Protein AF-0000000078706260 (afdb_homodimer)

Secondary structure (DSSP, 8-state):
-----------B---------------------------------------------------------------------------------------------------------S---TTTTPPPP-TT--EEEEEEE--SHHHHHHHHHHHHH-TT--EEEE-SSSSPSB-SGGGGTGGGG--GGGGGTEEE-TTS-EEESBSS-GGGEEEE-GGGGGGTTS--SSEEEE-S--EEEEETTTTEEEETTS-EEEEEEEEE---EEE---GGGTTS-HHHHTTEEE--SHHHHHHHHHHHTT-SEEEEE--SHHHHHHHHHHHTSTT-EEEEE-SSSSTTTTTS-HHHHHHHHHHHHHTTEEEE-S--EEEEEEETTEEEEEETTS-EEEESEEEE-S-EEE--HHHHHTT--B-TTT-SEEE-TTSEEETTEEE-GGGEEE--TTT-SB----HHHHHHHHHHHHHHHTT---------EEEEEETTTEEEEEEE---TTS-EEEEEPPPSSS---TT------SEEEEEE-TTSBEEEEEEES--S-HHHHHHHHHTT-BGGGHHHHHHTT-TT--/-----------B---------------------------------------------------------------------------------------------------------S---TTTTPPPP-TT--EEEEEEE--SHHHHHHHHHHHHH-TT--EEEE-SSSSPSB-SGGGGTGGGG--GGGGGTEEE-TTS-EEESBSS-GGGEEEE-GGGGGGTTS--SSEEEE-S--EEEEETTTTEEEETTS-EEEEEEEEE---EEE---GGGTTS-HHHHTTEEE--SHHHHHHHHHHHHH-SEEEEE--SHHHHHHHHHHHTSTT-EEEEE-SSSSTTTTTS-HHHHHHHHHHHHHTTEEEE-S--EEEEEEETTEEEEEETTS-EEEESEEEE-S-EEE--HHHHHTT--B-TTT-SEEE-TTSEEETTEEE-GGGEEE--TTT-SB----HHHHHHHHHHHHHHHTT---------EEEEEETTTEEEEEEE---TTS-EEEEEPPPSSS---TT------SEEEEEE-TTSBEEEEEEES--S-HHHHHHHHHTT-BGGGHHHHHHTT-TT--

Foldseek 3Di:
DPPPVPPPFDWPFPPPPPPPPDPPPPVPDPPDDDDPPPDDDDPDDDPDDDPDDDDDDDDDDDDDDDDDDDDDDDDDDDDDDDDDDDDDDDDDDPDPPPPPPPPPPFDDPPPPPDPQDADPPPPPQAFDDDPPAAEFAEEEEAQEQLQVLLVVLLCVRVVQHQYEYEHLAPDHYFAFVCLLAFLLVAPPCNVVQWGQDPSRDIDHRHPDDPVQEDEDEPVCNVCSNPRDSGHYYDYSWHFQEAAPVRQWTAIPVRHIHHYSFYEYEHAWDADDDPQCVPDDPLQVVQEEEDTDPVRSVVCVVVLVVWAEEEQEDQEFSSLSNQLSSLQDPRHQYEYEYQAQAHNRFFDAPLVRVVLRVVSVVSHYHYHYNWDFDHWDDDPQWIWTATPVGDIDTTNHYYYPHDIGAPCSRCVRYVFDFDPPAGATEAEQLQAGDVSYGYFEQRYFYAAPQQGTDGDHASQRSNQRSSSNSSVSSPSSDGRHDFGKHWHDRPDQWTKMKTFDGGNPFRKIKGAADDDDDDPDPPPDPDRRWIKMFGADPVQWGGMIMTINQGDCVVVRSVSNNVRHGPVCVVVSRVVSVRHPD/DPPPVPPPFDWPFPPPPPPPPDPPPPPPPPPDDDDPPPDDDDDDDDDDYDDYDDYDDDDDDDDDDDDDDDDDDDYDDDDDDDDDDDDDDDDDDPPPPPPPPPPPPFDDPDDPPDPQDADPPPPPQAFDDDPPAAEFAEEEEAQEQLQVLLVVLLCVRVVQHQYEYEHLAPDHYFAFVCLLAFLLVDDPCNVVQWGQDPSRDIDHRHPDDPVQEDEDEPVCNVCSNPRDSGHYYDYSWHFQEAAVVRQWTAIPVRHIHHYSFYEYEHAWDADDDPQCVPDDPLQVVQEEEDTDPVRSVSCVVVLVVWAEEEQEDQEFSSLSNQLSSLVDPRHQYEYEYQAQAHNRFFDAPLVRVVLRVVSVVSHYHYHYNWDFDHWDDDPQWIWTATPVGDIDTTNHYYYPHDIGAPCSRCVRYVFDFDPPAGATEAEQLQAGDDSYGYFAQRYFYAAPQQGTDGDHASQRSNQRSSSNSSVSSPSSDGRHDFGKHWHDRPDQWTKMKTFDGGNPFGKIKTAADDDDDDPDPPPDPDRRWIKMFGADPVQWGGMIMTINQGDCVVVRSVSNNVRHGPVCVVVSRVVSVRHPD

InterPro domains:
  IPR016156 FAD/NAD-linked reductase, dimerisation domain superfamily [G3DSA:3.30.390.30] (482-581)
  IPR016156 FAD/NAD-linked reductase, dimerisation domain superfamily [SSF55424] (481-576)
  IPR023753 FAD/NAD(P)-binding domain [PF07992] (137-465)
  IPR029324 Mitochondrial apoptosis-inducing factor, C-terminal domain [PF14721] (468-517)
  IPR029324 Mitochondrial apoptosis-inducing factor, C-terminal domain [PF14721] (520-562)
  IPR036188 FAD/NAD(P)-binding domain superfamily [G3DSA:3.50.50.60] (139-474)
  IPR036188 FAD/NAD(P)-binding domain superfamily [G3DSA:3.50.50.60] (176-400)
  IPR036188 FAD/NAD(P)-binding domain superfamily [SSF51905] (138-488)
  IPR050446 FAD-dependent Oxidoreductases and Apoptosis Regulators [PTHR43557] (134-569)

Organism: Batrachochytrium dendrobatidis (strain JAM81 / FGSC 10211) (NCBI:txid684364)

Radius of gyration: 39.2 Å; Cα contacts (8 Å, |Δi|>4): 2147; chains: 2; bounding box: 68×161×130 Å

pLDDT: mean 77.28, std 30.77, range [13.41, 98.94]

Solvent-accessible surface area (backbone atoms only — not comparable to full-atom values): 67408 Å² total; per-residue (Å²): 136,84,79,74,79,76,78,78,78,69,70,55,74,69,77,78,80,79,77,78,74,81,76,76,78,76,76,74,78,80,74,76,86,78,81,80,74,74,81,83,80,82,75,78,72,84,67,83,71,85,76,81,83,80,86,80,85,75,83,81,87,78,90,81,90,82,86,79,83,90,83,92,81,90,83,87,89,90,83,91,87,94,82,92,88,89,92,84,84,92,82,85,83,77,83,80,74,84,76,79,78,79,75,79,66,76,73,63,82,75,77,77,78,69,85,65,81,81,80,74,78,78,70,82,66,63,61,81,86,51,91,92,38,43,54,39,50,33,37,29,36,20,44,34,51,14,28,52,29,15,52,52,31,32,37,74,77,36,73,80,58,47,41,37,34,34,10,65,47,82,63,69,36,39,59,54,70,42,66,51,47,42,34,69,72,34,64,98,41,47,84,70,46,31,28,52,45,98,86,62,45,80,39,65,39,44,76,58,61,72,83,61,40,45,75,40,58,82,90,48,53,84,54,60,60,51,90,58,92,46,43,32,31,34,46,64,35,49,72,54,32,43,38,65,91,74,28,32,39,28,34,72,86,66,52,54,38,31,33,49,28,37,35,44,19,54,25,58,42,71,39,84,62,77,54,56,69,78,49,51,72,74,60,42,73,33,49,43,61,68,77,50,71,67,35,41,56,49,47,58,59,49,54,75,72,36,57,24,39,33,29,35,21,34,41,70,66,18,43,25,40,45,47,51,53,26,69,42,81,84,39,46,32,35,33,38,22,61,42,83,22,39,35,41,68,45,34,52,67,71,56,9,47,50,48,37,52,52,44,41,72,61,50,29,46,72,39,53,61,33,46,80,70,41,54,42,79,50,90,86,26,37,33,40,29,32,72,87,70,50,70,48,72,23,52,29,37,40,40,34,69,48,71,40,50,52,42,66,41,31,68,64,35,60,46,55,63,36,88,84,78,40,21,38,40,25,29,34,47,24,38,41,46,85,54,32,30,40,19,19,44,17,21,21,32,36,29,70,88,82,44,73,47,64,53,83,35,68,50,33,13,36,51,37,7,26,45,32,18,36,30,68,74,64,67,67,52,66,54,76,79,65,42,39,53,70,53,60,57,65,96,81,38,39,37,35,34,32,53,54,69,43,33,88,42,55,51,46,44,45,64,40,76,74,79,87,72,66,79,54,94,79,63,71,86,72,87,64,27,27,39,34,38,26,32,46,97,85,38,24,33,44,14,36,36,26,30,62,49,79,81,51,61,68,58,43,42,51,43,37,74,66,49,38,43,63,90,43,43,71,69,52,53,63,72,64,50,51,74,67,128,135,84,81,74,78,76,78,80,78,68,71,54,73,68,77,78,79,79,78,78,74,82,77,76,77,73,78,73,75,80,75,75,85,79,80,82,76,74,85,78,84,84,81,89,81,89,88,93,94,91,93,93,95,93,94,89,93,82,90,83,83,88,83,87,80,77,88,83,90,82,89,80,86,85,88,85,90,81,83,88,83,84,86,92,83,90,82,90,83,89,81,84,82,78,77,78,75,84,74,79,76,77,76,78,68,77,73,61,82,75,78,77,78,69,86,65,81,80,79,74,76,77,70,81,67,64,60,82,86,51,90,94,40,43,55,39,50,34,37,29,36,20,45,34,50,16,30,51,28,15,52,51,31,32,36,73,77,35,74,80,59,48,42,37,32,34,10,65,46,81,62,68,37,40,59,55,69,42,66,51,46,41,34,70,70,34,64,98,42,48,85,68,46,32,28,52,46,99,85,63,46,80,39,64,39,44,78,58,61,71,84,60,39,44,75,40,56,82,90,48,51,84,54,61,60,49,92,56,91,45,43,32,31,34,44,63,35,50,72,55,32,43,38,65,89,75,29,32,39,29,34,70,87,65,53,53,39,32,33,49,27,39,37,46,19,54,24,59,43,69,37,85,62,76,54,57,68,80,49,51,74,76,60,42,72,34,49,42,62,69,77,51,70,68,36,41,57,49,48,58,60,50,55,75,74,34,58,25,38,33,29,34,20,34,41,70,66,17,43,25,39,46,46,50,52,28,69,43,81,85,38,46,33,36,34,38,22,62,42,84,24,38,35,43,66,45,35,51,67,73,56,9,46,51,48,36,51,53,44,41,74,61,52,30,46,71,39,54,60,34,46,79,71,40,56,42,81,51,88,86,25,38,34,40,29,31,74,87,71,51,70,49,72,21,51,30,37,40,41,34,69,48,71,40,50,52,42,66,42,31,67,62,34,60,46,56,63,35,88,85,78,40,21,37,40,24,31,34,46,25,39,41,45,84,56,32,29,41,18,20,42,17,20,21,32,36,29,68,88,80,43,73,46,65,54,85,35,69,49,33,14,36,52,37,7,26,46,31,17,35,29,70,72,66,68,68,53,68,53,75,79,65,43,39,52,70,53,60,58,65,95,79,38,39,37,36,34,33,54,54,69,44,33,87,42,55,49,47,44,45,63,41,76,76,78,86,74,66,78,55,95,78,63,70,87,71,87,63,27,27,40,36,38,24,32,44,99,85,39,25,34,43,14,35,35,26,29,62,49,79,81,50,62,66,60,42,42,50,44,36,75,65,49,38,43,62,88,44,42,70,68,52,52,62,73,64,49,50,74,65,127

Nearest PDB structures (foldseek):
  8d3h-assembly1_A  TM=9.584E-01  e=9.035E-64  Homo sapiens
  4bur-assembly1_A  TM=9.376E-01  e=4.760E-63  Homo sapiens
  8d3n-assembly1_A  TM=9.587E-01  e=2.948E-61  Homo sapiens
  4bur-assembly4_D  TM=9.580E-01  e=2.319E-60  Homo sapiens
  5miu-assembly2_B  TM=9.288E-01  e=2.754E-60  Mus musculus

Structure (mmCIF, N/CA/C/O backbone):
data_AF-0000000078706260-model_v1
#
loop_
_entity.id
_entity.type
_entity.pdbx_description
1 polymer 'FAD/NAD(P)-binding domain-containing protein'
#
loop_
_atom_site.group_PDB
_atom_site.id
_atom_site.type_symbol
_atom_site.label_atom_id
_atom_site.label_alt_id
_atom_site.label_comp_id
_atom_site.label_asym_id
_atom_site.label_entity_id
_atom_site.label_seq_id
_atom_site.pdbx_PDB_ins_code
_atom_site.Cartn_x
_atom_site.Cartn_y
_atom_site.Cartn_z
_atom_site.occupancy
_atom_site.B_iso_or_equiv
_atom_site.auth_seq_id
_atom_site.auth_comp_id
_atom_site.auth_asym_id
_atom_site.auth_atom_id
_atom_site.pdbx_PDB_model_num
ATOM 1 N N . MET A 1 1 ? -3.602 -3.316 63 1 19.88 1 MET A N 1
ATOM 2 C CA . MET A 1 1 ? -4.922 -3.273 62.375 1 19.88 1 MET A CA 1
ATOM 3 C C . MET A 1 1 ? -4.875 -2.52 61.062 1 19.88 1 MET A C 1
ATOM 5 O O . MET A 1 1 ? -4.711 -1.298 61.031 1 19.88 1 MET A O 1
ATOM 9 N N . ALA A 1 2 ? -4.309 -3.225 59.969 1 20.62 2 ALA A N 1
ATOM 10 C CA . ALA A 1 2 ? -3.729 -2.803 58.688 1 20.62 2 ALA A CA 1
ATOM 11 C C . ALA A 1 2 ? -4.793 -2.209 57.781 1 20.62 2 ALA A C 1
ATOM 13 O O . ALA A 1 2 ? -5.785 -2.869 57.469 1 20.62 2 ALA A O 1
ATOM 14 N N . TRP A 1 3 ? -5.148 -0.902 57.906 1 19.27 3 TRP A N 1
ATOM 15 C CA . TRP A 1 3 ? -6.129 -0.056 57.219 1 19.27 3 TRP A CA 1
ATOM 16 C C . TRP A 1 3 ? -5.914 -0.064 55.719 1 19.27 3 TRP A C 1
ATOM 18 O O . TRP A 1 3 ? -4.949 0.526 55.219 1 19.27 3 TRP A O 1
ATOM 28 N N . ALA A 1 4 ? -6.098 -1.286 55.031 1 19.52 4 ALA A N 1
ATOM 29 C CA . ALA A 1 4 ? -5.996 -1.443 53.594 1 19.52 4 ALA A CA 1
ATOM 30 C C . ALA A 1 4 ? -6.953 -0.5 52.875 1 19.52 4 ALA A C 1
ATOM 32 O O . ALA A 1 4 ? -8.172 -0.607 53 1 19.52 4 ALA A O 1
ATOM 33 N N . ALA A 1 5 ? -6.578 0.766 52.719 1 22.25 5 ALA A N 1
ATOM 34 C CA . ALA A 1 5 ? -7.258 1.834 52 1 22.25 5 ALA A CA 1
ATOM 35 C C . ALA A 1 5 ? -7.652 1.378 50.594 1 22.25 5 ALA A C 1
ATOM 37 O O . ALA A 1 5 ? -6.785 1.084 49.75 1 22.25 5 ALA A O 1
ATOM 38 N N . SER A 1 6 ? -8.68 0.569 50.438 1 21.3 6 SER A N 1
ATOM 39 C CA . SER A 1 6 ? -9.312 0.055 49.25 1 21.3 6 SER A CA 1
ATOM 40 C C . SER A 1 6 ? -9.688 1.187 48.281 1 21.3 6 SER A C 1
ATOM 42 O O . SER A 1 6 ? -10.625 1.943 48.562 1 21.3 6 SER A O 1
ATOM 44 N N . GLN A 1 7 ? -8.781 1.988 47.812 1 20.8 7 GLN A N 1
ATOM 45 C CA . GLN A 1 7 ? -9.062 3.039 46.844 1 20.8 7 GLN A CA 1
ATOM 46 C C . GLN A 1 7 ? -9.797 2.477 45.625 1 20.8 7 GLN A C 1
ATOM 48 O O . GLN A 1 7 ? -9.273 1.597 44.938 1 20.8 7 GLN A O 1
ATOM 53 N N . ARG A 1 8 ? -11.148 2.383 45.594 1 22.52 8 ARG A N 1
ATOM 54 C CA . ARG A 1 8 ? -12.078 1.913 44.594 1 22.52 8 ARG A CA 1
ATOM 55 C C . ARG A 1 8 ? -11.938 2.723 43.281 1 22.52 8 ARG A C 1
ATOM 57 O O . ARG A 1 8 ? -12.062 3.949 43.312 1 22.52 8 ARG A O 1
ATOM 64 N N . LEU A 1 9 ? -11.062 2.369 42.375 1 25 9 LEU A N 1
ATOM 65 C CA . LEU A 1 9 ? -10.852 2.912 41.031 1 25 9 LEU A CA 1
ATOM 66 C C . LEU A 1 9 ? -12.141 2.854 40.188 1 25 9 LEU A C 1
ATOM 68 O O . LEU A 1 9 ? -12.797 1.814 40.156 1 25 9 LEU A O 1
ATOM 72 N N . GLY A 1 10 ? -12.961 3.902 40.125 1 24.12 10 GLY A N 1
ATOM 73 C CA . GLY A 1 10 ? -14.18 3.945 39.344 1 24.12 10 GLY A CA 1
ATOM 74 C C . GLY A 1 10 ? -13.93 3.768 37.844 1 24.12 10 GLY A C 1
ATOM 75 O O . GLY A 1 10 ? -13.094 4.461 37.25 1 24.12 10 GLY A O 1
ATOM 76 N N . TYR A 1 11 ? -14.117 2.562 37.375 1 30.34 11 TYR A N 1
ATOM 77 C CA . TYR A 1 11 ? -14 2.193 35.969 1 30.34 11 TYR A CA 1
ATOM 78 C C . TYR A 1 11 ? -15.211 2.666 35.156 1 30.34 11 TYR A C 1
ATOM 80 O O . TYR A 1 11 ? -16.344 2.537 35.625 1 30.34 11 TYR A O 1
ATOM 88 N N . VAL A 1 12 ? -15.219 3.68 34.438 1 29.69 12 VAL A N 1
ATOM 89 C CA . VAL A 1 12 ? -16.328 3.93 33.531 1 29.69 12 VAL A CA 1
ATOM 90 C C . VAL A 1 12 ? -16.109 3.176 32.219 1 29.69 12 VAL A C 1
ATOM 92 O O . VAL A 1 12 ? -15.117 3.414 31.531 1 29.69 12 VAL A O 1
ATOM 95 N N . LEU A 1 13 ? -16.688 2.01 32.188 1 30.12 13 LEU A N 1
ATOM 96 C CA . LEU A 1 13 ? -16.688 1.277 30.938 1 30.12 13 LEU A CA 1
ATOM 97 C C . LEU A 1 13 ? -17.766 1.816 29.984 1 30.12 13 LEU A C 1
ATOM 99 O O . LEU A 1 13 ? -18.938 1.886 30.359 1 30.12 13 LEU A O 1
ATOM 103 N N . THR A 1 14 ? -17.578 2.756 29.219 1 29.86 14 THR A N 1
ATOM 104 C CA . THR A 1 14 ? -18.625 3.236 28.312 1 29.86 14 THR A CA 1
ATOM 105 C C . THR A 1 14 ? -18.781 2.291 27.125 1 29.86 14 THR A C 1
ATOM 107 O O . THR A 1 14 ? -17.812 1.98 26.438 1 29.86 14 THR A O 1
ATOM 110 N N . ASN A 1 15 ? -19.688 1.334 27.266 1 27.14 15 ASN A N 1
ATOM 111 C CA . ASN A 1 15 ? -20.062 0.467 26.141 1 27.14 15 ASN A CA 1
ATOM 112 C C . ASN A 1 15 ? -20.891 1.212 25.109 1 27.14 15 ASN A C 1
ATOM 114 O O . ASN A 1 15 ? -22.047 1.552 25.359 1 27.14 15 ASN A O 1
ATOM 118 N N . HIS A 1 16 ? -20.625 2.232 24.5 1 25.72 16 HIS A N 1
ATOM 119 C CA . HIS A 1 16 ? -21.531 2.865 23.547 1 25.72 16 HIS A CA 1
ATOM 120 C C . HIS A 1 16 ? -21.844 1.937 22.375 1 25.72 16 HIS A C 1
ATOM 122 O O . HIS A 1 16 ? -20.938 1.535 21.641 1 25.72 16 HIS A O 1
ATOM 128 N N . ALA A 1 17 ? -22.797 0.998 22.5 1 24.12 17 ALA A N 1
ATOM 129 C CA . ALA A 1 17 ? -23.312 0.222 21.375 1 24.12 17 ALA A CA 1
ATOM 130 C C . ALA A 1 17 ? -23.797 1.138 20.25 1 24.12 17 ALA A C 1
ATOM 132 O O . ALA A 1 17 ? -24.656 1.997 20.484 1 24.12 17 ALA A O 1
ATOM 133 N N . LEU A 1 18 ? -23.031 1.438 19.219 1 22.31 18 LEU A N 1
ATOM 134 C CA . LEU A 1 18 ? -23.203 2.215 18 1 22.31 18 LEU A CA 1
ATOM 135 C C . LEU A 1 18 ? -24.5 1.828 17.297 1 22.31 18 LEU A C 1
ATOM 137 O O . LEU A 1 18 ? -24.703 0.656 16.969 1 22.31 18 LEU A O 1
ATOM 141 N N . ARG A 1 19 ? -25.656 2.438 17.672 1 22.42 19 ARG A N 1
ATOM 142 C CA . ARG A 1 19 ? -26.859 2.369 16.859 1 22.42 19 ARG A CA 1
ATOM 143 C C . ARG A 1 19 ? -26.562 2.748 15.406 1 22.42 19 ARG A C 1
ATOM 145 O O . ARG A 1 19 ? -26 3.814 15.141 1 22.42 19 ARG A O 1
ATOM 152 N N . ASN A 1 20 ? -26.391 1.85 14.453 1 20.88 20 ASN A N 1
ATOM 153 C CA . ASN A 1 20 ? -26.141 1.98 13.016 1 20.88 20 ASN A CA 1
ATOM 154 C C . ASN A 1 20 ? -27.219 2.811 12.336 1 20.88 20 ASN A C 1
ATOM 156 O O . ASN A 1 20 ? -28.391 2.422 12.328 1 20.88 20 ASN A O 1
ATOM 160 N N . PRO A 1 21 ? -27.312 4.121 12.547 1 22.92 21 PRO A N 1
ATOM 161 C CA . PRO A 1 21 ? -28.359 4.871 11.867 1 22.92 21 PRO A CA 1
ATOM 162 C C . PRO A 1 21 ? -28.5 4.484 10.398 1 22.92 21 PRO A C 1
ATOM 164 O O . PRO A 1 21 ? -27.547 4.008 9.781 1 22.92 21 PRO A O 1
ATOM 167 N N . LEU A 1 22 ? -29.719 4.199 9.93 1 20.86 22 LEU A N 1
ATOM 168 C CA . LEU A 1 22 ? -30.281 3.791 8.648 1 20.86 22 LEU A CA 1
ATOM 169 C C . LEU A 1 22 ? -29.922 4.789 7.555 1 20.86 22 LEU A C 1
ATOM 171 O O . LEU A 1 22 ? -30.203 5.984 7.68 1 20.86 22 LEU A O 1
ATOM 175 N N . ARG A 1 23 ? -28.734 4.668 6.945 1 18.5 23 ARG A N 1
ATOM 176 C CA . ARG A 1 23 ? -28.25 5.508 5.855 1 18.5 23 ARG A CA 1
ATOM 177 C C . ARG A 1 23 ? -29.297 5.648 4.758 1 18.5 23 ARG A C 1
ATOM 179 O O . ARG A 1 23 ? -29.828 4.652 4.262 1 18.5 23 ARG A O 1
ATOM 186 N N . ARG A 1 24 ? -30.078 6.707 4.855 1 18.94 24 ARG A N 1
ATOM 187 C CA . ARG A 1 24 ? -31.031 7.121 3.822 1 18.94 24 ARG A CA 1
ATOM 188 C C . ARG A 1 24 ? -30.359 7.172 2.455 1 18.94 24 ARG A C 1
ATOM 190 O O . ARG A 1 24 ? -29.344 7.844 2.281 1 18.94 24 ARG A O 1
ATOM 197 N N . THR A 1 25 ? -30.375 6.125 1.688 1 19.58 25 THR A N 1
ATOM 198 C CA . THR A 1 25 ? -29.859 5.949 0.335 1 19.58 25 THR A CA 1
ATOM 199 C C . THR A 1 25 ? -30.422 7.016 -0.602 1 19.58 25 THR A C 1
ATOM 201 O O . THR A 1 25 ? -31.641 7.094 -0.807 1 19.58 25 THR A O 1
ATOM 204 N N . VAL A 1 26 ? -30.156 8.359 -0.312 1 19.67 26 VAL A N 1
ATOM 205 C CA . VAL A 1 26 ? -30.75 9.328 -1.22 1 19.67 26 VAL A CA 1
ATOM 206 C C . VAL A 1 26 ? -30.328 9.023 -2.654 1 19.67 26 VAL A C 1
ATOM 208 O O . VAL A 1 26 ? -29.125 8.945 -2.951 1 19.67 26 VAL A O 1
ATOM 211 N N . PHE A 1 27 ? -31.094 8.344 -3.438 1 20.06 27 PHE A N 1
ATOM 212 C CA . PHE A 1 27 ? -30.984 7.93 -4.832 1 20.06 27 PHE A CA 1
ATOM 213 C C . PHE A 1 27 ? -30.875 9.148 -5.746 1 20.06 27 PHE A C 1
ATOM 215 O O . PHE A 1 27 ? -31.828 9.914 -5.887 1 20.06 27 PHE A O 1
ATOM 222 N N . VAL A 1 28 ? -29.922 10.023 -5.512 1 18.48 28 VAL A N 1
ATOM 223 C CA . VAL A 1 28 ? -30.031 11.188 -6.379 1 18.48 28 VAL A CA 1
ATOM 224 C C . VAL A 1 28 ? -30 10.75 -7.84 1 18.48 28 VAL A C 1
ATOM 226 O O . VAL A 1 28 ? -29.234 9.867 -8.219 1 18.48 28 VAL A O 1
ATOM 229 N N . ARG A 1 29 ? -31.078 11.125 -8.562 1 19.03 29 ARG A N 1
ATOM 230 C CA . ARG A 1 29 ? -31.484 10.922 -9.945 1 19.03 29 ARG A CA 1
ATOM 231 C C . ARG A 1 29 ? -30.406 11.383 -10.914 1 19.03 29 ARG A C 1
ATOM 233 O O . ARG A 1 29 ? -29.781 12.422 -10.703 1 19.03 29 ARG A O 1
ATOM 240 N N . SER A 1 30 ? -29.734 10.461 -11.648 1 18.61 30 SER A N 1
ATOM 241 C CA . SER A 1 30 ? -28.75 10.484 -12.719 1 18.61 30 SER A CA 1
ATOM 242 C C . SER A 1 30 ? -29.125 11.484 -13.805 1 18.61 30 SER A C 1
ATOM 244 O O . SER A 1 30 ? -30.203 11.375 -14.406 1 18.61 30 SER A O 1
ATOM 246 N N . THR A 1 31 ? -28.953 12.844 -13.445 1 19.17 31 THR A N 1
ATOM 247 C CA . THR A 1 31 ? -29.297 13.797 -14.492 1 19.17 31 THR A CA 1
ATOM 248 C C . THR A 1 31 ? -28.688 13.375 -15.828 1 19.17 31 THR A C 1
ATOM 250 O O . THR A 1 31 ? -27.562 12.875 -15.875 1 19.17 31 THR A O 1
ATOM 253 N N . PRO A 1 32 ? -29.484 13.453 -16.875 1 19.78 32 PRO A N 1
ATOM 254 C CA . PRO A 1 32 ? -29.344 12.977 -18.25 1 19.78 32 PRO A CA 1
ATOM 255 C C . PRO A 1 32 ? -28.156 13.617 -18.969 1 19.78 32 PRO A C 1
ATOM 257 O O . PRO A 1 32 ? -27.719 14.711 -18.594 1 19.78 32 PRO A O 1
ATOM 260 N N . LEU A 1 33 ? -27.312 12.844 -19.578 1 18.84 33 LEU A N 1
ATOM 261 C CA . LEU A 1 33 ? -26.125 12.984 -20.422 1 18.84 33 LEU A CA 1
ATOM 262 C C . LEU A 1 33 ? -26.344 14.008 -21.531 1 18.84 33 LEU A C 1
ATOM 264 O O . LEU A 1 33 ? -27.219 13.82 -22.375 1 18.84 33 LEU A O 1
ATOM 268 N N . PHE A 1 34 ? -26.438 15.398 -21.125 1 18.08 34 PHE A N 1
ATOM 269 C CA . PHE A 1 34 ? -26.625 16.375 -22.188 1 18.08 34 PHE A CA 1
ATOM 270 C C . PHE A 1 34 ? -25.672 16.109 -23.344 1 18.08 34 PHE A C 1
ATOM 272 O O . PHE A 1 34 ? -24.609 15.508 -23.156 1 18.08 34 PHE A O 1
ATOM 279 N N . ASN A 1 35 ? -26.047 16.703 -24.531 1 18.27 35 ASN A N 1
ATOM 280 C CA . ASN A 1 35 ? -25.875 16.703 -25.984 1 18.27 35 ASN A CA 1
ATOM 281 C C . ASN A 1 35 ? -24.516 17.281 -26.391 1 18.27 35 ASN A C 1
ATOM 283 O O . ASN A 1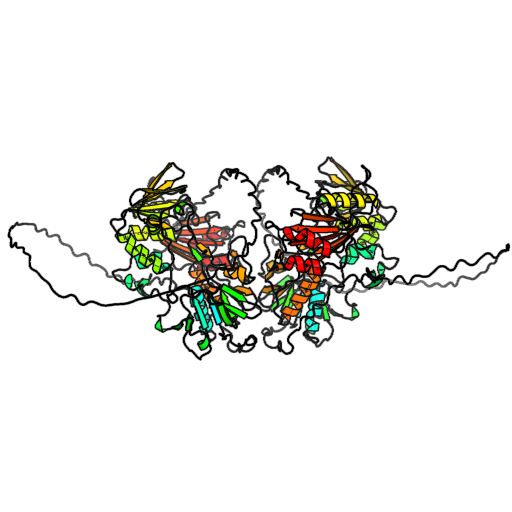 35 ? -24.141 18.359 -25.938 1 18.27 35 ASN A O 1
ATOM 287 N N . MET A 1 36 ? -23.578 16.453 -26.703 1 17.34 36 MET A N 1
ATOM 288 C CA . MET A 1 36 ? -22.219 16.656 -27.188 1 17.34 36 MET A CA 1
ATOM 289 C C . MET A 1 36 ? -22.188 17.609 -28.375 1 17.34 36 MET A C 1
ATOM 291 O O . MET A 1 36 ? -22.422 17.188 -29.516 1 17.34 36 MET A O 1
ATOM 295 N N . ARG A 1 37 ? -22.938 18.859 -28.25 1 17.27 37 ARG A N 1
ATOM 296 C CA . ARG A 1 37 ? -22.859 19.5 -29.562 1 17.27 37 ARG A CA 1
ATOM 297 C C . ARG A 1 37 ? -21.406 19.719 -29.953 1 17.27 37 ARG A C 1
ATOM 299 O O . ARG A 1 37 ? -20.578 20.141 -29.141 1 17.27 37 ARG A O 1
ATOM 306 N N . LEU A 1 38 ? -20.953 19.25 -31.109 1 17.73 38 LEU A N 1
ATOM 307 C CA . LEU A 1 38 ? -19.75 19.156 -31.938 1 17.73 38 LEU A CA 1
ATOM 308 C C . LEU A 1 38 ? -19.266 20.547 -32.312 1 17.73 38 LEU A C 1
ATOM 310 O O . LEU A 1 38 ? -18.25 20.672 -33.031 1 17.73 38 LEU A O 1
ATOM 314 N N . HIS A 1 39 ? -19.641 21.703 -31.484 1 16.8 39 HIS A N 1
ATOM 315 C CA . HIS A 1 39 ? -19.438 22.828 -32.375 1 16.8 39 HIS A CA 1
ATOM 316 C C . HIS A 1 39 ? -18 22.875 -32.906 1 16.8 39 HIS A C 1
ATOM 318 O O . HIS A 1 39 ? -17.078 22.469 -32.219 1 16.8 39 HIS A O 1
ATOM 324 N N . ASN A 1 40 ? -17.906 23.297 -34.219 1 16.69 40 ASN A N 1
ATOM 325 C CA . ASN A 1 40 ? -16.969 23.312 -35.344 1 16.69 40 ASN A CA 1
ATOM 326 C C . ASN A 1 40 ? -15.75 24.188 -35.031 1 16.69 40 ASN A C 1
ATOM 328 O O . ASN A 1 40 ? -15.688 24.812 -33.969 1 16.69 40 ASN A O 1
ATOM 332 N N . GLY A 1 41 ? -15.734 25.281 -35.781 1 16 41 GLY A N 1
ATOM 333 C CA . GLY A 1 41 ? -14.688 25.609 -36.719 1 16 41 GLY A CA 1
ATOM 334 C C . GLY A 1 41 ? -13.547 26.406 -36.125 1 16 41 GLY A C 1
ATOM 335 O O . GLY A 1 41 ? -12.391 25.984 -36.156 1 16 41 GLY A O 1
ATOM 336 N N . MET A 1 42 ? -13.672 27.797 -36.156 1 16.34 42 MET A N 1
ATOM 337 C CA . MET A 1 42 ? -12.789 28.531 -37.031 1 16.34 42 MET A CA 1
ATOM 338 C C . MET A 1 42 ? -11.625 29.141 -36.281 1 16.34 42 MET A C 1
ATOM 340 O O . MET A 1 42 ? -11.828 29.766 -35.219 1 16.34 42 MET A O 1
ATOM 344 N N . PHE A 1 43 ? -10.422 28.625 -36.469 1 17.62 43 PHE A N 1
ATOM 345 C CA . PHE A 1 43 ? -9.086 28.922 -35.938 1 17.62 43 PHE A CA 1
ATOM 346 C C . PHE A 1 43 ? -8.695 30.359 -36.25 1 17.62 43 PHE A C 1
ATOM 348 O O . PHE A 1 43 ? -7.508 30.656 -36.406 1 17.62 43 PHE A O 1
ATOM 355 N N . HIS A 1 44 ? -9.711 31.422 -36.156 1 16.17 44 HIS A N 1
ATOM 356 C CA . HIS A 1 44 ? -9.039 32.438 -36.938 1 16.17 44 HIS A CA 1
ATOM 357 C C . HIS A 1 44 ? -7.703 32.844 -36.312 1 16.17 44 HIS A C 1
ATOM 359 O O . HIS A 1 44 ? -7.5 32.625 -35.125 1 16.17 44 HIS A O 1
ATOM 365 N N . PRO A 1 45 ? -6.852 33.562 -37.125 1 16.17 45 PRO A N 1
ATOM 366 C CA . PRO A 1 45 ? -5.414 33.75 -37.312 1 16.17 45 PRO A CA 1
ATOM 367 C C . PRO A 1 45 ? -4.832 34.812 -36.375 1 16.17 45 PRO A C 1
ATOM 369 O O . PRO A 1 45 ? -3.639 34.781 -36.062 1 16.17 45 PRO A O 1
ATOM 372 N N . ALA A 1 46 ? -5.762 35.594 -35.688 1 15.6 46 ALA A N 1
ATOM 373 C CA . ALA A 1 46 ? -5.238 36.938 -35.906 1 15.6 46 ALA A CA 1
ATOM 374 C C . ALA A 1 46 ? -3.955 37.156 -35.125 1 15.6 46 ALA A C 1
ATOM 376 O O . ALA A 1 46 ? -3.947 37.031 -33.906 1 15.6 46 ALA A O 1
ATOM 377 N N . ALA A 1 47 ? -2.809 37 -35.75 1 15.55 47 ALA A N 1
ATOM 378 C CA . ALA A 1 47 ? -1.445 37.062 -35.219 1 15.55 47 ALA A CA 1
ATOM 379 C C . ALA A 1 47 ? -1.127 38.438 -34.656 1 15.55 47 ALA A C 1
ATOM 381 O O . ALA A 1 47 ? -0.311 38.594 -33.75 1 15.55 47 ALA A O 1
ATOM 382 N N . SER A 1 48 ? -1.86 39.562 -35.094 1 14.41 48 SER A N 1
ATOM 383 C CA . SER A 1 48 ? -0.843 40.562 -35.438 1 14.41 48 SER A CA 1
ATOM 384 C C . SER A 1 48 ? -0.152 41.094 -34.188 1 14.41 48 SER A C 1
ATOM 386 O O . SER A 1 48 ? -0.758 41.156 -33.125 1 14.41 48 SER A O 1
ATOM 388 N N . ARG A 1 49 ? 1.192 41.219 -34.281 1 15.5 49 ARG A N 1
ATOM 389 C CA . ARG A 1 49 ? 2.42 41.438 -33.5 1 15.5 49 ARG A CA 1
ATOM 390 C C . ARG A 1 49 ? 2.482 42.844 -32.969 1 15.5 49 ARG A C 1
ATOM 392 O O . ARG A 1 49 ? 3.344 43.188 -32.156 1 15.5 49 ARG A O 1
ATOM 399 N N . SER A 1 50 ? 1.507 43.844 -33.375 1 14.63 50 SER A N 1
ATOM 400 C CA . SER A 1 50 ? 2.301 45.031 -33.625 1 14.63 50 SER A CA 1
ATOM 401 C C . SER A 1 50 ? 2.932 45.562 -32.344 1 14.63 50 SER A C 1
ATOM 403 O O . SER A 1 50 ? 2.336 45.469 -31.266 1 14.63 50 SER A O 1
ATOM 405 N N . VAL A 1 51 ? 4.285 45.875 -32.375 1 16 51 VAL A N 1
ATOM 406 C CA . VAL A 1 51 ? 5.461 46.219 -31.594 1 16 51 VAL A CA 1
ATOM 407 C C . VAL A 1 51 ? 5.297 47.625 -31 1 16 51 VAL A C 1
ATOM 409 O O . VAL A 1 51 ? 5.918 47.938 -29.984 1 16 51 VAL A O 1
ATOM 412 N N . HIS A 1 52 ? 4.32 48.469 -31.5 1 14.52 52 HIS A N 1
ATOM 413 C CA . HIS A 1 52 ? 4.973 49.75 -31.688 1 14.52 52 HIS A CA 1
ATOM 414 C C . HIS A 1 52 ? 5.516 50.312 -30.375 1 14.52 52 HIS A C 1
ATOM 416 O O . HIS A 1 52 ? 5.043 49.938 -29.297 1 14.52 52 HIS A O 1
ATOM 422 N N . ALA A 1 53 ? 6.516 51.219 -30.578 1 14.93 53 ALA A N 1
ATOM 423 C CA . ALA A 1 53 ? 7.715 51.906 -30.078 1 14.93 53 ALA A CA 1
ATOM 424 C C . ALA A 1 53 ? 7.391 52.812 -28.891 1 14.93 53 ALA A C 1
ATOM 426 O O . ALA A 1 53 ? 6.23 52.906 -28.5 1 14.93 53 ALA A O 1
ATOM 427 N N . PRO A 1 54 ? 7.812 54.031 -29.047 1 14.98 54 PRO A N 1
ATOM 428 C CA . PRO A 1 54 ? 8.82 54.75 -28.266 1 14.98 54 PRO A CA 1
ATOM 429 C C . PRO A 1 54 ? 8.195 55.719 -27.266 1 14.98 54 PRO A C 1
ATOM 431 O O . PRO A 1 54 ? 8.688 55.875 -26.141 1 14.98 54 PRO A O 1
ATOM 434 N N . ALA A 1 55 ? 7.148 56.562 -27.734 1 14.44 55 ALA A N 1
ATOM 435 C CA . ALA A 1 55 ? 7.523 58 -27.703 1 14.44 55 ALA A CA 1
ATOM 436 C C . ALA A 1 55 ? 7.594 58.5 -26.266 1 14.44 55 ALA A C 1
ATOM 438 O O . ALA A 1 55 ? 7.047 57.906 -25.359 1 14.44 55 ALA A O 1
ATOM 439 N N . ASN A 1 56 ? 7.797 59.844 -26.234 1 14.22 56 ASN A N 1
ATOM 440 C CA . ASN A 1 56 ? 8.609 60.938 -25.75 1 14.22 56 ASN A CA 1
ATOM 441 C C . ASN A 1 56 ? 8.023 61.562 -24.484 1 14.22 56 ASN A C 1
ATOM 443 O O . ASN A 1 56 ? 8.727 61.719 -23.484 1 14.22 56 ASN A O 1
ATOM 447 N N . HIS A 1 57 ? 6.898 62.312 -24.656 1 14.06 57 HIS A N 1
ATOM 448 C CA . HIS A 1 57 ? 7.125 63.719 -24.391 1 14.06 57 HIS A CA 1
ATOM 449 C C . HIS A 1 57 ? 7.059 64.062 -22.906 1 14.06 57 HIS A C 1
ATOM 451 O O . HIS A 1 57 ? 6.566 63.219 -22.125 1 14.06 57 HIS A O 1
ATOM 457 N N . ASN A 1 58 ? 6.641 65.375 -22.609 1 13.95 58 ASN A N 1
ATOM 458 C CA . ASN A 1 58 ? 7.191 66.562 -22.062 1 13.95 58 ASN A CA 1
ATOM 459 C C . ASN A 1 58 ? 6.617 66.875 -20.672 1 13.95 58 ASN A C 1
ATOM 461 O O . ASN A 1 58 ? 7.094 67.812 -19.984 1 13.95 58 ASN A O 1
ATOM 465 N N . ARG A 1 59 ? 5.555 66.25 -20.234 1 13.58 59 ARG A N 1
ATOM 466 C CA . ARG A 1 59 ? 4.836 67.375 -19.656 1 13.58 59 ARG A CA 1
ATOM 467 C C . ARG A 1 59 ? 5.633 68 -18.516 1 13.58 59 ARG A C 1
ATOM 469 O O . ARG A 1 59 ? 6.438 67.375 -17.859 1 13.58 59 ARG A O 1
ATOM 476 N N . HIS A 1 60 ? 4.98 69.188 -18.078 1 14.12 60 HIS A N 1
ATOM 477 C CA . HIS A 1 60 ? 5.297 70.5 -17.609 1 14.12 60 HIS A CA 1
ATOM 478 C C . HIS A 1 60 ? 5.66 70.5 -16.125 1 14.12 60 HIS A C 1
ATOM 480 O O . HIS A 1 60 ? 5.41 69.562 -15.422 1 14.12 60 HIS A O 1
ATOM 486 N N . GLY A 1 61 ? 5.363 71.688 -15.531 1 13.61 61 GLY A N 1
ATOM 487 C CA . GLY A 1 61 ? 6.078 72.812 -14.844 1 13.61 61 GLY A CA 1
ATOM 488 C C . GLY A 1 61 ? 6.18 72.562 -13.352 1 13.61 61 GLY A C 1
ATOM 489 O O . GLY A 1 61 ? 5.688 71.562 -12.828 1 13.61 61 GLY A O 1
ATOM 490 N N . ASN A 1 62 ? 5.738 73.625 -12.648 1 13.79 62 ASN A N 1
ATOM 491 C CA . ASN A 1 62 ? 6.539 74.562 -11.867 1 13.79 62 ASN A CA 1
ATOM 492 C C . ASN A 1 62 ? 6.484 74.25 -10.375 1 13.79 62 ASN A C 1
ATOM 494 O O . ASN A 1 62 ? 7.52 74.125 -9.727 1 13.79 62 ASN A O 1
ATOM 498 N N . SER A 1 63 ? 5.34 74.625 -9.688 1 13.93 63 SER A N 1
ATOM 499 C CA . SER A 1 63 ? 5.586 75.75 -8.805 1 13.93 63 SER A CA 1
ATOM 500 C C . SER A 1 63 ? 6.164 75.25 -7.469 1 13.93 63 SER A C 1
ATOM 502 O O . SER A 1 63 ? 6.055 74.125 -7.105 1 13.93 63 SER A O 1
ATOM 504 N N . ASP A 1 64 ? 6.578 76.375 -6.621 1 13.99 64 ASP A N 1
ATOM 505 C CA . ASP A 1 64 ? 7.574 76.875 -5.676 1 13.99 64 ASP A CA 1
ATOM 506 C C . ASP A 1 64 ? 7.266 76.438 -4.254 1 13.99 64 ASP A C 1
ATOM 508 O O . ASP A 1 64 ? 8.141 75.875 -3.572 1 13.99 64 ASP A O 1
ATOM 512 N N . ASN A 1 65 ? 6.305 77.125 -3.609 1 13.88 65 ASN A N 1
ATOM 513 C CA . ASN A 1 65 ? 6.754 78 -2.545 1 13.88 65 ASN A CA 1
ATOM 514 C C . ASN A 1 65 ? 6.961 77.25 -1.233 1 13.88 65 ASN A C 1
ATOM 516 O O . ASN A 1 65 ? 6.445 76.125 -1.06 1 13.88 65 ASN A O 1
ATOM 520 N N . ASP A 1 66 ? 7.234 78.125 -0.13 1 13.95 66 ASP A N 1
ATOM 521 C CA . ASP A 1 66 ? 8.141 78.438 0.982 1 13.95 66 ASP A CA 1
ATOM 522 C C . ASP A 1 66 ? 7.629 77.75 2.273 1 13.95 66 ASP A C 1
ATOM 524 O O . ASP A 1 66 ? 8.383 77.062 2.967 1 13.95 66 ASP A O 1
ATOM 528 N N . SER A 1 67 ? 6.609 78.438 2.928 1 13.51 67 SER A N 1
ATOM 529 C CA . SER A 1 67 ? 6.906 79.125 4.172 1 13.51 67 SER A CA 1
ATOM 530 C C . SER A 1 67 ? 6.906 78.188 5.359 1 13.51 67 SER A C 1
ATOM 532 O O . SER A 1 67 ? 6.316 77.125 5.293 1 13.51 67 SER A O 1
ATOM 534 N N . LYS A 1 68 ? 7.508 78.812 6.488 1 14.59 68 LYS A N 1
ATOM 535 C CA . LYS A 1 68 ? 8.273 78.625 7.723 1 14.59 68 LYS A CA 1
ATOM 536 C C . LYS A 1 68 ? 7.367 78.312 8.898 1 14.59 68 LYS A C 1
ATOM 538 O O . LYS A 1 68 ? 7.844 78.125 10.023 1 14.59 68 LYS A O 1
ATOM 543 N N . LYS A 1 69 ? 5.953 78.375 8.812 1 13.85 69 LYS A N 1
ATOM 544 C CA . LYS A 1 69 ? 5.422 79.062 10.008 1 13.85 69 LYS A CA 1
ATOM 545 C C . LYS A 1 69 ? 5.941 78.375 11.273 1 13.85 69 LYS A C 1
ATOM 547 O O . LYS A 1 69 ? 6.215 77.188 11.266 1 13.85 69 LYS A O 1
ATOM 552 N N . ASN A 1 70 ? 5.629 79.125 12.422 1 13.88 70 ASN A N 1
ATOM 553 C CA . ASN A 1 70 ? 5.938 79.688 13.719 1 13.88 70 ASN A CA 1
ATOM 554 C C . ASN A 1 70 ? 5.797 78.688 14.852 1 13.88 70 ASN A C 1
ATOM 556 O O . ASN A 1 70 ? 5.184 77.625 14.68 1 13.88 70 ASN A O 1
ATOM 560 N N . ILE A 1 71 ? 5.734 79.312 16.078 1 14.3 71 ILE A N 1
ATOM 561 C CA . ILE A 1 71 ? 6.398 79.562 17.359 1 14.3 71 ILE A CA 1
ATOM 562 C C . ILE A 1 71 ? 5.766 78.688 18.438 1 14.3 71 ILE A C 1
ATOM 564 O O . ILE A 1 71 ? 6.465 77.938 19.141 1 14.3 71 ILE A O 1
ATOM 568 N N . SER A 1 72 ? 4.652 79.25 19.078 1 13.95 72 SER A N 1
ATOM 569 C CA . SER A 1 72 ? 4.762 79.812 20.438 1 13.95 72 SER A CA 1
ATOM 570 C C . SER A 1 72 ? 4.508 78.688 21.469 1 13.95 72 SER A C 1
ATOM 572 O O . SER A 1 72 ? 3.982 77.625 21.156 1 13.95 72 SER A O 1
ATOM 574 N N . SER A 1 73 ? 3.93 79.188 22.688 1 14.38 73 SER A N 1
ATOM 575 C CA . SER A 1 73 ? 4.27 79.438 24.078 1 14.38 73 SER A CA 1
ATOM 576 C C . SER A 1 73 ? 3.711 78.375 25 1 14.38 73 SER A C 1
ATOM 578 O O . SER A 1 73 ? 4.441 77.812 25.812 1 14.38 73 SER A O 1
ATOM 580 N N . GLY A 1 74 ? 2.371 78.5 25.484 1 14.2 74 GLY A N 1
ATOM 581 C CA . GLY A 1 74 ? 2.119 78.875 26.859 1 14.2 74 GLY A CA 1
ATOM 582 C C . GLY A 1 74 ? 2.186 77.75 27.844 1 14.2 74 GLY A C 1
ATOM 583 O O . GLY A 1 74 ? 2.164 76.562 27.453 1 14.2 74 GLY A O 1
ATOM 584 N N . THR A 1 75 ? 1.602 77.938 29.141 1 14.3 75 THR A N 1
ATOM 585 C CA . THR A 1 75 ? 1.821 78.125 30.562 1 14.3 75 THR A CA 1
ATOM 586 C C . THR A 1 75 ? 1.465 76.875 31.359 1 14.3 75 THR A C 1
ATOM 588 O O . THR A 1 75 ? 2.26 76.438 32.188 1 14.3 75 THR A O 1
ATOM 591 N N . LEU A 1 76 ? 0.181 76.75 32.031 1 13.98 76 LEU A N 1
ATOM 592 C CA . LEU A 1 76 ? 0.02 77.062 33.438 1 13.98 76 LEU A CA 1
ATOM 593 C C . LEU A 1 76 ? 0.149 75.75 34.281 1 13.98 76 LEU A C 1
ATOM 595 O O . LEU A 1 76 ? 0.326 74.688 33.719 1 13.98 76 LEU A O 1
ATOM 599 N N . ILE A 1 77 ? -0.864 75.438 35.312 1 14.09 77 ILE A N 1
ATOM 600 C CA . ILE A 1 77 ? -0.896 75.688 36.75 1 14.09 77 ILE A CA 1
ATOM 601 C C . ILE A 1 77 ? -0.7 74.375 37.5 1 14.09 77 ILE A C 1
ATOM 603 O O . ILE A 1 77 ? -0.943 73.312 36.969 1 14.09 77 ILE A O 1
ATOM 607 N N . ARG A 1 78 ? -1.463 74.062 38.75 1 14.49 78 ARG A N 1
ATOM 608 C CA . ARG A 1 78 ? -1.232 74.188 40.188 1 14.49 78 ARG A CA 1
ATOM 609 C C . ARG A 1 78 ? -1.075 72.812 40.812 1 14.49 78 ARG A C 1
ATOM 611 O O . ARG A 1 78 ? -1.459 71.812 40.219 1 14.49 78 ARG A O 1
ATOM 618 N N . ILE A 1 79 ? -1.623 72.562 42.125 1 14.38 79 ILE A N 1
ATOM 619 C CA . ILE A 1 79 ? -1.096 72.562 43.469 1 14.38 79 ILE A CA 1
ATOM 620 C C . ILE A 1 79 ? -1.169 71.125 44.062 1 14.38 79 ILE A C 1
ATOM 622 O O . ILE A 1 79 ? -0.18 70.625 44.594 1 14.38 79 ILE A O 1
ATOM 626 N N . LEU A 1 80 ? -2.354 70.562 44.594 1 14.27 80 LEU A N 1
ATOM 627 C CA . LEU A 1 80 ? -2.471 70.5 46.062 1 14.27 80 LEU A CA 1
ATOM 628 C C . LEU A 1 80 ? -1.907 69.188 46.594 1 14.27 80 LEU A C 1
ATOM 630 O O . LEU A 1 80 ? -1.894 68.188 45.906 1 14.27 80 LEU A O 1
ATOM 634 N N . ALA A 1 81 ? -2.012 68.812 48.031 1 14.76 81 ALA A N 1
ATOM 635 C CA . ALA A 1 81 ? -1.297 68.688 49.281 1 14.76 81 ALA A CA 1
ATOM 636 C C . ALA A 1 81 ? -1.25 67.25 49.75 1 14.76 81 ALA A C 1
ATOM 638 O O . ALA A 1 81 ? -0.186 66.688 50.094 1 14.76 81 ALA A O 1
ATOM 639 N N . VAL A 1 82 ? -2.297 66.5 50.438 1 15.72 82 VAL A N 1
ATOM 640 C CA . VAL A 1 82 ? -2.17 66.312 51.875 1 15.72 82 VAL A CA 1
ATOM 641 C C . VAL A 1 82 ? -1.524 65 52.188 1 15.72 82 VAL A C 1
ATOM 643 O O . VAL A 1 82 ? -1.735 64 51.469 1 15.72 82 VAL A O 1
ATOM 646 N N . ALA A 1 83 ? -1.062 64.5 53.531 1 15.67 83 ALA A N 1
ATOM 647 C CA . ALA A 1 83 ? 0.001 64.062 54.469 1 15.67 83 ALA A CA 1
ATOM 648 C C . ALA A 1 83 ? -0.195 62.656 54.938 1 15.67 83 ALA A C 1
ATOM 650 O O . ALA A 1 83 ? 0.768 61.875 55.031 1 15.67 83 ALA A O 1
ATOM 651 N N . SER A 1 84 ? -1.299 62 55.5 1 15.75 84 SER A N 1
ATOM 652 C CA . SER A 1 84 ? -1.146 61.656 56.906 1 15.75 84 SER A CA 1
ATOM 653 C C . SER A 1 84 ? -0.41 60.312 57.062 1 15.75 84 SER A C 1
ATOM 655 O O . SER A 1 84 ? -0.4 59.5 56.156 1 15.75 84 SER A O 1
ATOM 657 N N . LEU A 1 85 ? -0.316 59.562 58.406 1 16.28 85 LEU A N 1
ATOM 658 C CA . LEU A 1 85 ? 0.582 59.219 59.5 1 16.28 85 LEU A CA 1
ATOM 659 C C . LEU A 1 85 ? 0.813 57.719 59.562 1 16.28 85 LEU A C 1
ATOM 661 O O . LEU A 1 85 ? 1.959 57.25 59.625 1 16.28 85 LEU A O 1
ATOM 665 N N . PHE A 1 86 ? 0.29 56.781 60.656 1 16.58 86 PHE A N 1
ATOM 666 C CA . PHE A 1 86 ? 1.011 56.312 61.812 1 16.58 86 PHE A CA 1
ATOM 667 C C . PHE A 1 86 ? 1.448 54.844 61.656 1 16.58 86 PHE A C 1
ATOM 669 O O . PHE A 1 86 ? 1.015 54.188 60.719 1 16.58 86 PHE A O 1
ATOM 676 N N . ALA A 1 87 ? 1.045 53.719 62.594 1 17.67 87 ALA A N 1
ATOM 677 C CA . ALA A 1 87 ? 1.77 53.094 63.719 1 17.67 87 ALA A CA 1
ATOM 678 C C . ALA A 1 87 ? 2.191 51.656 63.375 1 17.67 87 ALA A C 1
ATOM 680 O O . ALA A 1 87 ? 1.619 51.031 62.469 1 17.67 87 ALA A O 1
ATOM 681 N N . PHE A 1 88 ? 2.688 50.594 64.375 1 17.34 88 PHE A N 1
ATOM 682 C CA . PHE A 1 88 ? 3.861 49.844 64.812 1 17.34 88 PHE A CA 1
ATOM 683 C C . PHE A 1 88 ? 3.676 48.375 64.562 1 17.34 88 PHE A C 1
ATOM 685 O O . PHE A 1 88 ? 4.629 47.656 64.188 1 17.34 88 PHE A O 1
ATOM 692 N N . GLY A 1 89 ? 2.547 47.469 64.688 1 18.02 89 GLY A N 1
ATOM 693 C CA . GLY A 1 89 ? 2.68 46.438 65.688 1 18.02 89 GLY A CA 1
ATOM 694 C C . GLY A 1 89 ? 3.416 45.219 65.188 1 18.02 89 GLY A C 1
ATOM 695 O O . GLY A 1 89 ? 3.633 45.062 64 1 18.02 89 GLY A O 1
ATOM 696 N N . PRO A 1 90 ? 3.252 43.812 65.75 1 19.25 90 PRO A N 1
ATOM 697 C CA . PRO A 1 90 ? 4.207 42.844 66.312 1 19.25 90 PRO A CA 1
ATOM 698 C C . PRO A 1 90 ? 4.699 41.844 65.25 1 19.25 90 PRO A C 1
ATOM 700 O O . PRO A 1 90 ? 4.125 41.75 64.188 1 19.25 90 PRO A O 1
ATOM 703 N N . PHE A 1 91 ? 5.332 40.469 65.688 1 19.81 91 PHE A N 1
ATOM 704 C CA . PHE A 1 91 ? 6.547 39.656 65.562 1 19.81 91 PHE A CA 1
ATOM 705 C C . PHE A 1 91 ? 6.332 38.469 64.625 1 19.81 91 PHE A C 1
ATOM 707 O O . PHE A 1 91 ? 7.289 37.812 64.188 1 19.81 91 PHE A O 1
ATOM 714 N N . TYR A 1 92 ? 5.242 38 64 1 19.41 92 TYR A N 1
ATOM 715 C CA . TYR A 1 92 ? 5.02 36.562 63.906 1 19.41 92 TYR A CA 1
ATOM 716 C C . TYR A 1 92 ? 5.961 35.938 62.875 1 19.41 92 TYR A C 1
ATOM 718 O O . TYR A 1 92 ? 6.145 36.469 61.781 1 19.41 92 TYR A O 1
ATOM 726 N N . HIS A 1 93 ? 6.887 34.906 63.219 1 20.58 93 HIS A N 1
ATOM 727 C CA . HIS A 1 93 ? 8.055 34.219 62.688 1 20.58 93 HIS A CA 1
ATOM 728 C C . HIS A 1 93 ? 7.656 33.281 61.531 1 20.58 93 HIS A C 1
ATOM 730 O O . HIS A 1 93 ? 7.074 32.219 61.781 1 20.58 93 HIS A O 1
ATOM 736 N N . LEU A 1 94 ? 7.172 33.656 60.375 1 18.3 94 LEU A N 1
ATOM 737 C CA . LEU A 1 94 ? 6.605 32.75 59.344 1 18.3 94 LEU A CA 1
ATOM 738 C C . LEU A 1 94 ? 7.688 31.875 58.75 1 18.3 94 LEU A C 1
ATOM 740 O O . LEU A 1 94 ? 8.672 32.375 58.188 1 18.3 94 LEU A O 1
ATOM 744 N N . ILE A 1 95 ? 7.75 30.516 59.125 1 21.61 95 ILE A N 1
ATOM 745 C CA . ILE A 1 95 ? 8.711 29.484 58.75 1 21.61 95 ILE A CA 1
ATOM 746 C C . ILE A 1 95 ? 8.648 29.25 57.25 1 21.61 95 ILE A C 1
ATOM 748 O O . ILE A 1 95 ? 7.59 28.938 56.688 1 21.61 95 ILE A O 1
ATOM 752 N N . ALA A 1 96 ? 9.523 29.688 56.312 1 21.88 96 ALA A N 1
ATOM 753 C CA . ALA A 1 96 ? 9.688 29.734 54.875 1 21.88 96 ALA A CA 1
ATOM 754 C C . ALA A 1 96 ? 10.086 28.375 54.312 1 21.88 96 ALA A C 1
ATOM 756 O O . ALA A 1 96 ? 11.219 27.938 54.5 1 21.88 96 ALA A O 1
ATOM 757 N N . SER A 1 97 ? 9.148 27.406 54.469 1 23.56 97 SER A N 1
ATOM 758 C CA . SER A 1 97 ? 9.477 26.078 54 1 23.56 97 SER A CA 1
ATOM 759 C C . SER A 1 97 ? 9.828 26.109 52.5 1 23.56 97 SER A C 1
ATOM 761 O O . SER A 1 97 ? 9.227 26.844 51.719 1 23.56 97 SER A O 1
ATOM 763 N N . ASP A 1 98 ? 11.031 25.625 52.062 1 22.7 98 ASP A N 1
ATOM 764 C CA . ASP A 1 98 ? 11.781 25.609 50.812 1 22.7 98 ASP A CA 1
ATOM 765 C C . ASP A 1 98 ? 11.078 24.734 49.781 1 22.7 98 ASP A C 1
ATOM 767 O O . ASP A 1 98 ? 11.016 23.5 49.938 1 22.7 98 ASP A O 1
ATOM 771 N N . GLU A 1 99 ? 9.883 25.062 49.312 1 23.66 99 GLU A N 1
ATOM 772 C CA . GLU A 1 99 ? 9.133 24.344 48.281 1 23.66 99 GLU A CA 1
ATOM 773 C C . GLU A 1 99 ? 9.93 24.234 46.969 1 23.66 99 GLU A C 1
ATOM 775 O O . GLU A 1 99 ? 10.266 25.25 46.375 1 23.66 99 GLU A O 1
ATOM 780 N N . GLU A 1 100 ? 10.734 23.094 46.844 1 24.77 100 GLU A N 1
ATOM 781 C CA . GLU A 1 100 ? 11.469 22.766 45.625 1 24.77 100 GLU A CA 1
ATOM 782 C C . GLU A 1 100 ? 10.531 22.672 44.406 1 24.77 100 GLU A C 1
ATOM 784 O O . GLU A 1 100 ? 9.555 21.922 44.438 1 24.77 100 GLU A O 1
ATOM 789 N N . THR A 1 101 ? 10.367 23.656 43.625 1 23.02 101 THR A N 1
ATOM 790 C CA . THR A 1 101 ? 9.641 23.797 42.375 1 23.02 101 THR A CA 1
ATOM 791 C C . THR A 1 101 ? 10.133 22.781 41.344 1 23.02 101 THR A C 1
ATOM 793 O O . THR A 1 101 ? 11.281 22.859 40.875 1 23.02 101 THR A O 1
ATOM 796 N N . LYS A 1 102 ? 9.664 21.422 41.438 1 27.86 102 LYS A N 1
ATOM 797 C CA . LYS A 1 102 ? 9.891 20.484 40.344 1 27.86 102 LYS A CA 1
ATOM 798 C C . LYS A 1 102 ? 9.414 21.047 39 1 27.86 102 LYS A C 1
ATOM 800 O O . LYS A 1 102 ? 8.227 21.312 38.812 1 27.86 102 LYS A O 1
ATOM 805 N N . THR A 1 103 ? 10.289 21.797 38.344 1 24.38 103 THR A N 1
ATOM 806 C CA . THR A 1 103 ? 10.141 22.328 37 1 24.38 103 THR A CA 1
ATOM 807 C C . THR A 1 103 ? 9.633 21.266 36.031 1 24.38 103 THR A C 1
ATOM 809 O O . THR A 1 103 ? 10.289 20.234 35.844 1 24.38 103 THR A O 1
ATOM 812 N N . GLN A 1 104 ? 8.336 21.156 35.938 1 28.67 104 GLN A N 1
ATOM 813 C CA . GLN A 1 104 ? 7.668 20.328 34.938 1 28.67 104 GLN A CA 1
ATOM 814 C C . GLN A 1 104 ? 8.156 20.656 33.531 1 28.67 104 GLN A C 1
ATOM 816 O O . GLN A 1 104 ? 7.883 21.75 33 1 28.67 104 GLN A O 1
ATOM 821 N N . THR A 1 105 ? 9.328 20.25 33.156 1 25.75 105 THR A N 1
ATOM 822 C CA . THR A 1 105 ? 9.883 20.406 31.812 1 25.75 105 THR A CA 1
ATOM 823 C C . THR A 1 105 ? 8.992 19.734 30.781 1 25.75 105 THR A C 1
ATOM 825 O O . THR A 1 105 ? 8.734 18.531 30.875 1 25.75 105 THR A O 1
ATOM 828 N N . LYS A 1 106 ? 8.078 20.391 30.141 1 32.75 106 LYS A N 1
ATOM 829 C CA . LYS A 1 106 ? 7.453 19.922 28.906 1 32.75 106 LYS A CA 1
ATOM 830 C C . LYS A 1 106 ? 8.492 19.391 27.938 1 32.75 106 LYS A C 1
ATOM 832 O O . LYS A 1 106 ? 9.445 20.078 27.578 1 32.75 106 LYS A O 1
ATOM 837 N N . ASN A 1 107 ? 8.711 18.078 27.891 1 31.41 107 ASN A N 1
ATOM 838 C CA . ASN A 1 107 ? 9.633 17.281 27.094 1 31.41 107 ASN A CA 1
ATOM 839 C C . ASN A 1 107 ? 9.641 17.719 25.641 1 31.41 107 ASN A C 1
ATOM 841 O O . ASN A 1 107 ? 8.609 17.688 24.969 1 31.41 107 ASN A O 1
ATOM 845 N N . THR A 1 108 ? 10.516 18.703 25.375 1 33.66 108 THR A N 1
ATOM 846 C CA . THR A 1 108 ? 10.914 18.812 23.969 1 33.66 108 THR A CA 1
ATOM 847 C C . THR A 1 108 ? 11.203 17.438 23.391 1 33.66 108 THR A C 1
ATOM 849 O O . THR A 1 108 ? 11.797 16.578 24.047 1 33.66 108 THR A O 1
ATOM 852 N N . PRO A 1 109 ? 10.633 17.172 22.359 1 36.81 109 PRO A N 1
ATOM 853 C CA . PRO A 1 109 ? 10.914 15.844 21.797 1 36.81 109 PRO A CA 1
ATOM 854 C C . PRO A 1 109 ? 12.406 15.492 21.844 1 36.81 109 PRO A C 1
ATOM 856 O O . PRO A 1 109 ? 13.25 16.328 21.5 1 36.81 109 PRO A O 1
ATOM 859 N N . ALA A 1 110 ? 12.734 14.508 22.609 1 36.25 110 ALA A N 1
ATOM 860 C CA . ALA A 1 110 ? 14.078 13.977 22.781 1 36.25 110 ALA A CA 1
ATOM 861 C C . ALA A 1 110 ? 14.734 13.703 21.422 1 36.25 110 ALA A C 1
ATOM 863 O O . ALA A 1 110 ? 14.102 13.141 20.531 1 36.25 110 ALA A O 1
ATOM 864 N N . THR A 1 111 ? 15.836 14.492 21.125 1 35.34 111 THR A N 1
ATOM 865 C CA . THR A 1 111 ? 16.703 14.242 19.984 1 35.34 111 THR A CA 1
ATOM 866 C C . THR A 1 111 ? 17.094 12.773 19.906 1 35.34 111 THR A C 1
ATOM 868 O O . THR A 1 111 ? 17.719 12.242 20.828 1 35.34 111 THR A O 1
ATOM 871 N N . VAL A 1 112 ? 16.391 12.023 19.312 1 36.56 112 VAL A N 1
ATOM 872 C CA . VAL A 1 112 ? 16.891 10.68 19.031 1 36.56 112 VAL A CA 1
ATOM 873 C C . VAL A 1 112 ? 18.297 10.766 18.422 1 36.56 112 VAL A C 1
ATOM 875 O O . VAL A 1 112 ? 18.484 11.344 17.359 1 36.56 112 VAL A O 1
ATOM 878 N N . LYS A 1 113 ? 19.359 10.641 19.25 1 36 113 LYS A N 1
ATOM 879 C CA . LYS A 1 113 ? 20.719 10.469 18.734 1 36 113 LYS A CA 1
ATOM 880 C C . LYS A 1 113 ? 20.875 9.117 18.047 1 36 113 LYS A C 1
ATOM 882 O O . LYS A 1 113 ? 20.828 8.07 18.688 1 36 113 LYS A O 1
ATOM 887 N N . ILE A 1 114 ? 20.516 9.039 16.891 1 41.25 114 ILE A N 1
ATOM 888 C CA . ILE A 1 114 ? 20.875 7.855 16.125 1 41.25 114 ILE A CA 1
ATOM 889 C C . ILE A 1 114 ? 22.375 7.801 15.906 1 41.25 114 ILE A C 1
ATOM 891 O O . ILE A 1 114 ? 22.984 8.781 15.461 1 41.25 114 ILE A O 1
ATOM 895 N N . LYS A 1 115 ? 23.109 7 16.562 1 40.66 115 LYS A N 1
ATOM 896 C CA . LYS A 1 115 ? 24.5 6.758 16.203 1 40.66 115 LYS A CA 1
ATOM 897 C C . LYS A 1 115 ? 24.641 6.379 14.734 1 40.66 115 LYS A C 1
ATOM 899 O O . LYS A 1 115 ? 24.156 5.328 14.305 1 40.66 115 LYS A O 1
ATOM 904 N N . VAL A 1 116 ? 24.875 7.453 13.969 1 43.06 116 VAL A N 1
ATOM 905 C CA . VAL A 1 116 ? 25.109 7.273 12.539 1 43.06 116 VAL A CA 1
ATOM 906 C C . VAL A 1 116 ? 26.469 6.605 12.312 1 43.06 116 VAL A C 1
ATOM 908 O O . VAL A 1 116 ? 27.484 7.059 12.844 1 43.06 116 VAL A O 1
ATOM 911 N N . PRO A 1 117 ? 26.547 5.43 11.992 1 40.12 117 PRO A N 1
ATOM 912 C CA . PRO A 1 117 ? 27.891 4.984 11.594 1 40.12 117 PRO A CA 1
ATOM 913 C C . PRO A 1 117 ? 28.578 5.973 10.656 1 40.12 117 PRO A C 1
ATOM 915 O O . PRO A 1 117 ? 27.922 6.613 9.836 1 40.12 117 PRO A O 1
ATOM 918 N N . THR A 1 118 ? 29.906 6.441 11.078 1 35.28 118 THR A N 1
ATOM 919 C CA . THR A 1 118 ? 30.719 7.48 10.461 1 35.28 118 THR A CA 1
ATOM 920 C C . THR A 1 118 ? 30.703 7.355 8.938 1 35.28 118 THR A C 1
ATOM 922 O O . THR A 1 118 ? 30.453 8.336 8.234 1 35.28 118 THR A O 1
ATOM 925 N N . SER A 1 119 ? 31.844 6.594 8.312 1 34.03 119 SER A N 1
ATOM 926 C CA . SER A 1 119 ? 32.562 6.879 7.074 1 34.03 119 SER A CA 1
ATOM 927 C C . SER A 1 119 ? 31.766 6.398 5.859 1 34.03 119 SER A C 1
ATOM 929 O O . SER A 1 119 ? 32.312 5.719 4.988 1 34.03 119 SER A O 1
ATOM 931 N N . ALA A 1 120 ? 30.594 6.023 5.867 1 37.31 120 ALA A N 1
ATOM 932 C CA . ALA A 1 120 ? 30.266 5.562 4.52 1 37.31 120 ALA A CA 1
ATOM 933 C C . ALA A 1 120 ? 30.312 6.715 3.52 1 37.31 120 ALA A C 1
ATOM 935 O O . ALA A 1 120 ? 29.594 7.707 3.674 1 37.31 120 ALA A O 1
ATOM 936 N N . THR A 1 121 ? 31.375 7.02 2.865 1 34.94 121 THR A N 1
ATOM 937 C CA . THR A 1 121 ? 31.5 7.91 1.72 1 34.94 121 THR A CA 1
ATOM 938 C C . THR A 1 121 ? 30.297 7.777 0.792 1 34.94 121 THR A C 1
ATOM 940 O O . THR A 1 121 ? 30.062 6.707 0.229 1 34.94 121 THR A O 1
ATOM 943 N N . ALA A 1 122 ? 29.312 8.539 0.828 1 41.38 122 ALA A N 1
ATOM 944 C CA . ALA A 1 122 ? 28.172 8.836 -0.04 1 41.38 122 ALA A CA 1
ATOM 945 C C . ALA A 1 122 ? 28.609 8.945 -1.498 1 41.38 122 ALA A C 1
ATOM 947 O O . ALA A 1 122 ? 28.109 9.789 -2.242 1 41.38 122 ALA A O 1
ATOM 948 N N . SER A 1 123 ? 29.797 8.852 -1.912 1 41.34 123 SER A N 1
ATOM 949 C CA . SER A 1 123 ? 30.219 9.211 -3.262 1 41.34 123 SER A CA 1
ATOM 950 C C . SER A 1 123 ? 29.391 8.484 -4.312 1 41.34 123 SER A C 1
ATOM 952 O O . SER A 1 123 ? 29.266 8.945 -5.449 1 41.34 123 SER A O 1
ATOM 954 N N . SER A 1 124 ? 28.953 7.168 -4.145 1 48.88 124 SER A N 1
ATOM 955 C CA . SER A 1 124 ? 28.797 6.258 -5.273 1 48.88 124 SER A CA 1
ATOM 956 C C . SER A 1 124 ? 27.453 6.465 -5.969 1 48.88 124 SER A C 1
ATOM 958 O O . SER A 1 124 ? 27.25 5.996 -7.094 1 48.88 124 SER A O 1
ATOM 960 N N . ASN A 1 125 ? 26.469 7.242 -5.402 1 62.06 125 ASN A N 1
ATOM 961 C CA . ASN A 1 125 ? 25.234 7.07 -6.176 1 62.06 125 ASN A CA 1
ATOM 962 C C . ASN A 1 125 ? 24.844 8.359 -6.887 1 62.06 125 ASN A C 1
ATOM 964 O O . ASN A 1 125 ? 23.656 8.734 -6.883 1 62.06 125 ASN A O 1
ATOM 968 N N . GLN A 1 126 ? 25.844 9.07 -7.359 1 77.5 126 GLN A N 1
ATOM 969 C CA . GLN A 1 126 ? 25.484 10.227 -8.172 1 77.5 126 GLN A CA 1
ATOM 970 C C . GLN A 1 126 ? 25 9.805 -9.555 1 77.5 126 GLN A C 1
ATOM 972 O O . GLN A 1 126 ? 25.625 8.977 -10.219 1 77.5 126 GLN A O 1
ATOM 977 N N . PRO A 1 127 ? 23.859 10.375 -9.812 1 86.5 127 PRO A N 1
ATOM 978 C CA . PRO A 1 127 ? 23.375 10.086 -11.172 1 86.5 127 PRO A CA 1
ATOM 979 C C . PRO A 1 127 ? 24.281 10.68 -12.25 1 86.5 127 PRO A C 1
ATOM 981 O O . PRO A 1 127 ? 25.047 11.602 -11.984 1 86.5 127 PRO A O 1
ATOM 984 N N . LYS A 1 128 ? 24.156 10.133 -13.438 1 89.06 128 LYS A N 1
ATOM 985 C CA . LYS A 1 128 ? 24.875 10.703 -14.578 1 89.06 128 LYS A CA 1
ATOM 986 C C . LYS A 1 128 ? 24.453 12.148 -14.828 1 89.06 128 LYS A C 1
ATOM 988 O O . LYS A 1 128 ? 23.266 12.445 -14.883 1 89.06 128 LYS A O 1
ATOM 993 N N . PRO A 1 129 ? 25.484 13.008 -14.93 1 92.19 129 PRO A N 1
ATOM 994 C CA . PRO A 1 129 ? 25.156 14.422 -15.133 1 92.19 129 PRO A CA 1
ATOM 995 C C . PRO A 1 129 ? 24.375 14.664 -16.422 1 92.19 129 PRO A C 1
ATOM 997 O O . PRO A 1 129 ? 24.656 14.016 -17.438 1 92.19 129 PRO A O 1
ATOM 1000 N N . ILE A 1 130 ? 23.484 15.562 -16.375 1 92.94 130 ILE A N 1
ATOM 1001 C CA . ILE A 1 130 ? 22.719 16.016 -17.531 1 92.94 130 ILE A CA 1
ATOM 1002 C C . ILE A 1 130 ? 23.156 17.422 -17.938 1 92.94 130 ILE A C 1
ATOM 1004 O O . ILE A 1 130 ? 23.156 18.328 -17.109 1 92.94 130 ILE A O 1
ATOM 1008 N N . LYS A 1 131 ? 23.484 17.578 -19.172 1 91.94 131 LYS A N 1
ATOM 1009 C CA . LYS A 1 131 ? 23.969 18.859 -19.656 1 91.94 131 LYS A CA 1
ATOM 1010 C C . LYS A 1 131 ? 22.938 19.969 -19.422 1 91.94 131 LYS A C 1
ATOM 1012 O O . LYS A 1 131 ? 21.766 19.797 -19.766 1 91.94 131 LYS A O 1
ATOM 1017 N N . GLY A 1 132 ? 23.344 21.016 -18.781 1 92.38 132 GLY A N 1
ATOM 1018 C CA . GLY A 1 132 ? 22.5 22.172 -18.594 1 92.38 132 GLY A CA 1
ATOM 1019 C C . GLY A 1 132 ? 21.562 22.062 -17.406 1 92.38 132 GLY A C 1
ATOM 1020 O O . GLY A 1 132 ? 20.766 22.969 -17.141 1 92.38 132 GLY A O 1
ATOM 1021 N N . VAL A 1 133 ? 21.609 21 -16.719 1 96 133 VAL A N 1
ATOM 1022 C CA . VAL A 1 133 ? 20.766 20.797 -15.547 1 96 133 VAL A CA 1
ATOM 1023 C C . VAL A 1 133 ? 21.625 20.781 -14.289 1 96 133 VAL A C 1
ATOM 1025 O O . VAL A 1 133 ? 22.484 19.906 -14.133 1 96 133 VAL A O 1
ATOM 1028 N N . PRO A 1 134 ? 21.438 21.797 -13.398 1 96.5 134 PRO A N 1
ATOM 1029 C CA . PRO A 1 134 ? 22.25 21.812 -12.188 1 96.5 134 PRO A CA 1
ATOM 1030 C C . PRO A 1 134 ? 21.984 20.609 -11.273 1 96.5 134 PRO A C 1
ATOM 1032 O O . PRO A 1 134 ? 20.875 20.062 -11.289 1 96.5 134 PRO A O 1
ATOM 1035 N N . PHE A 1 135 ? 23.047 20.297 -10.477 1 96 135 PHE A N 1
ATOM 1036 C CA . PHE A 1 135 ? 22.969 19.172 -9.555 1 96 135 PHE A CA 1
ATOM 1037 C C . PHE A 1 135 ? 23.016 19.656 -8.109 1 96 135 PHE A C 1
ATOM 1039 O O . PHE A 1 135 ? 23.797 20.547 -7.777 1 96 135 PHE A O 1
ATOM 1046 N N . VAL A 1 136 ? 22.094 19.141 -7.316 1 96.25 136 VAL A N 1
ATOM 1047 C CA . VAL A 1 136 ? 22.125 19.328 -5.867 1 96.25 136 VAL A CA 1
ATOM 1048 C C . VAL A 1 136 ? 22.031 17.969 -5.164 1 96.25 136 VAL A C 1
ATOM 1050 O O . VAL A 1 136 ? 21.234 17.125 -5.547 1 96.25 136 VAL A O 1
ATOM 1053 N N . GLN A 1 137 ? 22.781 17.766 -4.16 1 96.44 137 GLN A N 1
ATOM 1054 C CA . GLN A 1 137 ? 22.875 16.453 -3.51 1 96.44 137 GLN A CA 1
ATOM 1055 C C . GLN A 1 137 ? 21.531 16.047 -2.889 1 96.44 137 GLN A C 1
ATOM 1057 O O . GLN A 1 137 ? 21.031 14.953 -3.141 1 96.44 137 GLN A O 1
ATOM 1062 N N . TYR A 1 138 ? 20.953 16.984 -2.062 1 97.88 138 TYR A N 1
ATOM 1063 C CA . TYR A 1 138 ? 19.672 16.719 -1.417 1 97.88 138 TYR A CA 1
ATOM 1064 C C . TYR A 1 138 ? 18.656 17.797 -1.767 1 97.88 138 TYR A C 1
ATOM 1066 O O . TYR A 1 138 ? 18.875 18.984 -1.493 1 97.88 138 TYR A O 1
ATOM 1074 N N . VAL A 1 139 ? 17.531 17.375 -2.35 1 98.69 139 VAL A N 1
ATOM 1075 C CA . VAL A 1 139 ? 16.438 18.281 -2.641 1 98.69 139 VAL A CA 1
ATOM 1076 C C . VAL A 1 139 ? 15.25 17.969 -1.739 1 98.69 139 VAL A C 1
ATOM 1078 O O . VAL A 1 139 ? 14.82 16.812 -1.65 1 98.69 139 VAL A O 1
ATOM 1081 N N . LEU A 1 140 ? 14.773 18.953 -1.038 1 98.94 140 LEU A N 1
ATOM 1082 C CA . LEU A 1 140 ? 13.609 18.844 -0.168 1 98.94 140 LEU A CA 1
ATOM 1083 C C . LEU A 1 140 ? 12.445 19.672 -0.706 1 98.94 140 LEU A C 1
ATOM 1085 O O . LEU A 1 140 ? 12.516 20.906 -0.753 1 98.94 140 LEU A O 1
ATOM 1089 N N . ILE A 1 141 ? 11.383 18.984 -1.073 1 98.94 141 ILE A N 1
ATOM 1090 C CA . ILE A 1 141 ? 10.219 19.656 -1.652 1 98.94 141 ILE A CA 1
ATOM 1091 C C . ILE A 1 141 ? 9.203 19.953 -0.557 1 98.94 141 ILE A C 1
ATOM 1093 O O . ILE A 1 141 ? 8.609 19.047 0.025 1 98.94 141 ILE A O 1
ATOM 1097 N N . GLY A 1 142 ? 8.906 21.156 -0.334 1 98.69 142 GLY A N 1
ATOM 1098 C CA . GLY A 1 142 ? 8.117 21.641 0.783 1 98.69 142 GLY A CA 1
ATOM 1099 C C . GLY A 1 142 ? 8.953 22.359 1.835 1 98.69 142 GLY A C 1
ATOM 1100 O O . GLY A 1 142 ? 10.039 21.891 2.186 1 98.69 142 GLY A O 1
ATOM 1101 N N . GLY A 1 143 ? 8.5 23.469 2.332 1 98.12 143 GLY A N 1
ATOM 1102 C CA . GLY A 1 143 ? 9.242 24.25 3.305 1 98.12 143 GLY A CA 1
ATOM 1103 C C . GLY A 1 143 ? 8.648 24.188 4.699 1 98.12 143 GLY A C 1
ATOM 1104 O O . GLY A 1 143 ? 8.688 25.172 5.441 1 98.12 143 GLY A O 1
ATOM 1105 N N . GLY A 1 144 ? 8.07 23.062 5.043 1 98.19 144 GLY A N 1
ATOM 1106 C CA . GLY A 1 144 ? 7.434 22.922 6.34 1 98.19 144 GLY A CA 1
ATOM 1107 C C . GLY A 1 144 ? 8.305 22.219 7.363 1 98.19 144 GLY A C 1
ATOM 1108 O O . GLY A 1 144 ? 9.523 22.125 7.188 1 98.19 144 GLY A O 1
ATOM 1109 N N . THR A 1 145 ? 7.707 21.812 8.461 1 98.62 145 THR A N 1
ATOM 1110 C CA . THR A 1 145 ? 8.367 21.203 9.617 1 98.62 145 THR A CA 1
ATOM 1111 C C . THR A 1 145 ? 9.109 19.938 9.219 1 98.62 145 THR A C 1
ATOM 1113 O O . THR A 1 145 ? 10.242 19.719 9.656 1 98.62 145 THR A O 1
ATOM 1116 N N . ALA A 1 146 ? 8.492 19.141 8.383 1 98.81 146 ALA A N 1
ATOM 1117 C CA . ALA A 1 146 ? 9.125 17.891 7.992 1 98.81 146 ALA A CA 1
ATOM 1118 C C . ALA A 1 146 ? 10.414 18.141 7.215 1 98.81 146 ALA A C 1
ATOM 1120 O O . ALA A 1 146 ? 11.43 17.484 7.457 1 98.81 146 ALA A O 1
ATOM 1121 N N . SER A 1 147 ? 10.367 19.094 6.332 1 98.81 147 SER A N 1
ATOM 1122 C CA . SER A 1 147 ? 11.539 19.438 5.535 1 98.81 147 SER A CA 1
ATOM 1123 C C . SER A 1 147 ? 12.641 20.016 6.406 1 98.81 147 SER A C 1
ATOM 1125 O O . SER A 1 147 ? 13.812 19.672 6.242 1 98.81 147 SER A O 1
ATOM 1127 N N . TYR A 1 148 ? 12.312 20.891 7.293 1 98.69 148 TYR A N 1
ATOM 1128 C CA . TYR A 1 148 ? 13.289 21.453 8.211 1 98.69 148 TYR A CA 1
ATOM 1129 C C . TYR A 1 148 ? 13.969 20.359 9.031 1 98.69 148 TYR A C 1
ATOM 1131 O O . TYR A 1 148 ? 15.195 20.359 9.18 1 98.69 148 TYR A O 1
ATOM 1139 N N . SER A 1 149 ? 13.148 19.469 9.539 1 98.88 149 SER A N 1
ATOM 1140 C CA . SER A 1 149 ? 13.672 18.391 10.375 1 98.88 149 SER A CA 1
ATOM 1141 C C . SER A 1 149 ? 14.578 17.469 9.57 1 98.88 149 SER A C 1
ATOM 1143 O O . SER A 1 149 ? 15.586 16.969 10.086 1 98.88 149 SER A O 1
ATOM 1145 N N . ALA A 1 150 ? 14.18 17.188 8.32 1 98.88 150 ALA A N 1
ATOM 1146 C CA . ALA A 1 150 ? 15.031 16.391 7.445 1 98.88 150 ALA A CA 1
ATOM 1147 C C . ALA A 1 150 ? 16.375 17.078 7.199 1 98.88 150 ALA A C 1
ATOM 1149 O O . ALA A 1 150 ? 17.422 16.438 7.25 1 98.88 150 ALA A O 1
ATOM 1150 N N . MET A 1 151 ? 16.344 18.375 6.926 1 98.56 151 MET A N 1
ATOM 1151 C CA . MET A 1 151 ? 17.547 19.172 6.711 1 98.56 151 MET A CA 1
ATOM 1152 C C . MET A 1 151 ? 18.484 19.062 7.91 1 98.56 151 MET A C 1
ATOM 1154 O O . MET A 1 151 ? 19.688 18.844 7.75 1 98.56 151 MET A O 1
ATOM 1158 N N . GLU A 1 152 ? 17.891 19.188 9.078 1 98.31 152 GLU A N 1
ATOM 1159 C CA . GLU A 1 152 ? 18.703 19.094 10.289 1 98.31 152 GLU A CA 1
ATOM 1160 C C . GLU A 1 152 ? 19.359 17.719 10.406 1 98.31 152 GLU A C 1
ATOM 1162 O O . GLU A 1 152 ? 20.547 17.609 10.734 1 98.31 152 GLU A O 1
ATOM 1167 N N . ALA A 1 153 ? 18.578 16.703 10.172 1 98.56 153 ALA A N 1
ATOM 1168 C CA . ALA A 1 153 ? 19.094 15.344 10.273 1 98.56 153 ALA A CA 1
ATOM 1169 C C . ALA A 1 153 ? 20.203 15.086 9.266 1 98.56 153 ALA A C 1
ATOM 1171 O O . ALA A 1 153 ? 21.219 14.453 9.586 1 98.56 153 ALA A O 1
ATOM 1172 N N . ILE A 1 154 ? 20.047 15.562 8.055 1 98.19 154 ILE A N 1
ATOM 1173 C CA . ILE A 1 154 ? 21.062 15.414 7.016 1 98.19 154 ILE A CA 1
ATOM 1174 C C . ILE A 1 154 ? 22.344 16.094 7.461 1 98.19 154 ILE A C 1
ATOM 1176 O O . ILE A 1 154 ? 23.422 15.5 7.375 1 98.19 154 ILE A O 1
ATOM 1180 N N . ARG A 1 155 ? 22.266 17.281 7.973 1 96.81 155 ARG A N 1
ATOM 1181 C CA . ARG A 1 155 ? 23.438 18.047 8.383 1 96.81 155 ARG A CA 1
ATOM 1182 C C . ARG A 1 155 ? 24.109 17.406 9.594 1 96.81 155 ARG A C 1
ATOM 1184 O O . ARG A 1 155 ? 25.328 17.516 9.766 1 96.81 155 ARG A O 1
ATOM 1191 N N . GLU A 1 156 ? 23.297 16.781 10.414 1 96.88 156 GLU A N 1
ATOM 1192 C CA . GLU A 1 156 ? 23.859 16.062 11.547 1 96.88 156 GLU A CA 1
ATOM 1193 C C . GLU A 1 156 ? 24.766 14.922 11.07 1 96.88 156 GLU A C 1
ATOM 1195 O O . GLU A 1 156 ? 25.797 14.633 11.695 1 96.88 156 GLU A O 1
ATOM 1200 N N . THR A 1 157 ? 24.453 14.352 9.984 1 95.75 157 THR A N 1
ATOM 1201 C CA . THR A 1 157 ? 25.188 13.219 9.453 1 95.75 157 THR A CA 1
ATOM 1202 C C . THR A 1 157 ? 26.266 13.688 8.461 1 95.75 157 THR A C 1
ATOM 1204 O O . THR A 1 157 ? 27.359 13.125 8.406 1 95.75 157 THR A O 1
ATOM 1207 N N . GLN A 1 158 ? 25.891 14.688 7.676 1 95.12 158 GLN A N 1
ATOM 1208 C CA . GLN A 1 158 ? 26.766 15.289 6.668 1 95.12 158 GLN A CA 1
ATOM 1209 C C . GLN A 1 158 ? 26.75 16.812 6.762 1 95.12 158 GLN A C 1
ATOM 1211 O O . GLN A 1 158 ? 26.047 17.484 6 1 95.12 158 GLN A O 1
ATOM 1216 N N . PRO A 1 159 ? 27.625 17.344 7.535 1 94.12 159 PRO A N 1
ATOM 1217 C CA . PRO A 1 159 ? 27.594 18.766 7.84 1 94.12 159 PRO A CA 1
ATOM 1218 C C . PRO A 1 159 ? 27.781 19.641 6.602 1 94.12 159 PRO A C 1
ATOM 1220 O O . PRO A 1 159 ? 27.266 20.766 6.547 1 94.12 159 PRO A O 1
ATOM 1223 N N . ASP A 1 160 ? 28.453 19.094 5.613 1 92 160 ASP A N 1
ATOM 1224 C CA . ASP A 1 160 ? 28.781 19.906 4.445 1 92 160 ASP A CA 1
ATOM 1225 C C . ASP A 1 160 ? 27.859 19.578 3.273 1 92 160 ASP A C 1
ATOM 1227 O O . ASP A 1 160 ? 28.125 19.984 2.141 1 92 160 ASP A O 1
ATOM 1231 N N . ALA A 1 161 ? 26.781 18.906 3.592 1 94.31 161 ALA A N 1
ATOM 1232 C CA . ALA A 1 161 ? 25.875 18.469 2.531 1 94.31 161 ALA A CA 1
ATOM 1233 C C . ALA A 1 161 ? 25.25 19.672 1.825 1 94.31 161 ALA A C 1
ATOM 1235 O O . ALA A 1 161 ? 24.906 20.672 2.469 1 94.31 161 ALA A O 1
ATOM 1236 N N . GLN A 1 162 ? 25.141 19.578 0.498 1 95.12 162 GLN A N 1
ATOM 1237 C CA . GLN A 1 162 ? 24.406 20.562 -0.279 1 95.12 162 GLN A CA 1
ATOM 1238 C C . GLN A 1 162 ? 22.922 20.281 -0.264 1 95.12 162 GLN A C 1
ATOM 1240 O O . GLN A 1 162 ? 22.469 19.266 -0.795 1 95.12 162 GLN A O 1
ATOM 1245 N N . ILE A 1 163 ? 22.188 21.234 0.312 1 97.44 163 ILE A N 1
ATOM 1246 C CA . ILE A 1 163 ? 20.75 21.031 0.496 1 97.44 163 ILE A CA 1
ATOM 1247 C C . ILE A 1 163 ? 19.984 22.188 -0.153 1 97.44 163 ILE A C 1
ATOM 1249 O O . ILE A 1 163 ? 20.328 23.359 0.015 1 97.44 163 ILE A O 1
ATOM 1253 N N . LEU A 1 164 ? 18.969 21.797 -0.905 1 98.38 164 LEU A N 1
ATOM 1254 C CA . LEU A 1 164 ? 18.047 22.766 -1.475 1 98.38 164 LEU A CA 1
ATOM 1255 C C . LEU A 1 164 ? 16.625 22.484 -1.006 1 98.38 164 LEU A C 1
ATOM 1257 O O . LEU A 1 164 ? 16.094 21.391 -1.21 1 98.38 164 LEU A O 1
ATOM 1261 N N . ILE A 1 165 ? 16.016 23.469 -0.367 1 98.69 165 ILE A N 1
ATOM 1262 C CA . ILE A 1 165 ? 14.594 23.422 -0.039 1 98.69 165 ILE A CA 1
ATOM 1263 C C . ILE A 1 165 ? 13.797 24.219 -1.063 1 98.69 165 ILE A C 1
ATOM 1265 O O . ILE A 1 165 ? 14.141 25.375 -1.361 1 98.69 165 ILE A O 1
ATOM 1269 N N . ILE A 1 166 ? 12.797 23.578 -1.639 1 98.75 166 ILE A N 1
ATOM 1270 C CA . ILE A 1 166 ? 11.906 24.25 -2.582 1 98.75 166 ILE A CA 1
ATOM 1271 C C . ILE A 1 166 ? 10.516 24.391 -1.969 1 98.75 166 ILE A C 1
ATOM 1273 O O . ILE A 1 166 ? 9.898 23.406 -1.571 1 98.75 166 ILE A O 1
ATOM 1277 N N . SER A 1 167 ? 10 25.625 -1.915 1 97.94 167 SER A N 1
ATOM 1278 C CA . SER A 1 167 ? 8.734 25.859 -1.233 1 97.94 167 SER A CA 1
ATOM 1279 C C . SER A 1 167 ? 7.832 26.781 -2.047 1 97.94 167 SER A C 1
ATOM 1281 O O . SER A 1 167 ? 8.312 27.672 -2.74 1 97.94 167 SER A O 1
ATOM 1283 N N . GLU A 1 168 ? 6.547 26.531 -1.925 1 96.75 168 GLU A N 1
ATOM 1284 C CA . GLU A 1 168 ? 5.574 27.438 -2.539 1 96.75 168 GLU A CA 1
ATOM 1285 C C . GLU A 1 168 ? 5.355 28.688 -1.681 1 96.75 168 GLU A C 1
ATOM 1287 O O . GLU A 1 168 ? 4.809 29.672 -2.154 1 96.75 168 GLU A O 1
ATOM 1292 N N . GLU A 1 169 ? 5.758 28.594 -0.44 1 94.94 169 GLU A N 1
ATOM 1293 C CA . GLU A 1 169 ? 5.602 29.734 0.468 1 94.94 169 GLU A CA 1
ATOM 1294 C C . GLU A 1 169 ? 6.781 30.688 0.362 1 94.94 169 GLU A C 1
ATOM 1296 O O . GLU A 1 169 ? 7.895 30.281 0.025 1 94.94 169 GLU A O 1
ATOM 1301 N N . GLU A 1 170 ? 6.492 31.922 0.75 1 94.56 170 GLU A N 1
ATOM 1302 C CA . GLU A 1 170 ? 7.531 32.938 0.762 1 94.56 170 GLU A CA 1
ATOM 1303 C C . GLU A 1 170 ? 8.359 32.875 2.041 1 94.56 170 GLU A C 1
ATOM 1305 O O . GLU A 1 170 ? 9.508 33.344 2.074 1 94.56 170 GLU A O 1
ATOM 1310 N N . PHE A 1 171 ? 7.801 32.312 3.09 1 95.81 171 PHE A N 1
ATOM 1311 C CA . PHE A 1 171 ? 8.453 32.281 4.395 1 95.81 171 PHE A CA 1
ATOM 1312 C C . PHE A 1 171 ? 9.359 31.047 4.5 1 95.81 171 PHE A C 1
ATOM 1314 O O . PHE A 1 171 ? 9.023 29.969 3.996 1 95.81 171 PHE A O 1
ATOM 1321 N N . VAL A 1 172 ? 10.523 31.266 5.152 1 97.25 172 VAL A N 1
ATOM 1322 C CA . VAL A 1 172 ? 11.359 30.125 5.516 1 97.25 172 VAL A CA 1
ATOM 1323 C C . VAL A 1 172 ? 10.617 29.25 6.531 1 97.25 172 VAL A C 1
ATOM 1325 O O . VAL A 1 172 ? 9.602 29.656 7.094 1 97.25 172 VAL A O 1
ATOM 1328 N N . PRO A 1 173 ? 11.07 28 6.746 1 98 173 PRO A N 1
ATOM 1329 C CA . PRO A 1 173 ? 10.328 27.047 7.566 1 98 173 PRO A CA 1
ATOM 1330 C C . PRO A 1 173 ? 10.016 27.578 8.961 1 98 173 PRO A C 1
ATOM 1332 O O . PRO A 1 173 ? 10.859 28.234 9.586 1 98 173 PRO A O 1
ATOM 1335 N N . TYR A 1 174 ? 8.828 27.375 9.414 1 97.81 174 TYR A N 1
ATOM 1336 C CA . TYR A 1 174 ? 8.352 27.844 10.711 1 97.81 174 TYR A CA 1
ATOM 1337 C C . TYR A 1 174 ? 7.406 26.828 11.344 1 97.81 174 TYR A C 1
ATOM 1339 O O . TYR A 1 174 ? 6.938 25.906 10.672 1 97.81 174 TYR A O 1
ATOM 1347 N N . GLN A 1 175 ? 7.129 26.984 12.609 1 96.69 175 GLN A N 1
ATOM 1348 C CA . GLN A 1 175 ? 6.211 26.141 13.359 1 96.69 175 GLN A CA 1
ATOM 1349 C C . GLN A 1 175 ? 4.766 26.578 13.164 1 96.69 175 GLN A C 1
ATOM 1351 O O . GLN A 1 175 ? 4.434 27.75 13.391 1 96.69 175 GLN A O 1
ATOM 1356 N N . ARG A 1 176 ? 3.951 25.672 12.852 1 96.06 176 ARG A N 1
ATOM 1357 C CA . ARG A 1 176 ? 2.566 26.031 12.578 1 96.06 176 ARG A CA 1
ATOM 1358 C C . ARG A 1 176 ? 1.713 25.938 13.836 1 96.06 176 ARG A C 1
ATOM 1360 O O . ARG A 1 176 ? 0.75 26.688 14 1 96.06 176 ARG A O 1
ATOM 1367 N N . PRO A 1 177 ? 2.031 25.109 14.828 1 94.31 177 PRO A N 1
ATOM 1368 C CA . PRO A 1 177 ? 1.112 24.922 15.953 1 94.31 177 PRO A CA 1
ATOM 1369 C C . PRO A 1 177 ? 0.831 26.203 16.719 1 94.31 177 PRO A C 1
ATOM 1371 O O . PRO A 1 177 ? -0.323 26.484 17.047 1 94.31 177 PRO A O 1
ATOM 1374 N N . PRO A 1 178 ? 1.768 27.141 16.953 1 93.62 178 PRO A N 1
ATOM 1375 C CA . PRO A 1 178 ? 1.46 28.359 17.703 1 93.62 178 PRO A CA 1
ATOM 1376 C C . PRO A 1 178 ? 0.46 29.25 16.969 1 93.62 178 PRO A C 1
ATOM 1378 O O . PRO A 1 178 ? -0.162 30.125 17.578 1 93.62 178 PRO A O 1
ATOM 1381 N N . LEU A 1 179 ? 0.3 29.062 15.664 1 94.75 179 LEU A N 1
ATOM 1382 C CA . LEU A 1 179 ? -0.573 29.922 14.867 1 94.75 179 LEU A CA 1
ATOM 1383 C C . LEU A 1 179 ? -2.016 29.828 15.352 1 94.75 179 LEU A C 1
ATOM 1385 O O . LEU A 1 179 ? -2.785 30.781 15.211 1 94.75 179 LEU A O 1
ATOM 1389 N N . SER A 1 180 ? -2.418 28.672 15.906 1 93.5 180 SER A N 1
ATOM 1390 C CA . SER A 1 180 ? -3.779 28.5 16.406 1 93.5 180 SER A CA 1
ATOM 1391 C C . SER A 1 180 ? -3.809 28.438 17.938 1 93.5 180 SER A C 1
ATOM 1393 O O . SER A 1 180 ? -4.84 28.125 18.531 1 93.5 180 SER A O 1
ATOM 1395 N N . LYS A 1 181 ? -2.678 28.641 18.547 1 90.38 181 LYS A N 1
ATOM 1396 C CA . LYS A 1 181 ? -2.553 28.516 19.984 1 90.38 181 LYS A CA 1
ATOM 1397 C C . LYS A 1 181 ? -1.897 29.75 20.609 1 90.38 181 LYS A C 1
ATOM 1399 O O . LYS A 1 181 ? -2.543 30.781 20.766 1 90.38 181 LYS A O 1
ATOM 1404 N N . GLU A 1 182 ? -0.582 29.688 20.875 1 88.06 182 GLU A N 1
ATOM 1405 C CA . GLU A 1 182 ? 0.143 30.641 21.703 1 88.06 182 GLU A CA 1
ATOM 1406 C C . GLU A 1 182 ? 0.148 32.031 21.078 1 88.06 182 GLU A C 1
ATOM 1408 O O . GLU A 1 182 ? 0.15 33.031 21.797 1 88.06 182 GLU A O 1
ATOM 1413 N N . LEU A 1 183 ? 0.122 32.094 19.812 1 90.12 183 LEU A N 1
ATOM 1414 C CA . LEU A 1 183 ? 0.27 33.375 19.156 1 90.12 183 LEU A CA 1
ATOM 1415 C C . LEU A 1 183 ? -0.944 34.25 19.422 1 90.12 183 LEU A C 1
ATOM 1417 O O . LEU A 1 183 ? -0.838 35.5 19.406 1 90.12 183 LEU A O 1
ATOM 1421 N N . TRP A 1 184 ? -2.111 33.688 19.688 1 88.75 184 TRP A N 1
ATOM 1422 C CA . TRP A 1 184 ? -3.34 34.438 19.938 1 88.75 184 TRP A CA 1
ATOM 1423 C C . TRP A 1 184 ? -3.338 35.062 21.328 1 88.75 184 TRP A C 1
ATOM 1425 O O . TRP A 1 184 ? -4.129 35.938 21.625 1 88.75 184 TRP A O 1
ATOM 1435 N N . PHE A 1 185 ? -2.518 34.562 22.141 1 83.75 185 PHE A N 1
ATOM 1436 C CA . PHE A 1 185 ? -2.482 35.031 23.531 1 83.75 185 PHE A CA 1
ATOM 1437 C C . PHE A 1 185 ? -1.231 35.875 23.781 1 83.75 185 PHE A C 1
ATOM 1439 O O . PHE A 1 185 ? -0.965 36.25 24.922 1 83.75 185 PHE A O 1
ATOM 1446 N N . ALA A 1 186 ? -0.493 35.969 22.703 1 78.31 186 ALA A N 1
ATOM 1447 C CA . ALA A 1 186 ? 0.741 36.719 22.828 1 78.31 186 ALA A CA 1
ATOM 1448 C C . ALA A 1 186 ? 0.447 38.219 22.891 1 78.31 186 ALA A C 1
ATOM 1450 O O . ALA A 1 186 ? -0.531 38.688 22.312 1 78.31 186 ALA A O 1
ATOM 1451 N N . ASP A 1 187 ? 1.035 38.938 23.797 1 68.81 187 ASP A N 1
ATOM 1452 C CA . ASP A 1 187 ? 0.869 40.406 23.891 1 68.81 187 ASP A CA 1
ATOM 1453 C C . ASP A 1 187 ? 1.222 41.062 22.562 1 68.81 187 ASP A C 1
ATOM 1455 O O . ASP A 1 187 ? 1.585 40.406 21.594 1 68.81 187 ASP A O 1
ATOM 1459 N N . ASP A 1 188 ? 1.482 42.406 22.359 1 58.97 188 ASP A N 1
ATOM 1460 C CA . ASP A 1 188 ? 1.749 43.281 21.203 1 58.97 188 ASP A CA 1
ATOM 1461 C C . ASP A 1 188 ? 2.705 42.625 20.219 1 58.97 188 ASP A C 1
ATOM 1463 O O . ASP A 1 188 ? 2.887 43.094 19.094 1 58.97 188 ASP A O 1
ATOM 1467 N N . THR A 1 189 ? 3.141 41.375 20.516 1 52.91 189 THR A N 1
ATOM 1468 C CA . THR A 1 189 ? 4.258 40.719 19.844 1 52.91 189 THR A CA 1
ATOM 1469 C C . THR A 1 189 ? 3.762 39.844 18.703 1 52.91 189 THR A C 1
ATOM 1471 O O . THR A 1 189 ? 4.562 39.25 17.984 1 52.91 189 THR A O 1
ATOM 1474 N N . SER A 1 190 ? 2.471 39.812 18.359 1 60.78 190 SER A N 1
ATOM 1475 C CA . SER A 1 190 ? 1.948 38.969 17.312 1 60.78 190 SER A CA 1
ATOM 1476 C C . SER A 1 190 ? 2.445 39.406 15.938 1 60.78 190 SER A C 1
ATOM 1478 O O . SER A 1 190 ? 2.742 38.562 15.086 1 60.78 190 SER A O 1
ATOM 1480 N N . GLN A 1 191 ? 2.75 40.656 15.891 1 68.69 191 GLN A N 1
ATOM 1481 C CA . GLN A 1 191 ? 3.26 41.156 14.625 1 68.69 191 GLN A CA 1
ATOM 1482 C C . GLN A 1 191 ? 4.68 40.656 14.359 1 68.69 191 GLN A C 1
ATOM 1484 O O . GLN A 1 191 ? 5.094 40.531 13.211 1 68.69 191 GLN A O 1
ATOM 1489 N N . GLN A 1 192 ? 5.277 40.25 15.422 1 81.81 192 GLN A N 1
ATOM 1490 C CA . GLN A 1 192 ? 6.664 39.812 15.297 1 81.81 192 GLN A CA 1
ATOM 1491 C C . GLN A 1 192 ? 6.746 38.312 15.148 1 81.81 192 GLN A C 1
ATOM 1493 O O . GLN A 1 192 ? 7.836 37.75 14.992 1 81.81 192 GLN A O 1
ATOM 1498 N N . LEU A 1 193 ? 5.602 37.656 15.102 1 92.19 193 LEU A N 1
ATOM 1499 C CA . LEU A 1 193 ? 5.52 36.219 14.953 1 92.19 193 LEU A CA 1
ATOM 1500 C C . LEU A 1 193 ? 6.363 35.5 16.016 1 92.19 193 LEU A C 1
ATOM 1502 O O . LEU A 1 193 ? 7.141 34.594 15.695 1 92.19 193 LEU A O 1
ATOM 1506 N N . THR A 1 194 ? 6.328 36.031 17.234 1 92.25 194 THR A N 1
ATOM 1507 C CA . THR A 1 194 ? 6.938 35.438 18.422 1 92.25 194 THR A CA 1
ATOM 1508 C C . THR A 1 194 ? 5.867 35 19.422 1 92.25 194 THR A C 1
ATOM 1510 O O . THR A 1 194 ? 4.758 35.531 19.406 1 92.25 194 THR A O 1
ATOM 1513 N N . PHE A 1 195 ? 6.184 33.969 20.219 1 90.38 195 PHE A N 1
ATOM 1514 C CA . PHE A 1 195 ? 5.246 33.469 21.203 1 90.38 195 PHE A CA 1
ATOM 1515 C C . PHE A 1 195 ? 5.988 32.938 22.422 1 90.38 195 PHE A C 1
ATOM 1517 O O . PHE A 1 195 ? 7.211 32.75 22.391 1 90.38 195 PHE A O 1
ATOM 1524 N N . LYS A 1 196 ? 5.25 32.875 23.531 1 88.25 196 LYS A N 1
ATOM 1525 C CA . LYS A 1 196 ? 5.805 32.25 24.719 1 88.25 196 LYS A CA 1
ATOM 1526 C C . LYS A 1 196 ? 5.504 30.734 24.75 1 88.25 196 LYS A C 1
ATOM 1528 O O . LYS A 1 196 ? 4.355 30.328 24.578 1 88.25 196 LYS A O 1
ATOM 1533 N N . ASP A 1 197 ? 6.547 29.969 24.938 1 85.69 197 ASP A N 1
ATOM 1534 C CA . ASP A 1 197 ? 6.34 28.531 25 1 85.69 197 ASP A CA 1
ATOM 1535 C C . ASP A 1 197 ? 5.852 28.094 26.375 1 85.69 197 ASP A C 1
ATOM 1537 O O . ASP A 1 197 ? 5.566 28.938 27.234 1 85.69 197 ASP A O 1
ATOM 1541 N N . TRP A 1 198 ? 5.652 26.828 26.531 1 76.31 198 TRP A N 1
ATOM 1542 C CA . TRP A 1 198 ? 5.055 26.281 27.734 1 76.31 198 TRP A CA 1
ATOM 1543 C C . TRP A 1 198 ? 5.902 26.609 28.953 1 76.31 198 TRP A C 1
ATOM 1545 O O . TRP A 1 198 ? 5.395 26.641 30.078 1 76.31 198 TRP A O 1
ATOM 1555 N N . GLU A 1 199 ? 7.176 26.891 28.719 1 80.81 199 GLU A N 1
ATOM 1556 C CA . GLU A 1 199 ? 8.078 27.25 29.812 1 80.81 199 GLU A CA 1
ATOM 1557 C C . GLU A 1 199 ? 8.094 28.766 30.047 1 80.81 199 GLU A C 1
ATOM 1559 O O . GLU A 1 199 ? 8.758 29.25 30.969 1 80.81 199 GLU A O 1
ATOM 1564 N N . GLY A 1 200 ? 7.465 29.422 29.234 1 83.75 200 GLY A N 1
ATOM 1565 C CA . GLY A 1 200 ? 7.398 30.859 29.375 1 83.75 200 GLY A CA 1
ATOM 1566 C C . GLY A 1 200 ? 8.469 31.594 28.594 1 83.75 200 GLY A C 1
ATOM 1567 O O . GLY A 1 200 ? 8.57 32.812 28.656 1 83.75 200 GLY A O 1
ATOM 1568 N N . ASN A 1 201 ? 9.188 30.844 27.844 1 90.06 201 ASN A N 1
ATOM 1569 C CA . ASN A 1 201 ? 10.25 31.469 27.047 1 90.06 201 ASN A CA 1
ATOM 1570 C C . ASN A 1 201 ? 9.711 32.031 25.734 1 90.06 201 ASN A C 1
ATOM 1572 O O . ASN A 1 201 ? 8.852 31.422 25.094 1 90.06 201 ASN A O 1
ATOM 1576 N N . GLN A 1 202 ? 10.336 33.188 25.422 1 90.5 202 GLN A N 1
ATOM 1577 C CA . GLN A 1 202 ? 9.992 33.781 24.141 1 90.5 202 GLN A CA 1
ATOM 1578 C C . GLN A 1 202 ? 10.664 33.031 22.984 1 90.5 202 GLN A C 1
ATOM 1580 O O . GLN A 1 202 ? 11.875 32.781 23.031 1 90.5 202 GLN A O 1
ATOM 1585 N N . ARG A 1 203 ? 9.883 32.688 22.016 1 92 203 ARG A N 1
ATOM 1586 C CA . ARG A 1 203 ? 10.383 31.938 20.859 1 92 203 ARG A CA 1
ATOM 1587 C C . ARG A 1 203 ? 9.891 32.562 19.562 1 92 203 ARG A C 1
ATOM 1589 O O . ARG A 1 203 ? 8.82 33.156 19.516 1 92 203 ARG A O 1
ATOM 1596 N N . SER A 1 204 ? 10.758 32.438 18.547 1 93.69 204 SER A N 1
ATOM 1597 C CA . SER A 1 204 ? 10.336 32.812 17.188 1 93.69 204 SER A CA 1
ATOM 1598 C C . SER A 1 204 ? 9.531 31.672 16.547 1 93.69 204 SER A C 1
ATOM 1600 O O . SER A 1 204 ? 9.781 30.5 16.812 1 93.69 204 SER A O 1
ATOM 1602 N N . LEU A 1 205 ? 8.586 32.094 15.727 1 95.56 205 LEU A N 1
ATOM 1603 C CA . LEU A 1 205 ? 7.824 31.109 14.961 1 95.56 205 LEU A CA 1
ATOM 1604 C C . LEU A 1 205 ? 8.727 30.359 13.984 1 95.56 205 LEU A C 1
ATOM 1606 O O . LEU A 1 205 ? 8.477 29.203 13.664 1 95.56 205 LEU A O 1
ATOM 1610 N N . PHE A 1 206 ? 9.789 31.125 13.5 1 96.88 206 PHE A N 1
ATOM 1611 C CA . PHE A 1 206 ? 10.727 30.562 12.531 1 96.88 206 PHE A CA 1
ATOM 1612 C C . PHE A 1 206 ? 11.727 29.641 13.219 1 96.88 206 PHE A C 1
ATOM 1614 O O . PHE A 1 206 ? 12.25 29.969 14.281 1 96.88 206 PHE A O 1
ATOM 1621 N N . TYR A 1 207 ? 12 28.453 12.617 1 97.25 207 TYR A N 1
ATOM 1622 C CA . TYR A 1 207 ? 12.992 27.547 13.188 1 97.25 207 TYR A CA 1
ATOM 1623 C C . TYR A 1 207 ? 14.383 28.172 13.156 1 97.25 207 TYR A C 1
ATOM 1625 O O . TYR A 1 207 ? 15.086 28.188 14.172 1 97.25 207 TYR A O 1
ATOM 1633 N N . PHE A 1 208 ? 14.836 28.609 11.961 1 95.94 208 PHE A N 1
ATOM 1634 C CA . PHE A 1 208 ? 16.031 29.422 11.75 1 95.94 208 PHE A CA 1
ATOM 1635 C C . PHE A 1 208 ? 15.648 30.781 11.148 1 95.94 208 PHE A C 1
ATOM 1637 O O . PHE A 1 208 ? 14.695 30.875 10.367 1 95.94 208 PHE A O 1
ATOM 1644 N N . PRO A 1 209 ? 16.391 31.734 11.586 1 94.75 209 PRO A N 1
ATOM 1645 C CA . PRO A 1 209 ? 16.125 33.031 10.961 1 94.75 209 PRO A CA 1
ATOM 1646 C C . PRO A 1 209 ? 16.406 33.031 9.461 1 94.75 209 PRO A C 1
ATOM 1648 O O . PRO A 1 209 ? 17.172 32.188 8.977 1 94.75 209 PRO A O 1
ATOM 1651 N N . LYS A 1 210 ? 15.812 33.938 8.789 1 94.75 210 LYS A N 1
ATOM 1652 C CA . LYS A 1 210 ? 15.93 34.031 7.332 1 94.75 210 LYS A CA 1
ATOM 1653 C C . LYS A 1 210 ? 17.391 34.125 6.902 1 94.75 210 LYS A C 1
ATOM 1655 O O . LYS A 1 210 ? 17.766 33.594 5.855 1 94.75 210 LYS A O 1
ATOM 1660 N N . GLU A 1 211 ? 18.25 34.688 7.73 1 94.62 211 GLU A N 1
ATOM 1661 C CA . GLU A 1 211 ? 19.656 34.906 7.422 1 94.62 211 GLU A CA 1
ATOM 1662 C C . GLU A 1 211 ? 20.438 33.594 7.371 1 94.62 211 GLU A C 1
ATOM 1664 O O . GLU A 1 211 ? 21.547 33.562 6.84 1 94.62 211 GLU A O 1
ATOM 1669 N N . SER A 1 212 ? 19.859 32.562 7.891 1 94.81 212 SER A N 1
ATOM 1670 C CA . SER A 1 212 ? 20.516 31.266 7.895 1 94.81 212 SER A CA 1
ATOM 1671 C C . SER A 1 212 ? 20.391 30.578 6.539 1 94.81 212 SER A C 1
ATOM 1673 O O . SER A 1 212 ? 21.047 29.562 6.289 1 94.81 212 SER A O 1
ATOM 1675 N N . TYR A 1 213 ? 19.641 31.188 5.637 1 96.88 213 TYR A N 1
ATOM 1676 C CA . TYR A 1 213 ? 19.375 30.594 4.328 1 96.88 213 TYR A CA 1
ATOM 1677 C C . TYR A 1 213 ? 19.938 31.469 3.213 1 96.88 213 TYR A C 1
ATOM 1679 O O . TYR A 1 213 ? 20.078 32.688 3.381 1 96.88 213 TYR A O 1
ATOM 1687 N N . ARG A 1 214 ? 20.375 30.781 2.172 1 96.44 214 ARG A N 1
ATOM 1688 C CA . ARG A 1 214 ? 20.531 31.469 0.891 1 96.44 214 ARG A CA 1
ATOM 1689 C C . ARG A 1 214 ? 19.25 31.406 0.077 1 96.44 214 ARG A C 1
ATOM 1691 O O . ARG A 1 214 ? 18.984 30.406 -0.609 1 96.44 214 ARG A O 1
ATOM 1698 N N . VAL A 1 215 ? 18.484 32.406 0.216 1 96.19 215 VAL A N 1
ATOM 1699 C CA . VAL A 1 215 ? 17.188 32.469 -0.475 1 96.19 215 VAL A CA 1
ATOM 1700 C C . VAL A 1 215 ? 17.406 32.812 -1.946 1 96.19 215 VAL A C 1
ATOM 1702 O O . VAL A 1 215 ? 18.031 33.844 -2.266 1 96.19 215 VAL A O 1
ATOM 1705 N N . LEU A 1 216 ? 16.875 31.938 -2.812 1 95.12 216 LEU A N 1
ATOM 1706 C CA . LEU A 1 216 ? 17.125 32.062 -4.246 1 95.12 216 LEU A CA 1
ATOM 1707 C C . LEU A 1 216 ? 15.836 32.375 -4.992 1 95.12 216 LEU A C 1
ATOM 1709 O O . LEU A 1 216 ? 14.742 32.031 -4.551 1 95.12 216 LEU A O 1
ATOM 1713 N N . SER A 1 217 ? 16.109 33.156 -6.109 1 93.38 217 SER A N 1
ATOM 1714 C CA . SER A 1 217 ? 15.047 33.312 -7.105 1 93.38 217 SER A CA 1
ATOM 1715 C C . SER A 1 217 ? 15.266 32.375 -8.297 1 93.38 217 SER A C 1
ATOM 1717 O O . SER A 1 217 ? 16.328 31.766 -8.438 1 93.38 217 SER A O 1
ATOM 1719 N N . LEU A 1 218 ? 14.297 32.281 -9.109 1 94.06 218 LEU A N 1
ATOM 1720 C CA . LEU A 1 218 ? 14.328 31.359 -10.227 1 94.06 218 LEU A CA 1
ATOM 1721 C C . LEU A 1 218 ? 15.5 31.656 -11.156 1 94.06 218 LEU A C 1
ATOM 1723 O O . LEU A 1 218 ? 16.078 30.734 -11.734 1 94.06 218 LEU A O 1
ATOM 1727 N N . ASP A 1 219 ? 15.891 32.906 -11.273 1 93.19 219 ASP A N 1
ATOM 1728 C CA . ASP A 1 219 ? 16.969 33.281 -12.18 1 93.19 219 ASP A CA 1
ATOM 1729 C C . ASP A 1 219 ? 18.328 32.875 -11.633 1 93.19 219 ASP A C 1
ATOM 1731 O O . ASP A 1 219 ? 19.328 32.938 -12.344 1 93.19 219 ASP A O 1
ATOM 1735 N N . GLN A 1 220 ? 18.359 32.375 -10.438 1 94.19 220 GLN A N 1
ATOM 1736 C CA . GLN A 1 220 ? 19.609 32 -9.797 1 94.19 220 GLN A CA 1
ATOM 1737 C C . GLN A 1 220 ? 19.781 30.5 -9.734 1 94.19 220 GLN A C 1
ATOM 1739 O O . GLN A 1 220 ? 20.703 30 -9.07 1 94.19 220 GLN A O 1
ATOM 1744 N N . ILE A 1 221 ? 19.016 29.766 -10.422 1 93.81 221 ILE A N 1
ATOM 1745 C CA . ILE A 1 221 ? 19.047 28.297 -10.383 1 93.81 221 ILE A CA 1
ATOM 1746 C C . ILE A 1 221 ? 20.391 27.797 -10.891 1 93.81 221 ILE A C 1
ATOM 1748 O O . ILE A 1 221 ? 20.922 26.797 -10.383 1 93.81 221 ILE A O 1
ATOM 1752 N N . SER A 1 222 ? 21 28.469 -11.773 1 90.75 222 SER A N 1
ATOM 1753 C CA . SER A 1 222 ? 22.281 28.078 -12.352 1 90.75 222 SER A CA 1
ATOM 1754 C C . SER A 1 222 ? 23.391 28.125 -11.312 1 90.75 222 SER A C 1
ATOM 1756 O O . SER A 1 222 ? 24.453 27.531 -11.5 1 90.75 222 SER A O 1
ATOM 1758 N N . THR A 1 223 ? 23.156 28.766 -10.242 1 92.81 223 THR A N 1
ATOM 1759 C CA . THR A 1 223 ? 24.188 28.969 -9.227 1 92.81 223 THR A CA 1
ATOM 1760 C C . THR A 1 223 ? 24.062 27.906 -8.133 1 92.81 223 THR A C 1
ATOM 1762 O O . THR A 1 223 ? 24.812 27.938 -7.148 1 92.81 223 THR A O 1
ATOM 1765 N N . LEU A 1 224 ? 23.219 26.984 -8.281 1 93.5 224 LEU A N 1
ATOM 1766 C CA . LEU A 1 224 ? 22.938 26 -7.242 1 93.5 224 LEU A CA 1
ATOM 1767 C C . LEU A 1 224 ? 24.172 25.156 -6.945 1 93.5 224 LEU A C 1
ATOM 1769 O O . LEU A 1 224 ? 24.344 24.688 -5.82 1 93.5 224 LEU A O 1
ATOM 1773 N N . GLU A 1 225 ? 24.953 24.984 -7.855 1 90.88 225 GLU A N 1
ATOM 1774 C CA . GLU A 1 225 ? 26.094 24.094 -7.699 1 90.88 225 GLU A CA 1
ATOM 1775 C C . GLU A 1 225 ? 27.266 24.828 -7.055 1 90.88 225 GLU A C 1
ATOM 1777 O O . GLU A 1 225 ? 28.25 24.188 -6.664 1 90.88 225 GLU A O 1
ATOM 1782 N N . SER A 1 226 ? 27.109 26.062 -6.969 1 85.56 226 SER A N 1
ATOM 1783 C CA . SER A 1 226 ? 28.188 26.828 -6.34 1 85.56 226 SER A CA 1
ATOM 1784 C C . SER A 1 226 ? 28.344 26.453 -4.867 1 85.56 226 SER A C 1
ATOM 1786 O O . SER A 1 226 ? 27.359 26.172 -4.184 1 85.56 226 SER A O 1
ATOM 1788 N N . PRO A 1 227 ? 29.594 26.328 -4.469 1 84.31 227 PRO A N 1
ATOM 1789 C CA . PRO A 1 227 ? 29.797 26 -3.057 1 84.31 227 PRO A CA 1
ATOM 1790 C C . PRO A 1 227 ? 29.062 26.953 -2.117 1 84.31 227 PRO A C 1
ATOM 1792 O O . PRO A 1 227 ? 29.094 28.172 -2.322 1 84.31 227 PRO A O 1
ATOM 1795 N N . CYS A 1 228 ? 28.266 26.406 -1.267 1 84.19 228 CYS A N 1
ATOM 1796 C CA . CYS A 1 228 ? 27.484 27.172 -0.305 1 84.19 228 CYS A CA 1
ATOM 1797 C C . CYS A 1 228 ? 27.328 26.406 1.008 1 84.19 228 CYS A C 1
ATOM 1799 O O . CYS A 1 228 ? 26.984 25.219 1.01 1 84.19 228 CYS A O 1
ATOM 1801 N N . THR A 1 229 ? 27.672 27.094 2.096 1 83.62 229 THR A N 1
ATOM 1802 C CA . THR A 1 229 ? 27.531 26.469 3.406 1 83.62 229 THR A CA 1
ATOM 1803 C C . THR A 1 229 ? 26.125 26.609 3.943 1 83.62 229 THR A C 1
ATOM 1805 O O . THR A 1 229 ? 25.688 25.859 4.82 1 83.62 229 THR A O 1
ATOM 1808 N N . LYS A 1 230 ? 25.438 27.562 3.398 1 90.88 230 LYS A N 1
ATOM 1809 C CA . LYS A 1 230 ? 24.078 27.812 3.852 1 90.88 230 LYS A CA 1
ATOM 1810 C C . LYS A 1 230 ? 23.094 26.828 3.205 1 90.88 230 LYS A C 1
ATOM 1812 O O . LYS A 1 230 ? 23.422 26.188 2.207 1 90.88 230 LYS A O 1
ATOM 1817 N N . ILE A 1 231 ? 22.047 26.766 3.838 1 95.19 231 ILE A N 1
ATOM 1818 C CA . ILE A 1 231 ? 20.938 26.016 3.246 1 95.19 231 ILE A CA 1
ATOM 1819 C C . ILE A 1 231 ? 20.328 26.828 2.105 1 95.19 231 ILE A C 1
ATOM 1821 O O . ILE A 1 231 ? 19.969 28 2.283 1 95.19 231 ILE A O 1
ATOM 1825 N N . GLN A 1 232 ? 20.266 26.234 0.971 1 97.38 232 GLN A N 1
ATOM 1826 C CA . GLN A 1 232 ? 19.656 26.922 -0.158 1 97.38 232 GLN A CA 1
ATOM 1827 C C . GLN A 1 232 ? 18.125 26.797 -0.115 1 97.38 232 GLN A C 1
ATOM 1829 O O . GLN A 1 232 ? 17.594 25.75 0.241 1 97.38 232 GLN A O 1
ATOM 1834 N N . TYR A 1 233 ? 17.469 27.953 -0.368 1 98 233 TYR A N 1
ATOM 1835 C CA . TYR A 1 233 ? 16.016 28.016 -0.263 1 98 233 TYR A CA 1
ATOM 1836 C C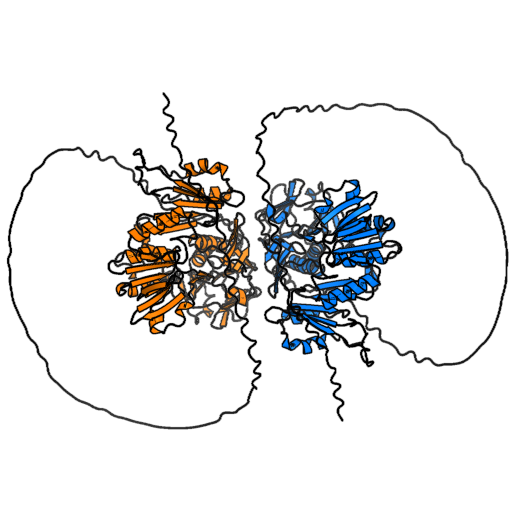 . TYR A 1 233 ? 15.406 28.672 -1.49 1 98 233 TYR A C 1
ATOM 1838 O O . TYR A 1 233 ? 15.656 29.859 -1.743 1 98 233 TYR A O 1
ATOM 1846 N N . LEU A 1 234 ? 14.719 27.938 -2.262 1 98 234 LEU A N 1
ATOM 1847 C CA . LEU A 1 234 ? 13.977 28.469 -3.402 1 98 234 LEU A CA 1
ATOM 1848 C C . LEU A 1 234 ? 12.523 28.719 -3.035 1 98 234 LEU A C 1
ATOM 1850 O O . LEU A 1 234 ? 11.703 27.781 -3.07 1 98 234 LEU A O 1
ATOM 1854 N N . ALA A 1 235 ? 12.141 29.969 -2.76 1 96.44 235 ALA A N 1
ATOM 1855 C CA . ALA A 1 235 ? 10.812 30.344 -2.293 1 96.44 235 ALA A CA 1
ATOM 1856 C C . ALA A 1 235 ? 9.859 30.547 -3.465 1 96.44 235 ALA A C 1
ATOM 1858 O O . ALA A 1 235 ? 10.281 30.625 -4.617 1 96.44 235 ALA A O 1
ATOM 1859 N N . ASN A 1 236 ? 8.562 30.531 -3.174 1 97.06 236 ASN A N 1
ATOM 1860 C CA . ASN A 1 236 ? 7.5 30.828 -4.129 1 97.06 236 ASN A CA 1
ATOM 1861 C C . ASN A 1 236 ? 7.629 29.984 -5.395 1 97.06 236 ASN A C 1
ATOM 1863 O O . ASN A 1 236 ? 7.457 30.5 -6.504 1 97.06 236 ASN A O 1
ATOM 1867 N N . THR A 1 237 ? 8.023 28.734 -5.242 1 97.88 237 THR A N 1
ATOM 1868 C CA . THR A 1 237 ? 8.281 27.844 -6.379 1 97.88 237 THR A CA 1
ATOM 1869 C C . THR A 1 237 ? 7.613 26.484 -6.168 1 97.88 237 THR A C 1
ATOM 1871 O O . THR A 1 237 ? 7.695 25.922 -5.082 1 97.88 237 THR A O 1
ATOM 1874 N N . LYS A 1 238 ? 6.945 26.047 -7.203 1 97.94 238 LYS A N 1
ATOM 1875 C CA . LYS A 1 238 ? 6.258 24.766 -7.152 1 97.94 238 LYS A CA 1
ATOM 1876 C C . LYS A 1 238 ? 6.992 23.703 -7.973 1 97.94 238 LYS A C 1
ATOM 1878 O O . LYS A 1 238 ? 7.461 24 -9.078 1 97.94 238 LYS A O 1
ATOM 1883 N N . VAL A 1 239 ? 7.23 22.531 -7.402 1 98.69 239 VAL A N 1
ATOM 1884 C CA . VAL A 1 239 ? 7.691 21.375 -8.156 1 98.69 239 VAL A CA 1
ATOM 1885 C C . VAL A 1 239 ? 6.5 20.656 -8.773 1 98.69 239 VAL A C 1
ATOM 1887 O O . VAL A 1 239 ? 5.539 20.312 -8.078 1 98.69 239 VAL A O 1
ATOM 1890 N N . VAL A 1 240 ? 6.574 20.344 -10.086 1 98.5 240 VAL A N 1
ATOM 1891 C CA . VAL A 1 240 ? 5.379 19.844 -10.75 1 98.5 240 VAL A CA 1
ATOM 1892 C C . VAL A 1 240 ? 5.602 18.391 -11.195 1 98.5 240 VAL A C 1
ATOM 1894 O O . VAL A 1 240 ? 4.648 17.688 -11.516 1 98.5 240 VAL A O 1
ATOM 1897 N N . LYS A 1 241 ? 6.852 17.984 -11.172 1 98.38 241 LYS A N 1
ATOM 1898 C CA . LYS A 1 241 ? 7.129 16.625 -11.617 1 98.38 241 LYS A CA 1
ATOM 1899 C C . LYS A 1 241 ? 8.477 16.125 -11.086 1 98.38 241 LYS A C 1
ATOM 1901 O O . LYS A 1 241 ? 9.406 16.922 -10.922 1 98.38 241 LYS A O 1
ATOM 1906 N N . LEU A 1 242 ? 8.516 14.836 -10.773 1 97.94 242 LEU A N 1
ATOM 1907 C CA . LEU A 1 242 ? 9.75 14.102 -10.516 1 97.94 242 LEU A CA 1
ATOM 1908 C C . LEU A 1 242 ? 9.977 13.039 -11.586 1 97.94 242 LEU A C 1
ATOM 1910 O O . LEU A 1 242 ? 9.031 12.391 -12.031 1 97.94 242 LEU A O 1
ATOM 1914 N N . ASN A 1 243 ? 11.195 12.914 -11.977 1 96.56 243 ASN A N 1
ATOM 1915 C CA . ASN A 1 243 ? 11.641 11.766 -12.758 1 96.56 243 ASN A CA 1
ATOM 1916 C C . ASN A 1 243 ? 12.586 10.875 -11.953 1 96.56 243 ASN A C 1
ATOM 1918 O O . ASN A 1 243 ? 13.797 11.086 -11.961 1 96.56 243 ASN A O 1
ATOM 1922 N N . PRO A 1 244 ? 12.023 9.875 -11.344 1 95.06 244 PRO A N 1
ATOM 1923 C CA . PRO A 1 244 ? 12.859 9.055 -10.461 1 95.06 244 PRO A CA 1
ATOM 1924 C C . PRO A 1 244 ? 14 8.367 -11.203 1 95.06 244 PRO A C 1
ATOM 1926 O O . PRO A 1 244 ? 15.094 8.219 -10.656 1 95.06 244 PRO A O 1
ATOM 1929 N N . GLU A 1 245 ? 13.82 7.941 -12.391 1 91 245 GLU A N 1
ATOM 1930 C CA . GLU A 1 245 ? 14.844 7.219 -13.141 1 91 245 GLU A CA 1
ATOM 1931 C C . GLU A 1 245 ? 16.031 8.125 -13.469 1 91 245 GLU A C 1
ATOM 1933 O O . GLU A 1 245 ? 17.188 7.715 -13.336 1 91 245 GLU A O 1
ATOM 1938 N N . ASP A 1 246 ? 15.711 9.383 -13.836 1 92.94 246 ASP A N 1
ATOM 1939 C CA . ASP A 1 246 ? 16.766 10.336 -14.172 1 92.94 246 ASP A CA 1
ATOM 1940 C C . ASP A 1 246 ? 17.172 11.164 -12.953 1 92.94 246 ASP A C 1
ATOM 1942 O O . ASP A 1 246 ? 18.109 11.953 -13.016 1 92.94 246 ASP A O 1
ATOM 1946 N N . GLN A 1 247 ? 16.453 11 -11.914 1 96.88 247 GLN A N 1
ATOM 1947 C CA . GLN A 1 247 ? 16.688 11.719 -10.664 1 96.88 247 GLN A CA 1
ATOM 1948 C C . GLN A 1 247 ? 16.672 13.227 -10.891 1 96.88 247 GLN A C 1
ATOM 1950 O O . GLN A 1 247 ? 17.625 13.922 -10.516 1 96.88 247 GLN A O 1
ATOM 1955 N N . THR A 1 248 ? 15.57 13.711 -11.422 1 98.06 248 THR A N 1
ATOM 1956 C CA . THR A 1 248 ? 15.398 15.141 -11.641 1 98.06 248 THR A CA 1
ATOM 1957 C C . THR A 1 248 ? 14.055 15.609 -11.102 1 98.06 248 THR A C 1
ATOM 1959 O O . THR A 1 248 ? 13.094 14.836 -11.039 1 98.06 248 THR A O 1
ATOM 1962 N N . VAL A 1 249 ? 14.008 16.844 -10.688 1 98.25 249 VAL A N 1
ATOM 1963 C CA . VAL A 1 249 ? 12.766 17.547 -10.383 1 98.25 249 VAL A CA 1
ATOM 1964 C C . VAL A 1 249 ? 12.477 18.578 -11.469 1 98.25 249 VAL A C 1
ATOM 1966 O O . VAL A 1 249 ? 13.406 19.172 -12.039 1 98.25 249 VAL A O 1
ATOM 1969 N N . VAL A 1 250 ? 11.258 18.766 -11.766 1 98.62 250 VAL A N 1
ATOM 1970 C CA . VAL A 1 250 ? 10.82 19.797 -12.711 1 98.62 250 VAL A CA 1
ATOM 1971 C C . VAL A 1 250 ? 10.016 20.859 -11.977 1 98.62 250 VAL A C 1
ATOM 1973 O O . VAL A 1 250 ? 9.055 20.547 -11.273 1 98.62 250 VAL A O 1
ATOM 1976 N N . LEU A 1 251 ? 10.461 22.109 -12.117 1 98.38 251 LEU A N 1
ATOM 1977 C CA . LEU A 1 251 ? 9.773 23.25 -11.516 1 98.38 251 LEU A CA 1
ATOM 1978 C C . LEU A 1 251 ? 8.625 23.719 -12.398 1 98.38 251 LEU A C 1
ATOM 1980 O O . LEU A 1 251 ? 8.539 23.344 -13.57 1 98.38 251 LEU A O 1
ATOM 1984 N N . SER A 1 252 ? 7.715 24.453 -11.82 1 97.19 252 SER A N 1
ATOM 1985 C CA . SER A 1 252 ? 6.594 25.016 -12.57 1 97.19 252 SER A CA 1
ATOM 1986 C C . SER A 1 252 ? 7.082 25.922 -13.703 1 97.19 252 SER A C 1
ATOM 1988 O O . SER A 1 252 ? 6.383 26.109 -14.695 1 97.19 252 SER A O 1
ATOM 1990 N N . SER A 1 253 ? 8.281 26.453 -13.609 1 96.75 253 SER A N 1
ATOM 1991 C CA . SER A 1 253 ? 8.875 27.281 -14.648 1 96.75 253 SER A CA 1
ATOM 1992 C C . SER A 1 253 ? 9.336 26.453 -15.836 1 96.75 253 SER A C 1
ATOM 1994 O O . SER A 1 253 ? 9.625 26.984 -16.906 1 96.75 253 SER A O 1
ATOM 1996 N N . GLY A 1 254 ? 9.477 25.141 -15.602 1 96.56 254 GLY A N 1
ATOM 1997 C CA . GLY A 1 254 ? 10.016 24.25 -16.609 1 96.56 254 GLY A CA 1
ATOM 1998 C C . GLY A 1 254 ? 11.469 23.875 -16.359 1 96.56 254 GLY A C 1
ATOM 1999 O O . GLY A 1 254 ? 11.977 22.922 -16.953 1 96.56 254 GLY A O 1
ATOM 2000 N N . ASP A 1 255 ? 12.156 24.641 -15.461 1 97.06 255 ASP A N 1
ATOM 2001 C CA . ASP A 1 255 ? 13.539 24.328 -15.109 1 97.06 255 ASP A CA 1
ATOM 2002 C C . ASP A 1 255 ? 13.641 22.953 -14.453 1 97.06 255 ASP A C 1
ATOM 2004 O O . ASP A 1 255 ? 12.711 22.5 -13.789 1 97.06 255 ASP A O 1
ATOM 2008 N N . ARG A 1 256 ? 14.82 22.344 -14.68 1 97.56 256 ARG A N 1
ATOM 2009 C CA . ARG A 1 256 ? 15.094 21.047 -14.086 1 97.56 256 ARG A CA 1
ATOM 2010 C C . ARG A 1 256 ? 16.281 21.109 -13.133 1 97.56 256 ARG A C 1
ATOM 2012 O O . ARG A 1 256 ? 17.219 21.906 -13.352 1 97.56 256 ARG A O 1
ATOM 2019 N N . ILE A 1 257 ? 16.25 20.328 -12.102 1 98.19 257 ILE A N 1
ATOM 2020 C CA . ILE A 1 257 ? 17.344 20.172 -11.148 1 98.19 257 ILE A CA 1
ATOM 2021 C C . ILE A 1 257 ? 17.594 18.688 -10.875 1 98.19 257 ILE A C 1
ATOM 2023 O O . ILE A 1 257 ? 16.672 17.938 -10.57 1 9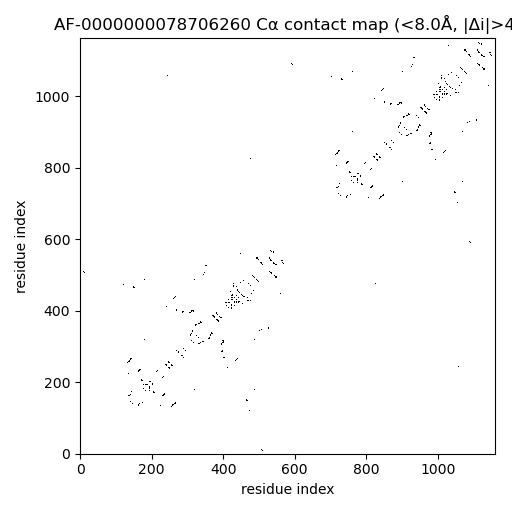8.19 257 ILE A O 1
ATOM 2027 N N . GLN A 1 258 ? 18.797 18.266 -11.07 1 97.75 258 GLN A N 1
ATOM 2028 C CA . GLN A 1 258 ? 19.172 16.891 -10.758 1 97.75 258 GLN A CA 1
ATOM 2029 C C . GLN A 1 258 ? 19.469 16.719 -9.273 1 97.75 258 GLN A C 1
ATOM 2031 O O . GLN A 1 258 ? 19.969 17.656 -8.625 1 97.75 258 GLN A O 1
ATOM 2036 N N . TYR A 1 259 ? 19.188 15.586 -8.734 1 97.88 259 TYR A N 1
ATOM 2037 C CA . TYR A 1 259 ? 19.422 15.32 -7.32 1 97.88 259 TYR A CA 1
ATOM 2038 C C . TYR A 1 259 ? 20.047 13.938 -7.121 1 97.88 259 TYR A C 1
ATOM 2040 O O . TYR A 1 259 ? 19.938 13.07 -7.992 1 97.88 259 TYR A O 1
ATOM 2048 N N . SER A 1 260 ? 20.688 13.758 -5.953 1 97.25 260 SER A N 1
ATOM 2049 C CA . SER A 1 260 ? 21.062 12.422 -5.5 1 97.25 260 SER A CA 1
ATOM 2050 C C . SER A 1 260 ? 19.906 11.75 -4.754 1 97.25 260 SER A C 1
ATOM 2052 O O . SER A 1 260 ? 19.578 10.594 -5.023 1 97.25 260 SER A O 1
ATOM 2054 N N . ARG A 1 261 ? 19.344 12.531 -3.816 1 98 261 ARG A N 1
ATOM 2055 C CA . ARG A 1 261 ? 18.141 12.125 -3.094 1 98 261 ARG A CA 1
ATOM 2056 C C . ARG A 1 261 ? 17.141 13.266 -3.027 1 98 261 ARG A C 1
ATOM 2058 O O . ARG A 1 261 ? 17.516 14.438 -2.973 1 98 261 ARG A O 1
ATOM 2065 N N . VAL A 1 262 ? 15.875 12.875 -2.982 1 98.75 262 VAL A N 1
ATOM 2066 C CA . VAL A 1 262 ? 14.828 13.891 -2.9 1 98.75 262 VAL A CA 1
ATOM 2067 C C . VAL A 1 262 ? 13.812 13.492 -1.829 1 98.75 262 VAL A C 1
ATOM 2069 O O . VAL A 1 262 ? 13.539 12.312 -1.625 1 98.75 262 VAL A O 1
ATOM 2072 N N . LEU A 1 263 ? 13.297 14.484 -1.104 1 98.94 263 LEU A N 1
ATOM 2073 C CA . LEU A 1 263 ? 12.219 14.328 -0.132 1 98.94 263 LEU A CA 1
ATOM 2074 C C . LEU A 1 263 ? 10.969 15.07 -0.588 1 98.94 263 LEU A C 1
ATOM 2076 O O . LEU A 1 263 ? 11.039 16.234 -0.983 1 98.94 263 LEU A O 1
ATOM 2080 N N . ILE A 1 264 ? 9.883 14.344 -0.563 1 98.94 264 ILE A N 1
ATOM 2081 C CA . ILE A 1 264 ? 8.586 14.977 -0.773 1 98.94 264 ILE A CA 1
ATOM 2082 C C . ILE A 1 264 ? 7.93 15.273 0.575 1 98.94 264 ILE A C 1
ATOM 2084 O O . ILE A 1 264 ? 7.523 14.352 1.288 1 98.94 264 ILE A O 1
ATOM 2088 N N . ALA A 1 265 ? 7.863 16.469 0.975 1 98.88 265 ALA A N 1
ATOM 2089 C CA . ALA A 1 265 ? 7.258 16.969 2.213 1 98.88 265 ALA A CA 1
ATOM 2090 C C . ALA A 1 265 ? 6.328 18.141 1.94 1 98.88 265 ALA A C 1
ATOM 2092 O O . ALA A 1 265 ? 6.453 19.203 2.566 1 98.88 265 ALA A O 1
ATOM 2093 N N . THR A 1 266 ? 5.332 17.906 1.106 1 98.75 266 THR A N 1
ATOM 2094 C CA . THR A 1 266 ? 4.512 18.969 0.556 1 98.75 266 THR A CA 1
ATOM 2095 C C . THR A 1 266 ? 3.348 19.297 1.49 1 98.75 266 THR A C 1
ATOM 2097 O O . THR A 1 266 ? 2.604 20.25 1.257 1 98.75 266 THR A O 1
ATOM 2100 N N . GLY A 1 267 ? 3.193 18.562 2.51 1 98.25 267 GLY A N 1
ATOM 2101 C CA . GLY A 1 267 ? 2.162 18.844 3.494 1 98.25 267 GLY A CA 1
ATOM 2102 C C . GLY A 1 267 ? 0.756 18.656 2.955 1 98.25 267 GLY A C 1
ATOM 2103 O O . GLY A 1 267 ? 0.465 17.672 2.285 1 98.25 267 GLY A O 1
ATOM 2104 N N . GLY A 1 268 ? -0.119 19.516 3.398 1 98.06 268 GLY A N 1
ATOM 2105 C CA . GLY A 1 268 ? -1.509 19.469 2.973 1 98.06 268 GLY A CA 1
ATOM 2106 C C . GLY A 1 268 ? -2.145 20.828 2.816 1 98.06 268 GLY A C 1
ATOM 2107 O O . GLY A 1 268 ? -1.553 21.844 3.199 1 98.06 268 GLY A O 1
ATOM 2108 N N . THR A 1 269 ? -3.275 20.797 2.203 1 97.88 269 THR A N 1
ATOM 2109 C CA . THR A 1 269 ? -4.078 22 1.986 1 97.88 269 THR A CA 1
ATOM 2110 C C . THR A 1 269 ? -5.414 21.891 2.711 1 97.88 269 THR A C 1
ATOM 2112 O O . THR A 1 269 ? -6.082 20.859 2.648 1 97.88 269 THR A O 1
ATOM 2115 N N . PRO A 1 270 ? -5.785 23.016 3.434 1 98.06 270 PRO A N 1
ATOM 2116 C CA . PRO A 1 270 ? -7.086 22.969 4.105 1 98.06 270 PRO A CA 1
ATOM 2117 C C . PRO A 1 270 ? -8.242 22.734 3.137 1 98.06 270 PRO A C 1
ATOM 2119 O O . PRO A 1 270 ? -8.25 23.281 2.029 1 98.06 270 PRO A O 1
ATOM 2122 N N . LYS A 1 271 ? -9.188 21.938 3.592 1 97.56 271 LYS A N 1
ATOM 2123 C CA . LYS A 1 271 ? -10.391 21.656 2.807 1 97.56 271 LYS A CA 1
ATOM 2124 C C . LYS A 1 271 ? -11.375 22.828 2.883 1 97.56 271 LYS A C 1
ATOM 2126 O O . LYS A 1 271 ? -11.367 23.578 3.852 1 97.56 271 LYS A O 1
ATOM 2131 N N . SER A 1 272 ? -12.148 22.953 1.824 1 96.62 272 SER A N 1
ATOM 2132 C CA . SER A 1 272 ? -13.281 23.875 1.79 1 96.62 272 SER A CA 1
ATOM 2133 C C . SER A 1 272 ? -14.602 23.109 1.693 1 96.62 272 SER A C 1
ATOM 2135 O O . SER A 1 272 ? -14.625 21.891 1.76 1 96.62 272 SER A O 1
ATOM 2137 N N . LEU A 1 273 ? -15.711 23.891 1.747 1 97.12 273 LEU A N 1
ATOM 2138 C CA . LEU A 1 273 ? -17.031 23.297 1.599 1 97.12 273 LEU A CA 1
ATOM 2139 C C . LEU A 1 273 ? -17.719 23.828 0.343 1 97.12 273 LEU A C 1
ATOM 2141 O O . LEU A 1 273 ? -17.688 25.031 0.068 1 97.12 273 LEU A O 1
ATOM 2145 N N . PRO A 1 274 ? -18.328 22.969 -0.377 1 96.31 274 PRO A N 1
ATOM 2146 C CA . PRO A 1 274 ? -18.953 23.359 -1.642 1 96.31 274 PRO A CA 1
ATOM 2147 C C . PRO A 1 274 ? -20.078 24.375 -1.454 1 96.31 274 PRO A C 1
ATOM 2149 O O . PRO A 1 274 ? -20.375 25.141 -2.369 1 96.31 274 PRO A O 1
ATOM 2152 N N . VAL A 1 275 ? -20.688 24.438 -0.329 1 96.25 275 VAL A N 1
ATOM 2153 C CA . VAL A 1 275 ? -21.844 25.281 -0.081 1 96.25 275 VAL A CA 1
ATOM 2154 C C . VAL A 1 275 ? -21.453 26.75 -0.237 1 96.25 275 VAL A C 1
ATOM 2156 O O . VAL A 1 275 ? -22.312 27.609 -0.461 1 96.25 275 VAL A O 1
ATOM 2159 N N . PHE A 1 276 ? -20.203 27.078 -0.167 1 97.38 276 PHE A N 1
ATOM 2160 C CA . PHE A 1 276 ? -19.766 28.469 -0.214 1 97.38 276 PHE A CA 1
ATOM 2161 C C . PHE A 1 276 ? -19.406 28.875 -1.638 1 97.38 276 PHE A C 1
ATOM 2163 O O . PHE A 1 276 ? -19.094 30.047 -1.9 1 97.38 276 PHE A O 1
ATOM 2170 N N . ASP A 1 277 ? -19.406 27.969 -2.602 1 95.25 277 ASP A N 1
ATOM 2171 C CA . ASP A 1 277 ? -18.938 28.188 -3.969 1 95.25 277 ASP A CA 1
ATOM 2172 C C . ASP A 1 277 ? -19.859 29.172 -4.695 1 95.25 277 ASP A C 1
ATOM 2174 O O . ASP A 1 277 ? -19.406 29.906 -5.582 1 95.25 277 ASP A O 1
ATOM 2178 N N . GLY A 1 278 ? -21.062 29.25 -4.328 1 94.06 278 GLY A N 1
ATOM 2179 C CA . GLY A 1 278 ? -22.031 30.078 -5.035 1 94.06 278 GLY A CA 1
ATOM 2180 C C . GLY A 1 278 ? -22.094 31.5 -4.531 1 94.06 278 GLY A C 1
ATOM 2181 O O . GLY A 1 278 ? -22.812 32.344 -5.086 1 94.06 278 GLY A O 1
ATOM 2182 N N . LEU A 1 279 ? -21.328 31.844 -3.551 1 96.19 279 LEU A N 1
ATOM 2183 C CA . LEU A 1 279 ? -21.328 33.188 -2.982 1 96.19 279 LEU A CA 1
ATOM 2184 C C . LEU A 1 279 ? -20.656 34.188 -3.926 1 96.19 279 LEU A C 1
ATOM 2186 O O . LEU A 1 279 ? -19.844 33.781 -4.777 1 96.19 279 LEU A O 1
ATOM 2190 N N . SER A 1 280 ? -20.969 35.438 -3.758 1 95.56 280 SER A N 1
ATOM 2191 C CA . SER A 1 280 ? -20.281 36.5 -4.488 1 95.56 280 SER A CA 1
ATOM 2192 C C . SER A 1 280 ? -18.828 36.625 -4.039 1 95.56 280 SER A C 1
ATOM 2194 O O . SER A 1 280 ? -18.453 36.125 -2.979 1 95.56 280 SER A O 1
ATOM 2196 N N . GLU A 1 281 ? -18.109 37.344 -4.816 1 94.81 281 GLU A N 1
ATOM 2197 C CA . GLU A 1 281 ? -16.703 37.531 -4.484 1 94.81 281 GLU A CA 1
ATOM 2198 C C . GLU A 1 281 ? -16.547 38.281 -3.174 1 94.81 281 GLU A C 1
ATOM 2200 O O . GLU A 1 281 ? -15.648 38 -2.381 1 94.81 281 GLU A O 1
ATOM 2205 N N . LYS A 1 282 ? -17.406 39.219 -3.021 1 93.69 282 LYS A N 1
ATOM 2206 C CA . LYS A 1 282 ? -17.391 40 -1.782 1 93.69 282 LYS A CA 1
ATOM 2207 C C . LYS A 1 282 ? -17.672 39.094 -0.576 1 93.69 282 LYS A C 1
ATOM 2209 O O . LYS A 1 282 ? -16.984 39.188 0.444 1 93.69 282 LYS A O 1
ATOM 2214 N N . ALA A 1 283 ? -18.656 38.312 -0.682 1 94.94 283 ALA A N 1
ATOM 2215 C CA . ALA A 1 283 ? -19 37.406 0.407 1 94.94 283 ALA A CA 1
ATOM 2216 C C . ALA A 1 283 ? -17.906 36.344 0.612 1 94.94 283 ALA A C 1
ATOM 2218 O O . ALA A 1 283 ? -17.609 35.969 1.747 1 94.94 283 ALA A O 1
ATOM 2219 N N . LYS A 1 284 ? -17.312 35.906 -0.422 1 95.69 284 LYS A N 1
ATOM 2220 C CA . LYS A 1 284 ? -16.266 34.875 -0.358 1 95.69 284 LYS A CA 1
ATOM 2221 C C . LYS A 1 284 ? -15.047 35.406 0.389 1 95.69 284 LYS A C 1
ATOM 2223 O O . LYS A 1 284 ? -14.32 34.625 1.021 1 95.69 284 LYS A O 1
ATOM 2228 N N . SER A 1 285 ? -14.828 36.656 0.301 1 94.88 285 SER A N 1
ATOM 2229 C CA . SER A 1 285 ? -13.688 37.25 0.988 1 94.88 285 SER A CA 1
ATOM 2230 C C . SER A 1 285 ? -13.836 37.156 2.502 1 94.88 285 SER A C 1
ATOM 2232 O O . SER A 1 285 ? -12.859 37.312 3.24 1 94.88 285 SER A O 1
ATOM 2234 N N . ARG A 1 286 ? -15.047 36.812 2.994 1 95.69 286 ARG A N 1
ATOM 2235 C CA . ARG A 1 286 ? -15.312 36.656 4.422 1 95.69 286 ARG A CA 1
ATOM 2236 C C . ARG A 1 286 ? -15.312 35.188 4.836 1 95.69 286 ARG A C 1
ATOM 2238 O O . ARG A 1 286 ? -15.641 34.875 5.977 1 95.69 286 ARG A O 1
ATOM 2245 N N . VAL A 1 287 ? -15.031 34.344 3.916 1 97.88 287 VAL A N 1
ATOM 2246 C CA . VAL A 1 287 ? -14.844 32.906 4.164 1 97.88 287 VAL A CA 1
ATOM 2247 C C . VAL A 1 287 ? -13.375 32.531 3.998 1 97.88 287 VAL A C 1
ATOM 2249 O O . VAL A 1 287 ? -12.773 32.812 2.951 1 97.88 287 VAL A O 1
ATOM 2252 N N . MET A 1 288 ? -12.75 32 5.012 1 97.94 288 MET A N 1
ATOM 2253 C CA . MET A 1 288 ? -11.32 31.734 4.906 1 97.94 288 MET A CA 1
ATOM 2254 C C . MET A 1 288 ? -10.977 30.391 5.547 1 97.94 288 MET A C 1
ATOM 2256 O O . MET A 1 288 ? -11.703 29.906 6.426 1 97.94 288 MET A O 1
ATOM 2260 N N . THR A 1 289 ? -9.922 29.766 5.062 1 98.19 289 THR A N 1
ATOM 2261 C CA . THR A 1 289 ? -9.273 28.641 5.723 1 98.19 289 THR A CA 1
ATOM 2262 C C . THR A 1 289 ? -8.125 29.109 6.605 1 98.19 289 THR A C 1
ATOM 2264 O O . THR A 1 289 ? -7.832 30.297 6.664 1 98.19 289 THR A O 1
ATOM 2267 N N . PHE A 1 290 ? -7.539 28.188 7.359 1 97.88 290 PHE A N 1
ATOM 2268 C CA . PHE A 1 290 ? -6.496 28.562 8.305 1 97.88 290 PHE A CA 1
ATOM 2269 C C . PHE A 1 290 ? -5.387 27.531 8.336 1 97.88 290 PHE A C 1
ATOM 2271 O O . PHE A 1 290 ? -5.625 26.375 8.695 1 97.88 290 PHE A O 1
ATOM 2278 N N . ARG A 1 291 ? -4.133 27.969 7.961 1 96.94 291 ARG A N 1
ATOM 2279 C CA . ARG A 1 291 ? -3.041 27 8.016 1 96.94 291 ARG A CA 1
ATOM 2280 C C . ARG A 1 291 ? -1.696 27.703 8.188 1 96.94 291 ARG A C 1
ATOM 2282 O O . ARG A 1 291 ? -0.81 27.188 8.875 1 96.94 291 ARG A O 1
ATOM 2289 N N . GLY A 1 292 ? -1.494 28.859 7.582 1 96.25 292 GLY A N 1
ATOM 2290 C CA . GLY A 1 292 ? -0.177 29.484 7.566 1 96.25 292 GLY A CA 1
ATOM 2291 C C . GLY A 1 292 ? -0.167 30.875 8.156 1 96.25 292 GLY A C 1
ATOM 2292 O O . GLY A 1 292 ? -1.18 31.344 8.68 1 96.25 292 GLY A O 1
ATOM 2293 N N . ILE A 1 293 ? 1.007 31.531 8.039 1 96.12 293 ILE A N 1
ATOM 2294 C CA . ILE A 1 293 ? 1.247 32.844 8.594 1 96.12 293 ILE A CA 1
ATOM 2295 C C . ILE A 1 293 ? 0.273 33.844 7.98 1 96.12 293 ILE A C 1
ATOM 2297 O O . ILE A 1 293 ? -0.317 34.656 8.688 1 96.12 293 ILE A O 1
ATOM 2301 N N . LYS A 1 294 ? 0.076 33.75 6.703 1 95.69 294 LYS A N 1
ATOM 2302 C CA . LYS A 1 294 ? -0.821 34.688 6.035 1 95.69 294 LYS A CA 1
ATOM 2303 C C . LYS A 1 294 ? -2.252 34.531 6.539 1 95.69 294 LYS A C 1
ATOM 2305 O O . LYS A 1 294 ? -2.98 35.531 6.668 1 95.69 294 LYS A O 1
ATOM 2310 N N . ASP A 1 295 ? -2.658 33.344 6.805 1 96.5 295 ASP A N 1
ATOM 2311 C CA . ASP A 1 295 ? -3.98 33.094 7.371 1 96.5 295 ASP A CA 1
ATOM 2312 C C . ASP A 1 295 ? -4.105 33.719 8.766 1 96.5 295 ASP A C 1
ATOM 2314 O O . ASP A 1 295 ? -5.133 34.281 9.102 1 96.5 295 ASP A O 1
ATOM 2318 N N . PHE A 1 296 ? -3.107 33.531 9.539 1 95.94 296 PHE A N 1
ATOM 2319 C CA . PHE A 1 296 ? -3.096 34.062 10.891 1 95.94 296 PHE A CA 1
ATOM 2320 C C . PHE A 1 296 ? -3.232 35.594 10.859 1 95.94 296 PHE A C 1
ATOM 2322 O O . PHE A 1 296 ? -4.082 36.156 11.555 1 95.94 296 PHE A O 1
ATOM 2329 N N . GLN A 1 297 ? -2.385 36.219 10.07 1 93.88 297 GLN A N 1
ATOM 2330 C CA . GLN A 1 297 ? -2.391 37.688 9.969 1 93.88 297 GLN A CA 1
ATOM 2331 C C . GLN A 1 297 ? -3.738 38.188 9.461 1 93.88 297 GLN A C 1
ATOM 2333 O O . GLN A 1 297 ? -4.266 39.188 9.977 1 93.88 297 GLN A O 1
ATOM 2338 N N . ARG A 1 298 ? -4.258 37.469 8.531 1 94.81 298 ARG A N 1
ATOM 2339 C CA . ARG A 1 298 ? -5.555 37.844 7.98 1 94.81 298 ARG A CA 1
ATOM 2340 C C . ARG A 1 298 ? -6.656 37.688 9.023 1 94.81 298 ARG A C 1
ATOM 2342 O O . ARG A 1 298 ? -7.473 38.594 9.211 1 94.81 298 ARG A O 1
ATOM 2349 N N . LEU A 1 299 ? -6.711 36.625 9.68 1 95 299 LEU A N 1
ATOM 2350 C CA . LEU A 1 299 ? -7.738 36.375 10.688 1 95 299 LEU A CA 1
ATOM 2351 C C . LEU A 1 299 ? -7.617 37.344 11.844 1 95 299 LEU A C 1
ATOM 2353 O O . LEU A 1 299 ? -8.625 37.844 12.352 1 95 299 LEU A O 1
ATOM 2357 N N . GLU A 1 300 ? -6.395 37.594 12.258 1 91.31 300 GLU A N 1
ATOM 2358 C CA . GLU A 1 300 ? -6.172 38.562 13.336 1 91.31 300 GLU A CA 1
ATOM 2359 C C . GLU A 1 300 ? -6.742 39.938 12.984 1 91.31 300 GLU A C 1
ATOM 2361 O O . GLU A 1 300 ? -7.371 40.594 13.82 1 91.31 300 GLU A O 1
ATOM 2366 N N . SER A 1 301 ? -6.504 40.344 11.797 1 91.75 301 SER A N 1
ATOM 2367 C CA . SER A 1 301 ? -6.988 41.625 11.328 1 91.75 301 SER A CA 1
ATOM 2368 C C . SER A 1 301 ? -8.508 41.656 11.219 1 91.75 301 SER A C 1
ATOM 2370 O O . SER A 1 301 ? -9.164 42.562 11.703 1 91.75 301 SER A O 1
ATOM 2372 N N . LEU A 1 302 ? -9.109 40.625 10.68 1 92.44 302 LEU A N 1
ATOM 2373 C CA . LEU A 1 302 ? -10.547 40.594 10.422 1 92.44 302 LEU A CA 1
ATOM 2374 C C . LEU A 1 302 ? -11.32 40.375 11.719 1 92.44 302 LEU A C 1
ATOM 2376 O O . LEU A 1 302 ? -12.438 40.875 11.875 1 92.44 302 LEU A O 1
ATOM 2380 N N . ALA A 1 303 ? -10.758 39.656 12.57 1 91.88 303 ALA A N 1
ATOM 2381 C CA . ALA A 1 303 ? -11.43 39.312 13.82 1 91.88 303 ALA A CA 1
ATOM 2382 C C . ALA A 1 303 ? -11.68 40.531 14.672 1 91.88 303 ALA A C 1
ATOM 2384 O O . ALA A 1 303 ? -12.656 40.594 15.422 1 91.88 303 ALA A O 1
ATOM 2385 N N . LYS A 1 304 ? -10.852 41.562 14.539 1 88 304 LYS A N 1
ATOM 2386 C CA . LYS A 1 304 ? -10.984 42.812 15.305 1 88 304 LYS A CA 1
ATOM 2387 C C . LYS A 1 304 ? -12.234 43.562 14.898 1 88 304 LYS A C 1
ATOM 2389 O O . LYS A 1 304 ? -12.812 44.312 15.703 1 88 304 LYS A O 1
ATOM 2394 N N . GLU A 1 305 ? -12.648 43.344 13.727 1 90.06 305 GLU A N 1
ATOM 2395 C CA . GLU A 1 305 ? -13.773 44.094 13.195 1 90.06 305 GLU A CA 1
ATOM 2396 C C . GLU A 1 305 ? -15.047 43.25 13.172 1 90.06 305 GLU A C 1
ATOM 2398 O O . GLU A 1 305 ? -16.156 43.781 13.031 1 90.06 305 GLU A O 1
ATOM 2403 N N . ALA A 1 306 ? -14.922 42 13.398 1 93.19 306 ALA A N 1
ATOM 2404 C CA . ALA A 1 306 ? -16.047 41.094 13.242 1 93.19 306 ALA A CA 1
ATOM 2405 C C . ALA A 1 306 ? -16.969 41.125 14.453 1 93.19 306 ALA A C 1
ATOM 2407 O O . ALA A 1 306 ? -16.5 41.25 15.594 1 93.19 306 ALA A O 1
ATOM 2408 N N . LYS A 1 307 ? -18.266 41.062 14.172 1 94.81 307 LYS A N 1
ATOM 2409 C CA . LYS A 1 307 ? -19.25 40.969 15.234 1 94.81 307 LYS A CA 1
ATOM 2410 C C . LYS A 1 307 ? -19.562 39.531 15.578 1 94.81 307 LYS A C 1
ATOM 2412 O O . LYS A 1 307 ? -19.719 39.188 16.75 1 94.81 307 LYS A O 1
ATOM 2417 N N . THR A 1 308 ? -19.719 38.75 14.594 1 96.88 308 THR A N 1
ATOM 2418 C CA . THR A 1 308 ? -19.969 37.344 14.758 1 96.88 308 THR A CA 1
ATOM 2419 C C . THR A 1 308 ? -19.031 36.531 13.867 1 96.88 308 THR A C 1
ATOM 2421 O O . THR A 1 308 ? -19.016 36.688 12.641 1 96.88 308 THR A O 1
ATOM 2424 N N . ILE A 1 309 ? -18.219 35.688 14.445 1 97.62 309 ILE A N 1
ATOM 2425 C CA . ILE A 1 309 ? -17.344 34.781 13.719 1 97.62 309 ILE A CA 1
ATOM 2426 C C . ILE A 1 309 ? -17.844 33.344 13.844 1 97.62 309 ILE A C 1
ATOM 2428 O O . ILE A 1 309 ? -18.094 32.844 14.953 1 97.62 309 ILE A O 1
ATOM 2432 N N . ALA A 1 310 ? -18.125 32.688 12.711 1 98.44 310 ALA A N 1
ATOM 2433 C CA . ALA A 1 310 ? -18.469 31.281 12.703 1 98.44 310 ALA A CA 1
ATOM 2434 C C . ALA A 1 310 ? -17.25 30.406 12.414 1 98.44 310 ALA A C 1
ATOM 2436 O O . ALA A 1 310 ? -16.578 30.594 11.383 1 98.44 310 ALA A O 1
ATOM 2437 N N . VAL A 1 311 ? -16.906 29.562 13.297 1 98.56 311 VAL A N 1
ATOM 2438 C CA . VAL A 1 311 ? -15.859 28.562 13.102 1 98.56 311 VAL A CA 1
ATOM 2439 C C . VAL A 1 311 ? -16.5 27.219 12.727 1 98.56 311 VAL A C 1
ATOM 2441 O O . VAL A 1 311 ? -17.25 26.641 13.523 1 98.56 311 VAL A O 1
ATOM 2444 N N . ILE A 1 312 ? -16.188 26.734 11.539 1 98.81 312 ILE A N 1
ATOM 2445 C CA . ILE A 1 312 ? -16.781 25.484 11.062 1 98.81 312 ILE A CA 1
ATOM 2446 C C . ILE A 1 312 ? -15.82 24.328 11.289 1 98.81 312 ILE A C 1
ATOM 2448 O O . ILE A 1 312 ? -14.766 24.25 10.648 1 98.81 312 ILE A O 1
ATOM 2452 N N . GLY A 1 313 ? -16.188 23.391 12.141 1 98.56 313 GLY A N 1
ATOM 2453 C CA . GLY A 1 313 ? -15.367 22.25 12.492 1 98.56 313 GLY A CA 1
ATOM 2454 C C . GLY A 1 313 ? -15.156 22.094 13.992 1 98.56 313 GLY A C 1
ATOM 2455 O O . GLY A 1 313 ? -14.906 23.078 14.688 1 98.56 313 GLY A O 1
ATOM 2456 N N . GLY A 1 314 ? -15.266 20.906 14.461 1 98.31 314 GLY A N 1
ATOM 2457 C CA . GLY A 1 314 ? -15.172 20.641 15.891 1 98.31 314 GLY A CA 1
ATOM 2458 C C . GLY A 1 314 ? -13.922 19.891 16.281 1 98.31 314 GLY A C 1
ATOM 2459 O O . GLY A 1 314 ? -13.797 19.422 17.406 1 98.31 314 GLY A O 1
ATOM 2460 N N . GLY A 1 315 ? -13 19.781 15.312 1 97.5 315 GLY A N 1
ATOM 2461 C CA . GLY A 1 315 ? -11.742 19.094 15.57 1 97.5 315 GLY A CA 1
ATOM 2462 C C . GLY A 1 315 ? -10.719 19.969 16.266 1 97.5 315 GLY A C 1
ATOM 2463 O O . GLY A 1 315 ? -11.078 20.922 16.969 1 97.5 315 GLY A O 1
ATOM 2464 N N . PHE A 1 316 ? -9.438 19.641 16.172 1 96.69 316 PHE A N 1
ATOM 2465 C CA . PHE A 1 316 ? -8.352 20.328 16.844 1 96.69 316 PHE A CA 1
ATOM 2466 C C . PHE A 1 316 ? -8.32 21.797 16.484 1 96.69 316 PHE A C 1
ATOM 2468 O O . PHE A 1 316 ? -8.547 22.656 17.344 1 96.69 316 PHE A O 1
ATOM 2475 N N . LEU A 1 317 ? -8.156 22.031 15.211 1 97.44 317 LEU A N 1
ATOM 2476 C CA . LEU A 1 317 ? -7.98 23.406 14.75 1 97.44 317 LEU A CA 1
ATOM 2477 C C . LEU A 1 317 ? -9.211 24.25 15.062 1 97.44 317 LEU A C 1
ATOM 2479 O O . LEU A 1 317 ? -9.102 25.359 15.578 1 97.44 317 LEU A O 1
ATOM 2483 N N . GLY A 1 318 ? -10.414 23.672 14.758 1 98.25 318 GLY A N 1
ATOM 2484 C CA . GLY A 1 318 ? -11.641 24.406 15.023 1 98.25 318 GLY A CA 1
ATOM 2485 C C . GLY A 1 318 ? -11.828 24.766 16.484 1 98.25 318 GLY A C 1
ATOM 2486 O O . GLY A 1 318 ? -12.188 25.891 16.828 1 98.25 318 GLY A O 1
ATOM 2487 N N . SER A 1 319 ? -11.562 23.844 17.297 1 97.94 319 SER A N 1
ATOM 2488 C CA . SER A 1 319 ? -11.75 24.062 18.734 1 97.94 319 SER A CA 1
ATOM 2489 C C . SER A 1 319 ? -10.695 25.016 19.281 1 97.94 319 SER A C 1
ATOM 2491 O O . SER A 1 319 ? -11 25.875 20.109 1 97.94 319 SER A O 1
ATOM 2493 N N . GLU A 1 320 ? -9.469 24.891 18.875 1 96.06 320 GLU A N 1
ATOM 2494 C CA . GLU A 1 320 ? -8.398 25.797 19.297 1 96.06 320 GLU A CA 1
ATOM 2495 C C . GLU A 1 320 ? -8.695 27.234 18.891 1 96.06 320 GLU A C 1
ATOM 2497 O O . GLU A 1 320 ? -8.578 28.156 19.703 1 96.06 320 GLU A O 1
ATOM 2502 N N . LEU A 1 321 ? -9.141 27.422 17.672 1 96.25 321 LEU A N 1
ATOM 2503 C CA . LEU A 1 321 ? -9.438 28.75 17.156 1 96.25 321 LEU A CA 1
ATOM 2504 C C . LEU A 1 321 ? -10.648 29.344 17.875 1 96.25 321 LEU A C 1
ATOM 2506 O O . LEU A 1 321 ? -10.672 30.531 18.188 1 96.25 321 LEU A O 1
ATOM 2510 N N . ALA A 1 322 ? -11.688 28.5 18.062 1 96.88 322 ALA A N 1
ATOM 2511 C CA . ALA A 1 322 ? -12.883 28.969 18.75 1 96.88 322 ALA A CA 1
ATOM 2512 C C . ALA A 1 322 ? -12.539 29.516 20.125 1 96.88 322 ALA A C 1
ATOM 2514 O O . ALA A 1 322 ? -12.984 30.594 20.516 1 96.88 322 ALA A O 1
ATOM 2515 N N . VAL A 1 323 ? -11.711 28.812 20.844 1 94.94 323 VAL A N 1
ATOM 2516 C CA . VAL A 1 323 ? -11.32 29.219 22.188 1 94.94 323 VAL A CA 1
ATOM 2517 C C . VAL A 1 323 ? -10.453 30.484 22.125 1 94.94 323 VAL A C 1
ATOM 2519 O O . VAL A 1 323 ? -10.656 31.422 22.891 1 94.94 323 VAL A O 1
ATOM 2522 N N . ALA A 1 324 ? -9.516 30.516 21.234 1 92 324 ALA A N 1
ATOM 2523 C CA . ALA A 1 324 ? -8.617 31.656 21.078 1 92 324 ALA A CA 1
ATOM 2524 C C . ALA A 1 324 ? -9.398 32.938 20.75 1 92 324 ALA A C 1
ATOM 2526 O O . ALA A 1 324 ? -9.141 33.969 21.328 1 92 324 ALA A O 1
ATOM 2527 N N . LEU A 1 325 ? -10.344 32.812 19.875 1 93.31 325 LEU A N 1
ATOM 2528 C CA . LEU A 1 325 ? -11.125 33.938 19.422 1 93.31 325 LEU A CA 1
ATOM 2529 C C . LEU A 1 325 ? -12.094 34.406 20.516 1 93.31 325 LEU A C 1
ATOM 2531 O O . LEU A 1 325 ? -12.398 35.594 20.609 1 93.31 325 LEU A O 1
ATOM 2535 N N . ALA A 1 326 ? -12.539 33.469 21.266 1 93 326 ALA A N 1
ATOM 2536 C CA . ALA A 1 326 ? -13.492 33.812 22.328 1 93 326 ALA A CA 1
ATOM 2537 C C . ALA A 1 326 ? -12.82 34.594 23.438 1 93 326 ALA A C 1
ATOM 2539 O O . ALA A 1 326 ? -13.492 35.281 24.219 1 93 326 ALA A O 1
ATOM 2540 N N . ALA A 1 327 ? -11.586 34.406 23.547 1 83.38 327 ALA A N 1
ATOM 2541 C CA . ALA A 1 327 ? -10.844 35.125 24.594 1 83.38 327 ALA A CA 1
ATOM 2542 C C . ALA A 1 327 ? -10.82 36.625 24.312 1 83.38 327 ALA A C 1
ATOM 2544 O O . ALA A 1 327 ? -10.648 37.438 25.219 1 83.38 327 ALA A O 1
ATOM 2545 N N . GLU A 1 328 ? -10.977 36.906 23.016 1 72.75 328 GLU A N 1
ATOM 2546 C CA . GLU A 1 328 ? -11.016 38.312 22.641 1 72.75 328 GLU A CA 1
ATOM 2547 C C . GLU A 1 328 ? -12.391 38.938 22.891 1 72.75 328 GLU A C 1
ATOM 2549 O O . GLU A 1 328 ? -13.414 38.312 22.594 1 72.75 328 GLU A O 1
ATOM 2554 N N . THR A 1 329 ? -12.492 39.844 23.688 1 67.62 329 THR A N 1
ATOM 2555 C CA . THR A 1 329 ? -13.75 40.406 24.156 1 67.62 329 THR A CA 1
ATOM 2556 C C . THR A 1 329 ? -14.492 41.094 23 1 67.62 329 THR A C 1
ATOM 2558 O O . THR A 1 329 ? -13.875 41.625 22.094 1 67.62 329 THR A O 1
ATOM 2561 N N . GLY A 1 330 ? -15.742 40.875 22.922 1 77.81 330 GLY A N 1
ATOM 2562 C CA . GLY A 1 330 ? -16.656 41.688 22.125 1 77.81 330 GLY A CA 1
ATOM 2563 C C . GLY A 1 330 ? -17.156 41 20.891 1 77.81 330 GLY A C 1
ATOM 2564 O O . GLY A 1 330 ? -18.062 41.469 20.203 1 77.81 330 GLY A O 1
ATOM 2565 N N . THR A 1 331 ? -16.609 39.875 20.547 1 91 331 THR A N 1
ATOM 2566 C CA . THR A 1 331 ? -17.016 39.188 19.344 1 91 331 THR A CA 1
ATOM 2567 C C . THR A 1 331 ? -17.734 37.875 19.703 1 91 331 THR A C 1
ATOM 2569 O O . THR A 1 331 ? -17.312 37.156 20.609 1 91 331 THR A O 1
ATOM 2572 N N . LYS A 1 332 ? -18.906 37.688 19.109 1 96.25 332 LYS A N 1
ATOM 2573 C CA . LYS A 1 332 ? -19.625 36.438 19.281 1 96.25 332 LYS A CA 1
ATOM 2574 C C . LYS A 1 332 ? -19 35.312 18.453 1 96.25 332 LYS A C 1
ATOM 2576 O O . LYS A 1 332 ? -18.812 35.469 17.234 1 96.25 332 LYS A O 1
ATOM 2581 N N . ILE A 1 333 ? -18.672 34.281 19.125 1 97.75 333 ILE A N 1
ATOM 2582 C CA . ILE A 1 333 ? -18.078 33.125 18.438 1 97.75 333 ILE A CA 1
ATOM 2583 C C . ILE A 1 333 ? -19.078 31.984 18.359 1 97.75 333 ILE A C 1
ATOM 2585 O O . ILE A 1 333 ? -19.547 31.5 19.391 1 97.75 333 ILE A O 1
ATOM 2589 N N . VAL A 1 334 ? -19.406 31.547 17.141 1 98.25 334 VAL A N 1
ATOM 2590 C CA . VAL A 1 334 ? -20.25 30.375 16.922 1 98.25 334 VAL A CA 1
ATOM 2591 C C . VAL A 1 334 ? -19.422 29.25 16.312 1 98.25 334 VAL A C 1
ATOM 2593 O O . VAL A 1 334 ? -18.734 29.453 15.305 1 98.25 334 VAL A O 1
ATOM 2596 N N . GLN A 1 335 ? -19.406 28.125 16.922 1 98.62 335 GLN A N 1
ATOM 2597 C CA . GLN A 1 335 ? -18.766 26.938 16.359 1 98.62 335 GLN A CA 1
ATOM 2598 C C . GLN A 1 335 ? -19.797 25.891 15.953 1 98.62 335 GLN A C 1
ATOM 2600 O O . GLN A 1 335 ? -20.672 25.547 16.75 1 98.62 335 GLN A O 1
ATOM 2605 N N . THR A 1 336 ? -19.703 25.391 14.711 1 98.56 336 THR A N 1
ATOM 2606 C CA . THR A 1 336 ? -20.688 24.422 14.25 1 98.56 336 THR A CA 1
ATOM 2607 C C . THR A 1 336 ? -20 23.234 13.578 1 98.56 336 THR A C 1
ATOM 2609 O O . THR A 1 336 ? -18.984 23.406 12.898 1 98.56 336 THR A O 1
ATOM 2612 N N . PHE A 1 337 ? -20.531 22.031 13.742 1 98.5 337 PHE A N 1
ATOM 2613 C CA . PHE A 1 337 ? -19.984 20.812 13.18 1 98.5 337 PHE A CA 1
ATOM 2614 C C . PHE A 1 337 ? -20.969 19.656 13.312 1 98.5 337 PHE A C 1
ATOM 2616 O O . PHE A 1 337 ? -21.891 19.719 14.133 1 98.5 337 PHE A O 1
ATOM 2623 N N . PRO A 1 338 ? -20.781 18.609 12.516 1 97.88 338 PRO A N 1
ATOM 2624 C CA . PRO A 1 338 ? -21.781 17.547 12.492 1 97.88 338 PRO A CA 1
ATOM 2625 C C . PRO A 1 338 ? -21.641 16.562 13.664 1 97.88 338 PRO A C 1
ATOM 2627 O O . PRO A 1 338 ? -22.578 15.836 13.977 1 97.88 338 PRO A O 1
ATOM 2630 N N . GLU A 1 339 ? -20.5 16.531 14.32 1 97.75 339 GLU A N 1
ATOM 2631 C CA . GLU A 1 339 ? -20.281 15.578 15.414 1 97.75 339 GLU A CA 1
ATOM 2632 C C . GLU A 1 339 ? -21.109 15.961 16.641 1 97.75 339 GLU A C 1
ATOM 2634 O O . GLU A 1 339 ? -21.641 17.078 16.719 1 97.75 339 GLU A O 1
ATOM 2639 N N . ASP A 1 340 ? -21.188 15.031 17.609 1 96.25 340 ASP A N 1
ATOM 2640 C CA . ASP A 1 340 ? -22.031 15.227 18.781 1 96.25 340 ASP A CA 1
ATOM 2641 C C . ASP A 1 340 ? -21.312 16.047 19.844 1 96.25 340 ASP A C 1
ATOM 2643 O O . ASP A 1 340 ? -21.812 16.188 20.969 1 96.25 340 ASP A O 1
ATOM 2647 N N . GLY A 1 341 ? -20.234 16.594 19.562 1 98.12 341 GLY A N 1
ATOM 2648 C CA . GLY A 1 341 ? -19.453 17.469 20.438 1 98.12 341 GLY A CA 1
ATOM 2649 C C . GLY A 1 341 ? -18.047 17.719 19.922 1 98.12 341 GLY A C 1
ATOM 2650 O O . GLY A 1 341 ? -17.656 17.203 18.875 1 98.12 341 GLY A O 1
ATOM 2651 N N . ASN A 1 342 ? -17.359 18.562 20.703 1 98.25 342 ASN A N 1
ATOM 2652 C CA . ASN A 1 342 ? -15.984 18.875 20.344 1 98.25 342 ASN A CA 1
ATOM 2653 C C . ASN A 1 342 ? -15.078 17.641 20.4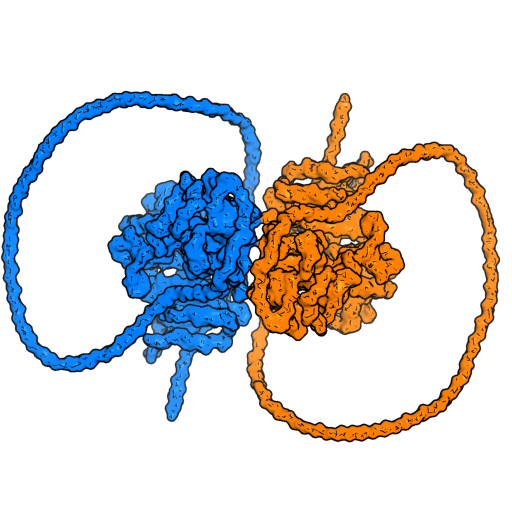22 1 98.25 342 ASN A C 1
ATOM 2655 O O . ASN A 1 342 ? -15.219 16.828 21.344 1 98.25 342 ASN A O 1
ATOM 2659 N N . MET A 1 343 ? -14.172 17.531 19.438 1 97.94 343 MET A N 1
ATOM 2660 C CA . MET A 1 343 ? -13.234 16.406 19.375 1 97.94 343 MET A CA 1
ATOM 2661 C C . MET A 1 343 ? -13.984 15.086 19.312 1 97.94 343 MET A C 1
ATOM 2663 O O . MET A 1 343 ? -13.531 14.086 19.859 1 97.94 343 MET A O 1
ATOM 2667 N N . GLY A 1 344 ? -15.094 15.109 18.641 1 97.75 344 GLY A N 1
ATOM 2668 C CA . GLY A 1 344 ? -15.977 13.961 18.594 1 97.75 344 GLY A CA 1
ATOM 2669 C C . GLY A 1 344 ? -15.367 12.758 17.891 1 97.75 344 GLY A C 1
ATOM 2670 O O . GLY A 1 344 ? -15.805 11.625 18.109 1 97.75 344 GLY A O 1
ATOM 2671 N N . LEU A 1 345 ? -14.391 12.984 17.094 1 96.81 345 LEU A N 1
ATOM 2672 C CA . LEU A 1 345 ? -13.766 11.883 16.359 1 96.81 345 LEU A CA 1
ATOM 2673 C C . LEU A 1 345 ? -12.555 11.344 17.141 1 96.81 345 LEU A C 1
ATOM 2675 O O . LEU A 1 345 ? -11.977 10.328 16.75 1 96.81 345 LEU A O 1
ATOM 2679 N N . VAL A 1 346 ? -12.211 11.93 18.25 1 97.25 346 VAL A N 1
ATOM 2680 C CA . VAL A 1 346 ? -10.977 11.633 18.984 1 97.25 346 VAL A CA 1
ATOM 2681 C C . VAL A 1 346 ? -11.312 11.062 20.359 1 97.25 346 VAL A C 1
ATOM 2683 O O . VAL A 1 346 ? -10.836 9.984 20.719 1 97.25 346 VAL A O 1
ATOM 2686 N N . PHE A 1 347 ? -12.203 11.695 21.078 1 97.5 347 PHE A N 1
ATOM 2687 C CA . PHE A 1 347 ? -12.484 11.367 22.469 1 97.5 347 PHE A CA 1
ATOM 2688 C C . PHE A 1 347 ? -13.648 10.383 22.562 1 97.5 347 PHE A C 1
ATOM 2690 O O . PHE A 1 347 ? -14.5 10.328 21.688 1 97.5 347 PHE A O 1
ATOM 2697 N N . PRO A 1 348 ? -13.609 9.617 23.703 1 96.19 348 PRO A N 1
ATOM 2698 C CA . PRO A 1 348 ? -14.883 8.961 24.016 1 96.19 348 PRO A CA 1
ATOM 2699 C C . PRO A 1 348 ? -16.016 9.953 24.266 1 96.19 348 PRO A C 1
ATOM 2701 O O . PRO A 1 348 ? -15.758 11.094 24.672 1 96.19 348 PRO A O 1
ATOM 2704 N N . ARG A 1 349 ? -17.172 9.508 24.172 1 95.19 349 ARG A N 1
ATOM 2705 C CA . ARG A 1 349 ? -18.344 10.367 24.141 1 95.19 349 ARG A CA 1
ATOM 2706 C C . ARG A 1 349 ? -18.453 11.195 25.422 1 95.19 349 ARG A C 1
ATOM 2708 O O . ARG A 1 349 ? -18.781 12.375 25.375 1 95.19 349 ARG A O 1
ATOM 2715 N N . TYR A 1 350 ? -18.172 10.625 26.594 1 94.19 350 TYR A N 1
ATOM 2716 C CA . TYR A 1 350 ? -18.312 11.344 27.844 1 94.19 350 TYR A CA 1
ATOM 2717 C C . TYR A 1 350 ? -17.328 12.5 27.922 1 94.19 350 TYR A C 1
ATOM 2719 O O . TYR A 1 350 ? -17.656 13.578 28.438 1 94.19 350 TYR A O 1
ATOM 2727 N N . LEU A 1 351 ? -16.203 12.328 27.406 1 95.25 351 LEU A N 1
ATOM 2728 C CA . LEU A 1 351 ? -15.195 13.383 27.406 1 95.25 351 LEU A CA 1
ATOM 2729 C C . LEU A 1 351 ? -15.516 14.438 26.359 1 95.25 351 LEU A C 1
ATOM 2731 O O . LEU A 1 351 ? -15.234 15.625 26.562 1 95.25 351 LEU A O 1
ATOM 2735 N N . THR A 1 352 ? -16.078 14.023 25.219 1 96.88 352 THR A N 1
ATOM 2736 C CA . THR A 1 352 ? -16.562 14.938 24.188 1 96.88 352 THR A CA 1
ATOM 2737 C C . THR A 1 352 ? -17.609 15.891 24.75 1 96.88 352 THR A C 1
ATOM 2739 O O . THR A 1 352 ? -17.531 17.109 24.562 1 96.88 352 THR A O 1
ATOM 2742 N N . LYS A 1 353 ? -18.5 15.359 25.484 1 96.12 353 LYS A N 1
ATOM 2743 C CA . LYS A 1 353 ? -19.562 16.156 26.062 1 96.12 353 LYS A CA 1
ATOM 2744 C C . LYS A 1 353 ? -19.016 17.109 27.125 1 96.12 353 LYS A C 1
ATOM 2746 O O . LYS A 1 353 ? -19.406 18.281 27.172 1 96.12 353 LYS A O 1
ATOM 2751 N N . TRP A 1 354 ? -18.172 16.578 27.891 1 94.62 354 TRP A N 1
ATOM 2752 C CA . TRP A 1 354 ? -17.562 17.406 28.922 1 94.62 354 TRP A CA 1
ATOM 2753 C C . TRP A 1 354 ? -16.766 18.547 28.297 1 94.62 354 TRP A C 1
ATOM 2755 O O . TRP A 1 354 ? -16.875 19.703 28.734 1 94.62 354 TRP A O 1
ATOM 2765 N N . THR A 1 355 ? -16.016 18.25 27.312 1 96.5 355 THR A N 1
ATOM 2766 C CA . THR A 1 355 ? -15.211 19.25 26.609 1 96.5 355 THR A CA 1
ATOM 2767 C C . THR A 1 355 ? -16.094 20.312 25.969 1 96.5 355 THR A C 1
ATOM 2769 O O . THR A 1 355 ? -15.797 21.5 26.047 1 96.5 355 THR A O 1
ATOM 2772 N N . THR A 1 356 ? -17.125 19.891 25.391 1 97.56 356 THR A N 1
ATOM 2773 C CA . THR A 1 356 ? -18.062 20.812 24.75 1 97.56 356 THR A CA 1
ATOM 2774 C C . THR A 1 356 ? -18.641 21.797 25.781 1 97.56 356 THR A C 1
ATOM 2776 O O . THR A 1 356 ? -18.75 22.984 25.516 1 97.56 356 THR A O 1
ATOM 2779 N N . ALA A 1 357 ? -18.969 21.25 26.906 1 96.12 357 ALA A N 1
ATOM 2780 C CA . ALA A 1 357 ? -19.5 22.094 27.984 1 96.12 357 ALA A CA 1
ATOM 2781 C C . ALA A 1 357 ? -18.469 23.125 28.438 1 96.12 357 ALA A C 1
ATOM 2783 O O . ALA A 1 357 ? -18.797 24.281 28.703 1 96.12 357 ALA A O 1
ATOM 2784 N N . LYS A 1 358 ? -17.281 22.734 28.516 1 95 358 LYS A N 1
ATOM 2785 C CA . LYS A 1 358 ? -16.219 23.641 28.938 1 95 358 LYS A CA 1
ATOM 2786 C C . LYS A 1 358 ? -16 24.75 27.922 1 95 358 LYS A C 1
ATOM 2788 O O . LYS A 1 358 ? -15.703 25.891 28.281 1 95 358 LYS A O 1
ATOM 2793 N N . LEU A 1 359 ? -16.125 24.469 26.609 1 96.5 359 LEU A N 1
ATOM 2794 C CA . LEU A 1 359 ? -15.977 25.484 25.594 1 96.5 359 LEU A CA 1
ATOM 2795 C C . LEU A 1 359 ? -17.109 26.5 25.672 1 96.5 359 LEU A C 1
ATOM 2797 O O . LEU A 1 359 ? -16.891 27.703 25.469 1 96.5 359 LEU A O 1
ATOM 2801 N N . ARG A 1 360 ? -18.266 26.031 26.016 1 96.69 360 ARG A N 1
ATOM 2802 C CA . ARG A 1 360 ? -19.391 26.953 26.219 1 96.69 360 ARG A CA 1
ATOM 2803 C C . ARG A 1 360 ? -19.125 27.891 27.391 1 96.69 360 ARG A C 1
ATOM 2805 O O . ARG A 1 360 ? -19.453 29.078 27.328 1 96.69 360 ARG A O 1
ATOM 2812 N N . GLU A 1 361 ? -18.5 27.344 28.391 1 94 361 GLU A N 1
ATOM 2813 C CA . GLU A 1 361 ? -18.203 28.141 29.578 1 94 361 GLU A CA 1
ATOM 2814 C C . GLU A 1 361 ? -17.219 29.25 29.25 1 94 361 GLU A C 1
ATOM 2816 O O . GLU A 1 361 ? -17.234 30.312 29.891 1 94 361 GLU A O 1
ATOM 2821 N N . VAL A 1 362 ? -16.422 29.016 28.281 1 91.94 362 VAL A N 1
ATOM 2822 C CA . VAL A 1 362 ? -15.414 30.031 27.969 1 91.94 362 VAL A CA 1
ATOM 2823 C C . VAL A 1 362 ? -15.961 31.016 26.938 1 91.94 362 VAL A C 1
ATOM 2825 O O . VAL A 1 362 ? -15.273 31.953 26.531 1 91.94 362 VAL A O 1
ATOM 2828 N N . GLY A 1 363 ? -17.172 30.781 26.469 1 94 363 GLY A N 1
ATOM 2829 C CA . GLY A 1 363 ? -17.828 31.812 25.688 1 94 363 GLY A CA 1
ATOM 2830 C C . GLY A 1 363 ? -18.078 31.391 24.25 1 94 363 GLY A C 1
ATOM 2831 O O . GLY A 1 363 ? -18.5 32.188 23.422 1 94 363 GLY A O 1
ATOM 2832 N N . VAL A 1 364 ? -17.875 30.203 23.891 1 97.19 364 VAL A N 1
ATOM 2833 C CA . VAL A 1 364 ? -18.125 29.719 22.531 1 97.19 364 VAL A CA 1
ATOM 2834 C C . VAL A 1 364 ? -19.562 29.188 22.422 1 97.19 364 VAL A C 1
ATOM 2836 O O . VAL A 1 364 ? -19.984 28.375 23.234 1 97.19 364 VAL A O 1
ATOM 2839 N N . ASP A 1 365 ? -20.297 29.703 21.531 1 98 365 ASP A N 1
ATOM 2840 C CA . ASP A 1 365 ? -21.594 29.125 21.203 1 98 365 ASP A CA 1
ATOM 2841 C C . ASP A 1 365 ? -21.469 27.906 20.328 1 98 365 ASP A C 1
ATOM 2843 O O . ASP A 1 365 ? -21.484 28.016 19.094 1 98 365 ASP A O 1
ATOM 2847 N N . VAL A 1 366 ? -21.469 26.766 20.938 1 98.5 366 VAL A N 1
ATOM 2848 C CA . VAL A 1 366 ? -21.203 25.531 20.219 1 98.5 366 VAL A CA 1
ATOM 2849 C C . VAL A 1 366 ? -22.516 24.938 19.688 1 98.5 366 VAL A C 1
ATOM 2851 O O . VAL A 1 366 ? -23.422 24.656 20.469 1 98.5 366 VAL A O 1
ATOM 2854 N N . LYS A 1 367 ? -22.578 24.828 18.375 1 98.25 367 LYS A N 1
ATOM 2855 C CA . LYS A 1 367 ? -23.688 24.141 17.719 1 98.25 367 LYS A CA 1
ATOM 2856 C C . LYS A 1 367 ? -23.281 22.766 17.234 1 98.25 367 LYS A C 1
ATOM 2858 O O . LYS A 1 367 ? -22.891 22.594 16.078 1 98.25 367 LYS A O 1
ATOM 2863 N N . GLU A 1 368 ? -23.438 21.766 18.094 1 97.62 368 GLU A N 1
ATOM 2864 C CA . GLU A 1 368 ? -23.109 20.391 17.781 1 97.62 368 GLU A CA 1
ATOM 2865 C C . GLU A 1 368 ? -24.203 19.719 16.953 1 97.62 368 GLU A C 1
ATOM 2867 O O . GLU A 1 368 ? -25.281 20.281 16.781 1 97.62 368 GLU A O 1
ATOM 2872 N N . SER A 1 369 ? -23.875 18.547 16.328 1 97.25 369 SER A N 1
ATOM 2873 C CA . SER A 1 369 ? -24.812 17.75 15.555 1 97.25 369 SER A CA 1
ATOM 2874 C C . SER A 1 369 ? -25.531 18.594 14.5 1 97.25 369 SER A C 1
ATOM 2876 O O . SER A 1 369 ? -26.734 18.453 14.312 1 97.25 369 SER A O 1
ATOM 2878 N N . THR A 1 370 ? -24.797 19.469 13.898 1 96.38 370 THR A N 1
ATOM 2879 C CA . THR A 1 370 ? -25.359 20.375 12.914 1 96.38 370 THR A CA 1
ATOM 2880 C C . THR A 1 370 ? -24.656 20.234 11.57 1 96.38 370 THR A C 1
ATOM 2882 O O . THR A 1 370 ? -23.422 20.203 11.523 1 96.38 370 THR A O 1
ATOM 2885 N N . VAL A 1 371 ? -25.438 20.156 10.547 1 97.06 371 VAL A N 1
ATOM 2886 C CA . VAL A 1 371 ? -24.922 20.047 9.18 1 97.06 371 VAL A CA 1
ATOM 2887 C C . VAL A 1 371 ? -25.328 21.281 8.375 1 97.06 371 VAL A C 1
ATOM 2889 O O . VAL A 1 371 ? -26.516 21.609 8.305 1 97.06 371 VAL A O 1
ATOM 2892 N N . ILE A 1 372 ? -24.359 21.953 7.801 1 97.94 372 ILE A N 1
ATOM 2893 C CA . ILE A 1 372 ? -24.656 23.109 6.961 1 97.94 372 ILE A CA 1
ATOM 2894 C C . ILE A 1 372 ? -25.188 22.656 5.609 1 97.94 372 ILE A C 1
ATOM 2896 O O . ILE A 1 372 ? -24.531 21.875 4.902 1 97.94 372 ILE A O 1
ATOM 2900 N N . THR A 1 373 ? -26.297 23.109 5.199 1 97.25 373 THR A N 1
ATOM 2901 C CA . THR A 1 373 ? -26.906 22.688 3.945 1 97.25 373 THR A CA 1
ATOM 2902 C C . THR A 1 373 ? -26.812 23.797 2.898 1 97.25 373 THR A C 1
ATOM 2904 O O . THR A 1 373 ? -26.859 23.531 1.697 1 97.25 373 THR A O 1
ATOM 2907 N N . ASN A 1 374 ? -26.766 25.031 3.426 1 96.56 374 ASN A N 1
ATOM 2908 C CA . ASN A 1 374 ? -26.703 26.172 2.514 1 96.56 374 ASN A CA 1
ATOM 2909 C C . ASN A 1 374 ? -26.047 27.375 3.17 1 96.56 374 ASN A C 1
ATOM 2911 O O . ASN A 1 374 ? -26.047 27.5 4.395 1 96.56 374 ASN A O 1
ATOM 2915 N N . ALA A 1 375 ? -25.422 28.266 2.361 1 97.69 375 ALA A N 1
ATOM 2916 C CA . ALA A 1 375 ? -24.875 29.562 2.76 1 97.69 375 ALA A CA 1
ATOM 2917 C C . ALA A 1 375 ? -25.344 30.672 1.825 1 97.69 375 ALA A C 1
ATOM 2919 O O . ALA A 1 375 ? -25.141 30.594 0.612 1 97.69 375 ALA A O 1
ATOM 2920 N N . LYS A 1 376 ? -26 31.641 2.426 1 96.19 376 LYS A N 1
ATOM 2921 C CA . LYS A 1 376 ? -26.562 32.719 1.628 1 96.19 376 LYS A CA 1
ATOM 2922 C C . LYS A 1 376 ? -26.125 34.094 2.154 1 96.19 376 LYS A C 1
ATOM 2924 O O . LYS A 1 376 ? -25.938 34.25 3.363 1 96.19 376 LYS A O 1
ATOM 2929 N N . GLU A 1 377 ? -26 35 1.25 1 96.06 377 GLU A N 1
ATOM 2930 C CA . GLU A 1 377 ? -25.703 36.375 1.651 1 96.06 377 GLU A CA 1
ATOM 2931 C C . GLU A 1 377 ? -26.906 37.062 2.279 1 96.06 377 GLU A C 1
ATOM 2933 O O . GLU A 1 377 ? -28.031 36.875 1.802 1 96.06 377 GLU A O 1
ATOM 2938 N N . SER A 1 378 ? -26.734 37.625 3.324 1 93.19 378 SER A N 1
ATOM 2939 C CA . SER A 1 378 ? -27.734 38.406 4.047 1 93.19 378 SER A CA 1
ATOM 2940 C C . SER A 1 378 ? -27.188 39.75 4.477 1 93.19 378 SER A C 1
ATOM 2942 O O . SER A 1 378 ? -26.703 39.906 5.605 1 93.19 378 SER A O 1
ATOM 2944 N N . GLY A 1 379 ? -27.391 40.781 3.594 1 91.06 379 GLY A N 1
ATOM 2945 C CA . GLY A 1 379 ? -26.688 42.062 3.848 1 91.06 379 GLY A CA 1
ATOM 2946 C C . GLY A 1 379 ? -25.188 41.906 3.824 1 91.06 379 GLY A C 1
ATOM 2947 O O . GLY A 1 379 ? -24.609 41.406 2.852 1 91.06 379 GLY A O 1
ATOM 2948 N N . ASP A 1 380 ? -24.625 42.312 5.031 1 89.19 380 ASP A N 1
ATOM 2949 C CA . ASP A 1 380 ? -23.172 42.25 5.137 1 89.19 380 ASP A CA 1
ATOM 2950 C C . ASP A 1 380 ? -22.734 40.938 5.781 1 89.19 380 ASP A C 1
ATOM 2952 O O . ASP A 1 380 ? -21.547 40.688 5.938 1 89.19 380 ASP A O 1
ATOM 2956 N N . ASN A 1 381 ? -23.75 40.125 6.008 1 95.31 381 ASN A N 1
ATOM 2957 C CA . ASN A 1 381 ? -23.469 38.844 6.66 1 95.31 381 ASN A CA 1
ATOM 2958 C C . ASN A 1 381 ? -23.703 37.656 5.719 1 95.31 381 ASN A C 1
ATOM 2960 O O . ASN A 1 381 ? -24.156 37.844 4.59 1 95.31 381 ASN A O 1
ATOM 2964 N N . ILE A 1 382 ? -23.203 36.531 6.16 1 97.62 382 ILE A N 1
ATOM 2965 C CA . ILE A 1 382 ? -23.5 35.25 5.523 1 97.62 382 ILE A CA 1
ATOM 2966 C C . ILE A 1 382 ? -24.375 34.406 6.445 1 97.62 382 ILE A C 1
ATOM 2968 O O . ILE A 1 382 ? -24 34.125 7.586 1 97.62 382 ILE A O 1
ATOM 2972 N N . GLU A 1 383 ? -25.531 34.094 5.961 1 98.25 383 GLU A N 1
ATOM 2973 C CA . GLU A 1 383 ? -26.438 33.219 6.707 1 98.25 383 GLU A CA 1
ATOM 2974 C C . GLU A 1 383 ? -26.109 31.734 6.453 1 98.25 383 GLU A C 1
ATOM 2976 O O . GLU A 1 383 ? -26.188 31.266 5.312 1 98.25 383 GLU A O 1
ATOM 2981 N N . LEU A 1 384 ? -25.766 31.016 7.488 1 98.25 384 LEU A N 1
ATOM 2982 C CA . LEU A 1 384 ? -25.562 29.578 7.43 1 98.25 384 LEU A CA 1
ATOM 2983 C C . LEU A 1 384 ? -26.844 28.828 7.785 1 98.25 384 LEU A C 1
ATOM 2985 O O . LEU A 1 384 ? -27.344 28.953 8.906 1 98.25 384 LEU A O 1
ATOM 2989 N N . GLN A 1 385 ? -27.297 28.062 6.863 1 98.06 385 GLN A N 1
ATOM 2990 C CA . GLN A 1 385 ? -28.5 27.266 7.09 1 98.06 385 GLN A CA 1
ATOM 2991 C C . GLN A 1 385 ? -28.156 25.828 7.426 1 98.06 385 GLN A C 1
ATOM 2993 O O . GLN A 1 385 ? -27.281 25.219 6.793 1 98.06 385 GLN A O 1
ATOM 2998 N N . PHE A 1 386 ? -28.906 25.375 8.43 1 97.75 386 PHE A N 1
ATOM 2999 C CA . PHE A 1 386 ? -28.609 24.031 8.914 1 97.75 386 PHE A CA 1
ATOM 3000 C C . PHE A 1 386 ? -29.734 23.062 8.539 1 97.75 386 PHE A C 1
ATOM 3002 O O . PHE A 1 386 ? -30.844 23.484 8.25 1 97.75 386 PHE A O 1
ATOM 3009 N N . LYS A 1 387 ? -29.375 21.828 8.516 1 96.81 387 LYS A N 1
ATOM 3010 C CA . LYS A 1 387 ? -30.312 20.75 8.156 1 96.81 387 LYS A CA 1
ATOM 3011 C C . LYS A 1 387 ? -31.516 20.734 9.102 1 96.81 387 LYS A C 1
ATOM 3013 O O . LYS A 1 387 ? -32.625 20.391 8.695 1 96.81 387 LYS A O 1
ATOM 3018 N N . ASN A 1 388 ? -31.344 21.188 10.367 1 94.94 388 ASN A N 1
ATOM 3019 C CA . ASN A 1 388 ? -32.406 21.125 11.352 1 94.94 388 ASN A CA 1
ATOM 3020 C C . ASN A 1 388 ? -33.375 22.328 11.227 1 94.94 388 ASN A C 1
ATOM 3022 O O . ASN A 1 388 ? -34.281 22.5 12.039 1 94.94 388 ASN A O 1
ATOM 3026 N N . GLY A 1 389 ? -33.094 23.188 10.367 1 95.56 389 GLY A N 1
ATOM 3027 C CA . GLY A 1 389 ? -34 24.281 10.078 1 95.56 389 GLY A CA 1
ATOM 3028 C C . GLY A 1 389 ? -33.562 25.594 10.703 1 95.56 389 GLY A C 1
ATOM 3029 O O . GLY A 1 389 ? -34.094 26.656 10.375 1 95.56 389 GLY A O 1
ATOM 3030 N N . THR A 1 390 ? -32.594 25.547 11.547 1 96.75 390 THR A N 1
ATOM 3031 C CA . THR A 1 390 ? -32.094 26.781 12.156 1 96.75 390 THR A CA 1
ATOM 3032 C C . THR A 1 390 ? -31 27.406 11.281 1 96.75 390 THR A C 1
ATOM 3034 O O . THR A 1 390 ? -30.609 26.844 10.266 1 96.75 390 THR A O 1
ATOM 3037 N N . SER A 1 391 ? -30.656 28.641 11.641 1 97.44 391 SER A N 1
ATOM 3038 C CA . SER A 1 391 ? -29.625 29.344 10.898 1 97.44 391 SER A CA 1
ATOM 3039 C C . SER A 1 391 ? -28.828 30.266 11.812 1 97.44 391 SER A C 1
ATOM 3041 O O . SER A 1 391 ? -29.234 30.531 12.938 1 97.44 391 SER A O 1
ATOM 3043 N N . VAL A 1 392 ? -27.688 30.641 11.383 1 96.94 392 VAL A N 1
ATOM 3044 C CA . VAL A 1 392 ? -26.828 31.594 12.078 1 96.94 392 VAL A CA 1
ATOM 3045 C C . VAL A 1 392 ? -26.25 32.594 11.078 1 96.94 392 VAL A C 1
ATOM 3047 O O . VAL A 1 392 ? -25.859 32.219 9.977 1 96.94 392 VAL A O 1
ATOM 3050 N N . ASP A 1 393 ? -26.281 33.875 11.438 1 97.25 393 ASP A N 1
ATOM 3051 C CA . ASP A 1 393 ? -25.641 34.938 10.648 1 97.25 393 ASP A CA 1
ATOM 3052 C C . ASP A 1 393 ? -24.234 35.219 11.164 1 97.25 393 ASP A C 1
ATOM 3054 O O . ASP A 1 393 ? -24.031 35.438 12.359 1 97.25 393 ASP A O 1
ATOM 3058 N N . ALA A 1 394 ? -23.328 35.188 10.25 1 97.44 394 ALA A N 1
ATOM 3059 C CA . ALA A 1 394 ? -21.953 35.5 10.609 1 97.44 394 ALA A CA 1
ATOM 3060 C C . ALA A 1 394 ? -21.328 36.469 9.609 1 97.44 394 ALA A C 1
ATOM 3062 O O . ALA A 1 394 ? -21.641 36.438 8.422 1 97.44 394 ALA A O 1
ATOM 3063 N N . ASP A 1 395 ? -20.484 37.281 10.055 1 95.38 395 ASP A N 1
ATOM 3064 C CA . ASP A 1 395 ? -19.828 38.219 9.125 1 95.38 395 ASP A CA 1
ATOM 3065 C C . ASP A 1 395 ? -18.422 37.75 8.781 1 95.38 395 ASP A C 1
ATOM 3067 O O . ASP A 1 395 ? -17.781 38.312 7.879 1 95.38 395 ASP A O 1
ATOM 3071 N N . LEU A 1 396 ? -17.938 36.812 9.5 1 97.31 396 LEU A N 1
ATOM 3072 C CA . LEU A 1 396 ? -16.672 36.156 9.172 1 97.31 396 LEU A CA 1
ATOM 3073 C C . LEU A 1 396 ? -16.797 34.656 9.414 1 97.31 396 LEU A C 1
ATOM 3075 O O . LEU A 1 396 ? -17.312 34.219 10.445 1 97.31 396 LEU A O 1
ATOM 3079 N N . ILE A 1 397 ? -16.375 33.812 8.438 1 98.38 397 ILE A N 1
ATOM 3080 C CA . ILE A 1 397 ? -16.438 32.344 8.531 1 98.38 397 ILE A CA 1
ATOM 3081 C C . ILE A 1 397 ? -15.039 31.766 8.406 1 98.38 397 ILE A C 1
ATOM 3083 O O . ILE A 1 397 ? -14.305 32.062 7.465 1 98.38 397 ILE A O 1
ATOM 3087 N N . VAL A 1 398 ? -14.586 30.984 9.352 1 98.5 398 VAL A N 1
ATOM 3088 C CA . VAL A 1 398 ? -13.32 30.25 9.32 1 98.5 398 VAL A CA 1
ATOM 3089 C C . VAL A 1 398 ? -13.578 28.766 9.164 1 98.5 398 VAL A C 1
ATOM 3091 O O . VAL A 1 398 ? -14.242 28.141 10.008 1 98.5 398 VAL A O 1
ATOM 3094 N N . LEU A 1 399 ? -13.062 28.188 8.109 1 98.69 399 LEU A N 1
ATOM 3095 C CA . LEU A 1 399 ? -13.234 26.766 7.82 1 98.69 399 LEU A CA 1
ATOM 3096 C C . LEU A 1 399 ? -12.117 25.938 8.445 1 98.69 399 LEU A C 1
ATOM 3098 O O . LEU A 1 399 ? -10.938 26.141 8.141 1 98.69 399 LEU A O 1
ATOM 3102 N N . ALA A 1 400 ? -12.43 25.078 9.32 1 98.44 400 ALA A N 1
ATOM 3103 C CA . ALA A 1 400 ? -11.531 24.109 9.945 1 98.44 400 ALA A CA 1
ATOM 3104 C C . ALA A 1 400 ? -12.07 22.688 9.797 1 98.44 400 ALA A C 1
ATOM 3106 O O . ALA A 1 400 ? -12.211 21.969 10.781 1 98.44 400 ALA A O 1
ATOM 3107 N N . VAL A 1 401 ? -12.281 22.25 8.516 1 97.81 401 VAL A N 1
ATOM 3108 C CA . VAL A 1 401 ? -13.047 21.047 8.25 1 97.81 401 VAL A CA 1
ATOM 3109 C C . VAL A 1 401 ? -12.117 19.938 7.742 1 97.81 401 VAL A C 1
ATOM 3111 O O . VAL A 1 401 ? -12.57 18.969 7.129 1 97.81 401 VAL A O 1
ATOM 3114 N N . GLY A 1 402 ? -10.867 20.109 7.941 1 96.75 402 GLY A N 1
ATOM 3115 C CA . GLY A 1 402 ? -9.961 19.031 7.578 1 96.75 402 GLY A CA 1
ATOM 3116 C C . GLY A 1 402 ? -8.891 19.469 6.594 1 96.75 402 GLY A C 1
ATOM 3117 O O . GLY A 1 402 ? -8.891 20.609 6.129 1 96.75 402 GLY A O 1
ATOM 3118 N N . LEU A 1 403 ? -7.926 18.547 6.32 1 97.38 403 LEU A N 1
ATOM 3119 C CA . LEU A 1 403 ? -6.754 18.766 5.477 1 97.38 403 LEU A CA 1
ATOM 3120 C C . LEU A 1 403 ? -6.691 17.734 4.355 1 97.38 403 LEU A C 1
ATOM 3122 O O . LEU A 1 403 ? -6.965 16.547 4.574 1 97.38 403 LEU A O 1
ATOM 3126 N N . SER A 1 404 ? -6.434 18.203 3.135 1 97.56 404 SER A N 1
ATOM 3127 C CA . SER A 1 404 ? -6.117 17.312 2.023 1 97.56 404 SER A CA 1
ATOM 3128 C C . SER A 1 404 ? -4.613 17.266 1.774 1 97.56 404 SER A C 1
ATOM 3130 O O . SER A 1 404 ? -3.957 18.297 1.645 1 97.56 404 SER A O 1
ATOM 3132 N N . PRO A 1 405 ? -4.023 16 1.735 1 98.31 405 PRO A N 1
ATOM 3133 C CA . PRO A 1 405 ? -2.594 15.945 1.423 1 98.31 405 PRO A CA 1
ATOM 3134 C C . PRO A 1 405 ? -2.273 16.484 0.029 1 98.31 405 PRO A C 1
ATOM 3136 O O . PRO A 1 405 ? -3.041 16.266 -0.912 1 98.31 405 PRO A O 1
ATOM 3139 N N . ASN A 1 406 ? -1.17 17.266 -0.064 1 98.44 406 ASN A N 1
ATOM 3140 C CA . ASN A 1 406 ? -0.686 17.734 -1.358 1 98.44 406 ASN A CA 1
ATOM 3141 C C . ASN A 1 406 ? 0.05 16.625 -2.113 1 98.44 406 ASN A C 1
ATOM 3143 O O . ASN A 1 406 ? 1.279 16.641 -2.205 1 98.44 406 ASN A O 1
ATOM 3147 N N . GLN A 1 407 ? -0.741 15.75 -2.762 1 97.94 407 GLN A N 1
ATOM 3148 C CA . GLN A 1 407 ? -0.188 14.523 -3.322 1 97.94 407 GLN A CA 1
ATOM 3149 C C . GLN A 1 407 ? -0.176 14.57 -4.848 1 97.94 407 GLN A C 1
ATOM 3151 O O . GLN A 1 407 ? 0.059 13.555 -5.504 1 97.94 407 GLN A O 1
ATOM 3156 N N . GLU A 1 408 ? -0.392 15.695 -5.465 1 96.81 408 GLU A N 1
ATOM 3157 C CA . GLU A 1 408 ? -0.504 15.812 -6.914 1 96.81 408 GLU A CA 1
ATOM 3158 C C . GLU A 1 408 ? 0.797 15.414 -7.605 1 96.81 408 GLU A C 1
ATOM 3160 O O . GLU A 1 408 ? 0.777 14.844 -8.695 1 96.81 408 GLU A O 1
ATOM 3165 N N . LEU A 1 409 ? 1.889 15.695 -6.941 1 97.38 409 LEU A N 1
ATOM 3166 C CA . LEU A 1 409 ? 3.209 15.352 -7.461 1 97.38 409 LEU A CA 1
ATOM 3167 C C . LEU A 1 409 ? 3.338 13.852 -7.676 1 97.38 409 LEU A C 1
ATOM 3169 O O . LEU A 1 409 ? 4.059 13.406 -8.57 1 97.38 409 LEU A O 1
ATOM 3173 N N . ALA A 1 410 ? 2.67 13.055 -6.879 1 97.69 410 ALA A N 1
ATOM 3174 C CA . ALA A 1 410 ? 2.729 11.594 -7.008 1 97.69 410 ALA A CA 1
ATOM 3175 C C . ALA A 1 410 ? 2.17 11.141 -8.352 1 97.69 410 ALA A C 1
ATOM 3177 O O . ALA A 1 410 ? 2.754 10.281 -9.016 1 97.69 410 ALA A O 1
ATOM 3178 N N . TYR A 1 411 ? 1.113 11.742 -8.82 1 94.44 411 TYR A N 1
ATOM 3179 C CA . TYR A 1 411 ? 0.447 11.344 -10.055 1 94.44 411 TYR A CA 1
ATOM 3180 C C . TYR A 1 411 ? 1.326 11.641 -11.266 1 94.44 411 TYR A C 1
ATOM 3182 O O . TYR A 1 411 ? 1.502 10.781 -12.141 1 94.44 411 TYR A O 1
ATOM 3190 N N . SER A 1 412 ? 1.91 12.773 -11.227 1 95.06 412 SER A N 1
ATOM 3191 C CA . SER A 1 412 ? 2.721 13.18 -12.367 1 95.06 412 SER A CA 1
ATOM 3192 C C . SER A 1 412 ? 4.07 12.477 -12.375 1 95.06 412 SER A C 1
ATOM 3194 O O . SER A 1 412 ? 4.797 12.508 -13.367 1 95.06 412 SER A O 1
ATOM 3196 N N . SER A 1 413 ? 4.402 11.82 -11.297 1 96.94 413 SER A N 1
ATOM 3197 C CA . SER A 1 413 ? 5.75 11.273 -11.141 1 96.94 413 SER A CA 1
ATOM 3198 C C . SER A 1 413 ? 5.727 9.758 -11.047 1 96.94 413 SER A C 1
ATOM 3200 O O . SER A 1 413 ? 6.75 9.133 -10.766 1 96.94 413 SER A O 1
ATOM 3202 N N . GLY A 1 414 ? 4.582 9.109 -11.227 1 93.94 414 GLY A N 1
ATOM 3203 C CA . GLY A 1 414 ? 4.469 7.66 -11.203 1 93.94 414 GLY A CA 1
ATOM 3204 C C . GLY A 1 414 ? 4.609 7.07 -9.812 1 93.94 414 GLY A C 1
ATOM 3205 O O . GLY A 1 414 ? 5.023 5.918 -9.664 1 93.94 414 GLY A O 1
ATOM 3206 N N . LEU A 1 415 ? 4.379 7.859 -8.766 1 97.88 415 LEU A N 1
ATOM 3207 C CA . LEU A 1 415 ? 4.387 7.367 -7.391 1 97.88 415 LEU A CA 1
ATOM 3208 C C . LEU A 1 415 ? 3.008 6.863 -6.984 1 97.88 415 LEU A C 1
ATOM 3210 O O . LEU A 1 415 ? 1.997 7.277 -7.551 1 97.88 415 LEU A O 1
ATOM 3214 N N . GLU A 1 416 ? 2.99 5.977 -6.039 1 97.94 416 GLU A N 1
ATOM 3215 C CA . GLU A 1 416 ? 1.732 5.395 -5.582 1 97.94 416 GLU A CA 1
ATOM 3216 C C . GLU A 1 416 ? 1.065 6.281 -4.531 1 97.94 416 GLU A C 1
ATOM 3218 O O . GLU A 1 416 ? 1.734 6.805 -3.639 1 97.94 416 GLU A O 1
ATOM 3223 N N . VAL A 1 417 ? -0.208 6.438 -4.691 1 98.25 417 VAL A N 1
ATOM 3224 C CA . VAL A 1 417 ? -1.03 7.121 -3.697 1 98.25 417 VAL A CA 1
ATOM 3225 C C . VAL A 1 417 ? -1.95 6.113 -3.01 1 98.25 417 VAL A C 1
ATOM 3227 O O . VAL A 1 417 ? -2.568 5.277 -3.67 1 98.25 417 VAL A O 1
ATOM 3230 N N . ASP A 1 418 ? -1.973 6.195 -1.703 1 97.69 418 ASP A N 1
ATOM 3231 C CA . ASP A 1 418 ? -2.838 5.316 -0.92 1 97.69 418 ASP A CA 1
ATOM 3232 C C . ASP A 1 418 ? -4.309 5.566 -1.239 1 97.69 418 ASP A C 1
ATOM 3234 O O . ASP A 1 418 ? -4.812 6.676 -1.041 1 97.69 418 ASP A O 1
ATOM 3238 N N . SER A 1 419 ? -5.039 4.586 -1.666 1 93.81 419 SER A N 1
ATOM 3239 C CA . SER A 1 419 ? -6.414 4.75 -2.121 1 93.81 419 SER A CA 1
ATOM 3240 C C . SER A 1 419 ? -7.383 4.816 -0.945 1 93.81 419 SER A C 1
ATOM 3242 O O . SER A 1 419 ? -8.531 5.242 -1.102 1 93.81 419 SER A O 1
ATOM 3244 N N . ILE A 1 420 ? -6.91 4.453 0.213 1 93.5 420 ILE A N 1
ATOM 3245 C CA . ILE A 1 420 ? -7.77 4.406 1.39 1 93.5 420 ILE A CA 1
ATOM 3246 C C . ILE A 1 420 ? -7.551 5.66 2.238 1 93.5 420 ILE A C 1
ATOM 3248 O O . ILE A 1 420 ? -8.508 6.359 2.576 1 93.5 420 ILE A O 1
ATOM 3252 N N . ARG A 1 421 ? -6.348 6.039 2.43 1 95.88 421 ARG A N 1
ATOM 3253 C CA . ARG A 1 421 ? -6.012 7.086 3.387 1 95.88 421 ARG A CA 1
ATOM 3254 C C . ARG A 1 421 ? -5.523 8.344 2.674 1 95.88 421 ARG A C 1
ATOM 3256 O O . ARG A 1 421 ? -5.332 9.383 3.303 1 95.88 421 ARG A O 1
ATOM 3263 N N . SER A 1 422 ? -5.328 8.227 1.387 1 97.06 422 SER A N 1
ATOM 3264 C CA . SER A 1 422 ? -4.609 9.242 0.63 1 97.06 422 SER A CA 1
ATOM 3265 C C . SER A 1 422 ? -3.162 9.367 1.098 1 97.06 422 SER A C 1
ATOM 3267 O O . SER A 1 422 ? -2.736 8.648 2.006 1 97.06 422 SER A O 1
ATOM 3269 N N . GLY A 1 423 ? -2.414 10.172 0.369 1 98.62 423 GLY A N 1
ATOM 3270 C CA . GLY A 1 423 ? -1.005 10.344 0.686 1 98.62 423 GLY A CA 1
ATOM 3271 C C . GLY A 1 423 ? -0.091 9.469 -0.151 1 98.62 423 GLY A C 1
ATOM 3272 O O . GLY A 1 423 ? -0.534 8.477 -0.726 1 98.62 423 GLY A O 1
ATOM 3273 N N . ILE A 1 424 ? 1.158 9.812 -0.176 1 98.81 424 ILE A N 1
ATOM 3274 C CA . ILE A 1 424 ? 2.174 9.086 -0.934 1 98.81 424 ILE A CA 1
ATOM 3275 C C . ILE A 1 424 ? 2.605 7.84 -0.162 1 98.81 424 ILE A C 1
ATOM 3277 O O . ILE A 1 424 ? 3.008 7.934 1 1 98.81 424 ILE A O 1
ATOM 3281 N N . VAL A 1 425 ? 2.529 6.648 -0.825 1 98.69 425 VAL A N 1
ATOM 3282 C CA . VAL A 1 425 ? 2.844 5.375 -0.185 1 98.69 425 VAL A CA 1
ATOM 3283 C C . VAL A 1 425 ? 4.355 5.227 -0.041 1 98.69 425 VAL A C 1
ATOM 3285 O O . VAL A 1 425 ? 5.098 5.406 -1.01 1 98.69 425 VAL A O 1
ATOM 3288 N N . VAL A 1 426 ? 4.828 4.984 1.175 1 98.62 426 VAL A N 1
ATOM 3289 C CA . VAL A 1 426 ? 6.242 4.719 1.421 1 98.62 426 VAL A CA 1
ATOM 3290 C C . VAL A 1 426 ? 6.391 3.475 2.291 1 98.62 426 VAL A C 1
ATOM 3292 O O . VAL A 1 426 ? 5.453 3.078 2.984 1 98.62 426 VAL A O 1
ATOM 3295 N N . ASN A 1 427 ? 7.543 2.828 2.203 1 97.56 427 ASN A N 1
ATOM 3296 C CA . ASN A 1 427 ? 7.855 1.698 3.072 1 97.56 427 ASN A CA 1
ATOM 3297 C C . ASN A 1 427 ? 8.234 2.16 4.477 1 97.56 427 ASN A C 1
ATOM 3299 O O . ASN A 1 427 ? 8.07 3.332 4.816 1 97.56 427 ASN A O 1
ATOM 3303 N N . ALA A 1 428 ? 8.742 1.273 5.324 1 97.38 428 ALA A N 1
ATOM 3304 C CA . ALA A 1 428 ? 9.047 1.571 6.723 1 97.38 428 ALA A CA 1
ATOM 3305 C C . ALA A 1 428 ? 10.234 2.52 6.832 1 97.38 428 ALA A C 1
ATOM 3307 O O . ALA A 1 428 ? 10.438 3.156 7.871 1 97.38 428 ALA A O 1
ATOM 3308 N N . GLU A 1 429 ? 11.055 2.627 5.816 1 97.94 429 GLU A N 1
ATOM 3309 C CA . GLU A 1 429 ? 12.188 3.545 5.781 1 97.94 429 GLU A CA 1
ATOM 3310 C C . GLU A 1 429 ? 11.789 4.898 5.199 1 97.94 429 GLU A C 1
ATOM 3312 O O . GLU A 1 429 ? 12.641 5.758 4.965 1 97.94 429 GLU A O 1
ATOM 3317 N N . LEU A 1 430 ? 10.484 5.039 4.883 1 98.62 430 LEU A N 1
ATOM 3318 C CA . LEU A 1 430 ? 9.891 6.258 4.348 1 98.62 430 LEU A CA 1
ATOM 3319 C C . LEU A 1 430 ? 10.367 6.516 2.92 1 98.62 430 LEU A C 1
ATOM 3321 O O . LEU A 1 430 ? 10.562 7.664 2.523 1 98.62 430 LEU A O 1
ATOM 3325 N N . GLU A 1 431 ? 10.609 5.477 2.178 1 98.25 431 GLU A N 1
ATOM 3326 C CA . GLU A 1 431 ? 11.031 5.539 0.78 1 98.25 431 GLU A CA 1
ATOM 3327 C C . GLU A 1 431 ? 9.922 5.066 -0.152 1 98.25 431 GLU A C 1
ATOM 3329 O O . GLU A 1 431 ? 9.352 3.992 0.052 1 98.25 431 GLU A O 1
ATOM 3334 N N . ALA A 1 432 ? 9.594 5.93 -1.124 1 98.19 432 ALA A N 1
ATOM 3335 C CA . ALA A 1 432 ? 8.555 5.602 -2.094 1 98.19 432 ALA A CA 1
ATOM 3336 C C . ALA A 1 432 ? 9.133 4.848 -3.287 1 98.19 432 ALA A C 1
ATOM 3338 O O . ALA A 1 432 ? 8.523 3.893 -3.779 1 98.19 432 ALA A O 1
ATOM 3339 N N . ARG A 1 433 ? 10.18 5.289 -3.799 1 96.94 433 ARG A N 1
ATOM 3340 C CA . ARG A 1 433 ? 11.008 4.742 -4.867 1 96.94 433 ARG A CA 1
ATOM 3341 C C . ARG A 1 433 ? 12.492 4.93 -4.562 1 96.94 433 ARG A C 1
ATOM 3343 O O . ARG A 1 433 ? 12.852 5.656 -3.635 1 96.94 433 ARG A O 1
ATOM 3350 N N . THR A 1 434 ? 13.32 4.258 -5.352 1 94.69 434 THR A N 1
ATOM 3351 C CA . THR A 1 434 ? 14.75 4.402 -5.137 1 94.69 434 THR A CA 1
ATOM 3352 C C . THR A 1 434 ? 15.148 5.875 -5.109 1 94.69 434 THR A C 1
ATOM 3354 O O . THR A 1 434 ? 14.875 6.613 -6.059 1 94.69 434 THR A O 1
ATOM 3357 N N . ASN A 1 435 ? 15.641 6.383 -3.986 1 96.62 435 ASN A N 1
ATOM 3358 C CA . ASN A 1 435 ? 16.188 7.719 -3.785 1 96.62 435 ASN A CA 1
ATOM 3359 C C . ASN A 1 435 ? 15.086 8.766 -3.664 1 96.62 435 ASN A C 1
ATOM 3361 O O . ASN A 1 435 ? 15.359 9.969 -3.699 1 96.62 435 ASN A O 1
ATOM 3365 N N . VAL A 1 436 ? 13.812 8.352 -3.602 1 98.38 436 VAL A N 1
ATOM 3366 C CA . VAL A 1 436 ? 12.688 9.258 -3.41 1 98.38 436 VAL A CA 1
ATOM 3367 C C . VAL A 1 436 ? 12.016 8.969 -2.068 1 98.38 436 VAL A C 1
ATOM 3369 O O . VAL A 1 436 ? 11.461 7.887 -1.864 1 98.38 436 VAL A O 1
ATOM 3372 N N . PHE A 1 437 ? 12.086 9.938 -1.207 1 98.81 437 PHE A N 1
ATOM 3373 C CA . PHE A 1 437 ? 11.531 9.812 0.135 1 98.81 437 PHE A CA 1
ATOM 3374 C C . PHE A 1 437 ? 10.336 10.742 0.312 1 98.81 437 PHE A C 1
ATOM 3376 O O . PHE A 1 437 ? 10.148 11.68 -0.461 1 98.81 437 PHE A O 1
ATOM 3383 N N . ALA A 1 438 ? 9.461 10.414 1.288 1 98.88 438 ALA A N 1
ATOM 3384 C CA . ALA A 1 438 ? 8.383 11.312 1.69 1 98.88 438 ALA A CA 1
ATOM 3385 C C . ALA A 1 438 ? 8.227 11.336 3.209 1 98.88 438 ALA A C 1
ATOM 3387 O O . ALA A 1 438 ? 8.562 10.367 3.889 1 98.88 438 ALA A O 1
ATOM 3388 N N . ALA A 1 439 ? 7.73 12.469 3.732 1 98.88 439 ALA A N 1
ATOM 3389 C CA . ALA A 1 439 ? 7.562 12.648 5.172 1 98.88 439 ALA A CA 1
ATOM 3390 C C . ALA A 1 439 ? 6.48 13.688 5.473 1 98.88 439 ALA A C 1
ATOM 3392 O O . ALA A 1 439 ? 6.125 14.492 4.605 1 98.88 439 ALA A O 1
ATOM 3393 N N . GLY A 1 440 ? 5.957 13.617 6.648 1 98.69 440 GLY A N 1
ATOM 3394 C CA . GLY A 1 440 ? 4.965 14.578 7.102 1 98.69 440 GLY A CA 1
ATOM 3395 C C . GLY A 1 440 ? 3.551 14.211 6.695 1 98.69 440 GLY A C 1
ATOM 3396 O O . GLY A 1 440 ? 3.238 13.031 6.512 1 98.69 440 GLY A O 1
ATOM 3397 N N . ASP A 1 441 ? 2.727 15.242 6.547 1 98.5 441 ASP A N 1
ATOM 3398 C CA . ASP A 1 441 ? 1.288 15.078 6.371 1 98.5 441 ASP A CA 1
ATOM 3399 C C . ASP A 1 441 ? 0.975 14.344 5.066 1 98.5 441 ASP A C 1
ATOM 3401 O O . ASP A 1 441 ? -0.065 13.688 4.949 1 98.5 441 ASP A O 1
ATOM 3405 N N . VAL A 1 442 ? 1.857 14.398 4.129 1 98.75 442 VAL A N 1
ATOM 3406 C CA . VAL A 1 442 ? 1.551 13.914 2.789 1 98.75 442 VAL A CA 1
ATOM 3407 C C . VAL A 1 442 ? 1.835 12.414 2.709 1 98.75 442 VAL A C 1
ATOM 3409 O O . VAL A 1 442 ? 1.514 11.766 1.71 1 98.75 442 VAL A O 1
ATOM 3412 N N . THR A 1 443 ? 2.283 11.781 3.756 1 98.69 443 THR A N 1
ATOM 3413 C CA . THR A 1 443 ? 2.883 10.461 3.652 1 98.69 443 THR A CA 1
ATOM 3414 C C . THR A 1 443 ? 1.959 9.398 4.246 1 98.69 443 THR A C 1
ATOM 3416 O O . THR A 1 443 ? 1.455 9.562 5.359 1 98.69 443 THR A O 1
ATOM 3419 N N . SER A 1 444 ? 1.656 8.344 3.5 1 98.56 444 SER A N 1
ATOM 3420 C CA . SER A 1 444 ? 1.114 7.09 4 1 98.56 444 SER A CA 1
ATOM 3421 C C . SER A 1 444 ? 2.219 6.062 4.234 1 98.56 444 SER A C 1
ATOM 3423 O O . SER A 1 444 ? 2.812 5.555 3.279 1 98.56 444 SER A O 1
ATOM 3425 N N . TYR A 1 445 ? 2.523 5.781 5.496 1 98.25 445 TYR A N 1
ATOM 3426 C CA . TYR A 1 445 ? 3.721 5.004 5.793 1 98.25 445 TYR A CA 1
ATOM 3427 C C . TYR A 1 445 ? 3.361 3.689 6.477 1 98.25 445 TYR A C 1
ATOM 3429 O O . TYR A 1 445 ? 2.326 3.59 7.141 1 98.25 445 TYR A O 1
ATOM 3437 N N . HIS A 1 446 ? 4.23 2.715 6.305 1 96.69 446 HIS A N 1
ATOM 3438 C CA . HIS A 1 446 ? 4.078 1.426 6.969 1 96.69 446 HIS A CA 1
ATOM 3439 C C . HIS A 1 446 ? 4.582 1.487 8.406 1 96.69 446 HIS A C 1
ATOM 3441 O O . HIS A 1 446 ? 5.789 1.548 8.648 1 96.69 446 HIS A O 1
ATOM 3447 N N . ASP A 1 447 ? 3.641 1.533 9.289 1 93.69 447 ASP A N 1
ATOM 3448 C CA . ASP A 1 447 ? 3.955 1.364 10.703 1 93.69 447 ASP A CA 1
ATOM 3449 C C . ASP A 1 447 ? 4.016 -0.114 11.078 1 93.69 447 ASP A C 1
ATOM 3451 O O . ASP A 1 447 ? 2.986 -0.794 11.109 1 93.69 447 ASP A O 1
ATOM 3455 N N . ILE A 1 448 ? 5.184 -0.538 11.414 1 91.31 448 ILE A N 1
ATOM 3456 C CA . ILE A 1 448 ? 5.414 -1.961 11.633 1 91.31 448 ILE A CA 1
ATOM 3457 C C . ILE A 1 448 ? 4.559 -2.445 12.805 1 91.31 448 ILE A C 1
ATOM 3459 O O . ILE A 1 448 ? 4.059 -3.572 12.789 1 91.31 448 ILE A O 1
ATOM 3463 N N . ALA A 1 449 ? 4.332 -1.596 13.766 1 87.88 449 ALA A N 1
ATOM 3464 C CA . ALA A 1 449 ? 3.637 -1.996 14.992 1 87.88 449 ALA A CA 1
ATOM 3465 C C . ALA A 1 449 ? 2.125 -1.892 14.812 1 87.88 449 ALA A C 1
ATOM 3467 O O . ALA A 1 449 ? 1.378 -2.748 15.297 1 87.88 449 ALA A O 1
ATOM 3468 N N . LEU A 1 450 ? 1.676 -0.867 14.086 1 91.25 450 LEU A N 1
ATOM 3469 C CA . LEU A 1 450 ? 0.248 -0.575 14.148 1 91.25 450 LEU A CA 1
ATOM 3470 C C . LEU A 1 450 ? -0.384 -0.68 12.758 1 91.25 450 LEU A C 1
ATOM 3472 O O . LEU A 1 450 ? -1.6 -0.527 12.617 1 91.25 450 LEU A O 1
ATOM 3476 N N . GLY A 1 451 ? 0.47 -0.951 11.727 1 92.25 451 GLY A N 1
ATOM 3477 C CA . GLY A 1 451 ? -0.039 -1 10.367 1 92.25 451 GLY A CA 1
ATOM 3478 C C . GLY A 1 451 ? 0.031 0.338 9.656 1 92.25 451 GLY A C 1
ATOM 3479 O O . GLY A 1 451 ? 0.405 1.348 10.25 1 92.25 451 GLY A O 1
ATOM 3480 N N . ARG A 1 452 ? -0.275 0.315 8.398 1 96 452 ARG A N 1
ATOM 3481 C CA . ARG A 1 452 ? -0.156 1.51 7.566 1 96 452 ARG A CA 1
ATOM 3482 C C . ARG A 1 452 ? -1.07 2.621 8.07 1 96 452 ARG A C 1
ATOM 3484 O O . ARG A 1 452 ? -2.244 2.381 8.367 1 96 452 ARG A O 1
ATOM 3491 N N . ARG A 1 453 ? -0.431 3.877 8.102 1 94.75 453 ARG A N 1
ATOM 3492 C CA . ARG A 1 453 ? -1.123 5.039 8.656 1 94.75 453 ARG A CA 1
ATOM 3493 C C . ARG A 1 453 ? -0.673 6.32 7.965 1 94.75 453 ARG A C 1
ATOM 3495 O O . ARG A 1 453 ? 0.408 6.367 7.375 1 94.75 453 ARG A O 1
ATOM 3502 N N . ARG A 1 454 ? -1.557 7.301 7.992 1 97.62 454 ARG A N 1
ATOM 3503 C CA . ARG A 1 454 ? -1.228 8.688 7.684 1 97.62 454 ARG A CA 1
ATOM 3504 C C . ARG A 1 454 ? -1.605 9.609 8.836 1 97.62 454 ARG A C 1
ATOM 3506 O O . ARG A 1 454 ? -2.756 9.617 9.281 1 97.62 454 ARG A O 1
ATOM 3513 N N . VAL A 1 455 ? -0.639 10.375 9.312 1 96.56 455 VAL A N 1
ATOM 3514 C CA . VAL A 1 455 ? -0.8 11.172 10.516 1 96.56 455 VAL A CA 1
ATOM 3515 C C . VAL A 1 455 ? -0.506 12.641 10.203 1 96.56 455 VAL A C 1
ATOM 3517 O O . VAL A 1 455 ? 0.463 12.953 9.508 1 96.56 455 VAL A O 1
ATOM 3520 N N . GLU A 1 456 ? -1.358 13.484 10.641 1 96.31 456 GLU A N 1
ATOM 3521 C CA . GLU A 1 456 ? -1.252 14.906 10.352 1 96.31 456 GLU A CA 1
ATOM 3522 C C . GLU A 1 456 ? -0.906 15.703 11.609 1 96.31 456 GLU A C 1
ATOM 3524 O O . GLU A 1 456 ? -1.538 16.719 11.898 1 96.31 456 GLU A O 1
ATOM 3529 N N . HIS A 1 457 ? 0.086 15.242 12.344 1 96.06 457 HIS A N 1
ATOM 3530 C CA . HIS A 1 457 ? 0.475 15.93 13.578 1 96.06 457 HIS A CA 1
ATOM 3531 C C . HIS A 1 457 ? 1.905 16.453 13.484 1 96.06 457 HIS A C 1
ATOM 3533 O O . HIS A 1 457 ? 2.73 15.891 12.766 1 96.06 457 HIS A O 1
ATOM 3539 N N . TYR A 1 458 ? 2.133 17.453 14.289 1 97 458 TYR A N 1
ATOM 3540 C CA . TYR A 1 458 ? 3.428 18.125 14.344 1 97 458 TYR A CA 1
ATOM 3541 C C . TYR A 1 458 ? 4.539 17.141 14.672 1 97 458 TYR A C 1
ATOM 3543 O O . TYR A 1 458 ? 5.578 17.109 14.008 1 97 458 TYR A O 1
ATOM 3551 N N . ASP A 1 459 ? 4.332 16.344 15.672 1 97.25 459 ASP A N 1
ATOM 3552 C CA . ASP A 1 459 ? 5.324 15.367 16.094 1 97.25 459 ASP A CA 1
ATOM 3553 C C . ASP A 1 459 ? 5.672 14.406 14.961 1 97.25 459 ASP A C 1
ATOM 3555 O O . ASP A 1 459 ? 6.832 14.039 14.789 1 97.25 459 ASP A O 1
ATOM 3559 N N . HIS A 1 460 ? 4.703 13.984 14.266 1 97.81 460 HIS A N 1
ATOM 3560 C CA . HIS A 1 460 ? 4.93 13.141 13.102 1 97.81 460 HIS A CA 1
ATOM 3561 C C . HIS A 1 460 ? 5.766 13.859 12.055 1 97.81 460 HIS A C 1
ATOM 3563 O O . HIS A 1 460 ? 6.664 13.266 11.453 1 97.81 460 HIS A O 1
ATOM 3569 N N . ALA A 1 461 ? 5.426 15.094 11.781 1 98.69 461 ALA A N 1
ATOM 3570 C CA . ALA A 1 461 ? 6.195 15.867 10.805 1 98.69 461 ALA A CA 1
ATOM 3571 C C . ALA A 1 461 ? 7.668 15.93 11.195 1 98.69 461 ALA A C 1
ATOM 3573 O O . ALA A 1 461 ? 8.547 15.688 10.367 1 98.69 461 ALA A O 1
ATOM 3574 N N . VAL A 1 462 ? 7.906 16.188 12.445 1 98.62 462 VAL A N 1
ATOM 3575 C CA . VAL A 1 462 ? 9.273 16.312 12.938 1 98.62 462 VAL A CA 1
ATOM 3576 C C . VAL A 1 462 ? 9.984 14.969 12.812 1 98.62 462 VAL A C 1
ATOM 3578 O O . VAL A 1 462 ? 11.047 14.875 12.195 1 98.62 462 VAL A O 1
ATOM 3581 N N . MET A 1 463 ? 9.406 13.945 13.32 1 98.38 463 MET A N 1
ATOM 3582 C CA . MET A 1 463 ? 10.094 12.672 13.477 1 98.38 463 MET A CA 1
ATOM 3583 C C . MET A 1 463 ? 10.227 11.961 12.133 1 98.38 463 MET A C 1
ATOM 3585 O O . MET A 1 463 ? 11.242 11.328 11.852 1 98.38 463 MET A O 1
ATOM 3589 N N . SER A 1 464 ? 9.172 11.984 11.359 1 98.69 464 SER A N 1
ATOM 3590 C CA . SER A 1 464 ? 9.297 11.406 10.023 1 98.69 464 SER A CA 1
ATOM 3591 C C . SER A 1 464 ? 10.305 12.172 9.18 1 98.69 464 SER A C 1
ATOM 3593 O O . SER A 1 464 ? 11.07 11.57 8.414 1 98.69 464 SER A O 1
ATOM 3595 N N . GLY A 1 465 ? 10.297 13.523 9.312 1 98.88 465 GLY A N 1
ATOM 3596 C CA . GLY A 1 465 ? 11.312 14.312 8.633 1 98.88 465 GLY A CA 1
ATOM 3597 C C . GLY A 1 465 ? 12.727 13.922 9.016 1 98.88 465 GLY A C 1
ATOM 3598 O O . GLY A 1 465 ? 13.578 13.711 8.141 1 98.88 465 GLY A O 1
ATOM 3599 N N . ARG A 1 466 ? 12.969 13.812 10.273 1 98.75 466 ARG A N 1
ATOM 3600 C CA . ARG A 1 466 ? 14.289 13.43 10.758 1 98.75 466 ARG A CA 1
ATOM 3601 C C . ARG A 1 466 ? 14.688 12.055 10.234 1 98.75 466 ARG A C 1
ATOM 3603 O O . ARG A 1 466 ? 15.789 11.875 9.703 1 98.75 466 ARG A O 1
ATOM 3610 N N . MET A 1 467 ? 13.766 11.117 10.359 1 98.56 467 MET A N 1
ATOM 3611 C CA . MET A 1 467 ? 14.07 9.758 9.93 1 98.56 467 MET A CA 1
ATOM 3612 C C . MET A 1 467 ? 14.328 9.703 8.422 1 98.56 467 MET A C 1
ATOM 3614 O O . MET A 1 467 ? 15.266 9.047 7.973 1 98.56 467 MET A O 1
ATOM 3618 N N . ALA A 1 468 ? 13.5 10.383 7.66 1 98.81 468 ALA A N 1
ATOM 3619 C CA . ALA A 1 468 ? 13.742 10.445 6.219 1 98.81 468 ALA A CA 1
ATOM 3620 C C . ALA A 1 468 ? 15.109 11.062 5.922 1 98.81 468 ALA A C 1
ATOM 3622 O O . ALA A 1 468 ? 15.844 10.562 5.062 1 98.81 468 ALA A O 1
ATOM 3623 N N . GLY A 1 469 ? 15.461 12.133 6.637 1 98.88 469 GLY A N 1
ATOM 3624 C CA . GLY A 1 469 ? 16.766 12.766 6.461 1 98.88 469 GLY A CA 1
ATOM 3625 C C . GLY A 1 469 ? 17.922 11.82 6.727 1 98.88 469 GLY A C 1
ATOM 3626 O O . GLY A 1 469 ? 18.859 11.75 5.938 1 98.88 469 GLY A O 1
ATOM 3627 N N . PHE A 1 470 ? 17.844 11.125 7.816 1 98.5 470 PHE A N 1
ATOM 3628 C CA . PHE A 1 470 ? 18.875 10.141 8.141 1 98.5 470 PHE A CA 1
ATOM 3629 C C . PHE A 1 470 ? 18.969 9.086 7.043 1 98.5 470 PHE A C 1
ATOM 3631 O O . PHE A 1 470 ? 20.062 8.75 6.594 1 98.5 470 PHE A O 1
ATOM 3638 N N . ASN A 1 471 ? 17.828 8.586 6.605 1 97.88 471 ASN A N 1
ATOM 3639 C CA . ASN A 1 471 ? 17.828 7.52 5.613 1 97.88 471 ASN A CA 1
ATOM 3640 C C . ASN A 1 471 ? 18.328 8.016 4.258 1 97.88 471 ASN A C 1
ATOM 3642 O O . ASN A 1 471 ? 18.953 7.258 3.508 1 97.88 471 ASN A O 1
ATOM 3646 N N . MET A 1 472 ? 18.062 9.25 3.977 1 98 472 MET A N 1
ATOM 3647 C CA . MET A 1 472 ? 18.594 9.844 2.744 1 98 472 MET A CA 1
ATOM 3648 C C . MET A 1 472 ? 20.109 9.836 2.738 1 98 472 MET A C 1
ATOM 3650 O O . MET A 1 472 ? 20.734 9.82 1.674 1 98 472 MET A O 1
ATOM 3654 N N . THR A 1 473 ? 20.703 9.867 3.902 1 97.19 473 THR A N 1
ATOM 3655 C CA . THR A 1 473 ? 22.156 9.891 3.984 1 97.19 473 THR A CA 1
ATOM 3656 C C . THR A 1 473 ? 22.719 8.469 4.066 1 97.19 473 THR A C 1
ATOM 3658 O O . THR A 1 473 ? 23.938 8.281 4.168 1 97.19 473 THR A O 1
ATOM 3661 N N . GLY A 1 474 ? 21.875 7.438 4.141 1 92.19 474 GLY A N 1
ATOM 3662 C CA . GLY A 1 474 ? 22.359 6.07 4.066 1 92.19 474 GLY A CA 1
ATOM 3663 C C . GLY A 1 474 ? 22.141 5.281 5.34 1 92.19 474 GLY A C 1
ATOM 3664 O O . GLY A 1 474 ? 22.5 4.109 5.426 1 92.19 474 GLY A O 1
ATOM 3665 N N . VAL A 1 475 ? 21.516 5.785 6.418 1 89.06 475 VAL A N 1
ATOM 3666 C CA . VAL A 1 475 ? 21.281 5.105 7.688 1 89.06 475 VAL A CA 1
ATOM 3667 C C . VAL A 1 475 ? 20.312 3.939 7.48 1 89.06 475 VAL A C 1
ATOM 3669 O O . VAL A 1 475 ? 20.484 2.869 8.062 1 89.06 475 VAL A O 1
ATOM 3672 N N . LYS A 1 476 ? 19.359 3.959 6.699 1 88.5 476 LYS A N 1
ATOM 3673 C CA . LYS A 1 476 ? 18.406 2.938 6.254 1 88.5 476 LYS A CA 1
ATOM 3674 C C . LYS A 1 476 ? 17.688 2.301 7.438 1 88.5 476 LYS A C 1
ATOM 3676 O O . LYS A 1 476 ? 17.609 1.074 7.539 1 88.5 476 LYS A O 1
ATOM 3681 N N . LYS A 1 477 ? 17.109 2.975 8.367 1 94.94 477 LYS A N 1
ATOM 3682 C CA . LYS A 1 477 ? 16.359 2.5 9.531 1 94.94 477 LYS A CA 1
ATOM 3683 C C . LYS A 1 477 ? 14.867 2.715 9.352 1 94.94 477 LYS A C 1
ATOM 3685 O O . LYS A 1 477 ? 14.445 3.717 8.766 1 94.94 477 LYS A O 1
ATOM 3690 N N . PRO A 1 478 ? 14.133 1.744 9.906 1 96.38 478 PRO A N 1
ATOM 3691 C CA . PRO A 1 478 ? 12.68 1.93 9.82 1 96.38 478 PRO A CA 1
ATOM 3692 C C . PRO A 1 478 ? 12.172 3.033 10.742 1 96.38 478 PRO A C 1
ATOM 3694 O O . PRO A 1 478 ? 12.766 3.285 11.797 1 96.38 478 PRO A O 1
ATOM 3697 N N . TYR A 1 479 ? 11.156 3.711 10.297 1 96.69 479 TYR A N 1
ATOM 3698 C CA . TYR A 1 479 ? 10.43 4.676 11.109 1 96.69 479 TYR A CA 1
ATOM 3699 C C . TYR A 1 479 ? 9.492 3.971 12.086 1 96.69 479 TYR A C 1
ATOM 3701 O O . TYR A 1 479 ? 8.422 3.504 11.695 1 96.69 479 TYR A O 1
ATOM 3709 N N . THR A 1 480 ? 9.875 3.928 13.398 1 93.25 480 THR A N 1
ATOM 3710 C CA . THR A 1 480 ? 9.109 3.17 14.383 1 93.25 480 THR A CA 1
ATOM 3711 C C . THR A 1 480 ? 8.531 4.094 15.445 1 93.25 480 THR A C 1
ATOM 3713 O O . THR A 1 480 ? 7.934 3.629 16.422 1 93.25 480 THR A O 1
ATOM 3716 N N . HIS A 1 481 ? 8.648 5.344 15.25 1 94 481 HIS A N 1
ATOM 3717 C CA . HIS A 1 481 ? 8.164 6.316 16.219 1 94 481 HIS A CA 1
ATOM 3718 C C . HIS A 1 481 ? 6.645 6.289 16.328 1 94 481 HIS A C 1
ATOM 3720 O O . HIS A 1 481 ? 5.953 6.34 15.305 1 94 481 HIS A O 1
ATOM 3726 N N . GLN A 1 482 ? 6.18 6.113 17.578 1 93.44 482 GLN A N 1
ATOM 3727 C CA . GLN A 1 482 ? 4.75 6.305 17.812 1 93.44 482 GLN A CA 1
ATOM 3728 C C . GLN A 1 482 ? 4.43 7.77 18.094 1 93.44 482 GLN A C 1
ATOM 3730 O O . GLN A 1 482 ? 4.676 8.266 19.203 1 93.44 482 GLN A O 1
ATOM 3735 N N . THR A 1 483 ? 3.82 8.344 17.156 1 94.44 483 THR A N 1
ATOM 3736 C CA . THR A 1 483 ? 3.643 9.789 17.141 1 94.44 483 THR A CA 1
ATOM 3737 C C . THR A 1 483 ? 2.652 10.219 18.219 1 94.44 483 THR A C 1
ATOM 3739 O O . THR A 1 483 ? 1.751 9.461 18.578 1 94.44 483 THR A O 1
ATOM 3742 N N . MET A 1 484 ? 2.883 11.398 18.656 1 94 484 MET A N 1
ATOM 3743 C CA . MET A 1 484 ? 2.002 11.992 19.656 1 94 484 MET A CA 1
ATOM 3744 C C . MET A 1 484 ? 1.385 13.289 19.141 1 94 484 MET A C 1
ATOM 3746 O O . MET A 1 484 ? 1.857 13.859 18.156 1 94 484 MET A O 1
ATOM 3750 N N . PHE A 1 485 ? 0.3 13.695 19.734 1 93.81 485 PHE A N 1
ATOM 3751 C CA . PHE A 1 485 ? -0.244 15.047 19.594 1 93.81 485 PHE A CA 1
ATOM 3752 C C . PHE A 1 485 ? -0.566 15.641 20.969 1 93.81 485 PHE A C 1
ATOM 3754 O O . PHE A 1 485 ? -0.584 14.922 21.969 1 93.81 485 PHE A O 1
ATOM 3761 N N . TRP A 1 486 ? -0.665 16.938 21.016 1 93.06 486 TRP A N 1
ATOM 3762 C CA . TRP A 1 486 ? -1.104 17.672 22.188 1 93.06 486 TRP A CA 1
ATOM 3763 C C . TRP A 1 486 ? -2.012 18.828 21.812 1 93.06 486 TRP A C 1
ATOM 3765 O O . TRP A 1 486 ? -2 19.281 20.656 1 93.06 486 TRP A O 1
ATOM 3775 N N . SER A 1 487 ? -2.842 19.172 22.688 1 93.19 487 SER A N 1
ATOM 3776 C CA . SER A 1 487 ? -3.676 20.359 22.516 1 93.19 487 SER A CA 1
ATOM 3777 C C . SER A 1 487 ? -4.113 20.922 23.859 1 93.19 487 SER A C 1
ATOM 3779 O O . SER A 1 487 ? -4.066 20.234 24.875 1 93.19 487 SER A O 1
ATOM 3781 N N . ASP A 1 488 ? -4.355 22.203 23.812 1 91.5 488 ASP A N 1
ATOM 3782 C CA . ASP A 1 488 ? -4.93 22.953 24.938 1 91.5 488 ASP A CA 1
ATOM 3783 C C . ASP A 1 488 ? -6.219 23.656 24.516 1 91.5 488 ASP A C 1
ATOM 3785 O O . ASP A 1 488 ? -6.246 24.359 23.5 1 91.5 488 ASP A O 1
ATOM 3789 N N . LEU A 1 489 ? -7.219 23.375 25.266 1 92.62 489 LEU A N 1
ATOM 3790 C CA . LEU A 1 489 ? -8.492 24.047 25.016 1 92.62 489 LEU A CA 1
ATOM 3791 C C . LEU A 1 489 ? -8.922 24.875 26.219 1 92.62 489 LEU A C 1
ATOM 3793 O O . LEU A 1 489 ? -9.656 24.391 27.078 1 92.62 489 LEU A O 1
ATOM 3797 N N . GLY A 1 490 ? -8.477 26.125 26.172 1 83.5 490 GLY A N 1
ATOM 3798 C CA . GLY A 1 490 ? -8.766 26.984 27.312 1 83.5 490 GLY A CA 1
ATOM 3799 C C . GLY A 1 490 ? -7.898 26.672 28.516 1 83.5 490 GLY A C 1
ATOM 3800 O O . GLY A 1 490 ? -6.863 26.016 28.391 1 83.5 490 GLY A O 1
ATOM 3801 N N . PRO A 1 491 ? -8.289 27.234 29.609 1 79.62 491 PRO A N 1
ATOM 3802 C CA . PRO A 1 491 ? -7.438 27.141 30.797 1 79.62 491 PRO A CA 1
ATOM 3803 C C . PRO A 1 491 ? -7.551 25.797 31.5 1 79.62 491 PRO A C 1
ATOM 3805 O O . PRO A 1 491 ? -6.684 25.438 32.312 1 79.62 491 PRO A O 1
ATOM 3808 N N . ASN A 1 492 ? -8.539 25 31.125 1 82.38 492 ASN A N 1
ATOM 3809 C CA . ASN A 1 492 ? -8.836 23.844 31.969 1 82.38 492 ASN A CA 1
ATOM 3810 C C . ASN A 1 492 ? -8.453 22.531 31.266 1 82.38 492 ASN A C 1
ATOM 3812 O O . ASN A 1 492 ? -8.375 21.484 31.922 1 82.38 492 ASN A O 1
ATOM 3816 N N . ILE A 1 493 ? -8.312 22.578 30.047 1 91 493 ILE A N 1
ATOM 3817 C CA . ILE A 1 493 ? -8.164 21.328 29.312 1 91 493 ILE A CA 1
ATOM 3818 C C . ILE A 1 493 ? -6.816 21.297 28.609 1 91 493 ILE A C 1
ATOM 3820 O O . ILE A 1 493 ? -6.543 22.125 27.734 1 91 493 ILE A O 1
ATOM 3824 N N . SER A 1 494 ? -6.02 20.406 29.031 1 93.44 494 SER A N 1
ATOM 3825 C CA . SER A 1 494 ? -4.781 20.062 28.328 1 93.44 494 SER A CA 1
ATOM 3826 C C . SER A 1 494 ? -4.629 18.547 28.188 1 93.44 494 SER A C 1
ATOM 3828 O O . SER A 1 494 ? -4.898 17.797 29.125 1 93.44 494 SER A O 1
ATOM 3830 N N . TYR A 1 495 ? -4.293 18.094 27.016 1 95.31 495 TYR A N 1
ATOM 3831 C CA . TYR A 1 495 ? -4.164 16.656 26.828 1 95.31 495 TYR A CA 1
ATOM 3832 C C . TYR A 1 495 ? -3.059 16.328 25.828 1 95.31 495 TYR A C 1
ATOM 3834 O O . TYR A 1 495 ? -2.676 17.188 25.016 1 95.31 495 TYR A O 1
ATOM 3842 N N . GLU A 1 496 ? -2.496 15.18 25.938 1 96.12 496 GLU A N 1
ATOM 3843 C CA . GLU A 1 496 ? -1.53 14.555 25.047 1 96.12 496 GLU A CA 1
ATOM 3844 C C . GLU A 1 496 ? -1.938 13.117 24.719 1 96.12 496 GLU A C 1
ATOM 3846 O O . GLU A 1 496 ? -2.635 12.469 25.5 1 96.12 496 GLU A O 1
ATOM 3851 N N . ALA A 1 497 ? -1.526 12.734 23.578 1 97.38 497 ALA A N 1
ATOM 3852 C CA . ALA A 1 497 ? -1.856 11.352 23.25 1 97.38 497 ALA A CA 1
ATOM 3853 C C . ALA A 1 497 ? -0.816 10.75 22.312 1 97.38 497 ALA A C 1
ATOM 3855 O O . ALA A 1 497 ? -0.139 11.477 21.578 1 97.38 497 ALA A O 1
ATOM 3856 N N . ALA A 1 498 ? -0.66 9.469 22.375 1 96.06 498 ALA A N 1
ATOM 3857 C CA . ALA A 1 498 ? 0.202 8.703 21.469 1 96.06 498 ALA A CA 1
ATOM 3858 C C . ALA A 1 498 ? -0.526 7.48 20.922 1 96.06 498 ALA A C 1
ATOM 3860 O O . ALA A 1 498 ? -1.355 6.883 21.609 1 96.06 498 ALA A O 1
ATOM 3861 N N . GLY A 1 499 ? -0.157 7.121 19.672 1 95.12 499 GLY A N 1
ATOM 3862 C CA . GLY A 1 499 ? -0.753 5.949 19.047 1 95.12 499 GLY A CA 1
ATOM 3863 C C . GLY A 1 499 ? -2.018 6.266 18.266 1 95.12 499 GLY A C 1
ATOM 3864 O O . GLY A 1 499 ? -2.111 7.312 17.625 1 95.12 499 GLY A O 1
ATOM 3865 N N . ILE A 1 500 ? -2.916 5.332 18.234 1 95.81 500 ILE A N 1
ATOM 3866 C CA . ILE A 1 500 ? -4.176 5.496 17.516 1 95.81 500 ILE A CA 1
ATOM 3867 C C . ILE A 1 500 ? -5.258 5.988 18.469 1 95.81 500 ILE A C 1
ATOM 3869 O O . ILE A 1 500 ? -5.633 5.281 19.406 1 95.81 500 ILE A O 1
ATOM 3873 N N . ILE A 1 501 ? -5.691 7.121 18.219 1 96.56 501 ILE A N 1
ATOM 3874 C CA . ILE A 1 501 ? -6.75 7.75 19 1 96.56 501 ILE A CA 1
ATOM 3875 C C . ILE A 1 501 ? -7.988 7.945 18.125 1 96.56 501 ILE A C 1
ATOM 3877 O O . ILE A 1 501 ? -7.984 8.781 17.219 1 96.56 501 ILE A O 1
ATOM 3881 N N . ASP A 1 502 ? -8.953 7.191 18.406 1 96.25 502 ASP A N 1
ATOM 3882 C CA . ASP A 1 502 ? -10.172 7.148 17.594 1 96.25 502 ASP A CA 1
ATOM 3883 C C . ASP A 1 502 ? -11.398 6.879 18.469 1 96.25 502 ASP A C 1
ATOM 3885 O O . ASP A 1 502 ? -11.445 5.875 19.188 1 96.25 502 ASP A O 1
ATOM 3889 N N . SER A 1 503 ? -12.359 7.734 18.328 1 96.62 503 SER A N 1
ATOM 3890 C CA . SER A 1 503 ? -13.539 7.656 19.188 1 96.62 503 SER A CA 1
ATOM 3891 C C . SER A 1 503 ? -14.32 6.371 18.922 1 96.62 503 SER A C 1
ATOM 3893 O O . SER A 1 503 ? -15.156 5.977 19.734 1 96.62 503 SER A O 1
ATOM 3895 N N . LYS A 1 504 ? -14.086 5.684 17.859 1 95.75 504 LYS A N 1
ATOM 3896 C CA . LYS A 1 504 ? -14.805 4.465 17.5 1 95.75 504 LYS A CA 1
ATOM 3897 C C . LYS A 1 504 ? -14.219 3.252 18.219 1 95.75 504 LYS A C 1
ATOM 3899 O O . LYS A 1 504 ? -14.836 2.186 18.266 1 95.75 504 LYS A O 1
ATOM 3904 N N . LEU A 1 505 ? -13.047 3.436 18.797 1 96 505 LEU A N 1
ATOM 3905 C CA . LEU A 1 505 ? -12.383 2.33 19.484 1 96 505 LEU A CA 1
ATOM 3906 C C . LEU A 1 505 ? -12.914 2.168 20.891 1 96 505 LEU A C 1
ATOM 3908 O O . LEU A 1 505 ? -13.32 3.148 21.531 1 96 505 LEU A O 1
ATOM 3912 N N . PRO A 1 506 ? -12.883 0.875 21.391 1 95.19 506 PRO A N 1
ATOM 3913 C CA . PRO A 1 506 ? -13.133 0.731 22.828 1 95.19 506 PRO A CA 1
ATOM 3914 C C . PRO A 1 506 ? -12.094 1.44 23.688 1 95.19 506 PRO A C 1
ATOM 3916 O O . PRO A 1 506 ? -10.906 1.441 23.344 1 95.19 506 PRO A O 1
ATOM 3919 N N . THR A 1 507 ? -12.602 2.053 24.75 1 96.06 507 THR A N 1
ATOM 3920 C CA . THR A 1 507 ? -11.672 2.779 25.625 1 96.06 507 THR A CA 1
ATOM 3921 C C . THR A 1 507 ? -11.883 2.404 27.078 1 96.06 507 THR A C 1
ATOM 3923 O O . THR A 1 507 ? -12.953 1.925 27.453 1 96.06 507 THR A O 1
ATOM 3926 N N . VAL A 1 508 ? -10.805 2.531 27.859 1 94.12 508 VAL A N 1
ATOM 3927 C CA . VAL A 1 508 ? -10.836 2.477 29.328 1 94.12 508 VAL A CA 1
ATOM 3928 C C . VAL A 1 508 ? -10.234 3.758 29.906 1 94.12 508 VAL A C 1
ATOM 3930 O O . VAL A 1 508 ? -9.07 4.066 29.656 1 94.12 508 VAL A O 1
ATOM 3933 N N . GLY A 1 509 ? -11.133 4.434 30.609 1 93.56 509 GLY A N 1
ATOM 3934 C CA . GLY A 1 509 ? -10.672 5.652 31.266 1 93.56 509 GLY A CA 1
ATOM 3935 C C . GLY A 1 509 ? -10.453 5.484 32.75 1 93.56 509 GLY A C 1
ATOM 3936 O O . GLY A 1 509 ? -11.242 4.832 33.438 1 93.56 509 GLY A O 1
ATOM 3937 N N . VAL A 1 510 ? -9.305 6.008 33.219 1 91.69 510 VAL A N 1
ATOM 3938 C CA . VAL A 1 510 ? -8.984 6.031 34.656 1 91.69 510 VAL A CA 1
ATOM 3939 C C . VAL A 1 510 ? -8.805 7.477 35.125 1 91.69 510 VAL A C 1
ATOM 3941 O O . VAL A 1 510 ? -8.008 8.227 34.562 1 91.69 510 VAL A O 1
ATOM 3944 N N . TRP A 1 511 ? -9.539 7.836 36.125 1 90.88 511 TRP A N 1
ATOM 3945 C CA . TRP A 1 511 ? -9.586 9.234 36.531 1 90.88 511 TRP A CA 1
ATOM 3946 C C . TRP A 1 511 ? -9.227 9.383 38 1 90.88 511 TRP A C 1
ATOM 3948 O O . TRP A 1 511 ? -9.586 8.531 38.812 1 90.88 511 TRP A O 1
ATOM 3958 N N . ALA A 1 512 ? -8.492 10.562 38.312 1 86.56 512 ALA A N 1
ATOM 3959 C CA . ALA A 1 512 ? -8.195 10.898 39.688 1 86.56 512 ALA A CA 1
ATOM 3960 C C . ALA A 1 512 ? -9.445 11.375 40.438 1 86.56 512 ALA A C 1
ATOM 3962 O O . ALA A 1 512 ? -10.258 12.117 39.875 1 86.56 512 ALA A O 1
ATOM 3963 N N . LYS A 1 513 ? -9.789 10.664 41.562 1 71.06 513 LYS A N 1
ATOM 3964 C CA . LYS A 1 513 ? -10.922 11.094 42.344 1 71.06 513 LYS A CA 1
ATOM 3965 C C . LYS A 1 513 ? -10.555 12.281 43.25 1 71.06 513 LYS A C 1
ATOM 3967 O O . LYS A 1 513 ? -9.461 12.328 43.812 1 71.06 513 LYS A O 1
ATOM 3972 N N . LYS A 1 514 ? -11.117 13.398 43.188 1 57.81 514 LYS A N 1
ATOM 3973 C CA . LYS A 1 514 ? -10.914 14.43 44.188 1 57.81 514 LYS A CA 1
ATOM 3974 C C . LYS A 1 514 ? -11.195 13.883 45.594 1 57.81 514 LYS A C 1
ATOM 3976 O O . LYS A 1 514 ? -11.945 12.922 45.75 1 57.81 514 LYS A O 1
ATOM 3981 N N . GLY A 1 515 ? -10.508 14.344 46.719 1 48.38 515 GLY A N 1
ATOM 3982 C CA . GLY A 1 515 ? -10.609 13.977 48.125 1 48.38 515 GLY A CA 1
ATOM 3983 C C . GLY A 1 515 ? -12 13.523 48.531 1 48.38 515 GLY A C 1
ATOM 3984 O O . GLY A 1 515 ? -12.914 13.5 47.719 1 48.38 515 GLY A O 1
ATOM 3985 N N . LYS A 1 516 ? -12.242 13.469 50.062 1 44.06 516 LYS A N 1
ATOM 3986 C CA . LYS A 1 516 ? -13.203 12.836 50.969 1 44.06 516 LYS A CA 1
ATOM 3987 C C . LYS A 1 516 ? -14.641 13.156 50.562 1 44.06 516 LYS A C 1
ATOM 3989 O O . LYS A 1 516 ? -15.594 12.664 51.156 1 44.06 516 LYS A O 1
ATOM 3994 N N . ASP A 1 517 ? -15.039 14.406 50.281 1 39.34 517 ASP A N 1
ATOM 3995 C CA . ASP A 1 517 ? -16.469 14.609 50.469 1 39.34 517 ASP A CA 1
ATOM 3996 C C . ASP A 1 517 ? -17.281 13.883 49.406 1 39.34 517 ASP A C 1
ATOM 3998 O O . ASP A 1 517 ? -16.906 13.883 48.219 1 39.34 517 ASP A O 1
ATOM 4002 N N . ALA A 1 518 ? -18.141 13 49.844 1 40.03 518 ALA A N 1
ATOM 4003 C CA . ALA A 1 518 ? -19.125 12.211 49.125 1 40.03 518 ALA A CA 1
ATOM 4004 C C . ALA A 1 518 ? -19.672 12.969 47.906 1 40.03 518 ALA A C 1
ATOM 4006 O O . ALA A 1 518 ? -20.047 14.133 48.031 1 40.03 518 ALA A O 1
ATOM 4007 N N . PRO A 1 519 ? -19.391 12.367 46.781 1 37.12 519 PRO A N 1
ATOM 4008 C CA . PRO A 1 519 ? -20.078 13.062 45.656 1 37.12 519 PRO A CA 1
ATOM 4009 C C . PRO A 1 519 ? -21.469 13.539 46.062 1 37.12 519 PRO A C 1
ATOM 4011 O O . PRO A 1 519 ? -22.234 12.789 46.656 1 37.12 519 PRO A O 1
ATOM 4014 N N . THR A 1 520 ? -21.656 14.695 46.594 1 37.03 520 THR A N 1
ATOM 4015 C CA . THR A 1 520 ? -23.078 15.047 46.594 1 37.03 520 THR A CA 1
ATOM 4016 C C . THR A 1 520 ? -23.719 14.711 45.25 1 37.03 520 THR A C 1
ATOM 4018 O O . THR A 1 520 ? -23.047 14.68 44.219 1 37.03 520 THR A O 1
ATOM 4021 N N . GLU A 1 521 ? -24.969 14.172 45.25 1 40.16 521 GLU A N 1
ATOM 4022 C CA . GLU A 1 521 ? -25.859 13.75 44.188 1 40.16 521 GLU A CA 1
ATOM 4023 C C . GLU A 1 521 ? -25.547 14.516 42.875 1 40.16 521 GLU A C 1
ATOM 4025 O O . GLU A 1 521 ? -25.656 13.961 41.781 1 40.16 521 GLU A O 1
ATOM 4030 N N . GLU A 1 522 ? -25.5 15.852 42.938 1 37.66 522 GLU A N 1
ATOM 4031 C CA . GLU A 1 522 ? -25.5 16.734 41.781 1 37.66 522 GLU A CA 1
ATOM 4032 C C . GLU A 1 522 ? -24.094 16.938 41.25 1 37.66 522 GLU A C 1
ATOM 4034 O O . GLU A 1 522 ? -23.875 17.797 40.375 1 37.66 522 GLU A O 1
ATOM 4039 N N . GLU A 1 523 ? -23.062 16.516 41.844 1 41.09 523 GLU A N 1
ATOM 4040 C CA . GLU A 1 523 ? -21.75 16.969 41.406 1 41.09 523 GLU A CA 1
ATOM 4041 C C . GLU A 1 523 ? -21.344 16.375 40.062 1 41.09 523 GLU A C 1
ATOM 4043 O O . GLU A 1 523 ? -21.312 15.148 39.938 1 41.09 523 GLU A O 1
ATOM 4048 N N . THR A 1 524 ? -21.609 17.094 38.938 1 48.72 524 THR A N 1
ATOM 4049 C CA . THR A 1 524 ? -21.156 16.875 37.562 1 48.72 524 THR A CA 1
ATOM 4050 C C . THR A 1 524 ? -19.766 16.25 37.531 1 48.72 524 THR A C 1
ATOM 4052 O O . THR A 1 524 ? -18.891 16.641 38.281 1 48.72 524 THR A O 1
ATOM 4055 N N . GLU A 1 525 ? -19.703 15.039 37.188 1 58.94 525 GLU A N 1
ATOM 4056 C CA . GLU A 1 525 ? -18.469 14.266 37 1 58.94 525 GLU A CA 1
ATOM 4057 C C . GLU A 1 525 ? -17.359 15.133 36.406 1 58.94 525 GLU A C 1
ATOM 4059 O O . GLU A 1 525 ? -17.516 15.688 35.344 1 58.94 525 GLU A O 1
ATOM 4064 N N . GLU A 1 526 ? -16.469 15.805 37.219 1 76.19 526 GLU A N 1
ATOM 4065 C CA . GLU A 1 526 ? -15.328 16.609 36.812 1 76.19 526 GLU A CA 1
ATOM 4066 C C . GLU A 1 526 ? -14.148 15.742 36.375 1 76.19 526 GLU A C 1
ATOM 4068 O O . GLU A 1 526 ? -13.773 14.812 37.094 1 76.19 526 GLU A O 1
ATOM 4073 N N . PHE A 1 527 ? -13.906 15.836 35.125 1 85.94 527 PHE A N 1
ATOM 4074 C CA . PHE A 1 527 ? -12.727 15.141 34.625 1 85.94 527 PHE A CA 1
ATOM 4075 C C . PHE A 1 527 ? -11.492 16.031 34.719 1 85.94 527 PHE A C 1
ATOM 4077 O O . PHE A 1 527 ? -11.141 16.734 33.781 1 85.94 527 PHE A O 1
ATOM 4084 N N . GLY A 1 528 ? -10.852 15.992 35.906 1 87.19 528 GLY A N 1
ATOM 4085 C CA . GLY A 1 528 ? -9.648 16.781 36.156 1 87.19 528 GLY A CA 1
ATOM 4086 C C . GLY A 1 528 ? -8.406 16.156 35.562 1 87.19 528 GLY A C 1
ATOM 4087 O O . GLY A 1 528 ? -7.902 16.609 34.531 1 87.19 528 GLY A O 1
ATOM 4088 N N . LYS A 1 529 ? -7.914 15.07 36.219 1 91.19 529 LYS A N 1
ATOM 4089 C CA . LYS A 1 529 ? -6.742 14.336 35.75 1 91.19 529 LYS A CA 1
ATOM 4090 C C . LYS A 1 529 ? -7.094 12.883 35.438 1 91.19 529 LYS A C 1
ATOM 4092 O O . LYS A 1 529 ? -7.836 12.242 36.188 1 91.19 529 LYS A O 1
ATOM 4097 N N . GLY A 1 530 ? -6.566 12.391 34.344 1 93.81 530 GLY A N 1
ATOM 4098 C CA . GLY A 1 530 ? -6.859 11.008 34 1 93.81 530 GLY A CA 1
ATOM 4099 C C . GLY A 1 530 ? -6.07 10.5 32.812 1 93.81 530 GLY A C 1
ATOM 4100 O O . GLY A 1 530 ? -5.234 11.219 32.25 1 93.81 530 GLY A O 1
ATOM 4101 N N . VAL A 1 531 ? -6.258 9.188 32.562 1 95.19 531 VAL A N 1
ATOM 4102 C CA . VAL A 1 531 ? -5.656 8.516 31.422 1 95.19 531 VAL A CA 1
ATOM 4103 C C . VAL A 1 531 ? -6.703 7.656 30.719 1 95.19 531 VAL A C 1
ATOM 4105 O O . VAL A 1 531 ? -7.504 6.98 31.375 1 95.19 531 VAL A O 1
ATOM 4108 N N . VAL A 1 532 ? -6.754 7.75 29.422 1 96.25 532 VAL A N 1
ATOM 4109 C CA . VAL A 1 532 ? -7.668 6.945 28.609 1 96.25 532 VAL A CA 1
ATOM 4110 C C . VAL A 1 532 ? -6.871 6.008 27.703 1 96.25 532 VAL A C 1
ATOM 4112 O O . VAL A 1 532 ? -6.004 6.453 26.953 1 96.25 532 VAL A O 1
ATOM 4115 N N . PHE A 1 533 ? -7.156 4.707 27.797 1 96.25 533 PHE A N 1
ATOM 4116 C CA . PHE A 1 533 ? -6.527 3.695 26.953 1 96.25 533 PHE A CA 1
ATOM 4117 C C . PHE A 1 533 ? -7.449 3.301 25.812 1 96.25 533 PHE A C 1
ATOM 4119 O O . PHE A 1 533 ? -8.625 2.994 26.016 1 96.25 533 PHE A O 1
ATOM 4126 N N . TYR A 1 534 ? -6.957 3.391 24.625 1 97 534 TYR A N 1
ATOM 4127 C CA . TYR A 1 534 ? -7.664 2.926 23.438 1 97 534 TYR A CA 1
ATOM 4128 C C . TYR A 1 534 ? -7.238 1.509 23.062 1 97 534 TYR A C 1
ATOM 4130 O O . TYR A 1 534 ? -6.043 1.209 23 1 97 534 TYR A O 1
ATOM 4138 N N . LEU A 1 535 ? -8.219 0.68 22.75 1 95.62 535 LEU A N 1
ATOM 4139 C CA . LEU A 1 535 ? -7.938 -0.743 22.594 1 95.62 535 LEU A CA 1
ATOM 4140 C C . LEU A 1 535 ? -8.242 -1.205 21.172 1 95.62 535 LEU A C 1
ATOM 4142 O O . LEU A 1 535 ? -9.203 -0.742 20.562 1 95.62 535 LEU A O 1
ATOM 4146 N N . SER A 1 536 ? -7.422 -2.121 20.734 1 93.62 536 SER A N 1
ATOM 4147 C CA . SER A 1 536 ? -7.688 -2.805 19.469 1 93.62 536 SER A CA 1
ATOM 4148 C C . SER A 1 536 ? -8.789 -3.848 19.625 1 93.62 536 SER A C 1
ATOM 4150 O O . SER A 1 536 ? -9.289 -4.066 20.734 1 93.62 536 SER A O 1
ATOM 4152 N N . SER A 1 537 ? -9.141 -4.473 18.469 1 90.81 537 SER A N 1
ATOM 4153 C CA . SER A 1 537 ? -10.141 -5.535 18.484 1 90.81 537 SER A CA 1
ATOM 4154 C C . SER A 1 537 ? -9.664 -6.727 19.312 1 90.81 537 SER A C 1
ATOM 4156 O O . SER A 1 537 ? -10.477 -7.469 19.875 1 90.81 537 SER A O 1
ATOM 4158 N N . SER A 1 538 ? -8.383 -6.914 19.406 1 89.88 538 SER A N 1
ATOM 4159 C CA . SER A 1 538 ? -7.812 -8 20.188 1 89.88 538 SER A CA 1
ATOM 4160 C C . SER A 1 538 ? -7.523 -7.562 21.625 1 89.88 538 SER A C 1
ATOM 4162 O O . SER A 1 538 ? -6.746 -8.203 22.328 1 89.88 538 SER A O 1
ATOM 4164 N N . LYS A 1 539 ? -7.969 -6.398 21.969 1 91.25 539 LYS A N 1
ATOM 4165 C CA . LYS A 1 539 ? -7.926 -5.875 23.328 1 91.25 539 LYS A CA 1
ATOM 4166 C C . LYS A 1 539 ? -6.5 -5.504 23.734 1 91.25 539 LYS A C 1
ATOM 4168 O O . LYS A 1 539 ? -6.121 -5.645 24.906 1 91.25 539 LYS A O 1
ATOM 4173 N N . LYS A 1 540 ? -5.766 -5.133 22.781 1 93.38 540 LYS A N 1
ATOM 4174 C CA . LYS A 1 540 ? -4.441 -4.57 23.031 1 93.38 540 LYS A CA 1
ATOM 4175 C C . LYS A 1 540 ? -4.488 -3.045 23.062 1 93.38 540 LYS A C 1
ATOM 4177 O O . LYS A 1 540 ? -5.262 -2.43 22.312 1 93.38 540 LYS A O 1
ATOM 4182 N N . VAL A 1 541 ? -3.652 -2.473 23.922 1 94.12 541 VAL A N 1
ATOM 4183 C CA . VAL A 1 541 ? -3.572 -1.016 23.969 1 94.12 541 VAL A CA 1
ATOM 4184 C C . VAL A 1 541 ? -2.842 -0.496 22.734 1 94.12 541 VAL A C 1
ATOM 4186 O O . VAL A 1 541 ? -1.672 -0.823 22.516 1 94.12 541 VAL A O 1
ATOM 4189 N N . ILE A 1 542 ? -3.535 0.348 21.953 1 95.38 542 ILE A N 1
ATOM 4190 C CA . ILE A 1 542 ? -2.918 0.851 20.734 1 95.38 542 ILE A CA 1
ATOM 4191 C C . ILE A 1 542 ? -2.871 2.377 20.766 1 95.38 542 ILE A C 1
ATOM 4193 O O . ILE A 1 542 ? -2.324 3.008 19.859 1 95.38 542 ILE A O 1
ATOM 4197 N N . GLY A 1 543 ? -3.459 2.979 21.781 1 96.56 543 GLY A N 1
ATOM 4198 C CA . GLY A 1 543 ? -3.432 4.414 22 1 96.56 543 GLY A CA 1
ATOM 4199 C C . GLY A 1 543 ? -3.578 4.797 23.453 1 96.56 543 GLY A C 1
ATOM 4200 O O . GLY A 1 543 ? -4.234 4.094 24.234 1 96.56 543 GLY A O 1
ATOM 4201 N N . VAL A 1 544 ? -2.969 5.91 23.859 1 96.56 544 VAL A N 1
ATOM 4202 C CA . VAL A 1 544 ? -3.043 6.422 25.219 1 96.56 544 VAL A CA 1
ATOM 4203 C C . VAL A 1 544 ? -3.238 7.934 25.188 1 96.56 544 VAL A C 1
ATOM 4205 O O . VAL A 1 544 ? -2.477 8.656 24.547 1 96.56 544 VAL A O 1
ATOM 4208 N N . LEU A 1 545 ? -4.258 8.336 25.844 1 97.31 545 LEU A N 1
ATOM 4209 C CA . LEU A 1 545 ? -4.551 9.75 26.016 1 97.31 545 LEU A CA 1
ATOM 4210 C C . LEU A 1 545 ? -4.387 10.164 27.484 1 97.31 545 LEU A C 1
ATOM 4212 O O . LEU A 1 545 ? -4.992 9.562 28.375 1 97.31 545 LEU A O 1
ATOM 4216 N N . THR A 1 546 ? -3.5 11.094 27.719 1 96.31 546 THR A N 1
ATOM 4217 C CA . THR A 1 546 ? -3.363 11.656 29.062 1 96.31 546 THR A CA 1
ATOM 4218 C C . THR A 1 546 ? -4.09 13 29.156 1 96.31 546 THR A C 1
ATOM 4220 O O . THR A 1 546 ? -3.984 13.836 28.25 1 96.31 546 THR A O 1
ATOM 4223 N N . TRP A 1 547 ? -4.828 13.094 30.172 1 94.94 547 TRP A N 1
ATOM 4224 C CA . TRP A 1 547 ? -5.691 14.242 30.406 1 94.94 547 TRP A CA 1
ATOM 4225 C C . TRP A 1 547 ? -5.199 15.047 31.609 1 94.94 547 TRP A C 1
ATOM 4227 O O . TRP A 1 547 ? -5.32 14.609 32.75 1 94.94 547 TRP A O 1
ATOM 4237 N N . ASN A 1 548 ? -4.648 16.266 31.312 1 92 548 ASN A N 1
ATOM 4238 C CA . ASN A 1 548 ? -4.066 17.125 32.344 1 92 548 ASN A CA 1
ATOM 4239 C C . ASN A 1 548 ? -2.945 16.422 33.094 1 92 548 ASN A C 1
ATOM 4241 O O . ASN A 1 548 ? -2.801 16.594 34.312 1 92 548 ASN A O 1
ATOM 4245 N N . VAL A 1 549 ? -2.367 15.445 32.469 1 90.12 549 VAL A N 1
ATOM 4246 C CA . VAL A 1 549 ? -1.18 14.727 32.938 1 90.12 549 VAL A CA 1
ATOM 4247 C C . VAL A 1 549 ? -0.08 14.828 31.875 1 90.12 549 VAL A C 1
ATOM 4249 O O . VAL A 1 549 ? -0.264 14.406 30.734 1 90.12 549 VAL A O 1
ATOM 4252 N N . PHE A 1 550 ? 1.059 15.336 32.281 1 86.94 550 PHE A N 1
ATOM 4253 C CA . PHE A 1 550 ? 2.064 15.648 31.266 1 86.94 550 PHE A CA 1
ATOM 4254 C C . PHE A 1 550 ? 3.35 14.867 31.531 1 86.94 550 PHE A C 1
ATOM 4256 O O . PHE A 1 550 ? 3.553 14.352 32.625 1 86.94 550 PHE A O 1
ATOM 4263 N N . GLY A 1 551 ? 4.133 14.734 30.469 1 86.88 551 GLY A N 1
ATOM 4264 C CA . GLY A 1 551 ? 5.449 14.117 30.594 1 86.88 551 GLY A CA 1
ATOM 4265 C C . GLY A 1 551 ? 5.402 12.602 30.594 1 86.88 551 GLY A C 1
ATOM 4266 O O . GLY A 1 551 ? 6.328 11.953 31.078 1 86.88 551 GLY A O 1
ATOM 4267 N N . LYS A 1 552 ? 4.344 12.047 30.094 1 92.12 552 LYS A N 1
ATOM 4268 C CA . LYS A 1 552 ? 4.191 10.602 30.219 1 92.12 552 LYS A CA 1
ATOM 4269 C C . LYS A 1 552 ? 4.141 9.938 28.844 1 92.12 552 LYS A C 1
ATOM 4271 O O . LYS A 1 552 ? 3.754 8.773 28.719 1 92.12 552 LYS A O 1
ATOM 4276 N N . MET A 1 553 ? 4.562 10.586 27.812 1 93 553 MET A N 1
ATOM 4277 C CA . MET A 1 553 ? 4.398 10.055 26.469 1 93 553 MET A CA 1
ATOM 4278 C C . MET A 1 553 ? 5.387 8.93 26.203 1 93 553 MET A C 1
ATOM 4280 O O . MET A 1 553 ? 5.09 8 25.453 1 93 553 MET A O 1
ATOM 4284 N N . ASP A 1 554 ? 6.562 8.961 26.828 1 93.38 554 ASP A N 1
ATOM 4285 C CA . ASP A 1 554 ? 7.492 7.844 26.688 1 93.38 554 ASP A CA 1
ATOM 4286 C C . ASP A 1 554 ? 6.895 6.555 27.25 1 93.38 554 ASP A C 1
ATOM 4288 O O . ASP A 1 554 ? 7.055 5.484 26.656 1 93.38 554 ASP A O 1
ATOM 4292 N N . LEU A 1 555 ? 6.316 6.742 28.375 1 92.5 555 LEU A N 1
ATOM 4293 C CA . LEU A 1 555 ? 5.629 5.602 28.969 1 92.5 555 LEU A CA 1
ATOM 4294 C C . LEU A 1 555 ? 4.508 5.105 28.062 1 92.5 555 LEU A C 1
ATOM 4296 O O . LEU A 1 555 ? 4.363 3.9 27.859 1 92.5 555 LEU A O 1
ATOM 4300 N N . ALA A 1 556 ? 3.717 6.023 27.562 1 94.38 556 ALA A N 1
ATOM 4301 C CA . ALA A 1 556 ? 2.631 5.676 26.641 1 94.38 556 ALA A CA 1
ATOM 4302 C C . ALA A 1 556 ? 3.15 4.891 25.453 1 94.38 556 ALA A C 1
ATOM 4304 O O . ALA A 1 556 ? 2.59 3.852 25.094 1 94.38 556 ALA A O 1
ATOM 4305 N N . ARG A 1 557 ? 4.246 5.363 24.844 1 94.38 557 ARG A N 1
ATOM 4306 C CA . ARG A 1 557 ? 4.848 4.719 23.688 1 94.38 557 ARG A CA 1
ATOM 4307 C C . ARG A 1 557 ? 5.324 3.311 24.031 1 94.38 557 ARG A C 1
ATOM 4309 O O . ARG A 1 557 ? 5.176 2.385 23.234 1 94.38 557 ARG A O 1
ATOM 4316 N N . LYS A 1 558 ? 5.949 3.184 25.156 1 91.44 558 LYS A N 1
ATOM 4317 C CA . LYS A 1 558 ? 6.41 1.872 25.594 1 91.44 558 LYS A CA 1
ATOM 4318 C C . LYS A 1 558 ? 5.242 0.895 25.719 1 91.44 558 LYS A C 1
ATOM 4320 O O . LYS A 1 558 ? 5.34 -0.255 25.281 1 91.44 558 LYS A O 1
ATOM 4325 N N . ILE A 1 559 ? 4.156 1.357 26.312 1 91.31 559 ILE A N 1
ATOM 4326 C CA . ILE A 1 559 ? 2.963 0.541 26.5 1 91.31 559 ILE A CA 1
ATOM 4327 C C . ILE A 1 559 ? 2.436 0.075 25.156 1 91.31 559 ILE A C 1
ATOM 4329 O O . ILE A 1 559 ? 2.088 -1.097 24.984 1 91.31 559 ILE A O 1
ATOM 4333 N N . ILE A 1 560 ? 2.389 0.945 24.188 1 90.94 560 ILE A N 1
ATOM 4334 C CA . ILE A 1 560 ? 1.871 0.654 22.859 1 90.94 560 ILE A CA 1
ATOM 4335 C C . ILE A 1 560 ? 2.801 -0.327 22.141 1 90.94 560 ILE A C 1
ATOM 4337 O O . ILE A 1 560 ? 2.342 -1.297 21.531 1 90.94 560 ILE A O 1
ATOM 4341 N N . ARG A 1 561 ? 4.082 -0.082 22.203 1 86.12 561 ARG A N 1
ATOM 4342 C CA . ARG A 1 561 ? 5.074 -0.924 21.547 1 86.12 561 ARG A CA 1
ATOM 4343 C C . ARG A 1 561 ? 5.012 -2.355 22.062 1 86.12 561 ARG A C 1
ATOM 4345 O O . ARG A 1 561 ? 5.18 -3.309 21.297 1 86.12 561 ARG A O 1
ATOM 4352 N N . GLU A 1 562 ? 4.75 -2.463 23.359 1 84.81 562 GLU A N 1
ATOM 4353 C CA . GLU A 1 562 ? 4.734 -3.783 23.984 1 84.81 562 GLU A CA 1
ATOM 4354 C C . GLU A 1 562 ? 3.367 -4.449 23.844 1 84.81 562 GLU A C 1
ATOM 4356 O O . GLU A 1 562 ? 3.174 -5.586 24.281 1 84.81 562 GLU A O 1
ATOM 4361 N N . ALA A 1 563 ? 2.527 -3.846 23.203 1 79.62 563 ALA A N 1
ATOM 4362 C CA . ALA A 1 563 ? 1.188 -4.367 22.953 1 79.62 563 ALA A CA 1
ATOM 4363 C C . ALA A 1 563 ? 0.553 -4.895 24.234 1 79.62 563 ALA A C 1
ATOM 4365 O O . ALA A 1 563 ? 0.046 -6.02 24.266 1 79.62 563 ALA A O 1
ATOM 4366 N N . LYS A 1 564 ? 0.61 -4.109 25.188 1 80.56 564 LYS A N 1
ATOM 4367 C CA . LYS A 1 564 ? 0.023 -4.52 26.469 1 80.56 564 LYS A CA 1
ATOM 4368 C C . LYS A 1 564 ? -1.487 -4.699 26.344 1 80.56 564 LYS A C 1
ATOM 4370 O O . LYS A 1 564 ? -2.123 -4.074 25.484 1 80.56 564 LYS A O 1
ATOM 4375 N N . SER A 1 565 ? -1.98 -5.59 27.219 1 83.81 565 SER A N 1
ATOM 4376 C CA . SER A 1 565 ? -3.385 -5.965 27.094 1 83.81 565 SER A CA 1
ATOM 4377 C C . SER A 1 565 ? -4.246 -5.227 28.125 1 83.81 565 SER A C 1
ATOM 4379 O O . SER A 1 565 ? -3.725 -4.648 29.078 1 83.81 565 SER A O 1
ATOM 4381 N N . HIS A 1 566 ? -5.547 -5.336 27.875 1 79.56 566 HIS A N 1
ATOM 4382 C CA . HIS A 1 566 ? -6.57 -4.773 28.75 1 79.56 566 HIS A CA 1
ATOM 4383 C C . HIS A 1 566 ? -6.418 -5.277 30.172 1 79.56 566 HIS A C 1
ATOM 4385 O O . HIS A 1 566 ? -6.645 -4.527 31.125 1 79.56 566 HIS A O 1
ATOM 4391 N N . ALA A 1 567 ? -5.984 -6.418 30.297 1 75.88 567 ALA A N 1
ATOM 4392 C CA . ALA A 1 567 ? -5.863 -7.039 31.609 1 75.88 567 ALA A CA 1
ATOM 4393 C C . ALA A 1 567 ? -4.82 -6.316 32.469 1 75.88 567 ALA A C 1
ATOM 4395 O O . ALA A 1 567 ? -4.863 -6.383 33.688 1 75.88 567 ALA A O 1
ATOM 4396 N N . ASP A 1 568 ? -4.027 -5.562 31.844 1 81.38 568 ASP A N 1
ATOM 4397 C CA . ASP A 1 568 ? -2.918 -4.91 32.531 1 81.38 568 ASP A CA 1
ATOM 4398 C C . ASP A 1 568 ? -3.248 -3.449 32.844 1 81.38 568 ASP A C 1
ATOM 4400 O O . ASP A 1 568 ? -2.424 -2.727 33.406 1 81.38 568 ASP A O 1
ATOM 4404 N N . ILE A 1 569 ? -4.43 -3.088 32.594 1 83 569 ILE A N 1
ATOM 4405 C CA . ILE A 1 569 ? -4.719 -1.659 32.531 1 83 569 ILE A CA 1
ATOM 4406 C C . ILE A 1 569 ? -4.633 -1.05 33.906 1 83 569 ILE A C 1
ATOM 4408 O O . ILE A 1 569 ? -4.148 0.072 34.094 1 83 569 ILE A O 1
ATOM 4412 N N . ASP A 1 57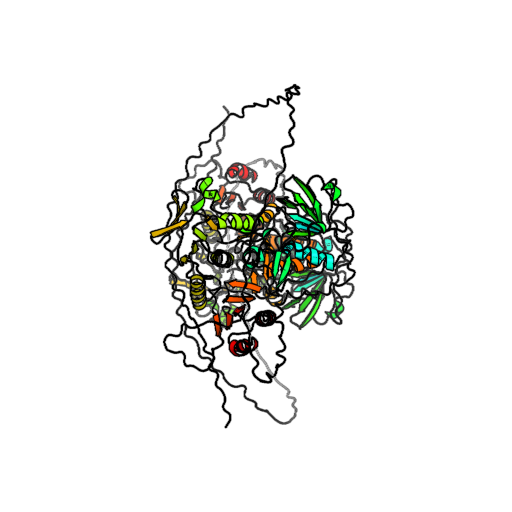0 ? -5.062 -1.815 34.906 1 78.12 570 ASP A N 1
ATOM 4413 C CA . ASP A 1 570 ? -4.992 -1.277 36.25 1 78.12 570 ASP A CA 1
ATOM 4414 C C . ASP A 1 570 ? -3.547 -0.994 36.656 1 78.12 570 ASP A C 1
ATOM 4416 O O . ASP A 1 570 ? -3.25 0.064 37.219 1 78.12 570 ASP A O 1
ATOM 4420 N N . GLY A 1 571 ? -2.762 -1.955 36.344 1 80.44 571 GLY A N 1
ATOM 4421 C CA . GLY A 1 571 ? -1.346 -1.764 36.625 1 80.44 571 GLY A CA 1
ATOM 4422 C C . GLY A 1 571 ? -0.724 -0.66 35.781 1 80.44 571 GLY A C 1
ATOM 4423 O O . GLY A 1 571 ? 0.087 0.122 36.281 1 80.44 571 GLY A O 1
ATOM 4424 N N . LEU A 1 572 ? -1.209 -0.48 34.656 1 84.19 572 LEU A N 1
ATOM 4425 C CA . LEU A 1 572 ? -0.684 0.529 33.75 1 84.19 572 LEU A CA 1
ATOM 4426 C C . LEU A 1 572 ? -1.085 1.93 34.188 1 84.19 572 LEU A C 1
ATOM 4428 O O . LEU A 1 572 ? -0.275 2.859 34.156 1 84.19 572 LEU A O 1
ATOM 4432 N N . ALA A 1 573 ? -2.264 2.018 34.625 1 84.31 573 ALA A N 1
ATOM 4433 C CA . ALA A 1 573 ? -2.787 3.322 35.031 1 84.31 573 ALA A CA 1
ATOM 4434 C C . ALA A 1 573 ? -1.997 3.902 36.188 1 84.31 573 ALA A C 1
ATOM 4436 O O . ALA A 1 573 ? -1.783 5.113 36.281 1 84.31 573 ALA A O 1
ATOM 4437 N N . ARG A 1 574 ? -1.519 3.148 37.094 1 84.5 574 ARG A N 1
ATOM 4438 C CA . ARG A 1 574 ? -0.764 3.59 38.25 1 84.5 574 ARG A CA 1
ATOM 4439 C C . ARG A 1 574 ? 0.557 4.234 37.844 1 84.5 574 ARG A C 1
ATOM 4441 O O . ARG A 1 574 ? 1.065 5.117 38.531 1 84.5 574 ARG A O 1
ATOM 4448 N N . MET A 1 575 ? 0.962 3.836 36.719 1 86.31 575 MET A N 1
ATOM 4449 C CA . MET A 1 575 ? 2.25 4.328 36.25 1 86.31 575 MET A CA 1
ATOM 4450 C C . MET A 1 575 ? 2.139 5.777 35.781 1 86.31 575 MET A C 1
ATOM 4452 O O . MET A 1 575 ? 3.148 6.465 35.625 1 86.31 575 MET A O 1
ATOM 4456 N N . PHE A 1 576 ? 0.972 6.289 35.594 1 89.19 576 PHE A N 1
ATOM 4457 C CA . PHE A 1 576 ? 0.785 7.641 35.062 1 89.19 576 PHE A CA 1
ATOM 4458 C C . PHE A 1 576 ? 0.611 8.641 36.219 1 89.19 576 PHE A C 1
ATOM 4460 O O . PHE A 1 576 ? 0.465 9.836 35.969 1 89.19 576 PHE A O 1
ATOM 4467 N N . ASP A 1 577 ? 0.712 8.273 37.438 1 79.62 577 ASP A N 1
ATOM 4468 C CA . ASP A 1 577 ? 0.715 9.125 38.625 1 79.62 577 ASP A CA 1
ATOM 4469 C C . ASP A 1 577 ? -0.433 10.133 38.594 1 79.62 577 ASP A C 1
ATOM 4471 O O . ASP A 1 577 ? -0.218 11.336 38.75 1 79.62 577 ASP A O 1
ATOM 4475 N N . ILE A 1 578 ? -1.643 9.688 38.312 1 79.25 578 ILE A N 1
ATOM 4476 C CA . ILE A 1 578 ? -2.764 10.602 38.156 1 79.25 578 ILE A CA 1
ATOM 4477 C C . ILE A 1 578 ? -3.176 11.188 39.5 1 79.25 578 ILE A C 1
ATOM 4479 O O . ILE A 1 578 ? -3.91 12.172 39.562 1 79.25 578 ILE A O 1
ATOM 4483 N N . HIS A 1 579 ? -2.688 10.602 40.625 1 70.25 579 HIS A N 1
ATOM 4484 C CA . HIS A 1 579 ? -3.037 11.078 41.969 1 70.25 579 HIS A CA 1
ATOM 4485 C C . HIS A 1 579 ? -1.96 12.008 42.5 1 70.25 579 HIS A C 1
ATOM 4487 O O . HIS A 1 579 ? -2.141 12.617 43.562 1 70.25 579 HIS A O 1
ATOM 4493 N N . SER A 1 580 ? -0.832 12.008 41.875 1 55.72 580 SER A N 1
ATOM 4494 C CA . SER A 1 580 ? 0.238 12.82 42.438 1 55.72 580 SER A CA 1
ATOM 4495 C C . SER A 1 580 ? -0.049 14.312 42.281 1 55.72 580 SER A C 1
ATOM 4497 O O . SER A 1 580 ? -0.526 14.734 41.219 1 55.72 580 SER A O 1
ATOM 4499 N N . SER A 1 581 ? -0.346 15.039 43.469 1 46.22 581 SER A N 1
ATOM 4500 C CA . SER A 1 581 ? -0.545 16.484 43.562 1 46.22 581 SER A CA 1
ATOM 4501 C C . SER A 1 581 ? 0.613 17.25 42.938 1 46.22 581 SER A C 1
ATOM 4503 O O . SER A 1 581 ? 1.767 16.828 43.031 1 46.22 581 SER A O 1
ATOM 4505 N N . MET B 1 1 ? -16.406 0.571 -61.344 1 19.75 1 MET B N 1
ATOM 4506 C CA . MET B 1 1 ? -17.5 0.188 -60.469 1 19.75 1 MET B CA 1
ATOM 4507 C C . MET B 1 1 ? -16.969 -0.471 -59.219 1 19.75 1 MET B C 1
ATOM 4509 O O . MET B 1 1 ? -16.531 -1.624 -59.219 1 19.75 1 MET B O 1
ATOM 4513 N N . ALA B 1 2 ? -16.297 0.378 -58.312 1 20.67 2 ALA B N 1
ATOM 4514 C CA . ALA B 1 2 ? -15.398 0.149 -57.188 1 20.67 2 ALA B CA 1
ATOM 4515 C C . ALA B 1 2 ? -16.125 -0.563 -56.031 1 20.67 2 ALA B C 1
ATOM 4517 O O . ALA B 1 2 ? -17.141 -0.07 -55.531 1 20.67 2 ALA B O 1
ATOM 4518 N N . TRP B 1 3 ? -16.219 -1.915 -56.031 1 19.61 3 TRP B N 1
ATOM 4519 C CA . TRP B 1 3 ? -16.875 -2.873 -55.156 1 19.61 3 TRP B CA 1
ATOM 4520 C C . TRP B 1 3 ? -16.391 -2.699 -53.719 1 19.61 3 TRP B C 1
ATOM 4522 O O . TRP B 1 3 ? -15.258 -3.037 -53.406 1 19.61 3 TRP B O 1
ATOM 4532 N N . ALA B 1 4 ? -16.719 -1.507 -53.062 1 20.03 4 ALA B N 1
ATOM 4533 C CA . ALA B 1 4 ? -16.406 -1.211 -51.656 1 20.03 4 ALA B CA 1
ATOM 4534 C C . ALA B 1 4 ? -17 -2.271 -50.75 1 20.03 4 ALA B C 1
ATOM 4536 O O . ALA B 1 4 ? -18.219 -2.418 -50.656 1 20.03 4 ALA B O 1
ATOM 4537 N N . ALA B 1 5 ? -16.375 -3.459 -50.688 1 21.7 5 ALA B N 1
ATOM 4538 C CA . ALA B 1 5 ? -16.703 -4.582 -49.812 1 21.7 5 ALA B CA 1
ATOM 4539 C C . ALA B 1 5 ? -16.875 -4.117 -48.375 1 21.7 5 ALA B C 1
ATOM 4541 O O . ALA B 1 5 ? -15.922 -3.621 -47.75 1 21.7 5 ALA B O 1
ATOM 4542 N N . SER B 1 6 ? -17.984 -3.479 -48.031 1 21.41 6 SER B N 1
ATOM 4543 C CA . SER B 1 6 ? -18.438 -3.027 -46.719 1 21.41 6 SER B CA 1
ATOM 4544 C C . SER B 1 6 ? -18.391 -4.156 -45.688 1 21.41 6 SER B C 1
ATOM 4546 O O . SER B 1 6 ? -19.219 -5.082 -45.75 1 21.41 6 SER B O 1
ATOM 4548 N N . GLN B 1 7 ? -17.266 -4.75 -45.375 1 21.08 7 GLN B N 1
ATOM 4549 C CA . GLN B 1 7 ? -17.156 -5.773 -44.344 1 21.08 7 GLN B CA 1
ATOM 4550 C C . GLN B 1 7 ? -17.719 -5.281 -43 1 21.08 7 GLN B C 1
ATOM 4552 O O . GLN B 1 7 ? -17.234 -4.301 -42.438 1 21.08 7 GLN B O 1
ATOM 4557 N N . ARG B 1 8 ? -19.062 -5.391 -42.719 1 22.58 8 ARG B N 1
ATOM 4558 C CA . ARG B 1 8 ? -19.828 -5.031 -41.531 1 22.58 8 ARG B CA 1
ATOM 4559 C C . ARG B 1 8 ? -19.297 -5.766 -40.281 1 22.58 8 ARG B C 1
ATOM 4561 O O . ARG B 1 8 ? -19.234 -7 -40.281 1 22.58 8 ARG B O 1
ATOM 4568 N N . LEU B 1 9 ? -18.359 -5.238 -39.5 1 24.23 9 LEU B N 1
ATOM 4569 C CA . LEU B 1 9 ? -17.812 -5.688 -38.219 1 24.23 9 LEU B CA 1
ATOM 4570 C C . LEU B 1 9 ? -18.906 -5.82 -37.188 1 24.23 9 LEU B C 1
ATOM 4572 O O . LEU B 1 9 ? -19.719 -4.91 -37 1 24.23 9 LEU B O 1
ATOM 4576 N N . GLY B 1 10 ? -19.5 -6.996 -36.938 1 24 10 GLY B N 1
ATOM 4577 C CA . GLY B 1 10 ? -20.516 -7.219 -35.906 1 24 10 GLY B CA 1
ATOM 4578 C C . GLY B 1 10 ? -20.031 -6.969 -34.5 1 24 10 GLY B C 1
ATOM 4579 O O . GLY B 1 10 ? -19 -7.512 -34.094 1 24 10 GLY B O 1
ATOM 4580 N N . TYR B 1 11 ? -20.328 -5.793 -33.969 1 29.92 11 TYR B N 1
ATOM 4581 C CA . TYR B 1 11 ? -20 -5.371 -32.625 1 29.92 11 TYR B CA 1
ATOM 4582 C C . TYR B 1 11 ? -20.922 -6.027 -31.594 1 29.92 11 TYR B C 1
ATOM 4584 O O . TYR B 1 11 ? -22.141 -6.109 -31.828 1 29.92 11 TYR B O 1
ATOM 4592 N N . VAL B 1 12 ? -20.609 -7.004 -30.906 1 29.7 12 VAL B N 1
ATOM 4593 C CA . VAL B 1 12 ? -21.469 -7.43 -29.797 1 29.7 12 VAL B CA 1
ATOM 4594 C C . VAL B 1 12 ? -21.141 -6.621 -28.547 1 29.7 12 VAL B C 1
ATOM 4596 O O . VAL B 1 12 ? -20.016 -6.664 -28.047 1 29.7 12 VAL B O 1
ATOM 4599 N N . LEU B 1 13 ? -21.906 -5.578 -28.344 1 29.64 13 LEU B N 1
ATOM 4600 C CA . LEU B 1 13 ? -21.797 -4.828 -27.109 1 29.64 13 LEU B CA 1
ATOM 4601 C C . LEU B 1 13 ? -22.547 -5.527 -25.984 1 29.64 13 LEU B C 1
ATOM 4603 O O . LEU B 1 13 ? -23.75 -5.812 -26.109 1 29.64 13 LEU B O 1
ATOM 4607 N N . THR B 1 14 ? -22.031 -6.391 -25.25 1 29.89 14 THR B N 1
ATOM 4608 C CA . THR B 1 14 ? -22.766 -7.027 -24.156 1 29.89 14 THR B CA 1
ATOM 4609 C C . THR B 1 14 ? -22.875 -6.094 -22.953 1 29.89 14 THR B C 1
ATOM 4611 O O . THR B 1 14 ? -21.859 -5.586 -22.469 1 29.89 14 THR B O 1
ATOM 4614 N N . ASN B 1 15 ? -23.938 -5.312 -22.859 1 27.11 15 ASN B N 1
ATOM 4615 C CA . ASN B 1 15 ? -24.234 -4.484 -21.688 1 27.11 15 ASN B CA 1
ATOM 4616 C C . ASN B 1 15 ? -24.703 -5.332 -20.516 1 27.11 15 ASN B C 1
ATOM 4618 O O . ASN B 1 15 ? -25.797 -5.883 -20.516 1 27.11 15 ASN B O 1
ATOM 4622 N N . HIS B 1 16 ? -24.109 -6.25 -19.969 1 26.05 16 HIS B N 1
ATOM 4623 C CA . HIS B 1 16 ? -24.672 -7.02 -18.859 1 26.05 16 HIS B CA 1
ATOM 4624 C C . HIS B 1 16 ? -24.922 -6.133 -17.641 1 26.05 16 HIS B C 1
ATOM 4626 O O . HIS B 1 16 ? -23.984 -5.543 -17.094 1 26.05 16 HIS B O 1
ATOM 4632 N N . ALA B 1 17 ? -26.047 -5.387 -17.531 1 24.58 17 ALA B N 1
ATOM 4633 C CA . ALA B 1 17 ? -26.484 -4.691 -16.328 1 24.58 17 ALA B CA 1
ATOM 4634 C C . ALA B 1 17 ? -26.562 -5.652 -15.141 1 24.58 17 ALA B C 1
ATOM 4636 O O . ALA B 1 17 ? -27.266 -6.66 -15.203 1 24.58 17 ALA B O 1
ATOM 4637 N N . LEU B 1 18 ? -25.547 -5.812 -14.32 1 21.81 18 LEU B N 1
ATOM 4638 C CA . LEU B 1 18 ? -25.344 -6.582 -13.094 1 21.81 18 LEU B CA 1
ATOM 4639 C C . LEU B 1 18 ? -26.516 -6.371 -12.133 1 21.81 18 LEU B C 1
ATOM 4641 O O . LEU B 1 18 ? -26.828 -5.234 -11.766 1 21.81 18 LEU B O 1
ATOM 4645 N N . ARG B 1 19 ? -27.609 -7.141 -12.234 1 23.12 19 ARG B N 1
ATOM 4646 C CA . ARG B 1 19 ? -28.609 -7.23 -11.172 1 23.12 19 ARG B CA 1
ATOM 4647 C C . ARG B 1 19 ? -27.953 -7.52 -9.828 1 23.12 19 ARG B C 1
ATOM 4649 O O . ARG B 1 19 ? -27.172 -8.469 -9.703 1 23.12 19 ARG B O 1
ATOM 4656 N N . ASN B 1 20 ? -27.766 -6.582 -8.883 1 21.31 20 ASN B N 1
ATOM 4657 C CA . ASN B 1 20 ? -27.234 -6.594 -7.523 1 21.31 20 ASN B CA 1
ATOM 4658 C C . ASN B 1 20 ? -27.969 -7.586 -6.637 1 21.31 20 ASN B C 1
ATOM 4660 O O . ASN B 1 20 ? -29.172 -7.434 -6.391 1 21.31 20 ASN B O 1
ATOM 4664 N N . PRO B 1 21 ? -27.812 -8.898 -6.762 1 22.48 21 PRO B N 1
ATOM 4665 C CA . PRO B 1 21 ? -28.547 -9.812 -5.887 1 22.48 21 PRO B CA 1
ATOM 4666 C C . PRO B 1 21 ? -28.5 -9.398 -4.418 1 22.48 21 PRO B C 1
ATOM 4668 O O . PRO B 1 21 ? -27.562 -8.695 -4.004 1 22.48 21 PRO B O 1
ATOM 4671 N N . LEU B 1 22 ? -29.656 -9.43 -3.713 1 20.84 22 LEU B N 1
ATOM 4672 C CA . LEU B 1 22 ? -30.062 -9.094 -2.354 1 20.84 22 LEU B CA 1
ATOM 4673 C C . LEU B 1 22 ? -29.25 -9.883 -1.333 1 20.84 22 LEU B C 1
ATOM 4675 O O . LEU B 1 22 ? -29.078 -11.102 -1.468 1 20.84 22 LEU B O 1
ATOM 4679 N N . ARG B 1 23 ? -28.234 -9.273 -0.718 1 20.17 23 ARG B N 1
ATOM 4680 C CA . ARG B 1 23 ? -27.328 -9.734 0.323 1 20.17 23 ARG B CA 1
ATOM 4681 C C . ARG B 1 23 ? -28.078 -10.359 1.487 1 20.17 23 ARG B C 1
ATOM 4683 O O . ARG B 1 23 ? -28.969 -9.719 2.061 1 20.17 23 ARG B O 1
ATOM 4690 N N . ARG B 1 24 ? -28.328 -11.648 1.398 1 19.81 24 ARG B N 1
ATOM 4691 C CA . ARG B 1 24 ? -28.906 -12.398 2.516 1 19.81 24 ARG B CA 1
ATOM 4692 C C . ARG B 1 24 ? -28.125 -12.125 3.805 1 19.81 24 ARG B C 1
ATOM 4694 O O . ARG B 1 24 ? -26.906 -12.289 3.854 1 19.81 24 ARG B O 1
ATOM 4701 N N . THR B 1 25 ? -28.547 -11.211 4.633 1 20 25 THR B N 1
ATOM 4702 C CA . THR B 1 25 ? -28.062 -10.789 5.941 1 20 25 THR B CA 1
ATOM 4703 C C . THR B 1 25 ? -28 -11.961 6.91 1 20 25 THR B C 1
ATOM 4705 O O . THR B 1 25 ? -29.031 -12.555 7.234 1 20 25 THR B O 1
ATOM 4708 N N . VAL B 1 26 ? -27.234 -13.016 6.566 1 19.5 26 VAL B N 1
ATOM 4709 C CA . VAL B 1 26 ? -27.266 -14.117 7.52 1 19.5 26 VAL B CA 1
ATOM 4710 C C . VAL B 1 26 ? -26.859 -13.617 8.906 1 19.5 26 VAL B C 1
ATOM 4712 O O . VAL B 1 26 ? -25.844 -12.93 9.055 1 19.5 26 VAL B O 1
ATOM 4715 N N . PHE B 1 27 ? -27.797 -13.562 9.844 1 19.73 27 PHE B N 1
ATOM 4716 C CA . PHE B 1 27 ? -27.812 -13.172 11.242 1 19.73 27 PHE B CA 1
ATOM 4717 C C . PHE B 1 27 ? -26.844 -14.016 12.055 1 19.73 27 PHE B C 1
ATOM 4719 O O . PHE B 1 27 ? -26.969 -15.242 12.109 1 19.73 27 PHE B O 1
ATOM 4726 N N . VAL B 1 28 ? -25.594 -13.789 11.812 1 18.77 28 VAL B N 1
ATOM 4727 C CA . VAL B 1 28 ? -24.641 -14.578 12.578 1 18.77 28 VAL B CA 1
ATOM 4728 C C . VAL B 1 28 ? -24.906 -14.43 14.07 1 18.77 28 VAL B C 1
ATOM 4730 O O . VAL B 1 28 ? -25.016 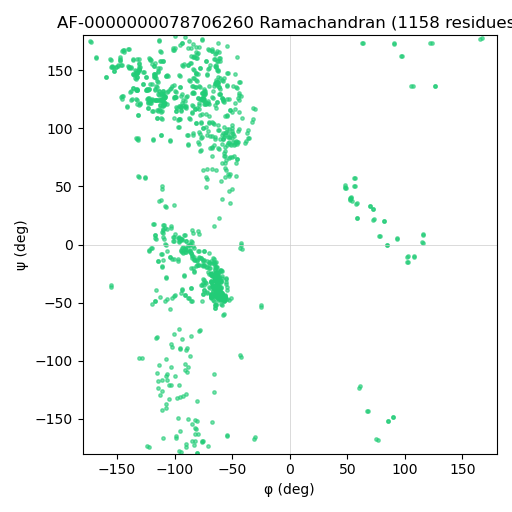-13.32 14.586 1 18.77 28 VAL B O 1
ATOM 4733 N N . ARG B 1 29 ? -25.594 -15.461 14.586 1 18.98 29 ARG B N 1
ATOM 4734 C CA . ARG B 1 29 ? -25.922 -15.617 16 1 18.98 29 ARG B CA 1
ATOM 4735 C C . ARG B 1 29 ? -24.688 -15.367 16.875 1 18.98 29 ARG B C 1
ATOM 4737 O O . ARG B 1 29 ? -23.578 -15.734 16.516 1 18.98 29 ARG B O 1
ATOM 4744 N N . SER B 1 30 ? -24.703 -14.352 17.719 1 18.34 30 SER B N 1
ATOM 4745 C CA . SER B 1 30 ? -23.891 -13.797 18.797 1 18.34 30 SER B CA 1
ATOM 4746 C C . SER B 1 30 ? -23.453 -14.891 19.781 1 18.34 30 SER B C 1
ATOM 4748 O O . SER B 1 30 ? -24.297 -15.461 20.484 1 18.34 30 SER B O 1
ATOM 4750 N N . THR B 1 31 ? -22.703 -15.93 19.219 1 18.42 31 THR B N 1
ATOM 4751 C CA . THR B 1 31 ? -22.406 -16.938 20.219 1 18.42 31 THR B CA 1
ATOM 4752 C C . THR B 1 31 ? -21.844 -16.297 21.484 1 18.42 31 THR B C 1
ATOM 4754 O O . THR B 1 31 ? -21.078 -15.336 21.406 1 18.42 31 THR B O 1
ATOM 4757 N N . PRO B 1 32 ? -22.328 -16.75 22.656 1 19.95 32 PRO B N 1
ATOM 4758 C CA . PRO B 1 32 ? -22.172 -16.344 24.047 1 19.95 32 PRO B CA 1
ATOM 4759 C C . PRO B 1 32 ? -20.719 -16.422 24.531 1 19.95 32 PRO B C 1
ATOM 4761 O O . PRO B 1 32 ? -19.922 -17.141 23.953 1 19.95 32 PRO B O 1
ATOM 4764 N N . LEU B 1 33 ? -20.25 -15.438 25.188 1 18.47 33 LEU B N 1
ATOM 4765 C CA . LEU B 1 33 ? -19.062 -15.023 25.906 1 18.47 33 LEU B CA 1
ATOM 4766 C C . LEU B 1 33 ? -18.562 -16.125 26.828 1 18.47 33 LEU B C 1
ATOM 4768 O O . LEU B 1 33 ? -19.266 -16.547 27.75 1 18.47 33 LEU B O 1
ATOM 4772 N N . PHE B 1 34 ? -17.938 -17.219 26.172 1 18.03 34 PHE B N 1
ATOM 4773 C CA . PHE B 1 34 ? -17.406 -18.266 27.031 1 18.03 34 PHE B CA 1
ATOM 4774 C C . PHE B 1 34 ? -16.578 -17.672 28.172 1 18.03 34 PHE B C 1
ATOM 4776 O O . PHE B 1 34 ? -16.016 -16.594 28.031 1 18.03 34 PHE B O 1
ATOM 4783 N N . ASN B 1 35 ? -16.656 -18.406 29.359 1 18.28 35 ASN B N 1
ATOM 4784 C CA . ASN B 1 35 ? -16.281 -18.406 30.766 1 18.28 35 ASN B CA 1
ATOM 4785 C C . ASN B 1 35 ? -14.766 -18.469 30.953 1 18.28 35 ASN B C 1
ATOM 4787 O O . ASN B 1 35 ? -14.078 -19.156 30.203 1 18.28 35 ASN B O 1
ATOM 4791 N N . MET B 1 36 ? -14.148 -17.5 31.594 1 17.73 36 MET B N 1
ATOM 4792 C CA . MET B 1 36 ? -12.836 -17.078 32.062 1 17.73 36 MET B CA 1
ATOM 4793 C C . MET B 1 36 ? -12.172 -18.188 32.875 1 17.73 36 MET B C 1
ATOM 4795 O O . MET B 1 36 ? -12.25 -18.203 34.125 1 17.73 36 MET B O 1
ATOM 4799 N N . ARG B 1 37 ? -12.32 -19.562 32.562 1 17.5 37 ARG B N 1
ATOM 4800 C CA . ARG B 1 37 ? -11.805 -20.312 33.688 1 17.5 37 ARG B CA 1
ATOM 4801 C C . ARG B 1 37 ? -10.305 -20.078 33.875 1 17.5 37 ARG B C 1
ATOM 4803 O O . ARG B 1 37 ? -9.531 -20.203 32.906 1 17.5 37 ARG B O 1
ATOM 4810 N N . LEU B 1 38 ? -9.852 -19.516 34.969 1 17.28 38 LEU B N 1
ATOM 4811 C CA . LEU B 1 38 ? -8.609 -19.109 35.625 1 17.28 38 LEU B CA 1
ATOM 4812 C C . LEU B 1 38 ? -7.758 -20.328 35.969 1 17.28 38 LEU B C 1
ATOM 4814 O O . LEU B 1 38 ? -6.625 -20.172 36.438 1 17.28 38 LEU B O 1
ATOM 4818 N N . HIS B 1 39 ? -7.973 -21.641 35.406 1 17.11 39 HIS B N 1
ATOM 4819 C CA . HIS B 1 39 ? -7.395 -22.578 36.375 1 17.11 39 HIS B CA 1
ATOM 4820 C C . HIS B 1 39 ? -5.891 -22.359 36.5 1 17.11 39 HIS B C 1
ATOM 4822 O O . HIS B 1 39 ? -5.23 -21.922 35.562 1 17.11 39 HIS B O 1
ATOM 4828 N N . ASN B 1 40 ? -5.297 -22.672 37.781 1 17.61 40 ASN B N 1
ATOM 4829 C CA . ASN B 1 40 ? -4.191 -22.578 38.719 1 17.61 40 ASN B CA 1
ATOM 4830 C C . ASN B 1 40 ? -3.031 -23.484 38.312 1 17.61 40 ASN B C 1
ATOM 4832 O O . ASN B 1 40 ? -3.24 -24.516 37.656 1 17.61 40 ASN B O 1
ATOM 4836 N N . GLY B 1 41 ? -1.79 -23.031 38.25 1 17.55 41 GLY B N 1
ATOM 4837 C CA . GLY B 1 41 ? -0.402 -23.422 38.031 1 17.55 41 GLY B CA 1
ATOM 4838 C C . GLY B 1 41 ? 0.029 -24.578 38.938 1 17.55 41 GLY B C 1
ATOM 4839 O O . GLY B 1 41 ? 1.225 -24.844 39.062 1 17.55 41 GLY B O 1
ATOM 4840 N N . MET B 1 42 ? -0.756 -25.781 39.156 1 16.36 42 MET B N 1
ATOM 4841 C CA . MET B 1 42 ? -0.149 -26.5 40.25 1 16.36 42 MET B CA 1
ATOM 4842 C C . MET B 1 42 ? 1.22 -27.047 39.875 1 16.36 42 MET B C 1
ATOM 4844 O O . MET B 1 42 ? 1.489 -27.266 38.688 1 16.36 42 MET B O 1
ATOM 4848 N N . PHE B 1 43 ? 2.152 -27.594 40.906 1 16.94 43 PHE B N 1
ATOM 4849 C CA . PHE B 1 43 ? 3.482 -27.812 41.469 1 16.94 43 PHE B CA 1
ATOM 4850 C C . PHE B 1 43 ? 4.055 -29.141 41.031 1 16.94 43 PHE B C 1
ATOM 4852 O O . PHE B 1 43 ? 5.234 -29.234 40.688 1 16.94 43 PHE B O 1
ATOM 4859 N N . HIS B 1 44 ? 3.518 -30.469 40.875 1 16.67 44 HIS B N 1
ATOM 4860 C CA . HIS B 1 44 ? 4.23 -31.422 41.719 1 16.67 44 HIS B CA 1
ATOM 4861 C C . HIS B 1 44 ? 5.461 -31.984 41 1 16.67 44 HIS B C 1
ATOM 4863 O O . HIS B 1 44 ? 5.535 -31.953 39.781 1 16.67 44 HIS B O 1
ATOM 4869 N N . PRO B 1 45 ? 6.453 -32.938 41.75 1 16.61 45 PRO B N 1
ATOM 4870 C CA . PRO B 1 45 ? 7.832 -33.406 41.906 1 16.61 45 PRO B CA 1
ATOM 4871 C C . PRO B 1 45 ? 8.094 -34.719 41.219 1 16.61 45 PRO B C 1
ATOM 4873 O O . PRO B 1 45 ? 9.25 -35.156 41.125 1 16.61 45 PRO B O 1
ATOM 4876 N N . ALA B 1 46 ? 7.648 -35.25 40.156 1 15.36 46 ALA B N 1
ATOM 4877 C CA . ALA B 1 46 ? 7.699 -36.719 40.25 1 15.36 46 ALA B CA 1
ATOM 4878 C C . ALA B 1 46 ? 9.141 -37.219 40.219 1 15.36 46 ALA B C 1
ATOM 4880 O O . ALA B 1 46 ? 9.977 -36.688 39.5 1 15.36 46 ALA B O 1
ATOM 4881 N N . ALA B 1 47 ? 9.414 -38.594 40.906 1 15.08 47 ALA B N 1
ATOM 4882 C CA . ALA B 1 47 ? 10.461 -39.438 41.469 1 15.08 47 ALA B CA 1
ATOM 4883 C C . ALA B 1 47 ? 11.062 -40.344 40.375 1 15.08 47 ALA B C 1
ATOM 4885 O O . ALA B 1 47 ? 12.281 -40.375 40.188 1 15.08 47 ALA B O 1
ATOM 4886 N N . SER B 1 48 ? 10.797 -41.938 40.344 1 14.45 48 SER B N 1
ATOM 4887 C CA . SER B 1 48 ? 11.711 -42.938 40.844 1 14.45 48 SER B CA 1
ATOM 4888 C C . SER B 1 48 ? 12.383 -43.688 39.688 1 14.45 48 SER B C 1
ATOM 4890 O O . SER B 1 48 ? 13.617 -43.75 39.625 1 14.45 48 SER B O 1
ATOM 4892 N N . ARG B 1 49 ? 12.148 -45.344 39.438 1 14.65 49 ARG B N 1
ATOM 4893 C CA . ARG B 1 49 ? 12.938 -46.5 39.812 1 14.65 49 ARG B CA 1
ATOM 4894 C C . ARG B 1 49 ? 13.562 -47.188 38.594 1 14.65 49 ARG B C 1
ATOM 4896 O O . ARG B 1 49 ? 13.164 -46.906 37.469 1 14.65 49 ARG B O 1
ATOM 4903 N N . SER B 1 50 ? 13.352 -48.812 38.281 1 14.45 50 SER B N 1
ATOM 4904 C CA . SER B 1 50 ? 14.281 -49.906 38.438 1 14.45 50 SER B CA 1
ATOM 4905 C C . SER B 1 50 ? 14.719 -50.469 37.094 1 14.45 50 SER B C 1
ATOM 4907 O O . SER B 1 50 ? 15.914 -50.562 36.781 1 14.45 50 SER B O 1
ATOM 4909 N N . VAL B 1 51 ? 14.391 -52.062 36.562 1 14.59 51 VAL B N 1
ATOM 4910 C CA . VAL B 1 51 ? 15.211 -53.25 36.656 1 14.59 51 VAL B CA 1
ATOM 4911 C C . VAL B 1 51 ? 15.641 -53.688 35.25 1 14.59 51 VAL B C 1
ATOM 4913 O O . VAL B 1 51 ? 15.086 -53.25 34.25 1 14.59 51 VAL B O 1
ATOM 4916 N N . HIS B 1 52 ? 15.43 -55.312 34.719 1 14.86 52 HIS B N 1
ATOM 4917 C CA . HIS B 1 52 ? 16.281 -56.5 34.625 1 14.86 52 HIS B CA 1
ATOM 4918 C C . HIS B 1 52 ? 16.5 -56.906 33.156 1 14.86 52 HIS B C 1
ATOM 4920 O O . HIS B 1 52 ? 16.016 -56.25 32.25 1 14.86 52 HIS B O 1
ATOM 4926 N N . ALA B 1 53 ? 16.109 -58.438 32.562 1 15.03 53 ALA B N 1
ATOM 4927 C CA . ALA B 1 53 ? 16.938 -59.594 32.344 1 15.03 53 ALA B CA 1
ATOM 4928 C C . ALA B 1 53 ? 17.172 -59.844 30.844 1 15.03 53 ALA B C 1
ATOM 4930 O O . ALA B 1 53 ? 16.484 -59.25 30 1 15.03 53 ALA B O 1
ATOM 4931 N N . PRO B 1 54 ? 17.094 -61.344 30.203 1 15.42 54 PRO B N 1
ATOM 4932 C CA . PRO B 1 54 ? 18.062 -62.344 29.75 1 15.42 54 PRO B CA 1
ATOM 4933 C C . PRO B 1 54 ? 17.984 -62.594 28.234 1 15.42 54 PRO B C 1
ATOM 4935 O O . PRO B 1 54 ? 18.75 -62 27.469 1 15.42 54 PRO B O 1
ATOM 4938 N N . ALA B 1 55 ? 17.578 -64.062 27.688 1 14.84 55 ALA B N 1
ATOM 4939 C CA . ALA B 1 55 ? 18.281 -65.188 27.141 1 14.84 55 ALA B CA 1
ATOM 4940 C C . ALA B 1 55 ? 18.094 -65.312 25.625 1 14.84 55 ALA B C 1
ATOM 4942 O O . ALA B 1 55 ? 17.281 -64.562 25.047 1 14.84 55 ALA 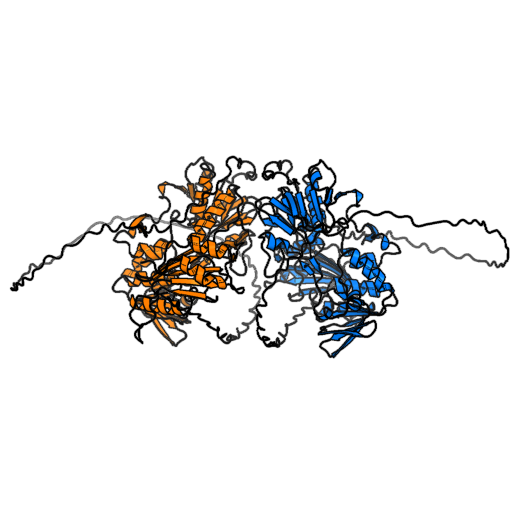B O 1
ATOM 4943 N N . ASN B 1 56 ? 17.734 -66.688 24.969 1 14.24 56 ASN B N 1
ATOM 4944 C CA . ASN B 1 56 ? 18.438 -67.812 24.312 1 14.24 56 ASN B CA 1
ATOM 4945 C C . ASN B 1 56 ? 18.047 -67.875 22.844 1 14.24 56 ASN B C 1
ATOM 4947 O O . ASN B 1 56 ? 18.922 -67.938 21.969 1 14.24 56 ASN B O 1
ATOM 4951 N N . HIS B 1 57 ? 17.062 -68.938 22.406 1 14.25 57 HIS B N 1
ATOM 4952 C CA . HIS B 1 57 ? 17.234 -70.25 21.766 1 14.25 57 HIS B CA 1
ATOM 4953 C C . HIS B 1 57 ? 17.094 -70.125 20.25 1 14.25 57 HIS B C 1
ATOM 4955 O O . HIS B 1 57 ? 16.5 -69.188 19.75 1 14.25 57 HIS B O 1
ATOM 4961 N N . ASN B 1 58 ? 17.203 -71.438 19.375 1 13.81 58 ASN B N 1
ATOM 4962 C CA . ASN B 1 58 ? 17.844 -72.188 18.328 1 13.81 58 ASN B CA 1
ATOM 4963 C C . ASN B 1 58 ? 16.922 -72.375 17.125 1 13.81 58 ASN B C 1
ATOM 4965 O O . ASN B 1 58 ? 17.391 -72.688 16.016 1 13.81 58 ASN B O 1
ATOM 4969 N N . ARG B 1 59 ? 15.578 -72.75 17.281 1 13.65 59 ARG B N 1
ATOM 4970 C CA . ARG B 1 59 ? 15.109 -74 16.641 1 13.65 59 ARG B CA 1
ATOM 4971 C C . ARG B 1 59 ? 15.242 -73.875 15.125 1 13.65 59 ARG B C 1
ATOM 4973 O O . ARG B 1 59 ? 15.219 -72.812 14.555 1 13.65 59 ARG B O 1
ATOM 4980 N N . HIS B 1 60 ? 15.094 -75.125 14.477 1 14.15 60 HIS B N 1
ATOM 4981 C CA . HIS B 1 60 ? 15.469 -76.125 13.453 1 14.15 60 HIS B CA 1
ATOM 4982 C C . HIS B 1 60 ? 14.688 -75.875 12.156 1 14.15 60 HIS B C 1
ATOM 4984 O O . HIS B 1 60 ? 15.289 -75.75 11.094 1 14.15 60 HIS B O 1
ATOM 4990 N N . GLY B 1 61 ? 13.633 -76.812 11.938 1 13.51 61 GLY B N 1
ATOM 4991 C CA . GLY B 1 61 ? 13.625 -77.938 10.984 1 13.51 61 GLY B CA 1
ATOM 4992 C C . GLY B 1 61 ? 13.062 -77.5 9.625 1 13.51 61 GLY B C 1
ATOM 4993 O O . GLY B 1 61 ? 13.711 -77.75 8.602 1 13.51 61 GLY B O 1
ATOM 4994 N N . ASN B 1 62 ? 11.688 -77.688 9.562 1 13.71 62 ASN B N 1
ATOM 4995 C CA . ASN B 1 62 ? 11.078 -78.75 8.789 1 13.71 62 ASN B CA 1
ATOM 4996 C C . ASN B 1 62 ? 10.984 -78.375 7.309 1 13.71 62 ASN B C 1
ATOM 4998 O O . ASN B 1 62 ? 11.164 -77.25 6.93 1 13.71 62 ASN B O 1
ATOM 5002 N N . SER B 1 63 ? 9.734 -78.688 6.832 1 13.93 63 SER B N 1
ATOM 5003 C CA . SER B 1 63 ? 9.203 -79.75 5.984 1 13.93 63 SER B CA 1
ATOM 5004 C C . SER B 1 63 ? 9.094 -79.312 4.535 1 13.93 63 SER B C 1
ATOM 5006 O O . SER B 1 63 ? 9.641 -79.938 3.635 1 13.93 63 SER B O 1
ATOM 5008 N N . ASP B 1 64 ? 7.836 -79.375 4.047 1 14.16 64 ASP B N 1
ATOM 5009 C CA . ASP B 1 64 ? 7.148 -80.312 3.174 1 14.16 64 ASP B CA 1
ATOM 5010 C C . ASP B 1 64 ? 7.145 -79.812 1.728 1 14.16 64 ASP B C 1
ATOM 5012 O O . ASP B 1 64 ? 7.441 -78.688 1.46 1 14.16 64 ASP B O 1
ATOM 5016 N N . ASN B 1 65 ? 6.027 -80.25 1.12 1 13.83 65 ASN B N 1
ATOM 5017 C CA . ASN B 1 65 ? 5.566 -81.125 0.074 1 13.83 65 ASN B CA 1
ATOM 5018 C C . ASN B 1 65 ? 5.328 -80.438 -1.241 1 13.83 65 ASN B C 1
ATOM 5020 O O . ASN B 1 65 ? 5.832 -80.812 -2.287 1 13.83 65 ASN B O 1
ATOM 5024 N N . ASP B 1 66 ? 4.09 -79.938 -1.423 1 13.41 66 ASP B N 1
ATOM 5025 C CA . ASP B 1 66 ? 3.182 -80.562 -2.352 1 13.41 66 ASP B CA 1
ATOM 5026 C C . ASP B 1 66 ? 3.34 -80.062 -3.766 1 13.41 66 ASP B C 1
ATOM 5028 O O . ASP B 1 66 ? 3.502 -80.812 -4.719 1 13.41 66 ASP B O 1
ATOM 5032 N N . SER B 1 67 ? 2.492 -79.125 -4.043 1 13.55 67 SER B N 1
ATOM 5033 C CA . SER B 1 67 ? 1.412 -79.438 -4.977 1 13.55 67 SER B CA 1
ATOM 5034 C C . SER B 1 67 ? 1.891 -79.312 -6.422 1 13.55 67 SER B C 1
ATOM 5036 O O . SER B 1 67 ? 2.922 -78.75 -6.707 1 13.55 67 SER B O 1
ATOM 5038 N N . LYS B 1 68 ? 0.742 -79.375 -7.23 1 14.34 68 LYS B N 1
ATOM 5039 C CA . LYS B 1 68 ? 0.003 -80.062 -8.297 1 14.34 68 LYS B CA 1
ATOM 5040 C C . LYS B 1 68 ? 0.337 -79.5 -9.656 1 14.34 68 LYS B C 1
ATOM 5042 O O . LYS B 1 68 ? 0.663 -80.188 -10.594 1 14.34 68 LYS B O 1
ATOM 5047 N N . LYS B 1 69 ? -0.748 -78.75 -10.172 1 14.29 69 LYS B N 1
ATOM 5048 C CA . LYS B 1 69 ? -1.651 -79.188 -11.227 1 14.29 69 LYS B CA 1
ATOM 5049 C C . LYS B 1 69 ? -1.124 -78.75 -12.602 1 14.29 69 LYS B C 1
ATOM 5051 O O . LYS B 1 69 ? -0.391 -77.812 -12.719 1 14.29 69 LYS B O 1
ATOM 5056 N N . ASN B 1 70 ? -1.964 -79.188 -13.617 1 13.78 70 ASN B N 1
ATOM 5057 C CA . ASN B 1 70 ? -2.156 -79.875 -14.883 1 13.78 70 ASN B CA 1
ATOM 5058 C C . ASN B 1 70 ? -2.053 -78.938 -16.062 1 13.78 70 ASN B C 1
ATOM 5060 O O . ASN B 1 70 ? -1.237 -79.125 -16.969 1 13.78 70 ASN B O 1
ATOM 5064 N N . ILE B 1 71 ? -3.326 -78.562 -16.656 1 13.95 71 ILE B N 1
ATOM 5065 C CA . ILE B 1 71 ? -3.842 -79.125 -17.906 1 13.95 71 ILE B CA 1
ATOM 5066 C C . ILE B 1 71 ? -3.412 -78.25 -19.078 1 13.95 71 ILE B C 1
ATOM 5068 O O . ILE B 1 71 ? -3.234 -77.062 -18.938 1 13.95 71 ILE B O 1
ATOM 5072 N N . SER B 1 72 ? -3.373 -78.938 -20.266 1 14.21 72 SER B N 1
ATOM 5073 C CA . SER B 1 72 ? -2.938 -79.125 -21.641 1 14.21 72 SER B CA 1
ATOM 5074 C C . SER B 1 72 ? -3.699 -78.188 -22.594 1 14.21 72 SER B C 1
ATOM 5076 O O . SER B 1 72 ? -3.164 -77.75 -23.625 1 14.21 72 SER B O 1
ATOM 5078 N N . SER B 1 73 ? -5.152 -78.125 -22.484 1 14.2 73 SER B N 1
ATOM 5079 C CA . SER B 1 73 ? -5.797 -78.5 -23.719 1 14.2 73 SER B CA 1
ATOM 5080 C C . SER B 1 73 ? -5.566 -77.5 -24.844 1 14.2 73 SER B C 1
ATOM 5082 O O . SER B 1 73 ? -5.164 -76.375 -24.578 1 14.2 73 SER B O 1
ATOM 5084 N N . GLY B 1 74 ? -6.664 -77.5 -25.828 1 14.27 74 GLY B N 1
ATOM 5085 C CA . GLY B 1 74 ? -6.941 -77.875 -27.203 1 14.27 74 GLY B CA 1
ATOM 5086 C C . GLY B 1 74 ? -6.902 -76.688 -28.156 1 14.27 74 GLY B C 1
ATOM 5087 O O . GLY B 1 74 ? -6.012 -76.625 -29.016 1 14.27 74 GLY B O 1
ATOM 5088 N N . THR B 1 75 ? -8.141 -76.375 -28.703 1 14.3 75 THR B N 1
ATOM 5089 C CA . THR B 1 75 ? -8.641 -76.625 -30.062 1 14.3 75 THR B CA 1
ATOM 5090 C C . THR B 1 75 ? -8.391 -75.438 -30.969 1 14.3 75 THR B C 1
ATOM 5092 O O . THR B 1 75 ? -8.086 -74.312 -30.484 1 14.3 75 THR B O 1
ATOM 5095 N N . LEU B 1 76 ? -9.555 -74.938 -31.766 1 14.23 76 LEU B N 1
ATOM 5096 C CA . LEU B 1 76 ? -9.938 -75.188 -33.156 1 14.23 76 LEU B CA 1
ATOM 5097 C C . LEU B 1 76 ? -9.664 -73.938 -34 1 14.23 76 LEU B C 1
ATOM 5099 O O . LEU B 1 76 ? -9 -74.062 -35.062 1 14.23 76 LEU B O 1
ATOM 5103 N N . ILE B 1 77 ? -10.805 -73.25 -34.5 1 14.61 77 ILE B N 1
ATOM 5104 C CA . ILE B 1 77 ? -11.359 -73.312 -35.844 1 14.61 77 ILE B CA 1
ATOM 5105 C C . ILE B 1 77 ? -10.844 -72.125 -36.719 1 14.61 77 ILE B C 1
ATOM 5107 O O . ILE B 1 77 ? -10.492 -71.062 -36.188 1 14.61 77 ILE B O 1
ATOM 5111 N N . ARG B 1 78 ? -11.359 -72.062 -38.031 1 14.57 78 ARG B N 1
ATOM 5112 C CA . ARG B 1 78 ? -11.125 -72.062 -39.5 1 14.57 78 ARG B CA 1
ATOM 5113 C C . ARG B 1 78 ? -11.266 -70.625 -40.031 1 14.57 78 ARG B C 1
ATOM 5115 O O . ARG B 1 78 ? -10.453 -70.188 -40.844 1 14.57 78 ARG B O 1
ATOM 5122 N N . ILE B 1 79 ? -12.43 -69.875 -39.812 1 14.82 79 ILE B N 1
ATOM 5123 C CA . ILE B 1 79 ? -13.133 -69.75 -41.094 1 14.82 79 ILE B CA 1
ATOM 5124 C C . ILE B 1 79 ? -12.445 -68.75 -41.969 1 14.82 79 ILE B C 1
ATOM 5126 O O . ILE B 1 79 ? -11.805 -67.812 -41.469 1 14.82 79 ILE B O 1
ATOM 5130 N N . LEU B 1 80 ? -13.164 -68.375 -43.125 1 14.69 80 LEU B N 1
ATOM 5131 C CA . LEU B 1 80 ? -13.164 -68.312 -44.562 1 14.69 80 LEU B CA 1
ATOM 5132 C C . LEU B 1 80 ? -12.766 -66.938 -45.062 1 14.69 80 LEU B C 1
ATOM 5134 O O . LEU B 1 80 ? -12.758 -66 -44.312 1 14.69 80 LEU B O 1
ATOM 5138 N N . ALA B 1 81 ? -13.602 -66.375 -46.062 1 14.84 81 ALA B N 1
ATOM 5139 C CA . ALA B 1 81 ? -13.422 -66.25 -47.5 1 14.84 81 ALA B CA 1
ATOM 5140 C C . ALA B 1 81 ? -13.023 -64.812 -47.844 1 14.84 81 ALA B C 1
ATOM 5142 O O . ALA B 1 81 ? -12.031 -64.562 -48.562 1 14.84 81 ALA B O 1
ATOM 5143 N N . VAL B 1 82 ? -13.992 -63.938 -48.438 1 15.34 82 VAL B N 1
ATOM 5144 C CA . VAL B 1 82 ? -14.086 -63.75 -49.875 1 15.34 82 VAL B CA 1
ATOM 5145 C C . VAL B 1 82 ? -13.453 -62.406 -50.25 1 15.34 82 VAL B C 1
ATOM 5147 O O . VAL B 1 82 ? -12.578 -62.344 -51.125 1 15.34 82 VAL B O 1
ATOM 5150 N N . ALA B 1 83 ? -14.258 -61.344 -50.938 1 15.13 83 ALA B N 1
ATOM 5151 C CA . ALA B 1 83 ? -14.305 -61.031 -52.344 1 15.13 83 ALA B CA 1
ATOM 5152 C C . ALA B 1 83 ? -13.578 -59.719 -52.656 1 15.13 83 ALA B C 1
ATOM 5154 O O . ALA B 1 83 ? -12.688 -59.688 -53.5 1 15.13 83 ALA B O 1
ATOM 5155 N N . SER B 1 84 ? -14.344 -58.531 -53.125 1 15.88 84 SER B N 1
ATOM 5156 C CA . SER B 1 84 ? -14.375 -58.031 -54.5 1 15.88 84 SER B CA 1
ATOM 5157 C C . SER B 1 84 ? -13.43 -56.844 -54.719 1 15.88 84 SER B C 1
ATOM 5159 O O . SER B 1 84 ? -13.094 -56.156 -53.75 1 15.88 84 SER B O 1
ATOM 5161 N N . LEU B 1 85 ? -13.328 -56.219 -56.031 1 16.06 85 LEU B N 1
ATOM 5162 C CA . LEU B 1 85 ? -12.5 -55.844 -57.188 1 16.06 85 LEU B CA 1
ATOM 5163 C C . LEU B 1 85 ? -12.258 -54.344 -57.25 1 16.06 85 LEU B C 1
ATOM 5165 O O . LEU B 1 85 ? -11.164 -53.906 -57.625 1 16.06 85 LEU B O 1
ATOM 5169 N N . PHE B 1 86 ? -13.234 -53.312 -57.125 1 16.86 86 PHE B N 1
ATOM 5170 C CA . PHE B 1 86 ? -13.422 -52.531 -58.312 1 16.86 86 PHE B CA 1
ATOM 5171 C C . PHE B 1 86 ? -12.352 -51.469 -58.438 1 16.86 86 PHE B C 1
ATOM 5173 O O . PHE B 1 86 ? -11.781 -51.031 -57.438 1 16.86 86 PHE B O 1
ATOM 5180 N N . ALA B 1 87 ? -12.203 -50.688 -59.656 1 16.7 87 ALA B N 1
ATOM 5181 C CA . ALA B 1 87 ? -11.328 -50.25 -60.75 1 16.7 87 ALA B CA 1
ATOM 5182 C C . ALA B 1 87 ? -10.922 -48.781 -60.562 1 16.7 87 ALA B C 1
ATOM 5184 O O . ALA B 1 87 ? -9.773 -48.438 -60.844 1 16.7 87 ALA B O 1
ATOM 5185 N N . PHE B 1 88 ? -11.75 -47.719 -60.25 1 17.67 88 PHE B N 1
ATOM 5186 C CA . PHE B 1 88 ? -11.836 -46.656 -61.25 1 17.67 88 PHE B CA 1
ATOM 5187 C C . PHE B 1 88 ? -10.609 -45.75 -61.156 1 17.67 88 PHE B C 1
ATOM 5189 O O . PHE B 1 88 ? -9.961 -45.656 -60.125 1 17.67 88 PHE B O 1
ATOM 5196 N N . GLY B 1 89 ? -10.359 -44.75 -62.188 1 17.03 89 GLY B N 1
ATOM 5197 C CA . GLY B 1 89 ? -9.352 -44.25 -63.094 1 17.03 89 GLY B CA 1
ATOM 5198 C C . GLY B 1 89 ? -8.594 -43.062 -62.562 1 17.03 89 GLY B C 1
ATOM 5199 O O . GLY B 1 89 ? -7.363 -43.094 -62.469 1 17.03 89 GLY B O 1
ATOM 5200 N N . PRO B 1 90 ? -9.023 -41.656 -62.781 1 19.25 90 PRO B N 1
ATOM 5201 C CA . PRO B 1 90 ? -8.211 -40.781 -63.656 1 19.25 90 PRO B CA 1
ATOM 5202 C C . PRO B 1 90 ? -7.133 -40.031 -62.875 1 19.25 90 PRO B C 1
ATOM 5204 O O . PRO B 1 90 ? -7.191 -39.938 -61.656 1 19.25 90 PRO B O 1
ATOM 5207 N N . PHE B 1 91 ? -6.328 -38.938 -63.594 1 19.42 91 PHE B N 1
ATOM 5208 C CA . PHE B 1 91 ? -4.98 -38.406 -63.781 1 19.42 91 PHE B CA 1
ATOM 5209 C C . PHE B 1 91 ? -4.734 -37.188 -62.906 1 19.42 91 PHE B C 1
ATOM 5211 O O . PHE B 1 91 ? -3.637 -36.625 -62.906 1 19.42 91 PHE B O 1
ATOM 5218 N N . TYR B 1 92 ? -5.5 -36.656 -61.906 1 19.41 92 TYR B N 1
ATOM 5219 C CA . TYR B 1 92 ? -5.426 -35.219 -61.75 1 19.41 92 TYR B CA 1
ATOM 5220 C C . TYR B 1 92 ? -4.074 -34.812 -61.188 1 19.41 92 TYR B C 1
ATOM 5222 O O . TYR B 1 92 ? -3.559 -35.438 -60.25 1 19.41 92 TYR B O 1
ATOM 5230 N N . HIS B 1 93 ? -3.283 -33.875 -61.938 1 20.2 93 HIS B N 1
ATOM 5231 C CA . HIS B 1 93 ? -1.93 -33.344 -61.844 1 20.2 93 HIS B CA 1
ATOM 5232 C C . HIS B 1 93 ? -1.768 -32.469 -60.594 1 20.2 93 HIS B C 1
ATOM 5234 O O . HIS B 1 93 ? -2.506 -31.516 -60.406 1 20.2 93 HIS B O 1
ATOM 5240 N N . LEU B 1 94 ? -1.329 -32.969 -59.469 1 18.62 94 LEU B N 1
ATOM 5241 C CA . LEU B 1 94 ? -1.158 -32.406 -58.125 1 18.62 94 LEU B CA 1
ATOM 5242 C C . LEU B 1 94 ? -0.051 -31.344 -58.125 1 18.62 94 LEU B C 1
ATOM 5244 O O . LEU B 1 94 ? 1.12 -31.672 -58.344 1 18.62 94 LEU B O 1
ATOM 5248 N N . ILE B 1 95 ? -0.424 -30.109 -58.688 1 21.22 95 ILE B N 1
ATOM 5249 C CA . ILE B 1 95 ? 0.56 -29.031 -58.656 1 21.22 95 ILE B CA 1
ATOM 5250 C C . ILE B 1 95 ? 1.034 -28.797 -57.219 1 21.22 95 ILE B C 1
ATOM 5252 O O . ILE B 1 95 ? 0.223 -28.578 -56.344 1 21.22 95 ILE B O 1
ATOM 5256 N N . ALA B 1 96 ? 2.258 -29.094 -56.812 1 22.11 96 ALA B N 1
ATOM 5257 C CA . ALA B 1 96 ? 3.047 -29.125 -55.562 1 22.11 96 ALA B CA 1
ATOM 5258 C C . ALA B 1 96 ? 3.377 -27.719 -55.094 1 22.11 96 ALA B C 1
ATOM 5260 O O . ALA B 1 96 ? 4.285 -27.078 -55.625 1 22.11 96 ALA B O 1
ATOM 5261 N N . SER B 1 97 ? 2.301 -26.828 -55.031 1 23.11 97 SER B N 1
ATOM 5262 C CA . SER B 1 97 ? 2.695 -25.469 -54.688 1 23.11 97 SER B CA 1
ATOM 5263 C C . SER B 1 97 ? 3.412 -25.453 -53.344 1 23.11 97 SER B C 1
ATOM 5265 O O . SER B 1 97 ? 3.051 -26.203 -52.406 1 23.11 97 SER B O 1
ATOM 5267 N N . ASP B 1 98 ? 4.688 -24.922 -53.281 1 22.67 98 ASP B N 1
ATOM 5268 C CA . ASP B 1 98 ? 5.719 -24.797 -52.25 1 22.67 98 ASP B CA 1
ATOM 5269 C C . ASP B 1 98 ? 5.238 -23.906 -51.125 1 22.67 98 ASP B C 1
ATOM 5271 O O . ASP B 1 98 ? 5.062 -22.688 -51.281 1 22.67 98 ASP B O 1
ATOM 5275 N N . GLU B 1 99 ? 4.203 -24.281 -50.375 1 23.73 99 GLU B N 1
ATOM 5276 C CA . GLU B 1 99 ? 3.674 -23.531 -49.25 1 23.73 99 GLU B CA 1
ATOM 5277 C C . GLU B 1 99 ? 4.734 -23.344 -48.156 1 23.73 99 GLU B C 1
ATOM 5279 O O . GLU B 1 99 ? 5.25 -24.328 -47.625 1 23.73 99 GLU B O 1
ATOM 5284 N N . GLU B 1 100 ? 5.492 -22.188 -48.281 1 24.91 100 GLU B N 1
ATOM 5285 C CA . GLU B 1 100 ? 6.434 -21.75 -47.281 1 24.91 100 GLU B CA 1
ATOM 5286 C C . GLU B 1 100 ? 5.77 -21.688 -45.906 1 24.91 100 GLU B C 1
ATOM 5288 O O . GLU B 1 100 ? 4.723 -21.062 -45.719 1 24.91 100 GLU B O 1
ATOM 5293 N N . THR B 1 101 ? 5.941 -22.641 -45.094 1 22.94 101 THR B N 1
ATOM 5294 C CA . THR B 1 101 ? 5.527 -22.828 -43.688 1 22.94 101 THR B CA 1
ATOM 5295 C C . THR B 1 101 ? 6.043 -21.703 -42.812 1 22.94 101 THR B C 1
ATOM 5297 O O . THR B 1 101 ? 7.254 -21.562 -42.625 1 22.94 101 THR B O 1
ATOM 5300 N N . LYS B 1 102 ? 5.379 -20.453 -42.875 1 27.77 102 LYS B N 1
ATOM 5301 C CA . LYS B 1 102 ? 5.66 -19.453 -41.875 1 27.77 102 LYS B CA 1
ATOM 5302 C C . LYS B 1 102 ? 5.523 -20.031 -40.469 1 27.77 102 LYS B C 1
ATOM 5304 O O . LYS B 1 102 ? 4.43 -20.438 -40.062 1 27.77 102 LYS B O 1
ATOM 5309 N N . THR B 1 103 ? 6.598 -20.656 -39.969 1 24.25 103 THR B N 1
ATOM 5310 C CA . THR B 1 103 ? 6.758 -21.172 -38.625 1 24.25 103 THR B CA 1
ATOM 5311 C C . THR B 1 103 ? 6.309 -20.125 -37.594 1 24.25 103 THR B C 1
ATOM 5313 O O . THR B 1 103 ? 6.84 -19.016 -37.562 1 24.25 103 THR B O 1
ATOM 5316 N N . GLN B 1 104 ? 5.035 -20.156 -37.25 1 28.97 104 GLN B N 1
ATOM 5317 C CA . GLN B 1 104 ? 4.465 -19.406 -36.156 1 28.97 104 GLN B CA 1
ATOM 5318 C C . GLN B 1 104 ? 5.258 -19.641 -34.875 1 28.97 104 GLN B C 1
ATOM 5320 O O . GLN B 1 104 ? 5.23 -20.734 -34.312 1 28.97 104 GLN B O 1
ATOM 5325 N N . THR B 1 105 ? 6.402 -19.062 -34.75 1 25.97 105 THR B N 1
ATOM 5326 C CA . THR B 1 105 ? 7.207 -19.109 -33.531 1 25.97 105 THR B CA 1
ATOM 5327 C C . THR B 1 105 ? 6.422 -18.562 -32.344 1 25.97 105 THR B C 1
ATOM 5329 O O . THR B 1 105 ? 5.961 -17.422 -32.344 1 25.97 105 THR B O 1
ATOM 5332 N N . LYS B 1 106 ? 5.727 -19.344 -31.562 1 33.31 106 LYS B N 1
ATOM 5333 C CA . LYS B 1 106 ? 5.27 -18.938 -30.234 1 33.31 106 LYS B CA 1
ATOM 5334 C C . LYS B 1 106 ? 6.371 -18.219 -29.469 1 33.31 106 LYS B C 1
ATOM 5336 O O . LYS B 1 106 ? 7.477 -18.734 -29.312 1 33.31 106 LYS B O 1
ATOM 5341 N N . ASN B 1 107 ? 6.359 -16.906 -29.422 1 31.84 107 ASN B N 1
ATOM 5342 C CA . ASN B 1 107 ? 7.262 -15.945 -28.797 1 31.84 107 ASN B CA 1
ATOM 5343 C C . ASN B 1 107 ? 7.617 -16.359 -27.375 1 31.84 107 ASN B C 1
ATOM 5345 O O . ASN B 1 107 ? 6.738 -16.484 -26.516 1 31.84 107 ASN B O 1
ATOM 5349 N N . THR B 1 108 ? 8.633 -17.172 -27.266 1 33.5 108 THR B N 1
ATOM 5350 C CA . THR B 1 108 ? 9.297 -17.203 -25.969 1 33.5 108 THR B CA 1
ATOM 5351 C C . THR B 1 108 ? 9.453 -15.789 -25.406 1 33.5 108 THR B C 1
ATOM 5353 O O . THR B 1 108 ? 9.75 -14.852 -26.141 1 33.5 108 THR B O 1
ATOM 5356 N N . PRO B 1 109 ? 9.023 -15.625 -24.25 1 36.62 109 PRO B N 1
ATOM 5357 C CA . PRO B 1 109 ? 9.195 -14.273 -23.719 1 36.62 109 PRO B CA 1
ATOM 5358 C C . PRO B 1 109 ? 10.555 -13.672 -24.062 1 36.62 109 PRO B C 1
ATOM 5360 O O . PRO B 1 109 ? 11.586 -14.336 -23.891 1 36.62 109 PRO B O 1
ATOM 5363 N N . ALA B 1 110 ? 10.555 -12.734 -24.906 1 35.31 110 ALA B N 1
ATOM 5364 C CA . ALA B 1 110 ? 11.75 -12 -25.312 1 35.31 110 ALA B CA 1
ATOM 5365 C C . ALA B 1 110 ? 12.57 -11.57 -24.094 1 35.31 110 ALA B C 1
ATOM 5367 O O . ALA B 1 110 ? 12.008 -11.141 -23.078 1 35.31 110 ALA B O 1
ATOM 5368 N N . THR B 1 111 ? 13.867 -12.023 -24.062 1 35.94 111 THR B N 1
ATOM 5369 C CA . THR B 1 111 ? 14.883 -11.594 -23.109 1 35.94 111 THR B CA 1
ATOM 5370 C C . THR B 1 111 ? 15.008 -10.078 -23.094 1 35.94 111 THR B C 1
ATOM 5372 O O . THR B 1 111 ? 15.359 -9.469 -24.109 1 35.94 111 THR B O 1
ATOM 5375 N N . VAL B 1 112 ? 14.305 -9.438 -22.375 1 35.03 112 VAL B N 1
ATOM 5376 C CA . VAL B 1 112 ? 14.594 -8.016 -22.188 1 35.03 112 VAL B CA 1
ATOM 5377 C C . VAL B 1 112 ? 16.078 -7.836 -21.844 1 35.03 112 VAL B C 1
ATOM 5379 O O . VAL B 1 112 ? 16.547 -8.336 -20.828 1 35.03 112 VAL B O 1
ATOM 5382 N N . LYS B 1 113 ? 16.922 -7.496 -22.859 1 37.09 113 LYS B N 1
ATOM 5383 C CA . LYS B 1 113 ? 18.297 -7.098 -22.578 1 37.09 113 LYS B CA 1
ATOM 5384 C C . LYS B 1 113 ? 18.344 -5.746 -21.875 1 37.09 113 LYS B C 1
ATOM 5386 O O . LYS B 1 113 ? 18.016 -4.715 -22.469 1 37.09 113 LYS B O 1
ATOM 5391 N N . ILE B 1 114 ? 18.188 -5.734 -20.688 1 40.72 114 ILE B N 1
ATOM 5392 C CA . ILE B 1 114 ? 18.469 -4.512 -19.953 1 40.72 114 ILE B CA 1
ATOM 5393 C C . ILE B 1 114 ? 19.969 -4.188 -20.031 1 40.72 114 ILE B C 1
ATOM 5395 O O . ILE B 1 114 ? 20.812 -5.035 -19.734 1 40.72 114 ILE B O 1
ATOM 5399 N N . LYS B 1 115 ? 20.391 -3.275 -20.797 1 41.38 115 LYS B N 1
ATOM 5400 C CA . LYS B 1 115 ? 21.766 -2.795 -20.719 1 41.38 115 LYS B CA 1
ATOM 5401 C C . LYS B 1 115 ? 22.125 -2.389 -19.297 1 41.38 115 LYS B C 1
ATOM 5403 O O . LYS B 1 115 ? 21.562 -1.431 -18.75 1 41.38 115 LYS B O 1
ATOM 5408 N N . VAL B 1 116 ? 22.688 -3.408 -18.625 1 43.28 116 VAL B N 1
ATOM 5409 C CA . VAL B 1 116 ? 23.172 -3.174 -17.266 1 43.28 116 VAL B CA 1
ATOM 5410 C C . VAL B 1 116 ? 24.406 -2.283 -17.297 1 43.28 116 VAL B C 1
ATOM 5412 O O . VAL B 1 116 ? 25.359 -2.57 -18.016 1 43.28 116 VAL B O 1
ATOM 5415 N N . PRO B 1 117 ? 24.344 -1.102 -16.984 1 40.09 117 PRO B N 1
ATOM 5416 C CA . PRO B 1 117 ? 25.625 -0.427 -16.828 1 40.09 117 PRO B CA 1
ATOM 5417 C C . PRO B 1 117 ? 26.641 -1.257 -16.047 1 40.09 117 PRO B C 1
ATOM 5419 O O . PRO B 1 117 ? 26.266 -1.976 -15.117 1 40.09 117 PRO B O 1
ATOM 5422 N N . THR B 1 118 ? 27.938 -1.528 -16.719 1 35.03 118 THR B N 1
ATOM 5423 C CA . THR B 1 118 ? 29.031 -2.389 -16.266 1 35.03 118 THR B CA 1
ATOM 5424 C C . THR B 1 118 ? 29.266 -2.207 -14.773 1 35.03 118 THR B C 1
ATOM 5426 O O . THR B 1 118 ? 29.344 -3.186 -14.023 1 35.03 118 THR B O 1
ATOM 5429 N N . SER B 1 119 ? 30.375 -1.246 -14.383 1 33.69 119 SER B N 1
ATOM 5430 C CA . SER B 1 119 ? 31.344 -1.373 -13.312 1 33.69 119 SER B CA 1
ATOM 5431 C C . SER B 1 119 ? 30.75 -1.01 -11.961 1 33.69 119 SER B C 1
ATOM 5433 O O . SER B 1 119 ? 31.359 -0.29 -11.172 1 33.69 119 SER B O 1
ATOM 5435 N N . ALA B 1 120 ? 29.578 -0.803 -11.734 1 36.94 120 ALA B N 1
ATOM 5436 C CA . ALA B 1 120 ? 29.469 -0.388 -10.344 1 36.94 120 ALA B CA 1
ATOM 5437 C C . ALA B 1 120 ? 29.875 -1.513 -9.398 1 36.94 120 ALA B C 1
ATOM 5439 O O . ALA B 1 120 ? 29.312 -2.605 -9.43 1 36.94 120 ALA B O 1
ATOM 5440 N N . THR B 1 121 ? 31.078 -1.646 -8.953 1 34.5 121 THR B N 1
ATOM 5441 C CA . THR B 1 121 ? 31.562 -2.498 -7.875 1 34.5 121 THR B CA 1
ATOM 5442 C C . THR B 1 121 ? 30.547 -2.576 -6.746 1 34.5 121 THR B C 1
ATOM 5444 O O . THR B 1 121 ? 30.203 -1.562 -6.129 1 34.5 121 THR B O 1
ATOM 5447 N N . ALA B 1 122 ? 29.734 -3.529 -6.598 1 41.16 122 ALA B N 1
ATOM 5448 C CA . ALA B 1 122 ? 28.859 -4.031 -5.543 1 41.16 122 ALA B CA 1
ATOM 5449 C C . ALA B 1 122 ? 29.562 -3.986 -4.184 1 41.16 122 ALA B C 1
ATOM 5451 O O . ALA B 1 122 ? 29.312 -4.84 -3.326 1 41.16 122 ALA B O 1
ATOM 5452 N N . SER B 1 123 ? 30.75 -3.646 -3.975 1 40.97 123 SER B N 1
ATOM 5453 C CA . SER B 1 123 ? 31.453 -3.889 -2.721 1 40.97 123 SER B CA 1
ATOM 5454 C C . SER B 1 123 ? 30.688 -3.326 -1.533 1 40.97 123 SER B C 1
ATOM 5456 O O . SER B 1 123 ? 30.859 -3.781 -0.401 1 40.97 123 SER B O 1
ATOM 5458 N N . SER B 1 124 ? 30.016 -2.098 -1.573 1 48.91 124 SER B N 1
ATOM 5459 C CA . SER B 1 124 ? 29.938 -1.221 -0.411 1 48.91 124 SER B CA 1
ATOM 5460 C C . SER B 1 124 ? 28.812 -1.652 0.529 1 48.91 124 SER B C 1
ATOM 5462 O O . SER B 1 124 ? 28.781 -1.237 1.689 1 48.91 124 SER B O 1
ATOM 5464 N N . ASN B 1 125 ? 27.859 -2.549 0.136 1 62.22 125 ASN B N 1
ATOM 5465 C CA . ASN B 1 125 ? 26.812 -2.572 1.155 1 62.22 125 ASN B CA 1
ATOM 5466 C C . ASN B 1 125 ? 26.781 -3.902 1.902 1 62.22 125 ASN B C 1
ATOM 5468 O O . ASN B 1 125 ? 25.719 -4.473 2.127 1 62.22 125 ASN B O 1
ATOM 5472 N N . GLN B 1 126 ? 27.984 -4.418 2.15 1 77.62 126 GLN B N 1
ATOM 5473 C CA . GLN B 1 126 ? 27.984 -5.609 2.994 1 77.62 126 GLN B CA 1
ATOM 5474 C C . GLN B 1 126 ? 27.703 -5.254 4.449 1 77.62 126 GLN B C 1
ATOM 5476 O O . GLN B 1 126 ? 28.297 -4.324 4.996 1 77.62 126 GLN B O 1
ATOM 5481 N N . PRO B 1 127 ? 26.75 -6.016 4.898 1 86.81 127 PRO B N 1
ATOM 5482 C CA . PRO B 1 127 ? 26.5 -5.797 6.324 1 86.81 127 PRO B CA 1
ATOM 5483 C C . PRO B 1 127 ? 27.672 -6.211 7.211 1 86.81 127 PRO B C 1
ATOM 5485 O O . PRO B 1 127 ? 28.531 -6.992 6.781 1 86.81 127 PRO B O 1
ATOM 5488 N N . LYS B 1 128 ? 27.688 -5.664 8.406 1 89.25 128 LYS B N 1
ATOM 5489 C CA . LYS B 1 128 ? 28.703 -6.086 9.375 1 89.25 128 LYS B CA 1
ATOM 5490 C C . LYS B 1 128 ? 28.578 -7.574 9.68 1 89.25 128 LYS B C 1
ATOM 5492 O O . LYS B 1 128 ? 27.484 -8.07 9.953 1 89.25 128 LYS B O 1
ATOM 5497 N N . PRO B 1 129 ? 29.75 -8.25 9.578 1 92.31 129 PRO B N 1
ATOM 5498 C CA . PRO B 1 129 ? 29.703 -9.695 9.812 1 92.31 129 PRO B CA 1
ATOM 5499 C C . PRO B 1 129 ? 29.25 -10.047 11.227 1 92.31 129 PRO B C 1
ATOM 5501 O O . PRO B 1 129 ? 29.594 -9.344 12.18 1 92.31 129 PRO B O 1
ATOM 5504 N N . ILE B 1 130 ? 28.531 -11.094 11.32 1 93.12 130 ILE B N 1
ATOM 5505 C CA . ILE B 1 130 ? 28.078 -11.641 12.602 1 93.12 130 ILE B CA 1
ATOM 5506 C C . ILE B 1 130 ? 28.828 -12.938 12.891 1 93.12 130 ILE B C 1
ATOM 5508 O O . ILE B 1 130 ? 28.844 -13.859 12.062 1 93.12 130 ILE B O 1
ATOM 5512 N N . LYS B 1 131 ? 29.422 -13.016 14.047 1 92.12 131 LYS B N 1
ATOM 5513 C CA . LYS B 1 131 ? 30.203 -14.195 14.406 1 92.12 131 LYS B CA 1
ATOM 5514 C C . LYS B 1 131 ? 29.344 -15.453 14.367 1 92.12 131 LYS B C 1
ATOM 5516 O O . LYS B 1 131 ? 28.25 -15.484 14.922 1 92.12 131 LYS B O 1
ATOM 5521 N N . GLY B 1 132 ? 29.797 -16.422 13.641 1 92.38 132 GLY B N 1
ATOM 5522 C CA . GLY B 1 132 ? 29.156 -17.719 13.609 1 92.38 132 GLY B CA 1
ATOM 5523 C C . GLY B 1 132 ? 28 -17.797 12.625 1 92.38 132 GLY B C 1
ATOM 5524 O O . GLY B 1 132 ? 27.328 -18.828 12.516 1 92.38 132 GLY B O 1
ATOM 5525 N N . VAL B 1 133 ? 27.719 -16.75 11.961 1 96.06 133 VAL B N 1
ATOM 5526 C CA . VAL B 1 133 ? 26.656 -16.719 10.977 1 96.06 133 VAL B CA 1
ATOM 5527 C C . VAL B 1 133 ? 27.234 -16.578 9.57 1 96.06 133 VAL B C 1
ATOM 5529 O O . VAL B 1 133 ? 27.891 -15.57 9.266 1 96.06 133 VAL B O 1
ATOM 5532 N N . PRO B 1 134 ? 27.062 -17.609 8.719 1 96.56 134 PRO B N 1
ATOM 5533 C CA . PRO B 1 134 ? 27.625 -17.516 7.367 1 96.56 134 PRO B CA 1
ATOM 5534 C C . PRO B 1 134 ? 26.969 -16.406 6.539 1 96.56 134 PRO B C 1
ATOM 5536 O O . PRO B 1 134 ? 25.812 -16.047 6.77 1 96.56 134 PRO B O 1
ATOM 5539 N N . PHE B 1 135 ? 27.781 -15.922 5.57 1 96 135 PHE B N 1
ATOM 5540 C CA . PHE B 1 135 ? 27.344 -14.844 4.695 1 96 135 PHE B CA 1
ATOM 5541 C C . PHE B 1 135 ? 27.203 -15.336 3.258 1 96 135 PHE B C 1
ATOM 5543 O O . PHE B 1 135 ? 28.047 -16.094 2.77 1 96 135 PHE B O 1
ATOM 5550 N N . VAL B 1 136 ? 26.078 -14.992 2.66 1 96.25 136 VAL B N 1
ATOM 5551 C CA . VAL B 1 136 ? 25.859 -15.203 1.233 1 96.25 136 VAL B CA 1
ATOM 5552 C C . VAL B 1 136 ? 25.406 -13.898 0.58 1 96.25 136 VAL B C 1
ATOM 5554 O O . VAL B 1 136 ? 24.547 -13.188 1.117 1 96.25 136 VAL B O 1
ATOM 5557 N N . GLN B 1 137 ? 25.891 -13.578 -0.545 1 96.38 137 GLN B N 1
ATOM 5558 C CA . GLN B 1 137 ? 25.641 -12.289 -1.182 1 96.38 137 GLN B CA 1
ATOM 5559 C C . GLN B 1 137 ? 24.156 -12.133 -1.531 1 96.38 137 GLN B C 1
ATOM 5561 O O . GLN B 1 137 ? 23.531 -11.141 -1.17 1 96.38 137 GLN B O 1
ATOM 5566 N N . TYR B 1 138 ? 23.594 -13.156 -2.244 1 97.81 138 TYR B N 1
ATOM 5567 C CA . TYR B 1 138 ? 22.188 -13.133 -2.631 1 97.81 138 TYR B CA 1
ATOM 5568 C C . TYR B 1 138 ? 21.453 -14.367 -2.109 1 97.81 138 TYR B C 1
ATOM 5570 O O . TYR B 1 138 ? 21.828 -15.492 -2.436 1 97.81 138 TYR B O 1
ATOM 5578 N N . VAL B 1 139 ? 20.422 -14.133 -1.318 1 98.69 139 VAL B N 1
ATOM 5579 C CA . VAL B 1 139 ? 19.562 -15.211 -0.835 1 98.69 139 VAL B CA 1
ATOM 5580 C C . VAL B 1 139 ? 18.188 -15.125 -1.49 1 98.69 139 VAL B C 1
ATOM 5582 O O . VAL B 1 139 ? 17.562 -14.062 -1.481 1 98.69 139 VAL B O 1
ATOM 5585 N N . LEU B 1 140 ? 17.766 -16.203 -2.102 1 98.94 140 LEU B N 1
ATOM 5586 C CA . LEU B 1 140 ? 16.453 -16.297 -2.732 1 98.94 140 LEU B CA 1
ATOM 5587 C C . LEU B 1 140 ? 15.578 -17.312 -1.995 1 98.94 140 LEU B C 1
ATOM 5589 O O . LEU B 1 140 ? 15.883 -18.5 -1.979 1 98.94 140 LEU B O 1
ATOM 5593 N N . ILE B 1 141 ? 14.5 -16.812 -1.426 1 98.94 141 ILE B N 1
ATOM 5594 C CA . ILE B 1 141 ? 13.602 -17.656 -0.647 1 98.94 141 ILE B CA 1
ATOM 5595 C C . ILE B 1 141 ? 12.461 -18.156 -1.533 1 98.94 141 ILE B C 1
ATOM 5597 O O . ILE B 1 141 ? 11.625 -17.359 -1.98 1 98.94 141 ILE B O 1
ATOM 5601 N N . GLY B 1 142 ? 12.336 -19.391 -1.712 1 98.69 142 GLY B N 1
ATOM 5602 C CA . GLY B 1 142 ? 11.453 -20.031 -2.666 1 98.69 142 GLY B CA 1
ATOM 5603 C C . GLY B 1 142 ? 12.18 -20.594 -3.869 1 98.69 142 GLY B C 1
ATOM 5604 O O . GLY B 1 142 ? 13.086 -19.969 -4.414 1 98.69 142 GLY B O 1
ATOM 5605 N N . GLY B 1 143 ? 11.859 -21.781 -4.297 1 98.12 143 GLY B N 1
ATOM 5606 C CA . GLY B 1 143 ? 12.523 -22.453 -5.406 1 98.12 143 GLY B CA 1
ATOM 5607 C C . GLY B 1 143 ? 11.672 -22.516 -6.656 1 98.12 143 GLY B C 1
ATOM 5608 O O . GLY B 1 143 ? 11.734 -23.5 -7.402 1 98.12 143 GLY B O 1
ATOM 5609 N N . GLY B 1 144 ? 10.844 -21.516 -6.871 1 98.25 144 GLY B N 1
ATOM 5610 C CA . GLY B 1 144 ? 9.961 -21.516 -8.023 1 98.25 144 GLY B CA 1
ATOM 5611 C C . GLY B 1 144 ? 10.492 -20.688 -9.18 1 98.25 144 GLY B C 1
ATOM 5612 O O . GLY B 1 144 ? 11.68 -20.391 -9.242 1 98.25 144 GLY B O 1
ATOM 5613 N N . THR B 1 145 ? 9.625 -20.391 -10.133 1 98.62 145 THR B N 1
ATOM 5614 C CA . THR B 1 145 ? 9.938 -19.719 -11.391 1 98.62 145 THR B CA 1
ATOM 5615 C C . THR B 1 145 ? 10.516 -18.328 -11.117 1 98.62 145 THR B C 1
ATOM 5617 O O . THR B 1 145 ? 11.492 -17.922 -11.758 1 98.62 145 THR B O 1
ATOM 5620 N N . ALA B 1 146 ? 9.945 -17.641 -10.172 1 98.88 146 ALA B N 1
ATOM 5621 C CA . ALA B 1 146 ? 10.414 -16.281 -9.891 1 98.88 146 ALA B CA 1
ATOM 5622 C C . ALA B 1 146 ? 11.844 -16.297 -9.375 1 98.88 146 ALA B C 1
ATOM 5624 O O . ALA B 1 146 ? 12.672 -15.477 -9.797 1 98.88 146 ALA B O 1
ATOM 5625 N N . SER B 1 147 ? 12.125 -17.219 -8.508 1 98.81 147 SER B N 1
ATOM 5626 C CA . SER B 1 147 ? 13.469 -17.344 -7.953 1 98.81 147 SER B CA 1
ATOM 5627 C C . SER B 1 147 ? 14.477 -17.734 -9.023 1 98.81 147 SER B C 1
ATOM 5629 O O . SER B 1 147 ? 15.586 -17.203 -9.078 1 98.81 147 SER B O 1
ATOM 5631 N N . TYR B 1 148 ? 14.148 -18.688 -9.867 1 98.69 148 TYR B N 1
ATOM 5632 C CA . TYR B 1 148 ? 15.016 -19.094 -10.961 1 98.69 148 TYR B CA 1
ATOM 5633 C C . TYR B 1 148 ? 15.328 -17.906 -11.875 1 98.69 148 TYR B C 1
ATOM 5635 O O . TYR B 1 148 ? 16.484 -17.703 -12.25 1 98.69 148 TYR B O 1
ATOM 5643 N N . SER B 1 149 ? 14.273 -17.172 -12.195 1 98.88 149 SER B N 1
ATOM 5644 C CA . SER B 1 149 ? 14.43 -16.031 -13.094 1 98.88 149 SER B CA 1
ATOM 5645 C C . SER B 1 149 ? 15.297 -14.945 -12.461 1 98.88 149 SER B C 1
ATOM 5647 O O . SER B 1 149 ? 16.094 -14.305 -13.156 1 98.88 149 SER B O 1
ATOM 5649 N N . ALA B 1 150 ? 15.109 -14.734 -11.156 1 98.88 150 ALA B N 1
ATOM 5650 C CA . ALA B 1 150 ? 15.961 -13.781 -10.445 1 98.88 150 ALA B CA 1
ATOM 5651 C C . ALA B 1 150 ? 17.422 -14.227 -10.469 1 98.88 150 ALA B C 1
ATOM 5653 O O . ALA B 1 150 ? 18.312 -13.414 -10.711 1 98.88 150 ALA B O 1
ATOM 5654 N N . MET B 1 151 ? 17.672 -15.492 -10.219 1 98.56 151 MET B N 1
ATOM 5655 C CA . MET B 1 151 ? 19.016 -16.062 -10.25 1 98.56 151 MET B CA 1
ATOM 5656 C C . MET B 1 151 ? 19.672 -15.828 -11.602 1 98.56 151 MET B C 1
ATOM 5658 O O . MET B 1 151 ? 20.828 -15.398 -11.672 1 98.56 151 MET B O 1
ATOM 5662 N N . GLU B 1 152 ? 18.906 -16.062 -12.633 1 98.31 152 GLU B N 1
ATOM 5663 C CA . GLU B 1 152 ? 19.438 -15.852 -13.977 1 98.31 152 GLU B CA 1
ATOM 5664 C C . GLU B 1 152 ? 19.812 -14.383 -14.195 1 98.31 152 GLU B C 1
ATOM 5666 O O . GLU B 1 152 ? 20.875 -14.094 -14.734 1 98.31 152 GLU B O 1
ATOM 5671 N N . ALA B 1 153 ? 18.938 -13.523 -13.797 1 98.56 153 ALA B N 1
ATOM 5672 C CA . ALA B 1 153 ? 19.156 -12.094 -13.977 1 98.56 153 ALA B CA 1
ATOM 5673 C C . ALA B 1 153 ? 20.391 -11.633 -13.188 1 98.56 153 ALA B C 1
ATOM 5675 O O . ALA B 1 153 ? 21.188 -10.844 -13.68 1 98.56 153 ALA B O 1
ATOM 5676 N N . ILE B 1 154 ? 20.547 -12.109 -11.969 1 98.12 154 ILE B N 1
ATOM 5677 C CA . ILE B 1 154 ? 21.703 -11.773 -11.148 1 98.12 154 ILE B CA 1
ATOM 5678 C C . ILE B 1 154 ? 22.984 -12.227 -11.844 1 98.12 154 ILE B C 1
ATOM 5680 O O . ILE B 1 154 ? 23.938 -11.453 -11.953 1 98.12 154 ILE B O 1
ATOM 5684 N N . ARG B 1 155 ? 23 -13.422 -12.344 1 96.75 155 ARG B N 1
ATOM 5685 C CA . ARG B 1 155 ? 24.203 -13.977 -12.984 1 96.75 155 ARG B CA 1
ATOM 5686 C C . ARG B 1 155 ? 24.5 -13.258 -14.289 1 96.75 155 ARG B C 1
ATOM 5688 O O . ARG B 1 155 ? 25.672 -13.148 -14.695 1 96.75 155 ARG B O 1
ATOM 5695 N N . GLU B 1 156 ? 23.453 -12.805 -14.938 1 96.88 156 GLU B N 1
ATOM 5696 C CA . GLU B 1 156 ? 23.656 -12 -16.141 1 96.88 156 GLU B CA 1
ATOM 5697 C C . GLU B 1 156 ? 24.422 -10.727 -15.828 1 96.88 156 GLU B C 1
ATOM 5699 O O . GLU B 1 156 ? 25.25 -10.281 -16.641 1 96.88 156 GLU B O 1
ATOM 5704 N N . THR B 1 157 ? 24.219 -10.188 -14.695 1 95.69 157 THR B N 1
ATOM 5705 C CA . THR B 1 157 ? 24.844 -8.938 -14.297 1 95.69 157 THR B CA 1
ATOM 5706 C C . THR B 1 157 ? 26.141 -9.195 -13.531 1 95.69 157 THR B C 1
ATOM 5708 O O . THR B 1 157 ? 27.109 -8.453 -13.68 1 95.69 157 THR B O 1
ATOM 5711 N N . GLN B 1 158 ? 26.125 -10.227 -12.711 1 95.12 158 GLN B N 1
ATOM 5712 C CA . GLN B 1 158 ? 27.266 -10.648 -11.891 1 95.12 158 GLN B CA 1
ATOM 5713 C C . GLN B 1 158 ? 27.484 -12.156 -12 1 95.12 158 GLN B C 1
ATOM 5715 O O . GLN B 1 158 ? 27.078 -12.914 -11.133 1 95.12 158 GLN B O 1
ATOM 5720 N N . PRO B 1 159 ? 28.281 -12.539 -12.938 1 94.06 159 PRO B N 1
ATOM 5721 C CA . PRO B 1 159 ? 28.438 -13.961 -13.25 1 94.06 159 PRO B CA 1
ATOM 5722 C C . PRO B 1 159 ? 29.016 -14.766 -12.086 1 94.06 159 PRO B C 1
ATOM 5724 O O . PRO B 1 159 ? 28.719 -15.953 -11.953 1 94.06 159 PRO B O 1
ATOM 5727 N N . ASP B 1 160 ? 29.75 -14.094 -11.25 1 92 160 ASP B N 1
ATOM 5728 C CA . ASP B 1 160 ? 30.438 -14.82 -10.18 1 92 160 ASP B CA 1
ATOM 5729 C C . ASP B 1 160 ? 29.703 -14.633 -8.844 1 92 160 ASP B C 1
ATOM 5731 O O . ASP B 1 160 ? 30.25 -14.961 -7.789 1 92 160 ASP B O 1
ATOM 5735 N N . ALA B 1 161 ? 28.5 -14.148 -8.938 1 94.25 161 ALA B N 1
ATOM 5736 C CA . ALA B 1 161 ? 27.75 -13.867 -7.719 1 94.25 161 ALA B CA 1
ATOM 5737 C C . ALA B 1 161 ? 27.484 -15.148 -6.926 1 94.25 161 ALA B C 1
ATOM 5739 O O . ALA B 1 161 ? 27.203 -16.203 -7.504 1 94.25 161 ALA B O 1
ATOM 5740 N N . GLN B 1 162 ? 27.609 -15.039 -5.594 1 95 162 GLN B N 1
ATOM 5741 C CA . GLN B 1 162 ? 27.219 -16.125 -4.707 1 95 162 GLN B CA 1
ATOM 5742 C C . GLN B 1 162 ? 25.719 -16.109 -4.434 1 95 162 GLN B C 1
ATOM 5744 O O . GLN B 1 162 ? 25.219 -15.164 -3.818 1 95 162 GLN B O 1
ATOM 5749 N N . ILE B 1 163 ? 25.078 -17.188 -4.871 1 97.44 163 ILE B N 1
ATOM 5750 C CA . ILE B 1 163 ? 23.625 -17.234 -4.773 1 97.44 163 ILE B CA 1
ATOM 5751 C C . ILE B 1 163 ? 23.188 -18.484 -4.008 1 97.44 163 ILE B C 1
ATOM 5753 O O . ILE B 1 163 ? 23.703 -19.578 -4.258 1 97.44 163 ILE B O 1
ATOM 5757 N N . LEU B 1 164 ? 22.297 -18.266 -3.072 1 98.38 164 LEU B N 1
ATOM 5758 C CA . LEU B 1 164 ? 21.672 -19.359 -2.352 1 98.38 164 LEU B CA 1
ATOM 5759 C C . LEU B 1 164 ? 20.156 -19.344 -2.539 1 98.38 164 LEU B C 1
ATOM 5761 O O . LEU B 1 164 ? 19.5 -18.344 -2.227 1 98.38 164 LEU B O 1
ATOM 5765 N N . ILE B 1 165 ? 19.625 -20.438 -3.068 1 98.69 165 ILE B N 1
ATOM 5766 C CA . ILE B 1 165 ? 18.188 -20.641 -3.119 1 98.69 165 ILE B CA 1
ATOM 5767 C C . ILE B 1 165 ? 17.75 -21.562 -1.976 1 98.69 165 ILE B C 1
ATOM 5769 O O . ILE B 1 165 ? 18.344 -22.625 -1.767 1 98.69 165 ILE B O 1
ATOM 5773 N N . ILE B 1 166 ? 16.781 -21.094 -1.211 1 98.75 166 ILE B N 1
ATOM 5774 C CA . ILE B 1 166 ? 16.219 -21.875 -0.125 1 98.75 166 ILE B CA 1
ATOM 5775 C C . ILE B 1 166 ? 14.781 -22.281 -0.466 1 98.75 166 ILE B C 1
ATOM 5777 O O . ILE B 1 166 ? 13.938 -21.406 -0.721 1 98.75 166 ILE B O 1
ATOM 5781 N N . SER B 1 167 ? 14.492 -23.578 -0.446 1 98 167 SER B N 1
ATOM 5782 C CA . SER B 1 167 ? 13.18 -24.047 -0.879 1 98 167 SER B CA 1
ATOM 5783 C C . SER B 1 167 ? 12.625 -25.094 0.079 1 98 167 SER B C 1
ATOM 5785 O O . SER B 1 167 ? 13.375 -25.875 0.653 1 98 167 SER B O 1
ATOM 5787 N N . GLU B 1 168 ? 11.32 -25.062 0.213 1 96.81 168 GLU B N 1
ATOM 5788 C CA . GLU B 1 168 ? 10.648 -26.109 0.987 1 96.81 168 GLU B CA 1
ATOM 5789 C C . GLU B 1 168 ? 10.492 -27.391 0.17 1 96.81 168 GLU B C 1
ATOM 5791 O O . GLU B 1 168 ? 10.219 -28.453 0.724 1 96.81 168 GLU B O 1
ATOM 5796 N N . GLU B 1 169 ? 10.633 -27.266 -1.123 1 95 169 GLU B N 1
ATOM 5797 C CA . GLU B 1 169 ? 10.508 -28.422 -2.002 1 95 169 GLU B CA 1
ATOM 5798 C C . GLU B 1 169 ? 11.836 -29.172 -2.139 1 95 169 GLU B C 1
ATOM 5800 O O . GLU B 1 169 ? 12.906 -28.562 -2.01 1 95 169 GLU B O 1
ATOM 5805 N N . GLU B 1 170 ? 11.703 -30.438 -2.486 1 94.56 170 GLU B N 1
ATOM 5806 C CA . GLU B 1 170 ? 12.891 -31.266 -2.711 1 94.56 170 GLU B CA 1
ATOM 5807 C C . GLU B 1 170 ? 13.438 -31.078 -4.121 1 94.56 170 GLU B C 1
ATOM 5809 O O . GLU B 1 170 ? 14.617 -31.328 -4.375 1 94.56 170 GLU B O 1
ATOM 5814 N N . PHE B 1 171 ? 12.586 -30.641 -5.039 1 95.81 171 PHE B N 1
ATOM 5815 C CA . PHE B 1 171 ? 12.961 -30.5 -6.441 1 95.81 171 PHE B CA 1
ATOM 5816 C C . PHE B 1 171 ? 13.602 -29.141 -6.699 1 95.81 171 PHE B C 1
ATOM 5818 O O . PHE B 1 171 ? 13.18 -28.141 -6.129 1 95.81 171 PHE B O 1
ATOM 5825 N N . VAL B 1 172 ? 14.648 -29.172 -7.566 1 97.25 172 VAL B N 1
ATOM 5826 C CA . VAL B 1 172 ? 15.18 -27.906 -8.062 1 97.25 172 VAL B CA 1
ATOM 5827 C C . VAL B 1 172 ? 14.117 -27.188 -8.898 1 97.25 172 VAL B C 1
ATOM 5829 O O . VAL B 1 172 ? 13.102 -27.781 -9.266 1 97.25 172 VAL B O 1
ATOM 5832 N N . PRO B 1 173 ? 14.305 -25.906 -9.172 1 98.06 173 PRO B N 1
ATOM 5833 C CA . PRO B 1 173 ? 13.266 -25.109 -9.828 1 98.06 173 PRO B CA 1
ATOM 5834 C C . PRO B 1 173 ? 12.789 -25.719 -11.141 1 98.06 173 PRO B C 1
ATOM 5836 O O . PRO B 1 173 ? 13.602 -26.234 -11.922 1 98.06 173 PRO B O 1
ATOM 5839 N N . TYR B 1 174 ? 11.508 -25.703 -11.367 1 97.81 174 TYR B N 1
ATOM 5840 C CA . TYR B 1 174 ? 10.883 -26.266 -12.555 1 97.81 174 TYR B CA 1
ATOM 5841 C C . TYR B 1 174 ? 9.672 -25.453 -12.977 1 97.81 174 TYR B C 1
ATOM 5843 O O . TYR B 1 174 ? 9.188 -24.609 -12.219 1 97.81 174 TYR B O 1
ATOM 5851 N N . GLN B 1 175 ? 9.18 -25.688 -14.172 1 96.62 175 GLN B N 1
ATOM 5852 C CA . GLN B 1 175 ? 8 -25.016 -14.719 1 96.62 175 GLN B CA 1
ATOM 5853 C C . GLN B 1 175 ? 6.719 -25.703 -14.266 1 96.62 175 GLN B C 1
ATOM 5855 O O . GLN B 1 175 ? 6.559 -26.906 -14.453 1 96.62 175 GLN B O 1
ATOM 5860 N N . ARG B 1 176 ? 5.832 -24.938 -13.781 1 96.12 176 ARG B N 1
ATOM 5861 C CA . ARG B 1 176 ? 4.609 -25.547 -13.258 1 96.12 176 ARG B CA 1
ATOM 5862 C C . ARG B 1 176 ? 3.531 -25.625 -14.336 1 96.12 176 ARG B C 1
ATOM 5864 O O . ARG B 1 176 ? 2.701 -26.531 -14.32 1 96.12 176 ARG B O 1
ATOM 5871 N N . PRO B 1 177 ? 3.502 -24.766 -15.359 1 94.31 177 PRO B N 1
ATOM 5872 C CA . PRO B 1 177 ? 2.367 -24.75 -16.281 1 94.31 177 PRO B CA 1
ATOM 5873 C C . PRO B 1 177 ? 2.178 -26.094 -17 1 94.31 177 PRO B C 1
ATOM 5875 O O . PRO B 1 177 ? 1.05 -26.578 -17.109 1 94.31 177 PRO B O 1
ATOM 5878 N N . PRO B 1 178 ? 3.207 -26.828 -17.422 1 93.69 178 PRO B N 1
ATOM 5879 C CA . PRO B 1 178 ? 2.986 -28.109 -18.109 1 93.69 178 PRO B CA 1
ATOM 5880 C C . PRO B 1 178 ? 2.314 -29.156 -17.219 1 93.69 178 PRO B C 1
ATOM 5882 O O . PRO B 1 178 ? 1.75 -30.125 -17.719 1 93.69 178 PRO B O 1
ATOM 5885 N N . LEU B 1 179 ? 2.371 -28.969 -15.906 1 94.75 179 LEU B N 1
ATOM 5886 C CA . LEU B 1 179 ? 1.828 -29.953 -14.977 1 94.75 179 LEU B CA 1
ATOM 5887 C C . LEU B 1 179 ? 0.326 -30.125 -15.172 1 94.75 179 LEU B C 1
ATOM 5889 O O . LEU B 1 179 ? -0.226 -31.188 -14.906 1 94.75 179 LEU B O 1
ATOM 5893 N N . SER B 1 180 ? -0.374 -29.062 -15.633 1 93.5 180 SER B N 1
ATOM 5894 C CA . SER B 1 180 ? -1.812 -29.141 -15.859 1 93.5 180 SER B CA 1
ATOM 5895 C C . SER B 1 180 ? -2.139 -29.109 -17.344 1 93.5 180 SER B C 1
ATOM 5897 O O . SER B 1 180 ? -3.303 -28.984 -17.734 1 93.5 180 SER B O 1
ATOM 5899 N N . LYS B 1 181 ? -1.123 -29.156 -18.172 1 90.31 181 LYS B N 1
ATOM 5900 C CA . LYS B 1 181 ? -1.296 -29.031 -19.609 1 90.31 181 LYS B CA 1
ATOM 5901 C C . LYS B 1 181 ? -0.564 -30.141 -20.359 1 90.31 181 LYS B C 1
ATOM 5903 O O . LYS B 1 181 ? -1.039 -31.281 -20.406 1 90.31 181 LYS B O 1
ATOM 5908 N N . GLU B 1 182 ? 0.643 -29.844 -20.859 1 87.81 182 GLU B N 1
ATOM 5909 C CA . GLU B 1 182 ? 1.353 -30.672 -21.828 1 87.81 182 GLU B CA 1
ATOM 5910 C C . GLU B 1 182 ? 1.718 -32.031 -21.234 1 87.81 182 GLU B C 1
ATOM 5912 O O . GLU B 1 182 ? 1.763 -33.031 -21.938 1 87.81 182 GLU B O 1
ATOM 5917 N N . LEU B 1 183 ? 1.947 -32.062 -19.984 1 90 183 LEU B N 1
ATOM 5918 C CA . LEU B 1 183 ? 2.441 -33.312 -19.391 1 90 183 LEU B CA 1
ATOM 5919 C C . LEU B 1 183 ? 1.374 -34.375 -19.438 1 90 183 LEU B C 1
ATOM 5921 O O . LEU B 1 183 ? 1.696 -35.562 -19.453 1 90 183 LEU B O 1
ATOM 5925 N N . TRP B 1 184 ? 0.084 -34.031 -19.469 1 88.69 184 TRP B N 1
ATOM 5926 C CA . TRP B 1 184 ? -1.017 -35 -19.484 1 88.69 184 TRP B CA 1
ATOM 5927 C C . TRP B 1 184 ? -1.17 -35.625 -20.859 1 88.69 184 TRP B C 1
ATOM 5929 O O . TRP B 1 184 ? -1.835 -36.656 -21.016 1 88.69 184 TRP B O 1
ATOM 5939 N N . PHE B 1 185 ? -0.605 -35 -21.812 1 83.56 185 PHE B N 1
ATOM 5940 C CA . PHE B 1 185 ? -0.75 -35.469 -23.188 1 83.56 185 PHE B CA 1
ATOM 5941 C C . PHE B 1 185 ? 0.556 -36.062 -23.688 1 83.56 185 PHE B C 1
ATOM 5943 O O . PHE B 1 185 ? 0.667 -36.438 -24.859 1 83.56 185 PHE B O 1
ATOM 5950 N N . ALA B 1 186 ? 1.491 -36.031 -22.781 1 78.25 186 ALA B N 1
ATOM 5951 C CA . ALA B 1 186 ? 2.797 -36.594 -23.141 1 78.25 186 ALA B CA 1
ATOM 5952 C C . ALA B 1 186 ? 2.764 -38.125 -23.188 1 78.25 186 ALA B C 1
ATOM 5954 O O . ALA B 1 186 ? 2.012 -38.75 -22.438 1 78.25 186 ALA B O 1
ATOM 5955 N N . ASP B 1 187 ? 3.277 -38.719 -24.203 1 68.69 187 ASP B N 1
ATOM 5956 C CA . ASP B 1 187 ? 3.352 -40.188 -24.297 1 68.69 187 ASP B CA 1
ATOM 5957 C C . ASP B 1 187 ? 4.062 -40.75 -23.078 1 68.69 187 ASP B C 1
ATOM 5959 O O . ASP B 1 187 ? 4.449 -40.031 -22.156 1 68.69 187 ASP B O 1
ATOM 5963 N N . ASP B 1 188 ? 4.598 -42.031 -22.922 1 59.19 188 ASP B N 1
ATOM 5964 C CA . ASP B 1 188 ? 5.215 -42.844 -21.875 1 59.19 188 ASP B CA 1
ATOM 5965 C C . ASP B 1 188 ? 6.211 -42 -21.062 1 59.19 188 ASP B C 1
ATOM 5967 O O . ASP B 1 188 ? 6.676 -42.438 -20.016 1 59.19 188 ASP B O 1
ATOM 5971 N N . THR B 1 189 ? 6.387 -40.719 -21.391 1 53 189 THR B N 1
ATOM 5972 C CA . THR B 1 189 ? 7.488 -39.906 -20.922 1 53 189 THR B CA 1
ATOM 5973 C C . THR B 1 189 ? 7.07 -39.094 -19.703 1 53 189 THR B C 1
ATOM 5975 O O . THR B 1 189 ? 7.871 -38.312 -19.156 1 53 189 THR B O 1
ATOM 5978 N N . SER B 1 190 ? 5.883 -39.281 -19.125 1 60.5 190 SER B N 1
ATOM 5979 C CA . SER B 1 190 ? 5.43 -38.5 -17.984 1 60.5 190 SER B CA 1
ATOM 5980 C C . SER B 1 190 ? 6.246 -38.812 -16.734 1 60.5 190 SER B C 1
ATOM 5982 O O . SER B 1 190 ? 6.543 -37.906 -15.938 1 60.5 190 SER B O 1
ATOM 5984 N N . GLN B 1 191 ? 6.773 -39.969 -16.766 1 68.31 191 GLN B N 1
ATOM 5985 C CA . GLN B 1 191 ? 7.598 -40.344 -15.625 1 68.31 191 GLN B CA 1
ATOM 5986 C C . GLN B 1 191 ? 8.93 -39.594 -15.633 1 68.31 191 GLN B C 1
ATOM 5988 O O . GLN B 1 191 ? 9.531 -39.375 -14.578 1 68.31 191 GLN B O 1
ATOM 5993 N N . GLN B 1 192 ? 9.219 -39.125 -16.781 1 81.75 192 GLN B N 1
ATOM 5994 C CA . GLN B 1 192 ? 10.5 -38.438 -16.922 1 81.75 192 GLN B CA 1
ATOM 5995 C C . GLN B 1 192 ? 10.336 -36.938 -16.781 1 81.75 192 GLN B C 1
ATOM 5997 O O . GLN B 1 192 ? 11.312 -36.188 -16.812 1 81.75 192 GLN B O 1
ATOM 6002 N N . LEU B 1 193 ? 9.117 -36.5 -16.5 1 92.06 193 LEU B N 1
ATOM 6003 C CA . LEU B 1 193 ? 8.805 -35.094 -16.312 1 92.06 193 LEU B CA 1
ATOM 6004 C C . LEU B 1 193 ? 9.297 -34.281 -17.516 1 92.06 193 LEU B C 1
ATOM 6006 O O . LEU B 1 193 ? 9.938 -33.25 -17.328 1 92.06 193 LEU B O 1
ATOM 6010 N N . THR B 1 194 ? 9.117 -34.812 -18.703 1 92.12 194 THR B N 1
ATOM 6011 C CA . THR B 1 194 ? 9.375 -34.125 -19.969 1 92.12 194 THR B CA 1
ATOM 6012 C C . THR B 1 194 ? 8.078 -33.906 -20.75 1 92.12 194 THR B C 1
ATOM 6014 O O . THR B 1 194 ? 7.098 -34.625 -20.547 1 92.12 194 THR B O 1
ATOM 6017 N N . PHE B 1 195 ? 8.047 -32.875 -21.562 1 90.19 195 PHE B N 1
ATOM 6018 C CA . PHE B 1 195 ? 6.867 -32.531 -22.344 1 90.19 195 PHE B CA 1
ATOM 6019 C C . PHE B 1 195 ? 7.258 -31.906 -23.672 1 90.19 195 PHE B C 1
ATOM 6021 O O . PHE B 1 195 ? 8.414 -31.531 -23.875 1 90.19 195 PHE B O 1
ATOM 6028 N N . LYS B 1 196 ? 6.32 -31.984 -24.625 1 88.25 196 LYS B N 1
ATOM 6029 C CA . LYS B 1 196 ? 6.52 -31.297 -25.891 1 88.25 196 LYS B CA 1
ATOM 6030 C C . LYS B 1 196 ? 5.965 -29.875 -25.844 1 88.25 196 LYS B C 1
ATOM 6032 O O . LYS B 1 196 ? 4.812 -29.672 -25.453 1 88.25 196 LYS B O 1
ATOM 6037 N N . ASP B 1 197 ? 6.812 -28.938 -26.203 1 85.69 197 ASP B N 1
ATOM 6038 C CA . ASP B 1 197 ? 6.344 -27.562 -26.203 1 85.69 197 ASP B CA 1
ATOM 6039 C C . ASP B 1 197 ? 5.539 -27.25 -27.469 1 85.69 197 ASP B C 1
ATOM 6041 O O . ASP B 1 197 ? 5.246 -28.141 -28.25 1 85.69 197 ASP B O 1
ATOM 6045 N N . TRP B 1 198 ? 5.098 -26.031 -27.562 1 76 198 TRP B N 1
ATOM 6046 C CA . TRP B 1 198 ? 4.195 -25.609 -28.625 1 76 198 TRP B CA 1
ATOM 6047 C C . TRP B 1 198 ? 4.836 -25.812 -30 1 76 198 TRP B C 1
ATOM 6049 O O . TRP B 1 198 ? 4.137 -25.953 -31 1 76 198 TRP B O 1
ATOM 6059 N N . GLU B 1 199 ? 6.16 -25.875 -30 1 80.88 199 GLU B N 1
ATOM 6060 C CA . GLU B 1 199 ? 6.891 -26.094 -31.25 1 80.88 199 GLU B CA 1
ATOM 6061 C C . GLU B 1 199 ? 7.121 -27.594 -31.5 1 80.88 199 GLU B C 1
ATOM 6063 O O . GLU B 1 199 ? 7.668 -27.969 -32.531 1 80.88 199 GLU B O 1
ATOM 6068 N N . GLY B 1 200 ? 6.777 -28.328 -30.594 1 83.62 200 GLY B N 1
ATOM 6069 C CA . GLY B 1 200 ? 6.938 -29.766 -30.734 1 83.62 200 GLY B CA 1
ATOM 6070 C C . GLY B 1 200 ? 8.25 -30.281 -30.172 1 83.62 200 GLY B C 1
ATOM 6071 O O . GLY B 1 200 ? 8.555 -31.469 -30.281 1 83.62 200 GLY B O 1
ATOM 6072 N N . ASN B 1 201 ? 8.969 -29.406 -29.578 1 90 201 ASN B N 1
ATOM 6073 C CA . ASN B 1 201 ? 10.25 -29.812 -29.016 1 90 201 ASN B CA 1
ATOM 6074 C C . ASN B 1 201 ? 10.086 -30.438 -27.625 1 90 201 ASN B C 1
ATOM 6076 O O . ASN B 1 201 ? 9.266 -29.984 -26.828 1 90 201 ASN B O 1
ATOM 6080 N N . GLN B 1 202 ? 10.945 -31.438 -27.469 1 90.31 202 GLN B N 1
ATOM 6081 C CA . GLN B 1 202 ? 10.961 -32.062 -26.141 1 90.31 202 GLN B CA 1
ATOM 6082 C C . GLN B 1 202 ? 11.703 -31.188 -25.141 1 90.31 202 GLN B C 1
ATOM 6084 O O . GLN B 1 202 ? 12.82 -30.734 -25.406 1 90.31 202 GLN B O 1
ATOM 6089 N N . ARG B 1 203 ? 11.062 -30.969 -24.016 1 91.94 203 ARG B N 1
ATOM 6090 C CA . ARG B 1 203 ? 11.633 -30.141 -22.969 1 91.94 203 ARG B CA 1
ATOM 6091 C C . ARG B 1 203 ? 11.516 -30.797 -21.594 1 91.94 203 ARG B C 1
ATOM 6093 O O . ARG B 1 203 ? 10.594 -31.578 -21.359 1 91.94 203 ARG B O 1
ATOM 6100 N N . SER B 1 204 ? 12.523 -30.516 -20.781 1 93.62 204 SER B N 1
ATOM 6101 C CA . SER B 1 204 ? 12.438 -30.922 -19.375 1 93.62 204 SER B CA 1
ATOM 6102 C C . SER B 1 204 ? 11.578 -29.938 -18.578 1 93.62 204 SER B C 1
ATOM 6104 O O . SER B 1 204 ? 11.57 -28.734 -18.859 1 93.62 204 SER B O 1
ATOM 6106 N N . LEU B 1 205 ? 10.898 -30.5 -17.594 1 95.5 205 LEU B N 1
ATOM 6107 C CA . LEU B 1 205 ? 10.133 -29.656 -16.688 1 95.5 205 LEU B CA 1
ATOM 6108 C C . LEU B 1 205 ? 11.062 -28.75 -15.883 1 95.5 205 LEU B C 1
ATOM 6110 O O . LEU B 1 205 ? 10.68 -27.641 -15.5 1 95.5 205 LEU B O 1
ATOM 6114 N N . PHE B 1 206 ? 12.32 -29.297 -15.625 1 96.88 206 PHE B N 1
ATOM 6115 C CA . PHE B 1 206 ? 13.305 -28.562 -14.836 1 96.88 206 PHE B CA 1
ATOM 6116 C C . PHE B 1 206 ? 13.984 -27.5 -15.688 1 96.88 206 PHE B C 1
ATOM 6118 O O . PHE B 1 206 ? 14.344 -27.75 -16.844 1 96.88 206 PHE B O 1
ATOM 6125 N N . TYR B 1 207 ? 14.156 -26.281 -15.125 1 97.25 207 TYR B N 1
ATOM 6126 C CA . TYR B 1 207 ? 14.844 -25.234 -15.852 1 97.25 207 TYR B CA 1
ATOM 6127 C C . TYR B 1 207 ? 16.297 -25.594 -16.094 1 97.25 207 TYR B C 1
ATOM 6129 O O . TYR B 1 207 ? 16.781 -25.516 -17.234 1 97.25 207 TYR B O 1
ATOM 6137 N N . PHE B 1 208 ? 17.062 -25.922 -15.023 1 95.94 208 PHE B N 1
ATOM 6138 C CA . PHE B 1 208 ? 18.391 -26.516 -15.047 1 95.94 208 PHE B CA 1
ATOM 6139 C C . PHE B 1 208 ? 18.375 -27.906 -14.406 1 95.94 208 PHE B C 1
ATOM 6141 O O . PHE B 1 208 ? 17.625 -28.141 -13.461 1 95.94 208 PHE B O 1
ATOM 6148 N N . PRO B 1 209 ? 19.172 -28.734 -15 1 94.75 209 PRO B N 1
ATOM 6149 C CA . PRO B 1 209 ? 19.266 -30.047 -14.352 1 94.75 209 PRO B CA 1
ATOM 6150 C C . PRO B 1 209 ? 19.828 -29.969 -12.938 1 94.75 209 PRO B C 1
ATOM 6152 O O . PRO B 1 209 ? 20.516 -29 -12.594 1 94.75 209 PRO B O 1
ATOM 6155 N N . LYS B 1 210 ? 19.531 -30.953 -12.18 1 94.75 210 LYS B N 1
ATOM 6156 C CA . LYS B 1 210 ? 19.938 -31 -10.773 1 94.75 210 LYS B CA 1
ATOM 6157 C C . LYS B 1 210 ? 21.453 -30.828 -10.633 1 94.75 210 LYS B C 1
ATOM 6159 O O . LYS B 1 210 ? 21.922 -30.219 -9.672 1 94.75 210 LYS B O 1
ATOM 6164 N N . GLU B 1 211 ? 22.219 -31.234 -11.609 1 94.62 211 GLU B N 1
ATOM 6165 C CA . GLU B 1 211 ? 23.672 -31.219 -11.586 1 94.62 211 GLU B CA 1
ATOM 6166 C C . GLU B 1 211 ? 24.203 -29.781 -11.656 1 94.62 211 GLU B C 1
ATOM 6168 O O . GLU B 1 211 ? 25.375 -29.531 -11.352 1 94.62 211 GLU B O 1
ATOM 6173 N N . SER B 1 212 ? 23.375 -28.875 -12.047 1 94.75 212 SER B N 1
ATOM 6174 C CA . SER B 1 212 ? 23.781 -27.484 -12.156 1 94.75 212 SER B CA 1
ATOM 6175 C C . SER B 1 212 ? 23.797 -26.797 -10.789 1 94.75 212 SER B C 1
ATOM 6177 O O . SER B 1 212 ? 24.281 -25.672 -10.648 1 94.75 212 SER B O 1
ATOM 6179 N N . TYR B 1 213 ? 23.344 -27.516 -9.766 1 96.88 213 TYR B N 1
ATOM 6180 C CA . TYR B 1 213 ? 23.234 -26.969 -8.422 1 96.88 213 TYR B CA 1
ATOM 6181 C C . TYR B 1 213 ? 24.141 -27.703 -7.449 1 96.88 213 TYR B C 1
ATOM 6183 O O . TYR B 1 213 ? 24.438 -28.891 -7.648 1 96.88 213 TYR B O 1
ATOM 6191 N N . ARG B 1 214 ? 24.641 -26.938 -6.5 1 96.44 214 ARG B N 1
ATOM 6192 C CA . ARG B 1 214 ? 25.156 -27.547 -5.281 1 96.44 214 ARG B CA 1
ATOM 6193 C C . ARG B 1 214 ? 24.047 -27.703 -4.238 1 96.44 214 ARG B C 1
ATOM 6195 O O . ARG B 1 214 ? 23.75 -26.75 -3.502 1 96.44 214 ARG B O 1
ATOM 6202 N N . VAL B 1 215 ? 23.469 -28.844 -4.238 1 96.19 215 VAL B N 1
ATOM 6203 C CA . VAL B 1 215 ? 22.375 -29.094 -3.316 1 96.19 215 VAL B CA 1
ATOM 6204 C C . VAL B 1 215 ? 22.922 -29.375 -1.917 1 96.19 215 VAL B C 1
ATOM 6206 O O . VAL B 1 215 ? 23.75 -30.266 -1.733 1 96.19 215 VAL B O 1
ATOM 6209 N N . LEU B 1 216 ? 22.422 -28.594 -0.945 1 95.19 216 LEU B N 1
ATOM 6210 C CA . LEU B 1 216 ? 22.953 -28.641 0.413 1 95.19 216 LEU B CA 1
ATOM 6211 C C . LEU B 1 216 ? 21.906 -29.172 1.387 1 95.19 216 LEU B C 1
ATOM 6213 O O . LEU B 1 216 ? 20.703 -29.031 1.161 1 95.19 216 LEU B O 1
ATOM 6217 N N . SER B 1 217 ? 22.5 -29.828 2.41 1 93.25 217 SER B N 1
ATOM 6218 C CA . SER B 1 217 ? 21.703 -30.156 3.586 1 93.25 217 SER B CA 1
ATOM 6219 C C . SER B 1 217 ? 21.969 -29.188 4.727 1 93.25 217 SER B C 1
ATOM 6221 O O . SER B 1 217 ? 22.922 -28.391 4.664 1 93.25 217 SER B O 1
ATOM 6223 N N . LEU B 1 218 ? 21.188 -29.25 5.711 1 94.06 218 LEU B N 1
ATOM 6224 C CA . LEU B 1 218 ? 21.266 -28.312 6.82 1 94.06 218 LEU B CA 1
ATOM 6225 C C . LEU B 1 218 ? 22.625 -28.391 7.508 1 94.06 218 LEU B C 1
ATOM 6227 O O . LEU B 1 218 ? 23.141 -27.375 7.984 1 94.06 218 LEU B O 1
ATOM 6231 N N . ASP B 1 219 ? 23.234 -29.547 7.508 1 93.19 219 ASP B N 1
ATOM 6232 C CA . ASP B 1 219 ? 24.5 -29.734 8.188 1 93.19 219 ASP B CA 1
ATOM 6233 C C . ASP B 1 219 ? 25.656 -29.094 7.402 1 93.19 219 ASP B C 1
ATOM 6235 O O . ASP B 1 219 ? 26.766 -28.969 7.906 1 93.19 219 ASP B O 1
ATOM 6239 N N . GLN B 1 220 ? 25.344 -28.609 6.242 1 94.25 220 GLN B N 1
ATOM 6240 C CA . GLN B 1 220 ? 26.391 -28.047 5.379 1 94.25 220 GLN B CA 1
ATOM 6241 C C . GLN B 1 220 ? 26.281 -26.531 5.305 1 94.25 220 GLN B C 1
ATOM 6243 O O . GLN B 1 220 ? 26.953 -25.891 4.492 1 94.25 220 GLN B O 1
ATOM 6248 N N . ILE B 1 221 ? 25.547 -25.938 6.145 1 93.94 221 ILE B N 1
ATOM 6249 C CA . ILE B 1 221 ? 25.312 -24.5 6.125 1 93.94 221 ILE B CA 1
ATOM 6250 C C . ILE B 1 221 ? 26.609 -23.75 6.375 1 93.94 221 ILE B C 1
ATOM 6252 O O . ILE B 1 221 ? 26.859 -22.688 5.797 1 93.94 221 ILE B O 1
ATOM 6256 N N . SER B 1 222 ? 27.5 -24.297 7.113 1 90.94 222 SER B N 1
ATOM 6257 C CA . SER B 1 222 ? 28.766 -23.672 7.445 1 90.94 222 SER B CA 1
ATOM 6258 C C . SER B 1 222 ? 29.656 -23.562 6.211 1 90.94 222 SER B C 1
ATOM 6260 O O . SER B 1 222 ? 30.625 -22.781 6.203 1 90.94 222 SER B O 1
ATOM 6262 N N . THR B 1 223 ? 29.328 -24.25 5.188 1 92.94 223 THR B N 1
ATOM 6263 C CA . THR B 1 223 ? 30.172 -24.281 3.992 1 92.94 223 THR B CA 1
ATOM 6264 C C . THR B 1 223 ? 29.656 -23.281 2.957 1 92.94 223 THR B C 1
ATOM 6266 O O . THR B 1 223 ? 30.203 -23.203 1.85 1 92.94 223 THR B O 1
ATOM 6269 N N . LEU B 1 224 ? 28.703 -22.516 3.279 1 93.62 224 LEU B N 1
ATOM 6270 C CA . LEU B 1 224 ? 28.062 -21.625 2.328 1 93.62 224 LEU B CA 1
ATOM 6271 C C . LEU B 1 224 ? 29.047 -20.578 1.811 1 93.62 224 LEU B C 1
ATOM 6273 O O . LEU B 1 224 ? 28.922 -20.109 0.675 1 93.62 224 LEU B O 1
ATOM 6277 N N . GLU B 1 225 ? 29.953 -20.25 2.555 1 90.88 225 GLU B N 1
ATOM 6278 C CA . GLU B 1 225 ? 30.875 -19.188 2.193 1 90.88 225 GLU B CA 1
ATOM 6279 C C . GLU B 1 225 ? 32.031 -19.703 1.326 1 90.88 225 GLU B C 1
ATOM 6281 O O . GLU B 1 225 ? 32.781 -18.922 0.765 1 90.88 225 GLU B O 1
ATOM 6286 N N . SER B 1 226 ? 32.062 -20.953 1.255 1 85.56 226 SER B N 1
ATOM 6287 C CA . SER B 1 226 ? 33.094 -21.531 0.422 1 85.56 226 SER B CA 1
ATOM 6288 C C . SER B 1 226 ? 32.906 -21.156 -1.045 1 85.56 226 SER B C 1
ATOM 6290 O O . SER B 1 226 ? 31.781 -21.062 -1.524 1 85.56 226 SER B O 1
ATOM 6292 N N . PRO B 1 227 ? 34.031 -20.859 -1.669 1 84.31 227 PRO B N 1
ATOM 6293 C CA . PRO B 1 227 ? 33.906 -20.531 -3.092 1 84.31 227 PRO B CA 1
ATOM 6294 C C . PRO B 1 227 ? 33.188 -21.609 -3.887 1 84.31 227 PRO B C 1
ATOM 6296 O O . PRO B 1 227 ? 33.438 -22.797 -3.705 1 84.31 227 PRO B O 1
ATOM 6299 N N . CYS B 1 228 ? 32.156 -21.203 -4.566 1 84.12 228 CYS B N 1
ATOM 6300 C CA . CYS B 1 228 ? 31.344 -22.094 -5.367 1 84.12 228 CYS B CA 1
ATOM 6301 C C . CYS B 1 228 ? 30.828 -21.406 -6.621 1 84.12 228 CYS B C 1
ATOM 6303 O O . CYS B 1 228 ? 30.297 -20.297 -6.539 1 84.12 228 CYS B O 1
ATOM 6305 N N . THR B 1 229 ? 31.062 -22.047 -7.754 1 83.38 229 THR B N 1
ATOM 6306 C CA . THR B 1 229 ? 30.578 -21.469 -9.008 1 83.38 229 THR B CA 1
ATOM 6307 C C . THR B 1 229 ? 29.125 -21.875 -9.266 1 83.38 229 THR B C 1
ATOM 6309 O O . THR B 1 229 ? 28.422 -21.234 -10.039 1 83.38 229 THR B O 1
ATOM 6312 N N . LYS B 1 230 ? 28.734 -22.906 -8.625 1 90.88 230 LYS B N 1
ATOM 6313 C CA . LYS B 1 230 ? 27.375 -23.391 -8.812 1 90.88 230 LYS B CA 1
ATOM 6314 C C . LYS B 1 230 ? 26.391 -22.594 -7.973 1 90.88 230 LYS B C 1
ATOM 6316 O O . LYS B 1 230 ? 26.781 -21.875 -7.051 1 90.88 230 LYS B O 1
ATOM 6321 N N . ILE B 1 231 ? 25.234 -22.719 -8.391 1 95.12 231 ILE B N 1
ATOM 6322 C CA . ILE B 1 231 ? 24.141 -22.156 -7.586 1 95.12 231 ILE B CA 1
ATOM 6323 C C . ILE B 1 231 ? 23.906 -23.047 -6.363 1 95.12 231 ILE B C 1
ATOM 6325 O O . ILE B 1 231 ? 23.734 -24.25 -6.484 1 95.12 231 ILE B O 1
ATOM 6329 N N . GLN B 1 232 ? 23.969 -22.453 -5.23 1 97.38 232 GLN B N 1
ATOM 6330 C CA . GLN B 1 232 ? 23.703 -23.219 -4.016 1 97.38 232 GLN B CA 1
ATOM 6331 C C . GLN B 1 232 ? 22.203 -23.359 -3.768 1 97.38 232 GLN B C 1
ATOM 6333 O O . GLN B 1 232 ? 21.438 -22.422 -4 1 97.38 232 GLN B O 1
ATOM 6338 N N . TYR B 1 233 ? 21.828 -24.594 -3.412 1 98 233 TYR B N 1
ATOM 6339 C CA . TYR B 1 233 ? 20.406 -24.922 -3.24 1 98 233 TYR B CA 1
ATOM 6340 C C . TYR B 1 233 ? 20.172 -25.656 -1.932 1 98 233 TYR B C 1
ATOM 6342 O O . TYR B 1 233 ? 20.656 -26.781 -1.746 1 98 233 TYR B O 1
ATOM 6350 N N . LEU B 1 234 ? 19.516 -25.031 -1.028 1 98 234 LEU B N 1
ATOM 6351 C CA . LEU B 1 234 ? 19.109 -25.672 0.224 1 98 234 LEU B CA 1
ATOM 6352 C C . LEU B 1 234 ? 17.672 -26.172 0.138 1 98 234 LEU B C 1
ATOM 6354 O O . LEU B 1 234 ? 16.719 -25.406 0.326 1 98 234 LEU B O 1
ATOM 6358 N N . ALA B 1 235 ? 17.484 -27.469 -0.083 1 96.5 235 ALA B N 1
ATOM 6359 C CA . ALA B 1 235 ? 16.172 -28.094 -0.294 1 96.5 235 ALA B CA 1
ATOM 6360 C C . ALA B 1 235 ? 15.508 -28.422 1.035 1 96.5 235 ALA B C 1
ATOM 6362 O O . ALA B 1 235 ? 16.156 -28.406 2.086 1 96.5 235 ALA B O 1
ATOM 6363 N N . ASN B 1 236 ? 14.203 -28.625 0.993 1 97 236 ASN B N 1
ATOM 6364 C CA . ASN B 1 236 ? 13.414 -29.094 2.127 1 97 236 ASN B CA 1
ATOM 6365 C C . ASN B 1 236 ? 13.625 -28.219 3.357 1 97 236 ASN B C 1
ATOM 6367 O O . ASN B 1 236 ? 13.758 -28.719 4.473 1 97 236 ASN B O 1
ATOM 6371 N N . THR B 1 237 ? 13.758 -26.906 3.154 1 97.94 237 THR B N 1
ATOM 6372 C CA . THR B 1 237 ? 14.07 -25.984 4.23 1 97.94 237 THR B CA 1
ATOM 6373 C C . THR B 1 237 ? 13.148 -24.766 4.172 1 97.94 237 THR B C 1
ATOM 6375 O O . THR B 1 237 ? 12.922 -24.203 3.096 1 97.94 237 THR B O 1
ATOM 6378 N N . LYS B 1 238 ? 12.617 -24.438 5.328 1 97.94 238 LYS B N 1
ATOM 6379 C CA . LYS B 1 238 ? 11.719 -23.281 5.426 1 97.94 238 LYS B CA 1
ATOM 6380 C C . LYS B 1 238 ? 12.406 -22.109 6.105 1 97.94 238 LYS B C 1
ATOM 6382 O O . LYS B 1 238 ? 13.117 -22.281 7.102 1 97.94 238 LYS B O 1
ATOM 6387 N N . VAL B 1 239 ? 12.32 -20.906 5.527 1 98.75 239 VAL B N 1
ATOM 6388 C CA . VAL B 1 239 ? 12.711 -19.672 6.195 1 98.75 239 VAL B CA 1
ATOM 6389 C C . VAL B 1 239 ? 11.555 -19.156 7.043 1 98.75 239 VAL B C 1
ATOM 6391 O O . VAL B 1 239 ? 10.438 -19 6.547 1 98.75 239 VAL B O 1
ATOM 6394 N N . VAL B 1 240 ? 11.812 -18.828 8.312 1 98.5 240 VAL B N 1
ATOM 6395 C CA . VAL B 1 240 ? 10.695 -18.531 9.203 1 98.5 240 VAL B CA 1
ATOM 6396 C C . VAL B 1 240 ? 10.75 -17.062 9.609 1 98.5 240 VAL B C 1
ATOM 6398 O O . VAL B 1 240 ? 9.766 -16.516 10.125 1 98.5 240 VAL B O 1
ATOM 6401 N N . LYS B 1 241 ? 11.875 -16.438 9.359 1 98.38 241 LYS B N 1
ATOM 6402 C CA . LYS B 1 241 ? 12 -15.039 9.773 1 98.38 241 LYS B CA 1
ATOM 6403 C C . LYS B 1 241 ? 13.109 -14.336 9 1 98.38 241 LYS B C 1
ATOM 6405 O O . LYS B 1 241 ? 14.117 -14.953 8.648 1 98.38 241 LYS B O 1
ATOM 6410 N N . LEU B 1 242 ? 12.859 -13.055 8.711 1 97.94 242 LEU B N 1
ATOM 6411 C CA . LEU B 1 242 ? 13.883 -12.125 8.234 1 97.94 242 LEU B CA 1
ATOM 6412 C C . LEU B 1 242 ? 14.117 -11.016 9.25 1 97.94 242 LEU B C 1
ATOM 6414 O O . LEU B 1 242 ? 13.18 -10.523 9.883 1 97.94 242 LEU B O 1
ATOM 6418 N N . ASN B 1 243 ? 15.344 -10.664 9.398 1 96.56 243 ASN B N 1
ATOM 6419 C CA . ASN B 1 243 ? 15.727 -9.445 10.102 1 96.56 243 ASN B CA 1
ATOM 6420 C C . ASN B 1 243 ? 16.328 -8.414 9.148 1 96.56 243 ASN B C 1
ATOM 6422 O O . ASN B 1 243 ? 17.547 -8.422 8.922 1 96.56 243 ASN B O 1
ATOM 6426 N N . PRO B 1 244 ? 15.508 -7.543 8.672 1 95.12 244 PRO B N 1
ATOM 6427 C CA . PRO B 1 244 ? 16 -6.602 7.66 1 95.12 244 PRO B CA 1
ATOM 6428 C C . PRO B 1 244 ? 17.125 -5.711 8.188 1 95.12 244 PRO B C 1
ATOM 6430 O O . PRO B 1 244 ? 18.047 -5.383 7.441 1 95.12 244 PRO B O 1
ATOM 6433 N N . GLU B 1 245 ? 17.094 -5.309 9.383 1 90.94 245 GLU B N 1
ATOM 6434 C CA . GLU B 1 245 ? 18.109 -4.406 9.938 1 90.94 245 GLU B CA 1
ATOM 6435 C C . GLU B 1 245 ? 19.469 -5.086 10.023 1 90.94 245 GLU B C 1
ATOM 6437 O O . GLU B 1 245 ? 20.484 -4.488 9.672 1 90.94 245 GLU B O 1
ATOM 6442 N N . ASP B 1 246 ? 19.469 -6.375 10.422 1 92.88 246 ASP B N 1
ATOM 6443 C CA . ASP B 1 246 ? 20.719 -7.117 10.531 1 92.88 246 ASP B CA 1
ATOM 6444 C C . ASP B 1 246 ? 21.016 -7.895 9.25 1 92.88 246 ASP B C 1
ATOM 6446 O O . ASP B 1 246 ? 22.078 -8.508 9.125 1 92.88 246 ASP B O 1
ATOM 6450 N N . GLN B 1 247 ? 20.094 -7.879 8.375 1 96.88 247 GLN B N 1
ATOM 6451 C CA . GLN B 1 247 ? 20.203 -8.562 7.09 1 96.88 247 GLN B CA 1
ATOM 6452 C C . GLN B 1 247 ? 20.484 -10.047 7.285 1 96.88 247 GLN B C 1
ATOM 6454 O O . GLN B 1 247 ? 21.453 -10.57 6.73 1 96.88 247 GLN B O 1
ATOM 6459 N N . THR B 1 248 ? 19.609 -10.703 8.008 1 98.06 248 THR B N 1
ATOM 6460 C CA . THR B 1 248 ? 19.734 -12.141 8.234 1 98.06 248 THR B CA 1
ATOM 6461 C C . THR B 1 248 ? 18.406 -12.844 7.957 1 98.06 248 THR B C 1
ATOM 6463 O O . THR B 1 248 ? 17.344 -12.25 8.094 1 98.06 248 THR B O 1
ATOM 6466 N N . VAL B 1 249 ? 18.516 -14.078 7.535 1 98.25 249 VAL B N 1
ATOM 6467 C CA . VAL B 1 249 ? 17.375 -14.992 7.469 1 98.25 249 VAL B CA 1
ATOM 6468 C C . VAL B 1 249 ? 17.484 -16.047 8.57 1 98.25 249 VAL B C 1
ATOM 6470 O O . VAL B 1 249 ? 18.594 -16.438 8.945 1 98.25 249 VAL B O 1
ATOM 6473 N N . VAL B 1 250 ? 16.375 -16.438 9.086 1 98.62 250 VAL B N 1
ATOM 6474 C CA . VAL B 1 250 ? 16.312 -17.5 10.078 1 98.62 250 VAL B CA 1
ATOM 6475 C C . VAL B 1 250 ? 15.578 -18.703 9.5 1 98.62 250 VAL B C 1
ATOM 6477 O O . VAL B 1 250 ? 14.461 -18.578 8.992 1 98.62 250 VAL B O 1
ATOM 6480 N N . LEU B 1 251 ? 16.266 -19.859 9.539 1 98.38 251 LEU B N 1
ATOM 6481 C CA . LEU B 1 251 ? 15.688 -21.109 9.055 1 98.38 251 LEU B CA 1
ATOM 6482 C C . LEU B 1 251 ? 14.82 -21.75 10.133 1 98.38 251 LEU B C 1
ATOM 6484 O O . LEU B 1 251 ? 14.891 -21.375 11.305 1 98.38 251 LEU B O 1
ATOM 6488 N N . SER B 1 252 ? 13.969 -22.656 9.727 1 97.25 252 SER B N 1
ATOM 6489 C CA . SER B 1 252 ? 13.133 -23.391 10.664 1 97.25 252 SER B CA 1
ATOM 6490 C C . SER B 1 252 ? 13.969 -24.172 11.672 1 97.25 252 SER B C 1
ATOM 6492 O O . SER B 1 252 ? 13.516 -24.453 12.773 1 97.25 252 SER B O 1
ATOM 6494 N N . SER B 1 253 ? 15.203 -24.484 11.344 1 96.75 253 SER B N 1
ATOM 6495 C CA . SER B 1 253 ? 16.125 -25.188 12.242 1 96.75 253 SER B CA 1
ATOM 6496 C C . SER B 1 253 ? 16.641 -24.25 13.336 1 96.75 253 SER B C 1
ATOM 6498 O O . SER B 1 253 ? 17.219 -24.719 14.32 1 96.75 253 SER B O 1
ATOM 6500 N N . GLY B 1 254 ? 16.5 -22.953 13.094 1 96.56 254 GLY B N 1
ATOM 6501 C CA . GLY B 1 254 ? 17.062 -21.969 14 1 96.56 254 GLY B CA 1
ATOM 6502 C C . GLY B 1 254 ? 18.344 -21.359 13.484 1 96.56 254 GLY B C 1
ATOM 6503 O O . GLY B 1 254 ? 18.797 -20.312 13.984 1 96.56 254 GLY B O 1
ATOM 6504 N N . ASP B 1 255 ? 18.984 -21.984 12.453 1 97.06 255 ASP B N 1
ATOM 6505 C CA . ASP B 1 255 ? 20.188 -21.453 11.852 1 97.06 255 ASP B CA 1
ATOM 6506 C C . ASP B 1 255 ? 19.922 -20.094 11.211 1 97.06 255 ASP B C 1
ATOM 6508 O O . ASP B 1 255 ? 18.812 -19.812 10.742 1 97.06 255 ASP B O 1
ATOM 6512 N N . ARG B 1 256 ? 21 -19.281 11.227 1 97.62 256 ARG B N 1
ATOM 6513 C CA . ARG B 1 256 ? 20.938 -17.969 10.609 1 97.62 256 ARG B CA 1
ATOM 6514 C C . ARG B 1 256 ? 21.922 -17.844 9.445 1 97.62 256 ARG B C 1
ATOM 6516 O O . ARG B 1 256 ? 22.984 -18.453 9.469 1 97.62 256 ARG B O 1
ATOM 6523 N N . ILE B 1 257 ? 21.547 -17.094 8.445 1 98.19 257 ILE B N 1
ATOM 6524 C CA . ILE B 1 257 ? 22.391 -16.781 7.301 1 98.19 257 ILE B CA 1
ATOM 6525 C C . ILE B 1 257 ? 22.328 -15.281 7.012 1 98.19 257 ILE B C 1
ATOM 6527 O O . ILE B 1 257 ? 21.25 -14.703 6.902 1 98.19 257 ILE B O 1
ATOM 6531 N N . GLN B 1 258 ? 23.453 -14.656 6.988 1 97.75 258 GLN B N 1
ATOM 6532 C CA . GLN B 1 258 ? 23.516 -13.242 6.637 1 97.75 258 GLN B CA 1
ATOM 6533 C C . GLN B 1 258 ? 23.5 -13.047 5.121 1 97.75 258 GLN B C 1
ATOM 6535 O O . GLN B 1 258 ? 24.016 -13.883 4.379 1 97.75 258 GLN B O 1
ATOM 6540 N N . TYR B 1 259 ? 22.922 -11.977 4.656 1 97.88 259 TYR B N 1
ATOM 6541 C CA . TYR B 1 259 ? 22.828 -11.695 3.23 1 97.88 259 TYR B CA 1
ATOM 6542 C C . TYR B 1 259 ? 23.156 -10.234 2.938 1 97.88 259 TYR B C 1
ATOM 6544 O O . TYR B 1 259 ? 23.062 -9.383 3.826 1 97.88 259 TYR B O 1
ATOM 6552 N N . SER B 1 260 ? 23.531 -9.961 1.67 1 97.25 260 SER B N 1
ATOM 6553 C CA . SER B 1 260 ? 23.562 -8.594 1.173 1 97.25 260 SER B CA 1
ATOM 6554 C C . SER B 1 260 ? 22.188 -8.148 0.672 1 97.25 260 SER B C 1
ATOM 6556 O O . SER B 1 260 ? 21.719 -7.059 1.02 1 97.25 260 SER B O 1
ATOM 6558 N N . ARG B 1 261 ? 21.609 -9.023 -0.149 1 98 261 ARG B N 1
ATOM 6559 C CA . ARG B 1 261 ? 20.25 -8.852 -0.625 1 98 261 ARG B CA 1
ATOM 6560 C C . ARG B 1 261 ? 19.453 -10.148 -0.517 1 98 261 ARG B C 1
ATOM 6562 O O . ARG B 1 261 ? 20.016 -11.234 -0.66 1 98 261 ARG B O 1
ATOM 6569 N N . VAL B 1 262 ? 18.156 -9.977 -0.312 1 98.81 262 VAL B N 1
ATOM 6570 C CA . VAL B 1 262 ? 17.297 -11.156 -0.21 1 98.81 262 VAL B CA 1
ATOM 6571 C C . VAL B 1 262 ? 16.047 -10.969 -1.06 1 98.81 262 VAL B C 1
ATOM 6573 O O . VAL B 1 262 ? 15.539 -9.852 -1.189 1 98.81 262 VAL B O 1
ATOM 6576 N N . LEU B 1 263 ? 15.578 -12.047 -1.697 1 98.94 263 LEU B N 1
ATOM 6577 C CA . LEU B 1 263 ? 14.328 -12.102 -2.445 1 98.94 263 LEU B CA 1
ATOM 6578 C C . LEU B 1 263 ? 13.328 -13.039 -1.773 1 98.94 263 LEU B C 1
ATOM 6580 O O . LEU B 1 263 ? 13.68 -14.172 -1.42 1 98.94 263 LEU B O 1
ATOM 6584 N N . ILE B 1 264 ? 12.148 -12.508 -1.57 1 98.94 264 ILE B N 1
ATOM 6585 C CA . ILE B 1 264 ? 11.047 -13.359 -1.129 1 98.94 264 ILE B CA 1
ATOM 6586 C C . ILE B 1 264 ? 10.211 -13.781 -2.332 1 98.94 264 ILE B C 1
ATOM 6588 O O . ILE B 1 264 ? 9.523 -12.961 -2.941 1 98.94 264 ILE B O 1
ATOM 6592 N N . ALA B 1 265 ? 10.273 -14.992 -2.729 1 98.88 265 ALA B N 1
ATOM 6593 C CA . ALA B 1 265 ? 9.539 -15.594 -3.836 1 98.88 265 ALA B CA 1
ATOM 6594 C C . ALA B 1 265 ? 8.898 -16.906 -3.412 1 98.88 265 ALA B C 1
ATOM 6596 O O . ALA B 1 265 ? 9.078 -17.938 -4.07 1 98.88 265 ALA B O 1
ATOM 6597 N N . THR B 1 266 ? 8.055 -16.828 -2.406 1 98.75 266 THR B N 1
ATOM 6598 C CA . THR B 1 266 ? 7.555 -18.016 -1.728 1 98.75 266 THR B CA 1
ATOM 6599 C C . THR B 1 266 ? 6.309 -18.562 -2.43 1 98.75 266 THR B C 1
ATOM 6601 O O . THR B 1 266 ? 5.805 -19.625 -2.08 1 98.75 266 THR B O 1
ATOM 6604 N N . GLY B 1 267 ? 5.836 -17.875 -3.381 1 98.31 267 GLY B N 1
ATOM 6605 C CA . GLY B 1 267 ? 4.699 -18.359 -4.156 1 98.31 267 GLY B CA 1
ATOM 6606 C C . GLY B 1 267 ? 3.41 -18.406 -3.359 1 98.31 267 GLY B C 1
ATOM 6607 O O . GLY B 1 267 ? 3.082 -17.469 -2.635 1 98.31 267 GLY B O 1
ATOM 6608 N N . GLY B 1 268 ? 2.641 -19.422 -3.637 1 98.06 268 GLY B N 1
ATOM 6609 C CA . GLY B 1 268 ? 1.368 -19.594 -2.957 1 98.06 268 GLY B CA 1
ATOM 6610 C C . GLY B 1 268 ? 1.022 -21.047 -2.701 1 98.06 268 GLY B C 1
ATOM 6611 O O . GLY B 1 268 ? 1.7 -21.953 -3.201 1 98.06 268 GLY B O 1
ATOM 6612 N N . THR B 1 269 ? 0.033 -21.188 -1.879 1 97.88 269 THR B N 1
ATOM 6613 C CA . THR B 1 269 ? -0.491 -22.5 -1.53 1 97.88 269 THR B CA 1
ATOM 6614 C C . THR B 1 269 ? -1.939 -22.656 -1.987 1 97.88 269 THR B C 1
ATOM 6616 O O . THR B 1 269 ? -2.752 -21.75 -1.786 1 97.88 269 THR B O 1
ATOM 6619 N N . PRO B 1 270 ? -2.234 -23.844 -2.654 1 98.06 270 PRO B N 1
ATOM 6620 C CA . PRO B 1 270 ? -3.625 -24.047 -3.064 1 98.06 270 PRO B CA 1
ATOM 6621 C C . PRO B 1 270 ? -4.602 -24 -1.891 1 98.06 270 PRO B C 1
ATOM 6623 O O . PRO B 1 270 ? -4.297 -24.516 -0.811 1 98.06 270 PRO B O 1
ATOM 6626 N N . LYS B 1 271 ? -5.734 -23.391 -2.139 1 97.56 271 LYS B N 1
ATOM 6627 C CA . LYS B 1 271 ? -6.793 -23.312 -1.132 1 97.56 271 LYS B CA 1
ATOM 6628 C C . LYS B 1 271 ? -7.555 -24.641 -1.039 1 97.56 271 LYS B C 1
ATOM 6630 O O . LYS B 1 271 ? -7.609 -25.406 -2.006 1 97.56 271 LYS B O 1
ATOM 6635 N N . SER B 1 272 ? -8.07 -24.875 0.139 1 96.62 272 SER B N 1
ATOM 6636 C CA . SER B 1 272 ? -8.992 -25.984 0.375 1 96.62 272 SER B CA 1
ATOM 6637 C C . SER B 1 272 ? -10.391 -25.469 0.733 1 96.62 272 SER B C 1
ATOM 6639 O O . SER B 1 272 ? -10.641 -24.266 0.697 1 96.62 272 SER B O 1
ATOM 6641 N N . LEU B 1 273 ? -11.344 -26.438 0.876 1 97.06 273 LEU B N 1
ATOM 6642 C CA . LEU B 1 273 ? -12.695 -26.094 1.282 1 97.06 273 LEU B CA 1
ATOM 6643 C C . LEU B 1 273 ? -13.031 -26.703 2.639 1 97.06 273 LEU B C 1
ATOM 6645 O O . LEU B 1 273 ? -12.742 -27.875 2.885 1 97.06 273 LEU B O 1
ATOM 6649 N N . PRO B 1 274 ? -13.625 -25.938 3.471 1 96.25 274 PRO B N 1
ATOM 6650 C CA . PRO B 1 274 ? -13.922 -26.406 4.824 1 96.25 274 PRO B CA 1
ATOM 6651 C C . PRO B 1 274 ? -14.859 -27.609 4.84 1 96.25 274 PRO B C 1
ATOM 6653 O O . PRO B 1 274 ? -14.836 -28.406 5.785 1 96.25 274 PRO B O 1
ATOM 6656 N N . VAL B 1 275 ? -15.641 -27.812 3.852 1 96.19 275 VAL B N 1
ATOM 6657 C CA . VAL B 1 275 ? -16.656 -28.844 3.816 1 96.19 275 VAL B CA 1
ATOM 6658 C C . VAL B 1 275 ? -15.992 -30.219 3.871 1 96.19 275 VAL B C 1
ATOM 6660 O O . VAL B 1 275 ? -16.625 -31.219 4.242 1 96.19 275 VAL B O 1
ATOM 6663 N N . PHE B 1 276 ? -14.75 -30.328 3.562 1 97.25 276 PHE B N 1
ATOM 6664 C CA . PHE B 1 276 ? -14.07 -31.625 3.506 1 97.25 276 PHE B CA 1
ATOM 6665 C C . PHE B 1 276 ? -13.375 -31.922 4.828 1 97.25 276 PHE B C 1
ATOM 6667 O O . PHE B 1 276 ? -12.836 -33 5.012 1 97.25 276 PHE B O 1
ATOM 6674 N N . ASP B 1 277 ? -13.359 -31.016 5.781 1 95.25 277 ASP B N 1
ATOM 6675 C CA . ASP B 1 277 ? -12.617 -31.141 7.035 1 95.25 277 ASP B CA 1
ATOM 6676 C C . ASP B 1 277 ? -13.188 -32.25 7.906 1 95.25 277 ASP B C 1
ATOM 6678 O O . ASP B 1 277 ? -12.461 -32.875 8.68 1 95.25 277 ASP B O 1
ATOM 6682 N N . GLY B 1 278 ? -14.414 -32.531 7.766 1 93.94 278 GLY B N 1
ATOM 6683 C CA . GLY B 1 278 ? -15.07 -33.5 8.633 1 93.94 278 GLY B CA 1
ATOM 6684 C C . GLY B 1 278 ? -14.961 -34.938 8.117 1 93.94 278 GLY B C 1
ATOM 6685 O O . GLY B 1 278 ? -15.398 -35.875 8.789 1 93.94 278 GLY B O 1
ATOM 6686 N N . LEU B 1 279 ? -14.359 -35.156 7.004 1 96.12 279 LEU B N 1
ATOM 6687 C CA . LEU B 1 279 ? -14.234 -36.469 6.426 1 96.12 279 LEU B CA 1
ATOM 6688 C C . LEU B 1 279 ? -13.227 -37.312 7.211 1 96.12 279 LEU B C 1
ATOM 6690 O O . LEU B 1 279 ? -12.359 -36.781 7.895 1 96.12 279 LEU B O 1
ATOM 6694 N N . SER B 1 280 ? -13.336 -38.625 7.09 1 95.5 280 SER B N 1
ATOM 6695 C CA . SER B 1 280 ? -12.344 -39.531 7.66 1 95.5 280 SER B CA 1
ATOM 6696 C C . SER B 1 280 ? -11.008 -39.406 6.945 1 95.5 280 SER B C 1
ATOM 6698 O O . SER B 1 280 ? -10.93 -38.875 5.84 1 95.5 280 SER B O 1
ATOM 6700 N N . GLU B 1 281 ? -10.047 -39.969 7.559 1 94.81 281 GLU B N 1
ATOM 6701 C CA . GLU B 1 281 ? -8.711 -39.938 6.965 1 94.81 281 GLU B CA 1
ATOM 6702 C C . GLU B 1 281 ? -8.672 -40.688 5.633 1 94.81 281 GLU B C 1
ATOM 6704 O O . GLU B 1 281 ? -8.008 -40.25 4.691 1 94.81 281 GLU B O 1
ATOM 6709 N N . LYS B 1 282 ? -9.375 -41.75 5.617 1 93.56 282 LYS B N 1
ATOM 6710 C CA . LYS B 1 282 ? -9.445 -42.531 4.383 1 93.56 282 LYS B CA 1
ATOM 6711 C C . LYS B 1 282 ? -10.109 -41.719 3.268 1 93.56 282 LYS B C 1
ATOM 6713 O O . LYS B 1 282 ? -9.617 -41.688 2.137 1 93.56 282 LYS B O 1
ATOM 6718 N N . ALA B 1 283 ? -11.172 -41.094 3.592 1 94.88 283 ALA B N 1
ATOM 6719 C CA . ALA B 1 283 ? -11.875 -40.281 2.604 1 94.88 283 ALA B CA 1
ATOM 6720 C C . ALA B 1 283 ? -11.055 -39.062 2.213 1 94.88 283 ALA B C 1
ATOM 6722 O O . ALA B 1 283 ? -11.039 -38.656 1.046 1 94.88 283 ALA B O 1
ATOM 6723 N N . LYS B 1 284 ? -10.352 -38.5 3.125 1 95.69 284 LYS B N 1
ATOM 6724 C CA . LYS B 1 284 ? -9.531 -37.312 2.881 1 95.69 284 LYS B CA 1
ATOM 6725 C C . LYS B 1 284 ? -8.391 -37.625 1.908 1 95.69 284 LYS B C 1
ATOM 6727 O O . LYS B 1 284 ? -7.949 -36.75 1.164 1 95.69 284 LYS B O 1
ATOM 6732 N N . SER B 1 285 ? -7.949 -38.844 1.932 1 94.81 285 SER B N 1
ATOM 6733 C CA . SER B 1 285 ? -6.875 -39.219 1.032 1 94.81 285 SER B CA 1
ATOM 6734 C C . SER B 1 285 ? -7.32 -39.188 -0.425 1 94.81 285 SER B C 1
ATOM 6736 O O . SER B 1 285 ? -6.492 -39.188 -1.336 1 94.81 285 SER B O 1
ATOM 6738 N N . ARG B 1 286 ? -8.656 -39.062 -0.677 1 95.69 286 ARG B N 1
ATOM 6739 C CA . ARG B 1 286 ? -9.211 -39 -2.025 1 95.69 286 ARG B CA 1
ATOM 6740 C C . ARG B 1 286 ? -9.555 -37.562 -2.406 1 95.69 286 ARG B C 1
ATOM 6742 O O . ARG B 1 286 ? -10.148 -37.312 -3.457 1 95.69 286 ARG B O 1
ATOM 6749 N N . VAL B 1 287 ? -9.25 -36.656 -1.534 1 97.88 287 VAL B N 1
ATOM 6750 C CA . VAL B 1 287 ? -9.375 -35.219 -1.789 1 97.88 287 VAL B CA 1
ATOM 6751 C C . VAL B 1 287 ? -7.984 -34.594 -1.9 1 97.88 287 VAL B C 1
ATOM 6753 O O . VAL B 1 287 ? -7.16 -34.75 -0.994 1 97.88 287 VAL B O 1
ATOM 6756 N N . MET B 1 288 ? -7.664 -33.969 -3.012 1 97.94 288 MET B N 1
ATOM 6757 C CA . MET B 1 288 ? -6.312 -33.438 -3.176 1 97.94 288 MET B CA 1
ATOM 6758 C C . MET B 1 288 ? -6.344 -32.062 -3.844 1 97.94 288 MET B C 1
ATOM 6760 O O . MET B 1 288 ? -7.293 -31.734 -4.559 1 97.94 288 MET B O 1
ATOM 6764 N N . THR B 1 289 ? -5.344 -31.25 -3.57 1 98.19 289 THR B N 1
ATOM 6765 C CA . THR B 1 289 ? -5.047 -30.031 -4.32 1 98.19 289 THR B CA 1
ATOM 6766 C C . THR B 1 289 ? -4.02 -30.312 -5.414 1 98.19 289 THR B C 1
ATOM 6768 O O . THR B 1 289 ? -3.529 -31.438 -5.543 1 98.19 289 THR B O 1
ATOM 6771 N N . PHE B 1 290 ? -3.76 -29.328 -6.25 1 97.88 290 PHE B N 1
ATOM 6772 C CA . PHE B 1 290 ? -2.869 -29.547 -7.383 1 97.88 290 PHE B CA 1
ATOM 6773 C C . PHE B 1 290 ? -1.984 -28.312 -7.609 1 97.88 290 PHE B C 1
ATOM 6775 O O . PHE B 1 290 ? -2.484 -27.234 -7.895 1 97.88 290 PHE B O 1
ATOM 6782 N N . ARG B 1 291 ? -0.623 -28.531 -7.488 1 96.94 291 ARG B N 1
ATOM 6783 C CA . ARG B 1 291 ? 0.249 -27.391 -7.734 1 96.94 291 ARG B CA 1
ATOM 6784 C C . ARG B 1 291 ? 1.641 -27.844 -8.164 1 96.94 291 ARG B C 1
ATOM 6786 O O . ARG B 1 291 ? 2.281 -27.188 -8.992 1 96.94 291 ARG B O 1
ATOM 6793 N N . GLY B 1 292 ? 2.15 -28.953 -7.637 1 96.25 292 GLY B N 1
ATOM 6794 C CA . GLY B 1 292 ? 3.535 -29.328 -7.879 1 96.25 292 GLY B CA 1
ATOM 6795 C C . GLY B 1 292 ? 3.682 -30.703 -8.477 1 96.25 292 GLY B C 1
ATOM 6796 O O . GLY B 1 292 ? 2.686 -31.359 -8.812 1 96.25 292 GLY B O 1
ATOM 6797 N N . ILE B 1 293 ? 4.945 -31.141 -8.594 1 96.12 293 ILE B N 1
ATOM 6798 C CA . ILE B 1 293 ? 5.309 -32.406 -9.203 1 96.12 293 ILE B CA 1
ATOM 6799 C C . ILE B 1 293 ? 4.656 -33.562 -8.43 1 96.12 293 ILE B C 1
ATOM 6801 O O . ILE B 1 293 ? 4.098 -34.469 -9.023 1 96.12 293 ILE B O 1
ATOM 6805 N N . LYS B 1 294 ? 4.688 -33.469 -7.129 1 95.62 294 LYS B N 1
ATOM 6806 C CA . LYS B 1 294 ? 4.113 -34.531 -6.316 1 95.62 294 LYS B CA 1
ATOM 6807 C C . LYS B 1 294 ? 2.607 -34.625 -6.539 1 95.62 294 LYS B C 1
ATOM 6809 O O . LYS B 1 294 ? 2.055 -35.75 -6.543 1 95.62 294 LYS B O 1
ATOM 6814 N N . ASP B 1 295 ? 1.955 -33.531 -6.711 1 96.5 295 ASP B N 1
ATOM 6815 C CA . ASP B 1 295 ? 0.527 -33.531 -7.012 1 96.5 295 ASP B CA 1
ATOM 6816 C C . ASP B 1 295 ? 0.254 -34.188 -8.367 1 96.5 295 ASP B C 1
ATOM 6818 O O . ASP B 1 295 ? -0.695 -34.938 -8.516 1 96.5 295 ASP B O 1
ATOM 6822 N N . PHE B 1 296 ? 1.034 -33.844 -9.312 1 95.88 296 PHE B N 1
ATOM 6823 C CA . PHE B 1 296 ? 0.886 -34.406 -10.648 1 95.88 296 PHE B CA 1
ATOM 6824 C C . PHE B 1 296 ? 1.024 -35.906 -10.609 1 95.88 296 PHE B C 1
ATOM 6826 O O . PHE B 1 296 ? 0.176 -36.625 -11.141 1 95.88 296 PHE B O 1
ATOM 6833 N N . GLN B 1 297 ? 2.113 -36.375 -10.008 1 93.94 297 GLN B N 1
ATOM 6834 C CA . GLN B 1 297 ? 2.385 -37.812 -9.922 1 93.94 297 GLN B CA 1
ATOM 6835 C C . GLN B 1 297 ? 1.269 -38.531 -9.18 1 93.94 297 GLN B C 1
ATOM 6837 O O . GLN B 1 297 ? 0.833 -39.625 -9.609 1 93.94 297 GLN B O 1
ATOM 6842 N N . ARG B 1 298 ? 0.806 -37.938 -8.156 1 94.88 298 ARG B N 1
ATOM 6843 C CA . ARG B 1 298 ? -0.279 -38.5 -7.375 1 94.88 298 ARG B CA 1
ATOM 6844 C C . ARG B 1 298 ? -1.567 -38.562 -8.188 1 94.88 298 ARG B C 1
ATOM 6846 O O . ARG B 1 298 ? -2.232 -39.625 -8.234 1 94.88 298 ARG B O 1
ATOM 6853 N N . LEU B 1 299 ? -1.921 -37.531 -8.805 1 95.06 299 LEU B N 1
ATOM 6854 C CA . LEU B 1 299 ? -3.146 -37.469 -9.602 1 95.06 299 LEU B CA 1
ATOM 6855 C C . LEU B 1 299 ? -3.074 -38.438 -10.773 1 95.06 299 LEU B C 1
ATOM 6857 O O . LEU B 1 299 ? -4.055 -39.125 -11.078 1 95.06 299 LEU B O 1
ATOM 6861 N N . GLU B 1 300 ? -1.931 -38.469 -11.414 1 91.25 300 GLU B N 1
ATOM 6862 C CA . GLU B 1 300 ? -1.753 -39.406 -12.531 1 91.25 300 GLU B CA 1
ATOM 6863 C C . GLU B 1 300 ? -1.994 -40.844 -12.094 1 91.25 300 GLU B C 1
ATOM 6865 O O . GLU B 1 300 ? -2.65 -41.594 -12.805 1 91.25 300 GLU B O 1
ATOM 6870 N N . SER B 1 301 ? -1.473 -41.188 -10.984 1 91.75 301 SER B N 1
ATOM 6871 C CA . SER B 1 301 ? -1.621 -42.531 -10.445 1 91.75 301 SER B CA 1
ATOM 6872 C C . SER B 1 301 ? -3.066 -42.812 -10.047 1 91.75 301 SER B C 1
ATOM 6874 O O . SER B 1 301 ? -3.629 -43.844 -10.422 1 91.75 301 SER B O 1
ATOM 6876 N N . LEU B 1 302 ? -3.729 -41.906 -9.398 1 92.5 302 LEU B N 1
ATOM 6877 C CA . LEU B 1 302 ? -5.078 -42.094 -8.875 1 92.5 302 LEU B CA 1
ATOM 6878 C C . LEU B 1 302 ? -6.105 -42.062 -10 1 92.5 302 LEU B C 1
ATOM 6880 O O . LEU B 1 302 ? -7.125 -42.75 -9.945 1 92.5 302 LEU B O 1
ATOM 6884 N N . ALA B 1 303 ? -5.844 -41.281 -10.922 1 91.88 303 ALA B N 1
ATOM 6885 C CA . ALA B 1 303 ? -6.793 -41.062 -12.016 1 91.88 303 ALA B CA 1
ATOM 6886 C C . ALA B 1 303 ? -6.973 -42.344 -12.828 1 91.88 303 ALA B C 1
ATOM 6888 O O . ALA B 1 303 ? -8.047 -42.625 -13.375 1 91.88 303 ALA B O 1
ATOM 6889 N N . LYS B 1 304 ? -5.957 -43.219 -12.875 1 88 304 LYS B N 1
ATOM 6890 C CA . LYS B 1 304 ? -6.008 -44.469 -13.625 1 88 304 LYS B CA 1
ATOM 6891 C C . LYS B 1 304 ? -6.996 -45.438 -13 1 88 304 LYS B C 1
ATOM 6893 O O . LYS B 1 304 ? -7.578 -46.281 -13.695 1 88 304 LYS B O 1
ATOM 6898 N N . GLU B 1 305 ? -7.227 -45.281 -11.766 1 90 305 GLU B N 1
ATOM 6899 C CA . GLU B 1 305 ? -8.086 -46.188 -11.039 1 90 305 GLU B CA 1
ATOM 6900 C C . GLU B 1 305 ? -9.453 -45.594 -10.773 1 90 305 GLU B C 1
ATOM 6902 O O . GLU B 1 305 ? -10.398 -46.312 -10.422 1 90 305 GLU B O 1
ATOM 6907 N N . ALA B 1 306 ? -9.594 -44.344 -11.016 1 93.25 306 ALA B N 1
ATOM 6908 C CA . ALA B 1 306 ? -10.812 -43.656 -10.633 1 93.25 306 ALA B CA 1
ATOM 6909 C C . ALA B 1 306 ? -11.93 -43.875 -11.641 1 93.25 306 ALA B C 1
ATOM 6911 O O . ALA B 1 306 ? -11.68 -43.938 -12.852 1 93.25 306 ALA B O 1
ATOM 6912 N N . LYS B 1 307 ? -13.141 -44.031 -11.109 1 94.81 307 LYS B N 1
ATOM 6913 C CA . LYS B 1 307 ? -14.32 -44.125 -11.953 1 94.81 307 LYS B CA 1
ATOM 6914 C C . LYS B 1 307 ? -14.945 -42.75 -12.211 1 94.81 307 LYS B C 1
ATOM 6916 O O . LYS B 1 307 ? -15.383 -42.469 -13.328 1 94.81 307 LYS B O 1
ATOM 6921 N N . THR B 1 308 ? -15 -42.031 -11.188 1 97 308 THR B N 1
ATOM 6922 C CA . THR B 1 308 ? -15.523 -40.656 -11.281 1 97 308 THR B CA 1
ATOM 6923 C C . THR B 1 308 ? -14.602 -39.688 -10.57 1 97 308 THR B C 1
ATOM 6925 O O . THR B 1 308 ? -14.328 -39.812 -9.383 1 97 308 THR B O 1
ATOM 6928 N N . ILE B 1 309 ? -14.094 -38.719 -11.297 1 97.69 309 ILE B N 1
ATOM 6929 C CA . ILE B 1 309 ? -13.266 -37.656 -10.734 1 97.69 309 ILE B CA 1
ATOM 6930 C C . ILE B 1 309 ? -14.031 -36.344 -10.734 1 97.69 309 ILE B C 1
ATOM 6932 O O . ILE B 1 309 ? -14.555 -35.938 -11.773 1 97.69 309 ILE B O 1
ATOM 6936 N N . ALA B 1 310 ? -14.195 -35.719 -9.562 1 98.44 310 ALA B N 1
ATOM 6937 C CA . ALA B 1 310 ? -14.781 -34.406 -9.461 1 98.44 310 ALA B CA 1
ATOM 6938 C C . ALA B 1 310 ? -13.695 -33.312 -9.398 1 98.44 310 ALA B C 1
ATOM 6940 O O . ALA B 1 310 ? -12.828 -33.375 -8.523 1 98.44 310 ALA B O 1
ATOM 6941 N N . VAL B 1 311 ? -13.688 -32.438 -10.32 1 98.56 311 VAL B N 1
ATOM 6942 C CA . VAL B 1 311 ? -12.82 -31.266 -10.305 1 98.56 311 VAL B CA 1
ATOM 6943 C C . VAL B 1 311 ? -13.609 -30.047 -9.797 1 98.56 311 VAL B C 1
ATOM 6945 O O . VAL B 1 311 ? -14.578 -29.625 -10.422 1 98.56 311 VAL B O 1
ATOM 6948 N N . ILE B 1 312 ? -13.164 -29.484 -8.68 1 98.81 312 ILE B N 1
ATOM 6949 C CA . ILE B 1 312 ? -13.875 -28.359 -8.086 1 98.81 312 ILE B CA 1
ATOM 6950 C C . ILE B 1 312 ? -13.188 -27.047 -8.477 1 98.81 312 ILE B C 1
ATOM 6952 O O . ILE B 1 312 ? -12.062 -26.781 -8.039 1 98.81 312 ILE B O 1
ATOM 6956 N N . GLY B 1 313 ? -13.875 -26.219 -9.234 1 98.56 313 GLY B N 1
ATOM 6957 C CA . GLY B 1 313 ? -13.352 -24.938 -9.719 1 98.56 313 GLY B CA 1
ATOM 6958 C C . GLY B 1 313 ? -13.453 -24.797 -11.227 1 98.56 313 GLY B C 1
ATOM 6959 O O . GLY B 1 313 ? -13.172 -25.734 -11.977 1 98.56 313 GLY B O 1
ATOM 6960 N N . GLY B 1 314 ? -13.867 -23.641 -11.641 1 98.31 314 GLY B N 1
ATOM 6961 C CA . GLY B 1 314 ? -14.102 -23.391 -13.055 1 98.31 314 GLY B CA 1
ATOM 6962 C C . GLY B 1 314 ? -13.094 -22.438 -13.664 1 98.31 314 GLY B C 1
ATOM 6963 O O . GLY B 1 314 ? -13.273 -21.984 -14.797 1 98.31 314 GLY B O 1
ATOM 6964 N N . GLY B 1 315 ? -12.039 -22.141 -12.898 1 97.5 315 GLY B N 1
ATOM 6965 C CA . GLY B 1 315 ? -11 -21.25 -13.383 1 97.5 315 GLY B CA 1
ATOM 6966 C C . GLY B 1 315 ? -9.984 -21.938 -14.273 1 97.5 315 GLY B C 1
ATOM 6967 O O . GLY B 1 315 ? -10.297 -22.953 -14.898 1 97.5 315 GLY B O 1
ATOM 6968 N N . PHE B 1 316 ? -8.789 -21.391 -14.406 1 96.69 316 PHE B N 1
ATOM 6969 C CA . PHE B 1 316 ? -7.742 -21.891 -15.297 1 96.69 316 PHE B CA 1
ATOM 6970 C C . PHE B 1 316 ? -7.387 -23.328 -14.961 1 96.69 316 PHE B C 1
ATOM 6972 O O . PHE B 1 316 ? -7.621 -24.234 -15.766 1 96.69 316 PHE B O 1
ATOM 6979 N N . LEU B 1 317 ? -6.938 -23.516 -13.75 1 97.5 317 LEU B N 1
ATOM 6980 C CA . LEU B 1 317 ? -6.441 -24.828 -13.344 1 97.5 317 LEU B CA 1
ATOM 6981 C C . LEU B 1 317 ? -7.543 -25.875 -13.43 1 97.5 317 LEU B C 1
ATOM 6983 O O . LEU B 1 317 ? -7.332 -26.969 -13.977 1 97.5 317 LEU B O 1
ATOM 6987 N N . GLY B 1 318 ? -8.75 -25.516 -12.891 1 98.25 318 GLY B N 1
ATOM 6988 C CA . GLY B 1 318 ? -9.859 -26.469 -12.93 1 98.25 318 GLY B CA 1
ATOM 6989 C C . GLY B 1 318 ? -10.25 -26.875 -14.336 1 98.25 318 GLY B C 1
ATOM 6990 O O . GLY B 1 318 ? -10.461 -28.047 -14.617 1 98.25 318 GLY B O 1
ATOM 6991 N N . SER B 1 319 ? -10.32 -25.938 -15.188 1 98 319 SER B N 1
ATOM 6992 C CA . SER B 1 319 ? -10.727 -26.219 -16.562 1 98 319 SER B CA 1
ATOM 6993 C C . SER B 1 319 ? -9.641 -26.969 -17.312 1 98 319 SER B C 1
ATOM 6995 O O . SER B 1 319 ? -9.945 -27.891 -18.078 1 98 319 SER B O 1
ATOM 6997 N N . GLU B 1 320 ? -8.398 -26.625 -17.141 1 96.12 320 GLU B N 1
ATOM 6998 C CA . GLU B 1 320 ? -7.289 -27.344 -17.766 1 96.12 320 GLU B CA 1
ATOM 6999 C C . GLU B 1 320 ? -7.246 -28.797 -17.328 1 96.12 320 GLU B C 1
ATOM 7001 O O . GLU B 1 320 ? -7.125 -29.703 -18.156 1 96.12 320 GLU B O 1
ATOM 7006 N N . LEU B 1 321 ? -7.406 -29.047 -16.047 1 96.31 321 LEU B N 1
ATOM 7007 C CA . LEU B 1 321 ? -7.363 -30.406 -15.516 1 96.31 321 LEU B CA 1
ATOM 7008 C C . LEU B 1 321 ? -8.562 -31.203 -15.992 1 96.31 321 LEU B C 1
ATOM 7010 O O . LEU B 1 321 ? -8.438 -32.375 -16.328 1 96.31 321 LEU B O 1
ATOM 7014 N N . ALA B 1 322 ? -9.758 -30.547 -15.961 1 96.94 322 ALA B N 1
ATOM 7015 C CA . ALA B 1 322 ? -10.961 -31.25 -16.422 1 96.94 322 ALA B CA 1
ATOM 7016 C C . ALA B 1 322 ? -10.789 -31.75 -17.859 1 96.94 322 ALA B C 1
ATOM 7018 O O . ALA B 1 322 ? -11.109 -32.906 -18.156 1 96.94 322 ALA B O 1
ATOM 7019 N N . VAL B 1 323 ? -10.25 -30.938 -18.703 1 95 323 VAL B N 1
ATOM 7020 C CA . VAL B 1 323 ? -10.055 -31.281 -20.109 1 95 323 VAL B CA 1
ATOM 7021 C C . VAL B 1 323 ? -8.984 -32.375 -20.219 1 95 323 VAL B C 1
ATOM 7023 O O . VAL B 1 323 ? -9.156 -33.344 -20.953 1 95 323 VAL B O 1
ATOM 7026 N N . ALA B 1 324 ? -7.902 -32.219 -19.516 1 92 324 ALA B N 1
ATOM 7027 C CA . ALA B 1 324 ? -6.801 -33.188 -19.562 1 92 324 ALA B CA 1
ATOM 7028 C C . ALA B 1 324 ? -7.266 -34.562 -19.109 1 92 324 ALA B C 1
ATOM 7030 O O . ALA B 1 324 ? -6.941 -35.562 -19.75 1 92 324 ALA B O 1
ATOM 7031 N N . LEU B 1 325 ? -8.039 -34.594 -18.078 1 93.38 325 LEU B N 1
ATOM 7032 C CA . LEU B 1 325 ? -8.5 -35.844 -17.5 1 93.38 325 LEU B CA 1
ATOM 7033 C C . LEU B 1 325 ? -9.562 -36.5 -18.391 1 93.38 325 LEU B C 1
ATOM 7035 O O . LEU B 1 325 ? -9.664 -37.719 -18.453 1 93.38 325 LEU B O 1
ATOM 7039 N N . ALA B 1 326 ? -10.297 -35.656 -19.031 1 93 326 ALA B N 1
ATOM 7040 C CA . ALA B 1 326 ? -11.359 -36.188 -19.906 1 93 326 ALA B CA 1
ATOM 7041 C C . ALA B 1 326 ? -10.781 -36.844 -21.141 1 93 326 ALA B C 1
ATOM 7043 O O . ALA B 1 326 ? -11.461 -37.656 -21.797 1 93 326 ALA B O 1
ATOM 7044 N N . ALA B 1 327 ? -9.648 -36.469 -21.469 1 83.38 327 ALA B N 1
ATOM 7045 C CA . ALA B 1 327 ? -9.008 -37.062 -22.641 1 83.38 327 ALA B CA 1
ATOM 7046 C C . ALA B 1 327 ? -8.664 -38.531 -22.391 1 83.38 327 ALA B C 1
ATOM 7048 O O . ALA B 1 327 ? -8.531 -39.312 -23.328 1 83.38 327 ALA B O 1
ATOM 7049 N N . GLU B 1 328 ? -8.5 -38.812 -21.109 1 73.06 328 GLU B N 1
ATOM 7050 C CA . GLU B 1 328 ? -8.203 -40.188 -20.734 1 73.06 328 GLU B CA 1
ATOM 7051 C C . GLU B 1 328 ? -9.469 -41.031 -20.734 1 73.06 328 GLU B C 1
ATOM 7053 O O . GLU B 1 328 ? -10.516 -40.594 -20.25 1 73.06 328 GLU B O 1
ATOM 7058 N N . THR B 1 329 ? -9.562 -41.969 -21.531 1 67.62 329 THR B N 1
ATOM 7059 C CA . THR B 1 329 ? -10.758 -42.781 -21.75 1 67.62 329 THR B CA 1
ATOM 7060 C C . THR B 1 329 ? -11.133 -43.531 -20.484 1 67.62 329 THR B C 1
ATOM 7062 O O . THR B 1 329 ? -10.266 -43.969 -19.719 1 67.62 329 THR B O 1
ATOM 7065 N N . GLY B 1 330 ? -12.352 -43.562 -20.172 1 77.88 330 GLY B N 1
ATOM 7066 C CA . GLY B 1 330 ? -12.945 -44.531 -19.234 1 77.88 330 GLY B CA 1
ATOM 7067 C C . GLY B 1 330 ? -13.328 -43.875 -17.906 1 77.88 330 GLY B C 1
ATOM 7068 O O . GLY B 1 330 ? -13.977 -44.531 -17.078 1 77.88 330 GLY B O 1
ATOM 7069 N N . THR B 1 331 ? -12.938 -42.688 -17.656 1 91.12 331 THR B N 1
ATOM 7070 C CA . THR B 1 331 ? -13.242 -42.031 -16.391 1 91.12 331 THR B CA 1
ATOM 7071 C C . THR B 1 331 ? -14.234 -40.906 -16.578 1 91.12 331 THR B C 1
ATOM 7073 O O . THR B 1 331 ? -14.117 -40.125 -17.531 1 91.12 331 THR B O 1
ATOM 7076 N N . LYS B 1 332 ? -15.273 -40.906 -15.766 1 96.31 332 LYS B N 1
ATOM 7077 C CA . LYS B 1 332 ? -16.234 -39.812 -15.789 1 96.31 332 LYS B CA 1
ATOM 7078 C C . LYS B 1 332 ? -15.672 -38.594 -15.07 1 96.31 332 LYS B C 1
ATOM 7080 O O . LYS B 1 332 ? -15.234 -38.656 -13.922 1 96.31 332 LYS B O 1
ATOM 7085 N N . ILE B 1 333 ? -15.672 -37.5 -15.781 1 97.81 333 ILE B N 1
ATOM 7086 C CA . ILE B 1 333 ? -15.164 -36.281 -15.195 1 97.81 333 ILE B CA 1
ATOM 7087 C C . ILE B 1 333 ? -16.312 -35.312 -14.922 1 97.81 333 ILE B C 1
ATOM 7089 O O . ILE B 1 333 ? -17.062 -34.938 -15.836 1 97.81 333 ILE B O 1
ATOM 7093 N N . VAL B 1 334 ? -16.484 -34.906 -13.656 1 98.31 334 VAL B N 1
ATOM 7094 C CA . VAL B 1 334 ? -17.469 -33.906 -13.258 1 98.31 334 VAL B CA 1
ATOM 7095 C C . VAL B 1 334 ? -16.75 -32.625 -12.789 1 98.31 334 VAL B C 1
ATOM 7097 O O . VAL B 1 334 ? -15.852 -32.688 -11.945 1 98.31 334 VAL B O 1
ATOM 7100 N N . GLN B 1 335 ? -17.062 -31.531 -13.383 1 98.62 335 GLN B N 1
ATOM 7101 C CA . GLN B 1 335 ? -16.531 -30.234 -12.938 1 98.62 335 GLN B CA 1
ATOM 7102 C C . GLN B 1 335 ? -17.641 -29.375 -12.328 1 98.62 335 GLN B C 1
ATOM 7104 O O . GLN B 1 335 ? -18.703 -29.203 -12.93 1 98.62 335 GLN B O 1
ATOM 7109 N N . THR B 1 336 ? -17.391 -28.844 -11.109 1 98.56 336 THR B N 1
ATOM 7110 C CA . THR B 1 336 ? -18.438 -28.047 -10.453 1 98.56 336 THR B CA 1
ATOM 7111 C C . THR B 1 336 ? -17.844 -26.75 -9.914 1 98.56 336 THR B C 1
ATOM 7113 O O . THR B 1 336 ? -16.703 -26.719 -9.445 1 98.56 336 THR B O 1
ATOM 7116 N N . PHE B 1 337 ? -18.609 -25.656 -9.961 1 98.5 337 PHE B N 1
ATOM 7117 C CA . PHE B 1 337 ? -18.188 -24.344 -9.492 1 98.5 337 PHE B CA 1
ATOM 7118 C C . PHE B 1 337 ? -19.375 -23.391 -9.414 1 98.5 337 PHE B C 1
ATOM 7120 O O . PHE B 1 337 ? -20.406 -23.625 -10.047 1 98.5 337 PHE B O 1
ATOM 7127 N N . PRO B 1 338 ? -19.219 -22.297 -8.656 1 97.88 338 PRO B N 1
ATOM 7128 C CA . PRO B 1 338 ? -20.375 -21.422 -8.422 1 97.88 338 PRO B CA 1
ATOM 7129 C C . PRO B 1 338 ? -20.625 -20.469 -9.578 1 97.88 338 PRO B C 1
ATOM 7131 O O . PRO B 1 338 ? -21.719 -19.906 -9.695 1 97.88 338 PRO B O 1
ATOM 7134 N N . GLU B 1 339 ? -19.656 -20.234 -10.445 1 97.69 339 GLU B N 1
ATOM 7135 C CA . GLU B 1 339 ? -19.828 -19.297 -11.547 1 97.69 339 GLU B CA 1
ATOM 7136 C C . GLU B 1 339 ? -20.797 -19.844 -12.602 1 97.69 339 GLU B C 1
ATOM 7138 O O . GLU B 1 339 ? -21.109 -21.031 -12.602 1 97.69 339 GLU B O 1
ATOM 7143 N N . ASP B 1 340 ? -21.219 -18.953 -13.516 1 96.25 340 ASP B N 1
ATOM 7144 C CA . ASP B 1 340 ? -22.219 -19.328 -14.5 1 96.25 340 ASP B CA 1
ATOM 7145 C C . ASP B 1 340 ? -21.594 -20 -15.711 1 96.25 340 ASP B C 1
ATOM 7147 O O . ASP B 1 340 ? -22.25 -20.219 -16.734 1 96.25 340 ASP B O 1
ATOM 7151 N N . GLY B 1 341 ? -20.391 -20.359 -15.633 1 98.12 341 GLY B N 1
ATOM 7152 C CA . GLY B 1 341 ? -19.656 -21.094 -16.656 1 98.12 341 GLY B CA 1
ATOM 7153 C C . GLY B 1 341 ? -18.156 -21.078 -16.438 1 98.12 341 GLY B C 1
ATOM 7154 O O . GLY B 1 341 ? -17.672 -20.5 -15.461 1 98.12 341 GLY B O 1
ATOM 7155 N N . ASN B 1 342 ? -17.484 -21.812 -17.328 1 98.25 342 ASN B N 1
ATOM 7156 C CA . ASN B 1 342 ? -16.016 -21.875 -17.234 1 98.25 342 ASN B CA 1
ATOM 7157 C C . ASN B 1 342 ? -15.391 -20.5 -17.469 1 98.25 342 ASN B C 1
ATOM 7159 O O . ASN B 1 342 ? -15.844 -19.75 -18.328 1 98.25 342 ASN B O 1
ATOM 7163 N N . MET B 1 343 ? -14.336 -20.219 -16.688 1 97.94 343 MET B N 1
ATOM 7164 C CA . MET B 1 343 ? -13.617 -18.953 -16.781 1 97.94 343 MET B CA 1
ATOM 7165 C C . MET B 1 343 ? -14.555 -17.766 -16.547 1 97.94 343 MET B C 1
ATOM 7167 O O . MET B 1 343 ? -14.391 -16.719 -17.172 1 97.94 343 MET B O 1
ATOM 7171 N N . GLY B 1 344 ? -15.492 -17.969 -15.68 1 97.69 344 GLY B N 1
ATOM 7172 C CA . GLY B 1 344 ? -16.547 -17 -15.445 1 97.69 344 GLY B CA 1
ATOM 7173 C C . GLY B 1 344 ? -16.031 -15.695 -14.867 1 97.69 344 GLY B C 1
ATOM 7174 O O . GLY B 1 344 ? -16.688 -14.656 -14.969 1 97.69 344 GLY B O 1
ATOM 7175 N N . LEU B 1 345 ? -14.898 -15.727 -14.258 1 96.81 345 LEU B N 1
ATOM 7176 C CA . LEU B 1 345 ? -14.352 -14.516 -13.648 1 96.81 345 LEU B CA 1
ATOM 7177 C C . LEU B 1 345 ? -13.43 -13.789 -14.625 1 96.81 345 LEU B C 1
ATOM 7179 O O . LEU B 1 345 ? -12.977 -12.68 -14.352 1 96.81 345 LEU B O 1
ATOM 7183 N N . VAL B 1 346 ? -13.211 -14.336 -15.805 1 97.25 346 VAL B N 1
ATOM 7184 C CA . VAL B 1 346 ? -12.211 -13.836 -16.75 1 97.25 346 VAL B CA 1
ATOM 7185 C C . VAL B 1 346 ? -12.898 -13.359 -18.016 1 97.25 346 VAL B C 1
ATOM 7187 O O . VAL B 1 346 ? -12.703 -12.211 -18.438 1 97.25 346 VAL B O 1
ATOM 7190 N N . PHE B 1 347 ? -13.789 -14.156 -18.578 1 97.5 347 PHE B N 1
ATOM 7191 C CA . PHE B 1 347 ? -14.383 -13.906 -19.875 1 97.5 347 PHE B CA 1
ATOM 7192 C C . PHE B 1 347 ? -15.688 -13.141 -19.75 1 97.5 347 PHE B C 1
ATOM 7194 O O . PHE B 1 347 ? -16.359 -13.219 -18.703 1 97.5 347 PHE B O 1
ATOM 7201 N N . PRO B 1 348 ? -15.992 -12.398 -20.844 1 96.06 348 PRO B N 1
ATOM 7202 C CA . PRO B 1 348 ? -17.391 -11.984 -20.906 1 96.06 348 PRO B CA 1
ATOM 7203 C C . PRO B 1 348 ? -18.359 -13.164 -20.953 1 96.06 348 PRO B C 1
ATOM 7205 O O . PRO B 1 348 ? -18 -14.25 -21.406 1 96.06 348 PRO B O 1
ATOM 7208 N N . ARG B 1 349 ? -19.547 -12.93 -20.625 1 95.06 349 ARG B N 1
ATOM 7209 C CA . ARG B 1 349 ? -20.531 -13.977 -20.391 1 95.06 349 ARG B CA 1
ATOM 7210 C C . ARG B 1 349 ? -20.719 -14.836 -21.625 1 95.06 349 ARG B C 1
ATOM 7212 O O . ARG B 1 349 ? -20.828 -16.062 -21.531 1 95.06 349 ARG B O 1
ATOM 7219 N N . TYR B 1 350 ? -20.797 -14.25 -22.828 1 94.12 350 TYR B N 1
ATOM 7220 C CA . TYR B 1 350 ? -21.031 -15.016 -24.047 1 94.12 350 TYR B CA 1
ATOM 7221 C C . TYR B 1 350 ? -19.891 -15.977 -24.328 1 94.12 350 TYR B C 1
ATOM 7223 O O . TYR B 1 350 ? -20.125 -17.109 -24.781 1 94.12 350 TYR B O 1
ATOM 7231 N N . LEU B 1 351 ? -18.75 -15.609 -24.031 1 95.19 351 LEU B N 1
ATOM 7232 C CA . LEU B 1 351 ? -17.578 -16.469 -24.25 1 95.19 351 LEU B CA 1
ATOM 7233 C C . LEU B 1 351 ? -17.5 -17.547 -23.172 1 95.19 351 LEU B C 1
ATOM 7235 O O . LEU B 1 351 ? -17.062 -18.672 -23.438 1 95.19 351 LEU B O 1
ATOM 7239 N N . THR B 1 352 ? -17.906 -17.219 -21.938 1 96.88 352 THR B N 1
ATOM 7240 C CA . THR B 1 352 ? -18.016 -18.188 -20.844 1 96.88 352 THR B CA 1
ATOM 7241 C C . THR B 1 352 ? -18.969 -19.312 -21.203 1 96.88 352 THR B C 1
ATOM 7243 O O . THR B 1 352 ? -18.641 -20.484 -21.047 1 96.88 352 THR B O 1
ATOM 7246 N N . LYS B 1 353 ? -20.062 -18.953 -21.734 1 96.12 353 LYS B N 1
ATOM 7247 C CA . LYS B 1 353 ? -21.062 -19.953 -22.125 1 96.12 353 LYS B CA 1
ATOM 7248 C C . LYS B 1 353 ? -20.562 -20.812 -23.281 1 96.12 353 LYS B C 1
ATOM 7250 O O . LYS B 1 353 ? -20.75 -22.031 -23.281 1 96.12 353 LYS B O 1
ATOM 7255 N N . TRP B 1 354 ? -19.984 -20.141 -24.203 1 94.69 354 TRP B N 1
ATOM 7256 C CA . TRP B 1 354 ? -19.438 -20.875 -25.344 1 94.69 354 TRP B CA 1
ATOM 7257 C C . TRP B 1 354 ? -18.359 -21.844 -24.906 1 94.69 354 TRP B C 1
ATOM 7259 O O . TRP B 1 354 ? -18.344 -23.016 -25.312 1 94.69 354 TRP B O 1
ATOM 7269 N N . THR B 1 355 ? -17.5 -21.406 -24.062 1 96.5 355 THR B N 1
ATOM 7270 C CA . THR B 1 355 ? -16.406 -22.234 -23.547 1 96.5 355 THR B CA 1
ATOM 7271 C C . THR B 1 355 ? -16.953 -23.422 -22.766 1 96.5 355 THR B C 1
ATOM 7273 O O . THR B 1 355 ? -16.484 -24.547 -22.922 1 96.5 355 THR B O 1
ATOM 7276 N N . THR B 1 356 ? -17.922 -23.172 -21.984 1 97.62 356 THR B N 1
ATOM 7277 C CA . THR B 1 356 ? -18.547 -24.234 -21.203 1 97.62 356 THR B CA 1
ATOM 7278 C C . THR B 1 356 ? -19.125 -25.312 -22.109 1 97.62 356 THR B C 1
ATOM 7280 O O . THR B 1 356 ? -18.953 -26.5 -21.859 1 97.62 356 THR B O 1
ATOM 7283 N N . ALA B 1 357 ? -19.75 -24.859 -23.156 1 96.19 357 ALA B N 1
ATOM 7284 C CA . ALA B 1 357 ? -20.312 -25.797 -24.125 1 96.19 357 ALA B CA 1
ATOM 7285 C C . ALA B 1 357 ? -19.219 -26.641 -24.781 1 96.19 357 ALA B C 1
ATOM 7287 O O . ALA B 1 357 ? -19.391 -27.844 -24.984 1 96.19 357 ALA B O 1
ATOM 7288 N N . LYS B 1 358 ? -18.156 -26.062 -25.094 1 95 358 LYS B N 1
ATOM 7289 C CA . LYS B 1 358 ? -17.062 -26.781 -25.719 1 95 358 LYS B CA 1
ATOM 7290 C C . LYS B 1 358 ? -16.453 -27.812 -24.766 1 95 358 LYS B C 1
ATOM 7292 O O . LYS B 1 358 ? -16.047 -28.891 -25.203 1 95 358 LYS B O 1
ATOM 7297 N N . LEU B 1 359 ? -16.375 -27.531 -23.453 1 96.56 359 LEU B N 1
ATOM 7298 C CA . LEU B 1 359 ? -15.859 -28.484 -22.5 1 96.56 359 LEU B CA 1
ATOM 7299 C C . LEU B 1 359 ? -16.797 -29.688 -22.375 1 96.56 359 LEU B C 1
ATOM 7301 O O . LEU B 1 359 ? -16.328 -30.828 -22.25 1 96.56 359 LEU B O 1
ATOM 7305 N N . ARG B 1 360 ? -18.062 -29.438 -22.5 1 96.69 360 ARG B N 1
ATOM 7306 C CA . ARG B 1 360 ? -19.016 -30.531 -22.484 1 96.69 360 ARG B CA 1
ATOM 7307 C C . ARG B 1 360 ? -18.828 -31.438 -23.703 1 96.69 360 ARG B C 1
ATOM 7309 O O . ARG B 1 360 ? -18.922 -32.656 -23.594 1 96.69 360 ARG B O 1
ATOM 7316 N N . GLU B 1 361 ? -18.516 -30.797 -24.797 1 94 361 GLU B N 1
ATOM 7317 C CA . GLU B 1 361 ? -18.312 -31.547 -26.031 1 94 361 GLU B CA 1
ATOM 7318 C C . GLU B 1 361 ? -17.094 -32.469 -25.922 1 94 361 GLU B C 1
ATOM 7320 O O . GLU B 1 361 ? -17.062 -33.531 -26.562 1 94 361 GLU B O 1
ATOM 7325 N N . VAL B 1 362 ? -16.172 -32.094 -25.125 1 91.94 362 VAL B N 1
ATOM 7326 C CA . VAL B 1 362 ? -14.961 -32.875 -25.016 1 91.94 362 VAL B CA 1
ATOM 7327 C C . VAL B 1 362 ? -15.125 -33.938 -23.922 1 91.94 362 VAL B C 1
ATOM 7329 O O . VAL B 1 362 ? -14.219 -34.75 -23.688 1 91.94 362 VAL B O 1
ATOM 7332 N N . GLY B 1 363 ? -16.234 -33.906 -23.234 1 94 363 GLY B N 1
ATOM 7333 C CA . GLY B 1 363 ? -16.531 -35.031 -22.359 1 94 363 GLY B CA 1
ATOM 7334 C C . GLY B 1 363 ? -16.578 -34.656 -20.891 1 94 363 GLY B C 1
ATOM 7335 O O . GLY B 1 363 ? -16.688 -35.5 -20.016 1 94 363 GLY B O 1
ATOM 7336 N N . VAL B 1 364 ? -16.547 -33.406 -20.547 1 97.25 364 VAL B N 1
ATOM 7337 C CA . VAL B 1 364 ? -16.609 -32.969 -19.172 1 97.25 364 VAL B CA 1
ATOM 7338 C C . VAL B 1 364 ? -18.062 -32.688 -18.766 1 97.25 364 VAL B C 1
ATOM 7340 O O . VAL B 1 364 ? -18.781 -31.984 -19.469 1 97.25 364 VAL B O 1
ATOM 7343 N N . ASP B 1 365 ? -18.516 -33.312 -17.75 1 98.06 365 ASP B N 1
ATOM 7344 C CA . ASP B 1 365 ? -19.812 -32.969 -17.188 1 98.06 365 ASP B CA 1
ATOM 7345 C C . ASP B 1 365 ? -19.734 -31.719 -16.328 1 98.06 365 ASP B C 1
ATOM 7347 O O . ASP B 1 365 ? -19.469 -31.812 -15.117 1 98.06 365 ASP B O 1
ATOM 7351 N N . VAL B 1 366 ? -20.062 -30.625 -16.906 1 98.5 366 VAL B N 1
ATOM 7352 C CA . VAL B 1 366 ? -19.875 -29.344 -16.234 1 98.5 366 VAL B CA 1
ATOM 7353 C C . VAL B 1 366 ? -21.141 -28.984 -15.453 1 98.5 366 VAL B C 1
ATOM 7355 O O . VAL B 1 366 ? -22.234 -28.891 -16.031 1 98.5 366 VAL B O 1
ATOM 7358 N N . LYS B 1 367 ? -20.969 -28.859 -14.148 1 98.25 367 LYS B N 1
ATOM 7359 C CA . LYS B 1 367 ? -22.047 -28.359 -13.273 1 98.25 367 LYS B CA 1
ATOM 7360 C C . LYS B 1 367 ? -21.797 -26.922 -12.867 1 98.25 367 LYS B C 1
ATOM 7362 O O . LYS B 1 367 ? -21.219 -26.656 -11.805 1 98.25 367 LYS B O 1
ATOM 7367 N N . GLU B 1 368 ? -22.297 -25.984 -13.656 1 97.62 368 GLU B N 1
ATOM 7368 C CA . GLU B 1 368 ? -22.156 -24.562 -13.391 1 97.62 368 GLU B CA 1
ATOM 7369 C C . GLU B 1 368 ? -23.172 -24.078 -12.367 1 97.62 368 GLU B C 1
ATOM 7371 O O . GLU B 1 368 ? -24.094 -24.828 -12.008 1 97.62 368 GLU B O 1
ATOM 7376 N N . SER B 1 369 ? -22.938 -22.859 -11.789 1 97.25 369 SER B N 1
ATOM 7377 C CA . SER B 1 369 ? -23.844 -22.219 -10.836 1 97.25 369 SER B CA 1
ATOM 7378 C C . SER B 1 369 ? -24.188 -23.156 -9.68 1 97.25 369 SER B C 1
ATOM 7380 O O . SER B 1 369 ? -25.344 -23.234 -9.258 1 97.25 369 SER B O 1
ATOM 7382 N N . THR B 1 370 ? -23.203 -23.891 -9.25 1 96.38 370 THR B N 1
ATOM 7383 C CA . THR B 1 370 ? -23.406 -24.859 -8.188 1 96.38 370 THR B CA 1
ATOM 7384 C C . THR B 1 370 ? -22.484 -24.578 -7.008 1 96.38 370 THR B C 1
ATOM 7386 O O . THR B 1 370 ? -21.297 -24.328 -7.188 1 96.38 370 THR B O 1
ATOM 7389 N N . VAL B 1 371 ? -23.062 -24.625 -5.848 1 97 371 VAL B N 1
ATOM 7390 C CA . VAL B 1 371 ? -22.328 -24.406 -4.609 1 97 371 VAL B CA 1
ATOM 7391 C C . VAL B 1 371 ? -22.359 -25.656 -3.754 1 97 371 VAL B C 1
ATOM 7393 O O . VAL B 1 371 ? -23.438 -26.188 -3.463 1 97 371 VAL B O 1
ATOM 7396 N N . ILE B 1 372 ? -21.188 -26.156 -3.385 1 97.94 372 ILE B N 1
ATOM 7397 C CA . ILE B 1 372 ? -21.109 -27.328 -2.523 1 97.94 372 ILE B CA 1
ATOM 7398 C C . ILE B 1 372 ? -21.453 -26.938 -1.088 1 97.94 372 ILE B C 1
ATOM 7400 O O . ILE B 1 372 ? -20.828 -26.047 -0.509 1 97.94 372 ILE B O 1
ATOM 7404 N N . THR B 1 373 ? -22.359 -27.594 -0.481 1 97.19 373 THR B N 1
ATOM 7405 C CA . THR B 1 373 ? -22.797 -27.266 0.875 1 97.19 373 THR B CA 1
ATOM 7406 C C . THR B 1 373 ? -22.297 -28.312 1.863 1 97.19 373 THR B C 1
ATOM 7408 O O . THR B 1 373 ? -22.156 -28.031 3.055 1 97.19 373 THR B O 1
ATOM 7411 N N . ASN B 1 374 ? -22.141 -29.531 1.315 1 96.56 374 ASN B N 1
ATOM 7412 C CA . ASN B 1 374 ? -21.719 -30.625 2.18 1 96.56 374 ASN B CA 1
ATOM 7413 C C . ASN B 1 374 ? -20.984 -31.719 1.39 1 96.56 374 ASN B C 1
ATOM 7415 O O . ASN B 1 374 ? -21.203 -31.844 0.182 1 96.56 374 ASN B O 1
ATOM 7419 N N . ALA B 1 375 ? -20.078 -32.469 2.055 1 97.69 375 ALA B N 1
ATOM 7420 C CA . ALA B 1 375 ? -19.391 -33.656 1.541 1 97.69 375 ALA B CA 1
ATOM 7421 C C . ALA B 1 375 ? -19.484 -34.812 2.529 1 97.69 375 ALA B C 1
ATOM 7423 O O . ALA B 1 375 ? -19.062 -34.688 3.684 1 97.69 375 ALA B O 1
ATOM 7424 N N . LYS B 1 376 ? -20.062 -35.875 2.045 1 96.12 376 LYS B N 1
ATOM 7425 C CA . LYS B 1 376 ? -20.266 -37.031 2.916 1 96.12 376 LYS B CA 1
ATOM 7426 C C . LYS B 1 376 ? -19.688 -38.312 2.291 1 96.12 376 LYS B C 1
ATOM 7428 O O . LYS B 1 376 ? -19.719 -38.469 1.07 1 96.12 376 LYS B O 1
ATOM 7433 N N . GLU B 1 377 ? -19.234 -39.188 3.146 1 96.06 377 GLU B N 1
ATOM 7434 C CA . GLU B 1 377 ? -18.781 -40.469 2.674 1 96.06 377 GLU B CA 1
ATOM 7435 C C . GLU B 1 377 ? -19.953 -41.375 2.279 1 96.06 377 GLU B C 1
ATOM 7437 O O . GLU B 1 377 ? -20.969 -41.406 2.961 1 96.06 377 GLU B O 1
ATOM 7442 N N . SER B 1 378 ? -19.859 -41.938 1.206 1 93.25 378 SER B N 1
ATOM 7443 C CA . SER B 1 378 ? -20.828 -42.875 0.676 1 93.25 378 SER B CA 1
ATOM 7444 C C . SER B 1 378 ? -20.141 -44.125 0.123 1 93.25 378 SER B C 1
ATOM 7446 O O . SER B 1 378 ? -19.859 -44.219 -1.076 1 93.25 378 SER B O 1
ATOM 7448 N N . GLY B 1 379 ? -19.984 -45.188 0.987 1 91 379 GLY B N 1
ATOM 7449 C CA . GLY B 1 379 ? -19.125 -46.281 0.584 1 91 379 GLY B CA 1
ATOM 7450 C C . GLY B 1 379 ? -17.688 -45.875 0.323 1 91 379 GLY B C 1
ATOM 7451 O O . GLY B 1 379 ? -17.047 -45.281 1.179 1 91 379 GLY B O 1
ATOM 7452 N N . ASP B 1 380 ? -17.297 -46.219 -0.953 1 89.19 380 ASP B N 1
ATOM 7453 C CA . ASP B 1 380 ? -15.938 -45.875 -1.331 1 89.19 380 ASP B CA 1
ATOM 7454 C C . ASP B 1 380 ? -15.875 -44.531 -2.023 1 89.19 380 ASP B C 1
ATOM 7456 O O . ASP B 1 380 ? -14.797 -44.062 -2.404 1 89.19 380 ASP B O 1
ATOM 7460 N N . ASN B 1 381 ? -17.047 -43.906 -2.041 1 95.31 381 ASN B N 1
ATOM 7461 C CA . ASN B 1 381 ? -17.141 -42.625 -2.715 1 95.31 381 ASN B CA 1
ATOM 7462 C C . ASN B 1 381 ? -17.391 -41.469 -1.725 1 95.31 381 ASN B C 1
ATOM 7464 O O . ASN B 1 381 ? -17.578 -41.719 -0.532 1 95.31 381 ASN B O 1
ATOM 7468 N N . ILE B 1 382 ? -17.188 -40.281 -2.225 1 97.56 382 ILE B N 1
ATOM 7469 C CA . ILE B 1 382 ? -17.578 -39.062 -1.522 1 97.56 382 ILE B CA 1
ATOM 7470 C C . ILE B 1 382 ? -18.75 -38.406 -2.248 1 97.56 382 ILE B C 1
ATOM 7472 O O . ILE B 1 382 ? -18.656 -38.094 -3.432 1 97.56 382 ILE B O 1
ATOM 7476 N N . GLU B 1 383 ? -19.844 -38.281 -1.55 1 98.19 383 GLU B N 1
ATOM 7477 C CA . GLU B 1 383 ? -21 -37.594 -2.096 1 98.19 383 GLU B CA 1
ATOM 7478 C C . GLU B 1 383 ? -20.906 -36.094 -1.885 1 98.19 383 GLU B C 1
ATOM 7480 O O . GLU B 1 383 ? -20.828 -35.625 -0.747 1 98.19 383 GLU B O 1
ATOM 7485 N N . LEU B 1 384 ? -20.906 -35.312 -2.963 1 98.25 384 LEU B N 1
ATOM 7486 C CA . LEU B 1 384 ? -20.953 -33.875 -2.92 1 98.25 384 LEU B CA 1
ATOM 7487 C C . LEU B 1 384 ? -22.391 -33.375 -3.016 1 98.25 384 LEU B C 1
ATOM 7489 O O . LEU B 1 384 ? -23.062 -33.594 -4.016 1 98.25 384 LEU B O 1
ATOM 7493 N N . GLN B 1 385 ? -22.766 -32.656 -2.012 1 98.06 385 GLN B N 1
ATOM 7494 C CA . GLN B 1 385 ? -24.125 -32.094 -1.992 1 98.06 385 GLN B CA 1
ATOM 7495 C C . GLN B 1 385 ? -24.109 -30.625 -2.365 1 98.06 385 GLN B C 1
ATOM 7497 O O . GLN B 1 385 ? -23.25 -29.859 -1.903 1 98.06 385 GLN B O 1
ATOM 7502 N N . PHE B 1 386 ? -25.109 -30.359 -3.209 1 97.69 386 PHE B N 1
ATOM 7503 C CA . PHE B 1 386 ? -25.141 -28.984 -3.715 1 97.69 386 PHE B CA 1
ATOM 7504 C C . PHE B 1 386 ? -26.328 -28.219 -3.121 1 97.69 386 PHE B C 1
ATOM 7506 O O . PHE B 1 386 ? -27.281 -28.828 -2.639 1 97.69 386 PHE B O 1
ATOM 7513 N N . LYS B 1 387 ? -26.203 -26.922 -3.139 1 96.81 387 LYS B N 1
ATOM 7514 C CA . LYS B 1 387 ? -27.234 -26.031 -2.594 1 96.81 387 LYS B CA 1
ATOM 7515 C C . LYS B 1 387 ? -28.562 -26.234 -3.295 1 96.81 387 LYS B C 1
ATOM 7517 O O . LYS B 1 387 ? -29.625 -26.094 -2.678 1 96.81 387 LYS B O 1
ATOM 7522 N N . ASN B 1 388 ? -28.562 -26.688 -4.582 1 94.94 388 ASN B N 1
ATOM 7523 C CA . ASN B 1 388 ? -29.797 -26.844 -5.348 1 94.94 388 ASN B CA 1
ATOM 7524 C C . ASN B 1 388 ? -30.469 -28.188 -5.059 1 94.94 388 ASN B C 1
ATOM 7526 O O . ASN B 1 388 ? -31.469 -28.531 -5.691 1 94.94 388 ASN B O 1
ATOM 7530 N N . GLY B 1 389 ? -29.891 -28.953 -4.273 1 95.56 389 GLY B N 1
ATOM 7531 C CA . GLY B 1 389 ? -30.516 -30.203 -3.838 1 95.56 389 GLY B CA 1
ATOM 7532 C C . GLY B 1 389 ? -29.969 -31.422 -4.551 1 95.56 389 GLY B C 1
ATOM 7533 O O . GLY B 1 389 ? -30.234 -32.562 -4.141 1 95.56 389 GLY B O 1
ATOM 7534 N N . THR B 1 390 ? -29.219 -31.219 -5.57 1 96.75 390 THR B N 1
ATOM 7535 C CA . THR B 1 390 ? -28.625 -32.344 -6.285 1 96.75 390 THR B CA 1
ATOM 7536 C C . THR B 1 390 ? -27.312 -32.781 -5.641 1 96.75 390 THR B C 1
ATOM 7538 O O . THR B 1 390 ? -26.828 -32.125 -4.703 1 96.75 390 THR B O 1
ATOM 7541 N N . SER B 1 391 ? -26.828 -33.906 -6.074 1 97.44 391 SER B N 1
ATOM 7542 C CA . SER B 1 391 ? -25.562 -34.438 -5.551 1 97.44 391 SER B CA 1
ATOM 7543 C C . SER B 1 391 ? -24.797 -35.219 -6.613 1 97.44 391 SER B C 1
ATOM 7545 O O . SER B 1 391 ? -25.359 -35.562 -7.652 1 97.44 391 SER B O 1
ATOM 7547 N N . VAL B 1 392 ? -23.547 -35.375 -6.418 1 96.94 392 VAL B N 1
ATOM 7548 C CA . VAL B 1 392 ? -22.672 -36.188 -7.277 1 96.94 392 VAL B CA 1
ATOM 7549 C C . VAL B 1 392 ? -21.75 -37.031 -6.418 1 96.94 392 VAL B C 1
ATOM 7551 O O . VAL B 1 392 ? -21.234 -36.594 -5.402 1 96.94 392 VAL B O 1
ATOM 7554 N N . ASP B 1 393 ? -21.625 -38.312 -6.793 1 97.25 393 ASP B N 1
ATOM 7555 C CA . ASP B 1 393 ? -20.656 -39.219 -6.152 1 97.25 393 ASP B CA 1
ATOM 7556 C C . ASP B 1 393 ? -19.344 -39.25 -6.93 1 97.25 393 ASP B C 1
ATOM 7558 O O . ASP B 1 393 ? -19.344 -39.438 -8.141 1 97.25 393 ASP B O 1
ATOM 7562 N N . ALA B 1 394 ? -18.312 -39.062 -6.191 1 97.44 394 ALA B N 1
ATOM 7563 C CA . ALA B 1 394 ? -17 -39.125 -6.812 1 97.44 394 ALA B CA 1
ATOM 7564 C C . ALA B 1 394 ? -16.031 -39.938 -5.965 1 97.44 394 ALA B C 1
ATOM 7566 O O . ALA B 1 394 ? -16.125 -39.969 -4.734 1 97.44 394 ALA B O 1
ATOM 7567 N N . ASP B 1 395 ? -15.164 -40.625 -6.586 1 95.44 395 ASP B N 1
ATOM 7568 C CA . ASP B 1 395 ? -14.203 -41.406 -5.816 1 95.44 395 ASP B CA 1
ATOM 7569 C C . ASP B 1 395 ? -12.852 -40.688 -5.742 1 95.44 395 ASP B C 1
ATOM 7571 O O . ASP B 1 395 ? -11.961 -41.125 -4.996 1 95.44 395 ASP B O 1
ATOM 7575 N N . LEU B 1 396 ? -12.672 -39.719 -6.512 1 97.31 396 LEU B N 1
ATOM 7576 C CA . LEU B 1 396 ? -11.516 -38.812 -6.422 1 97.31 396 LEU B CA 1
ATOM 7577 C C . LEU B 1 396 ? -11.938 -37.375 -6.613 1 97.31 396 LEU B C 1
ATOM 7579 O O . LEU B 1 396 ? -12.711 -37.062 -7.52 1 97.31 396 LEU B O 1
ATOM 7583 N N . ILE B 1 397 ? -11.484 -36.438 -5.719 1 98.38 397 ILE B N 1
ATOM 7584 C CA . ILE B 1 397 ? -11.828 -35.031 -5.773 1 98.38 397 ILE B CA 1
ATOM 7585 C C . ILE B 1 397 ? -10.555 -34.188 -5.91 1 98.38 397 ILE B C 1
ATOM 7587 O O . ILE B 1 397 ? -9.617 -34.375 -5.129 1 98.38 397 ILE B O 1
ATOM 7591 N N . VAL B 1 398 ? -10.445 -33.375 -6.914 1 98.5 398 VAL B N 1
ATOM 7592 C CA . VAL B 1 398 ? -9.344 -32.438 -7.113 1 98.5 398 VAL B CA 1
ATOM 7593 C C . VAL B 1 398 ? -9.828 -31 -6.887 1 98.5 398 VAL B C 1
ATOM 7595 O O . VAL B 1 398 ? -10.734 -30.531 -7.578 1 98.5 398 VAL B O 1
ATOM 7598 N N . LEU B 1 399 ? -9.242 -30.297 -5.945 1 98.69 399 LEU B N 1
ATOM 7599 C CA . LEU B 1 399 ? -9.609 -28.938 -5.605 1 98.69 399 LEU B CA 1
ATOM 7600 C C . LEU B 1 399 ? -8.789 -27.938 -6.418 1 98.69 399 LEU B C 1
ATOM 7602 O O . LEU B 1 399 ? -7.559 -27.938 -6.355 1 98.69 399 LEU B O 1
ATOM 7606 N N . ALA B 1 400 ? -9.406 -27.156 -7.199 1 98.44 400 ALA B N 1
ATOM 7607 C CA . ALA B 1 400 ? -8.836 -26.062 -7.973 1 98.44 400 ALA B CA 1
ATOM 7608 C C . ALA B 1 400 ? -9.57 -24.75 -7.695 1 98.44 400 ALA B C 1
ATOM 7610 O O . ALA B 1 400 ? -10.016 -24.062 -8.625 1 98.44 400 ALA B O 1
ATOM 7611 N N . VAL B 1 401 ? -9.609 -24.328 -6.391 1 97.81 401 VAL B N 1
ATOM 7612 C CA . VAL B 1 401 ? -10.508 -23.266 -5.961 1 97.81 401 VAL B CA 1
ATOM 7613 C C . VAL B 1 401 ? -9.703 -22 -5.625 1 97.81 401 VAL B C 1
ATOM 7615 O O . VAL B 1 401 ? -10.188 -21.125 -4.914 1 97.81 401 VAL B O 1
ATOM 7618 N N . GLY B 1 402 ? -8.508 -21.953 -6.066 1 96.69 402 GLY B N 1
ATOM 7619 C CA . GLY B 1 402 ? -7.746 -20.734 -5.871 1 96.69 402 GLY B CA 1
ATOM 7620 C C . GLY B 1 402 ? -6.453 -20.953 -5.105 1 96.69 402 GLY B C 1
ATOM 7621 O O . GLY B 1 402 ? -6.172 -22.062 -4.656 1 96.69 402 GLY B O 1
ATOM 7622 N N . LEU B 1 403 ? -5.629 -19.859 -5.016 1 97.38 403 LEU B N 1
ATOM 7623 C CA . LEU B 1 403 ? -4.301 -19.859 -4.414 1 97.38 403 LEU B CA 1
ATOM 7624 C C . LEU B 1 403 ? -4.207 -18.812 -3.307 1 97.38 403 LEU B C 1
ATOM 7626 O O . LEU B 1 403 ? -4.723 -17.703 -3.451 1 97.38 403 LEU B O 1
ATOM 7630 N N . SER B 1 404 ? -3.643 -19.219 -2.164 1 97.5 404 SER B N 1
ATOM 7631 C CA . SER B 1 404 ? -3.277 -18.266 -1.12 1 97.5 404 SER B CA 1
ATOM 7632 C C . SER B 1 404 ? -1.788 -17.938 -1.164 1 97.5 404 SER B C 1
ATOM 7634 O O . SER B 1 404 ? -0.951 -18.844 -1.177 1 97.5 404 SER B O 1
ATOM 7636 N N . PRO B 1 405 ? -1.43 -16.609 -1.218 1 98.31 405 PRO B N 1
ATOM 7637 C CA . PRO B 1 405 ? 0.002 -16.297 -1.184 1 98.31 405 PRO B CA 1
ATOM 7638 C C . PRO B 1 405 ? 0.669 -16.75 0.116 1 98.31 405 PRO B C 1
ATOM 7640 O O . PRO B 1 405 ? 0.068 -16.641 1.188 1 98.31 405 PRO B O 1
ATOM 7643 N N . ASN B 1 406 ? 1.891 -17.297 -0.011 1 98.44 406 ASN B N 1
ATOM 7644 C CA . ASN B 1 406 ? 2.688 -17.656 1.159 1 98.44 406 ASN B CA 1
ATOM 7645 C C . ASN B 1 406 ? 3.35 -16.438 1.78 1 98.44 406 ASN B C 1
ATOM 7647 O O . ASN B 1 406 ? 4.559 -16.234 1.635 1 98.44 406 ASN B O 1
ATOM 7651 N N . GLN B 1 407 ? 2.549 -15.703 2.584 1 97.94 407 GLN B N 1
ATOM 7652 C CA . GLN B 1 407 ? 2.977 -14.391 3.047 1 97.94 407 GLN B CA 1
ATOM 7653 C C . GLN B 1 407 ? 3.283 -14.406 4.543 1 97.94 407 GLN B C 1
ATOM 7655 O O . GLN B 1 407 ? 3.455 -13.352 5.16 1 97.94 407 GLN B O 1
ATOM 7660 N N . GLU B 1 408 ? 3.391 -15.539 5.168 1 96.88 408 GLU B N 1
ATOM 7661 C CA . GLU B 1 408 ? 3.58 -15.648 6.613 1 96.88 408 GLU B CA 1
ATOM 7662 C C . GLU B 1 408 ? 4.898 -15.016 7.047 1 96.88 408 GLU B C 1
ATOM 7664 O O . GLU B 1 408 ? 4.992 -14.445 8.133 1 96.88 408 GLU B O 1
ATOM 7669 N N . LEU B 1 409 ? 5.875 -15.117 6.184 1 97.44 409 LEU B N 1
ATOM 7670 C CA . LEU B 1 409 ? 7.191 -14.555 6.449 1 97.44 409 LEU B CA 1
ATOM 7671 C C . LEU B 1 409 ? 7.102 -13.047 6.66 1 97.44 409 LEU B C 1
ATOM 7673 O O . LEU B 1 409 ? 7.891 -12.469 7.414 1 97.44 409 LEU B O 1
ATOM 7677 N N . ALA B 1 410 ? 6.172 -12.383 6.016 1 97.69 410 ALA B N 1
ATOM 7678 C CA . ALA B 1 410 ? 6.004 -10.938 6.152 1 97.69 410 ALA B CA 1
ATOM 7679 C C . ALA B 1 410 ? 5.641 -10.562 7.586 1 97.69 410 ALA B C 1
ATOM 7681 O O . ALA B 1 410 ? 6.184 -9.602 8.141 1 97.69 410 ALA B O 1
ATOM 7682 N N . TYR B 1 411 ? 4.816 -11.32 8.242 1 94.44 411 TYR B N 1
ATOM 7683 C CA . TYR B 1 411 ? 4.34 -11.023 9.586 1 94.44 411 TYR B CA 1
ATOM 7684 C C . TYR B 1 411 ? 5.469 -11.141 10.602 1 94.44 411 TYR B C 1
ATOM 7686 O O . TYR B 1 411 ? 5.66 -10.242 11.43 1 94.44 411 TYR B O 1
ATOM 7694 N N . SER B 1 412 ? 6.215 -12.156 10.438 1 95 412 SER B N 1
ATOM 7695 C CA . SER B 1 412 ? 7.289 -12.391 11.398 1 95 412 SER B CA 1
ATOM 7696 C C . SER B 1 412 ? 8.469 -11.461 11.148 1 95 412 SER B C 1
ATOM 7698 O O . SER B 1 412 ? 9.375 -11.352 11.984 1 95 412 SER B O 1
ATOM 7700 N N . SER B 1 413 ? 8.469 -10.789 10.039 1 96.94 413 SER B N 1
ATOM 7701 C CA . SER B 1 413 ? 9.648 -10.023 9.633 1 96.94 413 SER B CA 1
ATOM 7702 C C . SER B 1 413 ? 9.344 -8.531 9.57 1 96.94 413 SER B C 1
ATOM 7704 O O . SER B 1 413 ? 10.172 -7.742 9.109 1 96.94 413 SER B O 1
ATOM 7706 N N . GLY B 1 414 ? 8.156 -8.094 9.961 1 93.88 414 GLY B N 1
ATOM 7707 C CA . GLY B 1 414 ? 7.789 -6.684 9.992 1 93.88 414 GLY B CA 1
ATOM 7708 C C . GLY B 1 414 ? 7.559 -6.102 8.609 1 93.88 414 GLY B C 1
ATOM 7709 O O . GLY B 1 414 ? 7.73 -4.898 8.398 1 93.88 414 GLY B O 1
ATOM 7710 N N . LEU B 1 415 ? 7.27 -6.941 7.613 1 97.88 415 LEU B N 1
ATOM 7711 C CA . LEU B 1 415 ? 6.934 -6.48 6.273 1 97.88 415 LEU B CA 1
ATOM 7712 C C . LEU B 1 415 ? 5.434 -6.23 6.145 1 97.88 415 LEU B C 1
ATOM 7714 O O . LEU B 1 415 ? 4.637 -6.812 6.883 1 97.88 415 LEU B O 1
ATOM 7718 N N . GLU B 1 416 ? 5.082 -5.363 5.246 1 98 416 GLU B N 1
ATOM 7719 C CA . GLU B 1 416 ? 3.676 -5.02 5.047 1 98 416 GLU B CA 1
ATOM 7720 C C . GLU B 1 416 ? 2.986 -6.027 4.133 1 98 416 GLU B C 1
ATOM 7722 O O . GLU B 1 416 ? 3.549 -6.434 3.113 1 98 416 GLU B O 1
ATOM 7727 N N . VAL B 1 417 ? 1.816 -6.406 4.527 1 98.31 417 VAL B N 1
ATOM 7728 C CA . VAL B 1 417 ? 0.952 -7.234 3.697 1 98.31 417 VAL B CA 1
ATOM 7729 C C . VAL B 1 417 ? -0.243 -6.418 3.215 1 98.31 417 VAL B C 1
ATOM 7731 O O . VAL B 1 417 ? -0.862 -5.691 3.994 1 98.31 417 VAL B O 1
ATOM 7734 N N . ASP B 1 418 ? -0.498 -6.523 1.928 1 97.69 418 ASP B N 1
ATOM 7735 C CA . ASP B 1 418 ? -1.634 -5.82 1.337 1 97.69 418 ASP B CA 1
ATOM 7736 C C . ASP B 1 418 ? -2.951 -6.316 1.927 1 97.69 418 ASP B C 1
ATOM 7738 O O . ASP B 1 418 ? -3.285 -7.5 1.81 1 97.69 418 ASP B O 1
ATOM 7742 N N . SER B 1 419 ? -3.744 -5.469 2.502 1 93.88 419 SER B N 1
ATOM 7743 C CA . SER B 1 419 ? -4.961 -5.859 3.209 1 93.88 419 SER B CA 1
ATOM 7744 C C . SER B 1 419 ? -6.109 -6.113 2.238 1 93.88 419 SER B C 1
ATOM 7746 O O . SER B 1 419 ? -7.113 -6.727 2.604 1 93.88 419 SER B O 1
ATOM 7748 N N . ILE B 1 420 ? -5.934 -5.684 1.02 1 93.62 420 ILE B N 1
ATOM 7749 C CA . ILE B 1 420 ? -7 -5.809 0.03 1 93.62 420 ILE B CA 1
ATOM 7750 C C . ILE B 1 420 ? -6.738 -7.02 -0.863 1 93.62 420 ILE B C 1
ATOM 7752 O O . ILE B 1 420 ? -7.605 -7.879 -1.021 1 93.62 420 ILE B O 1
ATOM 7756 N N . ARG B 1 421 ? -5.547 -7.199 -1.285 1 96 421 ARG B N 1
ATOM 7757 C CA . ARG B 1 421 ? -5.223 -8.188 -2.307 1 96 421 ARG B CA 1
ATOM 7758 C C . ARG B 1 421 ? -4.395 -9.328 -1.723 1 96 421 ARG B C 1
ATOM 7760 O O . ARG B 1 421 ? -4.148 -10.336 -2.395 1 96 421 ARG B O 1
ATOM 7767 N N . SER B 1 422 ? -3.977 -9.156 -0.494 1 97.12 422 SER B N 1
ATOM 7768 C CA . SER B 1 422 ? -2.961 -10.023 0.094 1 97.12 422 SER B CA 1
ATOM 7769 C C . SER B 1 422 ? -1.633 -9.898 -0.644 1 97.12 422 SER B C 1
ATOM 7771 O O . SER B 1 422 ? -1.517 -9.125 -1.599 1 97.12 422 SER B O 1
ATOM 7773 N N . GLY B 1 423 ? -0.63 -10.547 -0.086 1 98.62 423 GLY B N 1
ATOM 7774 C CA . GLY B 1 423 ? 0.701 -10.477 -0.668 1 98.62 423 GLY B CA 1
ATOM 7775 C C . GLY B 1 423 ? 1.591 -9.445 -0.004 1 98.62 423 GLY B C 1
ATOM 7776 O O . GLY B 1 423 ? 1.1 -8.531 0.662 1 98.62 423 GLY B O 1
ATOM 7777 N N . ILE B 1 424 ? 2.861 -9.562 -0.219 1 98.81 424 ILE B N 1
ATOM 7778 C CA . ILE B 1 424 ? 3.859 -8.656 0.345 1 98.81 424 ILE B CA 1
ATOM 7779 C C . ILE B 1 424 ? 3.914 -7.371 -0.475 1 98.81 424 ILE B C 1
ATOM 7781 O O . ILE B 1 424 ? 4.102 -7.41 -1.693 1 98.81 424 ILE B O 1
ATOM 7785 N N . VAL B 1 425 ? 3.76 -6.203 0.212 1 98.69 425 VAL B N 1
ATOM 7786 C CA . VAL B 1 425 ? 3.719 -4.906 -0.456 1 98.69 425 VAL B CA 1
ATOM 7787 C C . VAL B 1 425 ? 5.129 -4.5 -0.882 1 98.69 425 VAL B C 1
ATOM 7789 O O . VAL B 1 425 ? 6.059 -4.527 -0.075 1 98.69 425 VAL B O 1
ATOM 7792 N N . VAL B 1 426 ? 5.316 -4.195 -2.166 1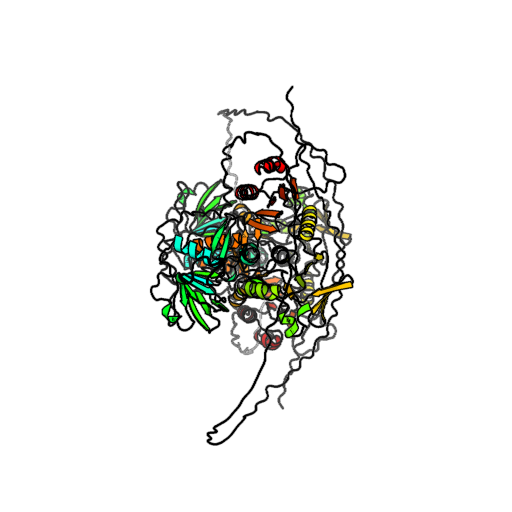 98.62 426 VAL B N 1
ATOM 7793 C CA . VAL B 1 426 ? 6.59 -3.695 -2.674 1 98.62 426 VAL B CA 1
ATOM 7794 C C . VAL B 1 426 ? 6.352 -2.455 -3.533 1 98.62 426 VAL B C 1
ATOM 7796 O O . VAL B 1 426 ? 5.242 -2.24 -4.027 1 98.62 426 VAL B O 1
ATOM 7799 N N . ASN B 1 427 ? 7.359 -1.623 -3.646 1 97.5 427 ASN B N 1
ATOM 7800 C CA . ASN B 1 427 ? 7.297 -0.47 -4.539 1 97.5 427 ASN B CA 1
ATOM 7801 C C . ASN B 1 427 ? 7.477 -0.881 -6 1 97.5 427 ASN B C 1
ATOM 7803 O O . ASN B 1 427 ? 7.453 -2.07 -6.32 1 97.5 427 ASN B O 1
ATOM 7807 N N . ALA B 1 428 ? 7.66 0.066 -6.918 1 97.38 428 ALA B N 1
ATOM 7808 C CA . ALA B 1 428 ? 7.738 -0.199 -8.352 1 97.38 428 ALA B CA 1
ATOM 7809 C C . ALA B 1 428 ? 9.031 -0.93 -8.703 1 97.38 428 ALA B C 1
ATOM 7811 O O . ALA B 1 428 ? 9.133 -1.547 -9.766 1 97.38 428 ALA B O 1
ATOM 7812 N N . GLU B 1 429 ? 10.039 -0.875 -7.859 1 97.94 429 GLU B N 1
ATOM 7813 C CA . GLU B 1 429 ? 11.297 -1.582 -8.062 1 97.94 429 GLU B CA 1
ATOM 7814 C C . GLU B 1 429 ? 11.258 -2.973 -7.434 1 97.94 429 GLU B C 1
ATOM 7816 O O . GLU B 1 429 ? 12.273 -3.67 -7.387 1 97.94 429 GLU B O 1
ATOM 7821 N N . LEU B 1 430 ? 10.086 -3.334 -6.875 1 98.62 430 LEU B N 1
ATOM 7822 C CA . LEU B 1 430 ? 9.82 -4.629 -6.254 1 98.62 430 LEU B CA 1
ATOM 7823 C C . LEU B 1 430 ? 10.602 -4.77 -4.949 1 98.62 430 LEU B C 1
ATOM 7825 O O . LEU B 1 430 ? 11.055 -5.863 -4.613 1 98.62 430 LEU B O 1
ATOM 7829 N N . GLU B 1 431 ? 10.797 -3.689 -4.254 1 98.25 431 GLU B N 1
ATOM 7830 C CA . GLU B 1 431 ? 11.484 -3.652 -2.967 1 98.25 431 GLU B CA 1
ATOM 7831 C C . GLU B 1 431 ? 10.508 -3.359 -1.831 1 98.25 431 GLU B C 1
ATOM 7833 O O . GLU B 1 431 ? 9.727 -2.404 -1.905 1 98.25 431 GLU B O 1
ATOM 7838 N N . ALA B 1 432 ? 10.523 -4.246 -0.827 1 98.19 432 ALA B N 1
ATOM 7839 C CA . ALA B 1 432 ? 9.648 -4.09 0.33 1 98.19 432 ALA B CA 1
ATOM 7840 C C . ALA B 1 432 ? 10.305 -3.229 1.404 1 98.19 432 ALA B C 1
ATOM 7842 O O . ALA B 1 432 ? 9.648 -2.387 2.023 1 98.19 432 ALA B O 1
ATOM 7843 N N . ARG B 1 433 ? 11.5 -3.475 1.689 1 96.94 433 ARG B N 1
ATOM 7844 C CA . ARG B 1 433 ? 12.414 -2.775 2.588 1 96.94 433 ARG B CA 1
ATOM 7845 C C . ARG B 1 433 ? 13.82 -2.709 2 1 96.94 433 ARG B C 1
ATOM 7847 O O . ARG B 1 433 ? 14.109 -3.381 1.01 1 96.94 433 ARG B O 1
ATOM 7854 N N . THR B 1 434 ? 14.633 -1.883 2.631 1 94.62 434 THR B N 1
ATOM 7855 C CA . THR B 1 434 ? 16 -1.779 2.141 1 94.62 434 THR B CA 1
ATOM 7856 C C . THR B 1 434 ? 16.641 -3.16 2.02 1 94.62 434 THR B C 1
ATOM 7858 O O . THR B 1 434 ? 16.688 -3.916 2.992 1 94.62 434 THR B O 1
ATOM 7861 N N . ASN B 1 435 ? 16.984 -3.604 0.813 1 96.62 435 ASN B N 1
ATOM 7862 C CA . ASN B 1 435 ? 17.719 -4.828 0.49 1 96.62 435 ASN B CA 1
ATOM 7863 C C . ASN B 1 435 ? 16.812 -6.051 0.57 1 96.62 435 ASN B C 1
ATOM 7865 O O . ASN B 1 435 ? 17.281 -7.188 0.538 1 96.62 435 ASN B O 1
ATOM 7869 N N . VAL B 1 436 ? 15.5 -5.871 0.758 1 98.38 436 VAL B N 1
ATOM 7870 C CA . VAL B 1 436 ? 14.523 -6.961 0.773 1 98.38 436 VAL B CA 1
ATOM 7871 C C . VAL B 1 436 ? 13.57 -6.82 -0.412 1 98.38 436 VAL B C 1
ATOM 7873 O O . VAL B 1 436 ? 12.805 -5.859 -0.489 1 98.38 436 VAL B O 1
ATOM 7876 N N . PHE B 1 437 ? 13.641 -7.777 -1.294 1 98.81 437 PHE B N 1
ATOM 7877 C CA . PHE B 1 437 ? 12.828 -7.773 -2.504 1 98.81 437 PHE B CA 1
ATOM 7878 C C . PHE B 1 437 ? 11.797 -8.898 -2.465 1 98.81 437 PHE B C 1
ATOM 7880 O O . PHE B 1 437 ? 11.938 -9.844 -1.688 1 98.81 437 PHE B O 1
ATOM 7887 N N . ALA B 1 438 ? 10.719 -8.742 -3.248 1 98.88 438 ALA B N 1
ATOM 7888 C CA . ALA B 1 438 ? 9.75 -9.82 -3.451 1 98.88 438 ALA B CA 1
ATOM 7889 C C . ALA B 1 438 ? 9.32 -9.898 -4.914 1 98.88 438 ALA B C 1
ATOM 7891 O O . ALA B 1 438 ? 9.344 -8.891 -5.629 1 98.88 438 ALA B O 1
ATOM 7892 N N . ALA B 1 439 ? 8.93 -11.109 -5.344 1 98.88 439 ALA B N 1
ATOM 7893 C CA . ALA B 1 439 ? 8.523 -11.344 -6.727 1 98.88 439 ALA B CA 1
ATOM 7894 C C . ALA B 1 439 ? 7.602 -12.555 -6.832 1 98.88 439 ALA B C 1
ATOM 7896 O O . ALA B 1 439 ? 7.562 -13.391 -5.926 1 98.88 439 ALA B O 1
ATOM 7897 N N . GLY B 1 440 ? 6.867 -12.609 -7.898 1 98.69 440 GLY B N 1
ATOM 7898 C CA . GLY B 1 440 ? 5.988 -13.734 -8.164 1 98.69 440 GLY B CA 1
ATOM 7899 C C . GLY B 1 440 ? 4.633 -13.609 -7.492 1 98.69 440 GLY B C 1
ATOM 7900 O O . GLY B 1 440 ? 4.164 -12.5 -7.234 1 98.69 440 GLY B O 1
ATOM 7901 N N . ASP B 1 441 ? 4.035 -14.758 -7.199 1 98.5 441 ASP B N 1
ATOM 7902 C CA . ASP B 1 441 ? 2.65 -14.844 -6.75 1 98.5 441 ASP B CA 1
ATOM 7903 C C . ASP B 1 441 ? 2.469 -14.156 -5.402 1 98.5 441 ASP B C 1
ATOM 7905 O O . ASP B 1 441 ? 1.375 -13.68 -5.082 1 98.5 441 ASP B O 1
ATOM 7909 N N . VAL B 1 442 ? 3.518 -14.047 -4.652 1 98.81 442 VAL B N 1
ATOM 7910 C CA . VAL B 1 442 ? 3.391 -13.594 -3.271 1 98.81 442 VAL B CA 1
ATOM 7911 C C . VAL B 1 442 ? 3.42 -12.062 -3.225 1 98.81 442 VAL B C 1
ATOM 7913 O O . VAL B 1 442 ? 3.195 -11.469 -2.172 1 98.81 442 VAL B O 1
ATOM 7916 N N . THR B 1 443 ? 3.537 -11.383 -4.324 1 98.69 443 THR B N 1
ATOM 7917 C CA . THR B 1 443 ? 3.906 -9.969 -4.32 1 98.69 443 THR B CA 1
ATOM 7918 C C . THR B 1 443 ? 2.717 -9.102 -4.711 1 98.69 443 THR B C 1
ATOM 7920 O O . THR B 1 443 ? 2.045 -9.367 -5.711 1 98.69 443 THR B O 1
ATOM 7923 N N . SER B 1 444 ? 2.391 -8.102 -3.904 1 98.56 444 SER B N 1
ATOM 7924 C CA . SER B 1 444 ? 1.551 -6.965 -4.273 1 98.56 444 SER B CA 1
ATOM 7925 C C . SER B 1 444 ? 2.395 -5.766 -4.695 1 98.56 444 SER B C 1
ATOM 7927 O O . SER B 1 444 ? 3.066 -5.148 -3.865 1 98.56 444 SER B O 1
ATOM 7929 N N . TYR B 1 445 ? 2.402 -5.453 -5.988 1 98.31 445 TYR B N 1
ATOM 7930 C CA . TYR B 1 445 ? 3.369 -4.484 -6.496 1 98.31 445 TYR B CA 1
ATOM 7931 C C . TYR B 1 445 ? 2.664 -3.264 -7.074 1 98.31 445 TYR B C 1
ATOM 7933 O O . TYR B 1 445 ? 1.519 -3.355 -7.523 1 98.31 445 TYR B O 1
ATOM 7941 N N . HIS B 1 446 ? 3.355 -2.166 -7.062 1 96.56 446 HIS B N 1
ATOM 7942 C CA . HIS B 1 446 ? 2.854 -0.935 -7.664 1 96.56 446 HIS B CA 1
ATOM 7943 C C . HIS B 1 446 ? 3.08 -0.926 -9.172 1 96.56 446 HIS B C 1
ATOM 7945 O O . HIS B 1 446 ? 4.215 -0.791 -9.633 1 96.56 446 HIS B O 1
ATOM 7951 N N . ASP B 1 447 ? 2.018 -1.139 -9.859 1 93.69 447 ASP B N 1
ATOM 7952 C CA . ASP B 1 447 ? 2.023 -0.939 -11.305 1 93.69 447 ASP B CA 1
ATOM 7953 C C . ASP B 1 447 ? 1.755 0.522 -11.656 1 93.69 447 ASP B C 1
ATOM 7955 O O . ASP B 1 447 ? 0.64 1.016 -11.477 1 93.69 447 ASP B O 1
ATOM 7959 N N . ILE B 1 448 ? 2.738 1.125 -12.203 1 91.25 448 ILE B N 1
ATOM 7960 C CA . ILE B 1 448 ? 2.674 2.562 -12.438 1 91.25 448 ILE B CA 1
ATOM 7961 C C . ILE B 1 448 ? 1.542 2.875 -13.414 1 91.25 448 ILE B C 1
ATOM 7963 O O . ILE B 1 448 ? 0.867 3.898 -13.289 1 91.25 448 ILE B O 1
ATOM 7967 N N . ALA B 1 449 ? 1.284 1.987 -14.336 1 87.75 449 ALA B N 1
ATOM 7968 C CA . ALA B 1 449 ? 0.307 2.238 -15.391 1 87.75 449 ALA B CA 1
ATOM 7969 C C . ALA B 1 449 ? -1.103 1.877 -14.93 1 87.75 449 ALA B C 1
ATOM 7971 O O . ALA B 1 449 ? -2.064 2.58 -15.25 1 87.75 449 ALA B O 1
ATOM 7972 N N . LEU B 1 450 ? -1.224 0.804 -14.148 1 91.19 450 LEU B N 1
ATOM 7973 C CA . LEU B 1 450 ? -2.564 0.268 -13.93 1 91.19 450 LEU B CA 1
ATOM 7974 C C . LEU B 1 450 ? -2.928 0.288 -12.453 1 91.19 450 LEU B C 1
ATOM 7976 O O . LEU B 1 450 ? -4.047 -0.067 -12.078 1 91.19 450 LEU B O 1
ATOM 7980 N N . GLY B 1 451 ? -1.95 0.722 -11.594 1 92.25 451 GLY B N 1
ATOM 7981 C CA . GLY B 1 451 ? -2.191 0.705 -10.164 1 92.25 451 GLY B CA 1
ATOM 7982 C C . GLY B 1 451 ? -1.759 -0.589 -9.5 1 92.25 451 GLY B C 1
ATOM 7983 O O . GLY B 1 451 ? -1.339 -1.529 -10.18 1 92.25 451 GLY B O 1
ATOM 7984 N N . ARG B 1 452 ? -1.82 -0.608 -8.211 1 96.06 452 ARG B N 1
ATOM 7985 C CA . ARG B 1 452 ? -1.34 -1.753 -7.445 1 96.06 452 ARG B CA 1
ATOM 7986 C C . ARG B 1 452 ? -2.127 -3.012 -7.789 1 96.06 452 ARG B C 1
ATOM 7988 O O . ARG B 1 452 ? -3.357 -2.984 -7.852 1 96.06 452 ARG B O 1
ATOM 7995 N N . ARG B 1 453 ? -1.288 -4.133 -7.961 1 94.75 453 ARG B N 1
ATOM 7996 C CA . ARG B 1 453 ? -1.854 -5.406 -8.398 1 94.75 453 ARG B CA 1
ATOM 7997 C C . ARG B 1 453 ? -1.068 -6.578 -7.82 1 94.75 453 ARG B C 1
ATOM 7999 O O . ARG B 1 453 ? 0.095 -6.43 -7.441 1 94.75 453 ARG B O 1
ATOM 8006 N N . ARG B 1 454 ? -1.762 -7.703 -7.688 1 97.62 454 ARG B N 1
ATOM 8007 C CA . ARG B 1 454 ? -1.143 -9.008 -7.469 1 97.62 454 ARG B CA 1
ATOM 8008 C C . ARG B 1 454 ? -1.569 -10 -8.547 1 97.62 454 ARG B C 1
ATOM 8010 O O . ARG B 1 454 ? -2.764 -10.211 -8.766 1 97.62 454 ARG B O 1
ATOM 8017 N N . VAL B 1 455 ? -0.586 -10.594 -9.211 1 96.56 455 VAL B N 1
ATOM 8018 C CA . VAL B 1 455 ? -0.837 -11.438 -10.375 1 96.56 455 VAL B CA 1
ATOM 8019 C C . VAL B 1 455 ? -0.244 -12.828 -10.148 1 96.56 455 VAL B C 1
ATOM 8021 O O . VAL B 1 455 ? 0.88 -12.953 -9.656 1 96.56 455 VAL B O 1
ATOM 8024 N N . GLU B 1 456 ? -1.014 -13.812 -10.43 1 96.25 456 GLU B N 1
ATOM 8025 C CA . GLU B 1 456 ? -0.61 -15.195 -10.195 1 96.25 456 GLU B CA 1
ATOM 8026 C C . GLU B 1 456 ? -0.394 -15.93 -11.516 1 96.25 456 GLU B C 1
ATOM 8028 O O . GLU B 1 456 ? -0.911 -17.031 -11.703 1 96.25 456 GLU B O 1
ATOM 8033 N N . HIS B 1 457 ? 0.379 -15.336 -12.406 1 96 457 HIS B N 1
ATOM 8034 C CA . HIS B 1 457 ? 0.642 -15.961 -13.695 1 96 457 HIS B CA 1
ATOM 8035 C C . HIS B 1 457 ? 2.131 -16.219 -13.891 1 96 457 HIS B C 1
ATOM 8037 O O . HIS B 1 457 ? 2.969 -15.516 -13.328 1 96 457 HIS B O 1
ATOM 8043 N N . TYR B 1 458 ? 2.385 -17.203 -14.734 1 97.06 458 TYR B N 1
ATOM 8044 C CA . TYR B 1 458 ? 3.744 -17.641 -15.039 1 97.06 458 TYR B CA 1
ATOM 8045 C C . TYR B 1 458 ? 4.582 -16.469 -15.562 1 97.06 458 TYR B C 1
ATOM 8047 O O . TYR B 1 458 ? 5.707 -16.25 -15.102 1 97.06 458 TYR B O 1
ATOM 8055 N N . ASP B 1 459 ? 4.043 -15.742 -16.484 1 97.25 459 ASP B N 1
ATOM 8056 C CA . ASP B 1 459 ? 4.75 -14.617 -17.078 1 97.25 459 ASP B CA 1
ATOM 8057 C C . ASP B 1 459 ? 5.133 -13.586 -16.016 1 97.25 459 ASP B C 1
ATOM 8059 O O . ASP B 1 459 ? 6.227 -13.016 -16.062 1 97.25 459 ASP B O 1
ATOM 8063 N N . HIS B 1 460 ? 4.258 -13.328 -15.141 1 97.81 460 HIS B N 1
ATOM 8064 C CA . HIS B 1 460 ? 4.547 -12.438 -14.031 1 97.81 460 HIS B CA 1
ATOM 8065 C C . HIS B 1 460 ? 5.684 -12.977 -13.164 1 97.81 460 HIS B C 1
ATOM 8067 O O . HIS B 1 460 ? 6.566 -12.227 -12.75 1 97.81 460 HIS B O 1
ATOM 8073 N N . ALA B 1 461 ? 5.625 -14.25 -12.859 1 98.69 461 ALA B N 1
ATOM 8074 C CA . ALA B 1 461 ? 6.688 -14.852 -12.062 1 98.69 461 ALA B CA 1
ATOM 8075 C C . ALA B 1 461 ? 8.047 -14.672 -12.727 1 98.69 461 ALA B C 1
ATOM 8077 O O . ALA B 1 461 ? 9.016 -14.266 -12.078 1 98.69 461 ALA B O 1
ATOM 8078 N N . VAL B 1 462 ? 8.086 -14.914 -14 1 98.62 462 VAL B N 1
ATOM 8079 C CA . VAL B 1 462 ? 9.336 -14.797 -14.75 1 98.62 462 VAL B CA 1
ATOM 8080 C C . VAL B 1 462 ? 9.812 -13.352 -14.742 1 98.62 462 VAL B C 1
ATOM 8082 O O . VAL B 1 462 ? 10.945 -13.07 -14.336 1 98.62 462 VAL B O 1
ATOM 8085 N N . MET B 1 463 ? 8.977 -12.453 -15.102 1 98.38 463 MET B N 1
ATOM 8086 C CA . MET B 1 463 ? 9.391 -11.078 -15.359 1 98.38 463 MET B CA 1
ATOM 8087 C C . MET B 1 463 ? 9.648 -10.328 -14.062 1 98.38 463 MET B C 1
ATOM 8089 O O . MET B 1 463 ? 10.578 -9.516 -13.977 1 98.38 463 MET B O 1
ATOM 8093 N N . SER B 1 464 ? 8.781 -10.523 -13.109 1 98.69 464 SER B N 1
ATOM 8094 C CA . SER B 1 464 ? 9.055 -9.898 -11.812 1 98.69 464 SER B CA 1
ATOM 8095 C C . SER B 1 464 ? 10.328 -10.469 -11.188 1 98.69 464 SER B C 1
ATOM 8097 O O . SER B 1 464 ? 11.102 -9.727 -10.57 1 98.69 464 SER B O 1
ATOM 8099 N N . GLY B 1 465 ? 10.531 -11.805 -11.328 1 98.88 465 GLY B N 1
ATOM 8100 C CA . GLY B 1 465 ? 11.781 -12.391 -10.867 1 98.88 465 GLY B CA 1
ATOM 8101 C C . GLY B 1 465 ? 13.008 -11.773 -11.508 1 98.88 465 GLY B C 1
ATOM 8102 O O . GLY B 1 465 ? 13.961 -11.406 -10.812 1 98.88 465 GLY B O 1
ATOM 8103 N N . ARG B 1 466 ? 12.969 -11.641 -12.797 1 98.75 466 ARG B N 1
ATOM 8104 C CA . ARG B 1 466 ? 14.094 -11.047 -13.516 1 98.75 466 ARG B CA 1
ATOM 8105 C C . ARG B 1 466 ? 14.336 -9.617 -13.055 1 98.75 466 ARG B C 1
ATOM 8107 O O . ARG B 1 466 ? 15.469 -9.242 -12.742 1 98.75 466 ARG B O 1
ATOM 8114 N N . MET B 1 467 ? 13.258 -8.852 -12.977 1 98.56 467 MET B N 1
ATOM 8115 C CA . MET B 1 467 ? 13.406 -7.453 -12.594 1 98.56 467 MET B CA 1
ATOM 8116 C C . MET B 1 467 ? 13.938 -7.336 -11.164 1 98.56 467 MET B C 1
ATOM 8118 O O . MET B 1 467 ? 14.812 -6.516 -10.891 1 98.56 467 MET B O 1
ATOM 8122 N N . ALA B 1 468 ? 13.398 -8.125 -10.273 1 98.81 468 ALA B N 1
ATOM 8123 C CA . ALA B 1 468 ? 13.914 -8.125 -8.906 1 98.81 468 ALA B CA 1
ATOM 8124 C C . ALA B 1 468 ? 15.398 -8.484 -8.883 1 98.81 468 ALA B C 1
ATOM 8126 O O . ALA B 1 468 ? 16.188 -7.855 -8.18 1 98.81 468 ALA B O 1
ATOM 8127 N N . GLY B 1 469 ? 15.789 -9.508 -9.672 1 98.88 469 GLY B N 1
ATOM 8128 C CA . GLY B 1 469 ? 17.188 -9.898 -9.75 1 98.88 469 GLY B CA 1
ATOM 8129 C C . GLY B 1 469 ? 18.094 -8.773 -10.219 1 98.88 469 GLY B C 1
ATOM 8130 O O . GLY B 1 469 ? 19.156 -8.531 -9.625 1 98.88 469 GLY B O 1
ATOM 8131 N N . PHE B 1 470 ? 17.688 -8.117 -11.258 1 98.5 470 PHE B N 1
ATOM 8132 C CA . PHE B 1 470 ? 18.453 -6.98 -11.758 1 98.5 470 PHE B CA 1
ATOM 8133 C C . PHE B 1 470 ? 18.562 -5.902 -10.688 1 98.5 470 PHE B C 1
ATOM 8135 O O . PHE B 1 470 ? 19.656 -5.371 -10.445 1 98.5 470 PHE B O 1
ATOM 8142 N N . ASN B 1 471 ? 17.469 -5.598 -10.031 1 97.88 471 ASN B N 1
ATOM 8143 C CA . ASN B 1 471 ? 17.469 -4.531 -9.031 1 97.88 471 ASN B CA 1
ATOM 8144 C C . ASN B 1 471 ? 18.297 -4.906 -7.809 1 97.88 471 ASN B C 1
ATOM 8146 O O . ASN B 1 471 ? 18.906 -4.043 -7.18 1 97.88 471 ASN B O 1
ATOM 8150 N N . MET B 1 472 ? 18.312 -6.164 -7.512 1 98 472 MET B N 1
ATOM 8151 C CA . MET B 1 472 ? 19.156 -6.633 -6.41 1 98 472 MET B CA 1
ATOM 8152 C C . MET B 1 472 ? 20.625 -6.359 -6.695 1 98 472 MET B C 1
ATOM 8154 O O . MET B 1 472 ? 21.438 -6.219 -5.77 1 98 472 MET B O 1
ATOM 8158 N N . THR B 1 473 ? 20.984 -6.309 -7.949 1 97.19 473 THR B N 1
ATOM 8159 C CA . THR B 1 473 ? 22.375 -6.078 -8.305 1 97.19 473 THR B CA 1
ATOM 8160 C C . THR B 1 473 ? 22.656 -4.586 -8.477 1 97.19 473 THR B C 1
ATOM 8162 O O . THR B 1 473 ? 23.781 -4.188 -8.789 1 97.19 473 THR B O 1
ATOM 8165 N N . GLY B 1 474 ? 21.641 -3.715 -8.367 1 92.19 474 GLY B N 1
ATOM 8166 C CA . GLY B 1 474 ? 21.891 -2.283 -8.359 1 92.19 474 GLY B CA 1
ATOM 8167 C C . GLY B 1 474 ? 21.281 -1.567 -9.555 1 92.19 474 GLY B C 1
ATOM 8168 O O . GLY B 1 474 ? 21.422 -0.349 -9.688 1 92.19 474 GLY B O 1
ATOM 8169 N N . VAL B 1 475 ? 20.562 -2.193 -10.492 1 89.19 475 VAL B N 1
ATOM 8170 C CA . VAL B 1 475 ? 19.969 -1.588 -11.68 1 89.19 475 VAL B CA 1
ATOM 8171 C C . VAL B 1 475 ? 18.875 -0.6 -11.273 1 89.19 475 VAL B C 1
ATOM 8173 O O . VAL B 1 475 ? 18.75 0.474 -11.859 1 89.19 475 VAL B O 1
ATOM 8176 N N . LYS B 1 476 ? 18.109 -0.785 -10.336 1 88.5 476 LYS B N 1
ATOM 8177 C CA . LYS B 1 476 ? 17.109 0.068 -9.695 1 88.5 476 LYS B CA 1
ATOM 8178 C C . LYS B 1 476 ? 16.078 0.553 -10.711 1 88.5 476 LYS B C 1
ATOM 8180 O O . LYS B 1 476 ? 15.773 1.746 -10.773 1 88.5 476 LYS B O 1
ATOM 8185 N N . LYS B 1 477 ? 15.453 -0.217 -11.523 1 94.88 477 LYS B N 1
ATOM 8186 C CA . LYS B 1 477 ? 14.43 0.104 -12.516 1 94.88 477 LYS B CA 1
ATOM 8187 C C . LYS B 1 477 ? 13.055 -0.366 -12.055 1 94.88 477 LYS B C 1
ATOM 8189 O O . LYS B 1 477 ? 12.938 -1.414 -11.414 1 94.88 477 LYS B O 1
ATOM 8194 N N . PRO B 1 478 ? 12.078 0.446 -12.445 1 96.31 478 PRO B N 1
ATOM 8195 C CA . PRO B 1 478 ? 10.727 0.014 -12.094 1 96.31 478 PRO B CA 1
ATOM 8196 C C . PRO B 1 478 ? 10.25 -1.177 -12.922 1 96.31 478 PRO B C 1
ATOM 8198 O O . PRO B 1 478 ? 10.664 -1.338 -14.07 1 96.31 478 PRO B O 1
ATOM 8201 N N . TYR B 1 479 ? 9.469 -2.012 -12.297 1 96.69 479 TYR B N 1
ATOM 8202 C CA . TYR B 1 479 ? 8.773 -3.102 -12.977 1 96.69 479 TYR B CA 1
ATOM 8203 C C . TYR B 1 479 ? 7.562 -2.584 -13.742 1 96.69 479 TYR B C 1
ATOM 8205 O O . TYR B 1 479 ? 6.52 -2.301 -13.148 1 96.69 479 TYR B O 1
ATOM 8213 N N . THR B 1 480 ? 7.664 -2.498 -15.102 1 93.25 480 THR B N 1
ATOM 8214 C CA . THR B 1 480 ? 6.605 -1.899 -15.906 1 93.25 480 THR B CA 1
ATOM 8215 C C . THR B 1 480 ? 6.004 -2.928 -16.859 1 93.25 480 THR B C 1
ATOM 8217 O O . THR B 1 480 ? 5.16 -2.59 -17.688 1 93.25 480 THR B O 1
ATOM 8220 N N . HIS B 1 481 ? 6.379 -4.137 -16.703 1 94.06 481 HIS B N 1
ATOM 8221 C CA . HIS B 1 481 ? 5.895 -5.195 -17.594 1 94.06 481 HIS B CA 1
ATOM 8222 C C . HIS B 1 481 ? 4.402 -5.434 -17.391 1 94.06 481 HIS B C 1
ATOM 8224 O O . HIS B 1 481 ? 3.936 -5.59 -16.266 1 94.06 481 HIS B O 1
ATOM 8230 N N . GLN B 1 482 ? 3.678 -5.379 -18.547 1 93.44 482 GLN B N 1
ATOM 8231 C CA . GLN B 1 482 ? 2.287 -5.816 -18.5 1 93.44 482 GLN B CA 1
ATOM 8232 C C . GLN B 1 482 ? 2.18 -7.32 -18.75 1 93.44 482 GLN B C 1
ATOM 8234 O O . GLN B 1 482 ? 2.287 -7.781 -19.891 1 93.44 482 GLN B O 1
ATOM 8239 N N . THR B 1 483 ? 1.863 -7.977 -17.719 1 94.56 483 THR B N 1
ATOM 8240 C CA . THR B 1 483 ? 1.947 -9.43 -17.688 1 94.56 483 THR B CA 1
ATOM 8241 C C . THR B 1 483 ? 0.861 -10.047 -18.578 1 94.56 483 THR B C 1
ATOM 8243 O O . THR B 1 483 ? -0.213 -9.461 -18.734 1 94.56 483 THR B O 1
ATOM 8246 N N . MET B 1 484 ? 1.209 -11.18 -19.047 1 94.06 484 MET B N 1
ATOM 8247 C CA . MET B 1 484 ? 0.27 -11.93 -19.875 1 94.06 484 MET B CA 1
ATOM 8248 C C . MET B 1 484 ? -0.003 -13.305 -19.266 1 94.06 484 MET B C 1
ATOM 8250 O O . MET B 1 484 ? 0.745 -13.766 -18.406 1 94.06 484 MET B O 1
ATOM 8254 N N . PHE B 1 485 ? -1.092 -13.914 -19.672 1 93.94 485 PHE B N 1
ATOM 8255 C CA . PHE B 1 485 ? -1.357 -15.336 -19.453 1 93.94 485 PHE B CA 1
ATOM 8256 C C . PHE B 1 485 ? -1.832 -16 -20.734 1 93.94 485 PHE B C 1
ATOM 8258 O O . PHE B 1 485 ? -2.164 -15.312 -21.703 1 93.94 485 PHE B O 1
ATOM 8265 N N . TRP B 1 486 ? -1.713 -17.281 -20.781 1 93.06 486 TRP B N 1
ATOM 8266 C CA . TRP B 1 486 ? -2.236 -18.094 -21.875 1 93.06 486 TRP B CA 1
ATOM 8267 C C . TRP B 1 486 ? -2.836 -19.391 -21.344 1 93.06 486 TRP B C 1
ATOM 8269 O O . TRP B 1 486 ? -2.527 -19.812 -20.219 1 93.06 486 TRP B O 1
ATOM 8279 N N . SER B 1 487 ? -3.746 -19.906 -22.062 1 93.25 487 SER B N 1
ATOM 8280 C CA . SER B 1 487 ? -4.309 -21.203 -21.75 1 93.25 487 SER B CA 1
ATOM 8281 C C . SER B 1 487 ? -4.887 -21.875 -23 1 93.25 487 SER B C 1
ATOM 8283 O O . SER B 1 487 ? -5.148 -21.219 -24 1 93.25 487 SER B O 1
ATOM 8285 N N . ASP B 1 488 ? -4.887 -23.188 -22.922 1 91.56 488 ASP B N 1
ATOM 8286 C CA . ASP B 1 488 ? -5.52 -24.047 -23.906 1 91.56 488 ASP B CA 1
ATOM 8287 C C . ASP B 1 488 ? -6.562 -24.953 -23.266 1 91.56 488 ASP B C 1
ATOM 8289 O O . ASP B 1 488 ? -6.273 -25.625 -22.266 1 91.56 488 ASP B O 1
ATOM 8293 N N . LEU B 1 489 ? -7.727 -24.875 -23.812 1 92.62 489 LEU B N 1
ATOM 8294 C CA . LEU B 1 489 ? -8.789 -25.75 -23.328 1 92.62 489 LEU B CA 1
ATOM 8295 C C . LEU B 1 489 ? -9.289 -26.672 -24.453 1 92.62 489 LEU B C 1
ATOM 8297 O O . LEU B 1 489 ? -10.242 -26.328 -25.156 1 92.62 489 LEU B O 1
ATOM 8301 N N . GLY B 1 490 ? -8.625 -27.812 -24.516 1 83.56 490 GLY B N 1
ATOM 8302 C CA . GLY B 1 490 ? -8.977 -28.734 -25.594 1 83.56 490 GLY B CA 1
ATOM 8303 C C . GLY B 1 490 ? -8.414 -28.297 -26.938 1 83.56 490 GLY B C 1
ATOM 8304 O O . GLY B 1 490 ? -7.508 -27.469 -27 1 83.56 490 GLY B O 1
ATOM 8305 N N . PRO B 1 491 ? -8.898 -28.938 -27.953 1 79.62 491 PRO B N 1
ATOM 8306 C CA . PRO B 1 491 ? -8.32 -28.719 -29.266 1 79.62 491 PRO B CA 1
ATOM 8307 C C . PRO B 1 491 ? -8.797 -27.422 -29.922 1 79.62 491 PRO B C 1
ATOM 8309 O O . PRO B 1 491 ? -8.18 -26.938 -30.875 1 79.62 491 PRO B O 1
ATOM 8312 N N . ASN B 1 492 ? -9.82 -26.797 -29.328 1 82.44 492 ASN B N 1
ATOM 8313 C CA . ASN B 1 492 ? -10.477 -25.734 -30.078 1 82.44 492 ASN B CA 1
ATOM 8314 C C . ASN B 1 492 ? -10.195 -24.359 -29.453 1 82.44 492 ASN B C 1
ATOM 8316 O O . ASN B 1 492 ? -10.43 -23.328 -30.094 1 82.44 492 ASN B O 1
ATOM 8320 N N . ILE B 1 493 ? -9.812 -24.359 -28.281 1 91 493 ILE B N 1
ATOM 8321 C CA . ILE B 1 493 ? -9.758 -23.094 -27.578 1 91 493 ILE B CA 1
ATOM 8322 C C . ILE B 1 493 ? -8.32 -22.812 -27.125 1 91 493 ILE B C 1
ATOM 8324 O O . ILE B 1 493 ? -7.746 -23.562 -26.344 1 91 493 ILE B O 1
ATOM 8328 N N . SER B 1 494 ? -7.789 -21.797 -27.688 1 93.44 494 SER B N 1
ATOM 8329 C CA . SER B 1 494 ? -6.523 -21.234 -27.234 1 93.44 494 SER B CA 1
ATOM 8330 C C . SER B 1 494 ? -6.613 -19.719 -27.094 1 93.44 494 SER B C 1
ATOM 8332 O O . SER B 1 494 ? -7.188 -19.047 -27.953 1 93.44 494 SER B O 1
ATOM 8334 N N . TYR B 1 495 ? -6.145 -19.172 -26 1 95.31 495 TYR B N 1
ATOM 8335 C CA . TYR B 1 495 ? -6.234 -17.734 -25.828 1 95.31 495 TYR B CA 1
ATOM 8336 C C . TYR B 1 495 ? -5.031 -17.203 -25.047 1 95.31 495 TYR B C 1
ATOM 8338 O O . TYR B 1 495 ? -4.363 -17.953 -24.344 1 95.31 495 TYR B O 1
ATOM 8346 N N . GLU B 1 496 ? -4.703 -15.977 -25.25 1 96.12 496 GLU B N 1
ATOM 8347 C CA . GLU B 1 496 ? -3.709 -15.172 -24.547 1 96.12 496 GLU B CA 1
ATOM 8348 C C . GLU B 1 496 ? -4.293 -13.828 -24.125 1 96.12 496 GLU B C 1
ATOM 8350 O O . GLU B 1 496 ? -5.223 -13.32 -24.75 1 96.12 496 GLU B O 1
ATOM 8355 N N . ALA B 1 497 ? -3.746 -13.352 -23.078 1 97.38 497 ALA B N 1
ATOM 8356 C CA . ALA B 1 497 ? -4.246 -12.047 -22.672 1 97.38 497 ALA B CA 1
ATOM 8357 C C . ALA B 1 497 ? -3.168 -11.25 -21.938 1 97.38 497 ALA B C 1
ATOM 8359 O O . ALA B 1 497 ? -2.25 -11.836 -21.359 1 97.38 497 ALA B O 1
ATOM 8360 N N . ALA B 1 498 ? -3.264 -9.953 -22 1 96 498 ALA B N 1
ATOM 8361 C CA . ALA B 1 498 ? -2.395 -9.031 -21.266 1 96 498 ALA B CA 1
ATOM 8362 C C . ALA B 1 498 ? -3.209 -7.949 -20.578 1 96 498 ALA B C 1
ATOM 8364 O O . ALA B 1 498 ? -4.246 -7.52 -21.078 1 96 498 ALA B O 1
ATOM 8365 N N . GLY B 1 499 ? -2.676 -7.516 -19.406 1 95 499 GLY B N 1
ATOM 8366 C CA . GLY B 1 499 ? -3.34 -6.453 -18.656 1 95 499 GLY B CA 1
ATOM 8367 C C . GLY B 1 499 ? -4.359 -6.969 -17.672 1 95 499 GLY B C 1
ATOM 8368 O O . GLY B 1 499 ? -4.148 -8.008 -17.031 1 95 499 GLY B O 1
ATOM 8369 N N . ILE B 1 500 ? -5.379 -6.203 -17.453 1 95.75 500 ILE B N 1
ATOM 8370 C CA . ILE B 1 500 ? -6.426 -6.574 -16.5 1 95.75 500 ILE B CA 1
ATOM 8371 C C . ILE B 1 500 ? -7.57 -7.262 -17.25 1 95.75 500 ILE B C 1
ATOM 8373 O O . ILE B 1 500 ? -8.234 -6.648 -18.094 1 95.75 500 ILE B O 1
ATOM 8377 N N . ILE B 1 501 ? -7.742 -8.445 -16.938 1 96.56 501 ILE B N 1
ATOM 8378 C CA . ILE B 1 501 ? -8.805 -9.266 -17.516 1 96.56 501 ILE B CA 1
ATOM 8379 C C . ILE B 1 501 ? -9.797 -9.656 -16.422 1 96.56 501 ILE B C 1
ATOM 8381 O O . ILE B 1 501 ? -9.477 -10.461 -15.539 1 96.56 501 ILE B O 1
ATOM 8385 N N . ASP B 1 502 ? -10.922 -9.086 -16.484 1 96.25 502 ASP B N 1
ATOM 8386 C CA . ASP B 1 502 ? -11.953 -9.234 -15.469 1 96.25 502 ASP B CA 1
ATOM 8387 C C . ASP B 1 502 ? -13.352 -9.203 -16.078 1 96.25 502 ASP B C 1
ATOM 8389 O O . ASP B 1 502 ? -13.711 -8.234 -16.75 1 96.25 502 ASP B O 1
ATOM 8393 N N . SER B 1 503 ? -14.102 -10.219 -15.789 1 96.62 503 SER B N 1
ATOM 8394 C CA . SER B 1 503 ? -15.422 -10.359 -16.391 1 96.62 503 SER B CA 1
ATOM 8395 C C . SER B 1 503 ? -16.359 -9.227 -15.969 1 96.62 503 SER B C 1
ATOM 8397 O O . SER B 1 503 ? -17.391 -9 -16.594 1 96.62 503 SER B O 1
ATOM 8399 N N . LYS B 1 504 ? -16.031 -8.492 -14.953 1 95.69 504 LYS B N 1
ATOM 8400 C CA . LYS B 1 504 ? -16.875 -7.41 -14.445 1 95.69 504 LYS B CA 1
ATOM 8401 C C . LYS B 1 504 ? -16.656 -6.125 -15.242 1 95.69 504 LYS B C 1
ATOM 8403 O O . LYS B 1 504 ? -17.438 -5.184 -15.141 1 95.69 504 LYS B O 1
ATOM 8408 N N . LEU B 1 505 ? -15.602 -6.125 -16.047 1 96 505 LEU B N 1
ATOM 8409 C CA . LEU B 1 505 ? -15.289 -4.93 -16.812 1 96 505 LEU B CA 1
ATOM 8410 C C . LEU B 1 505 ? -16.109 -4.891 -18.109 1 96 505 LEU B C 1
ATOM 8412 O O . LEU B 1 505 ? -16.438 -5.938 -18.672 1 96 505 LEU B O 1
ATOM 8416 N N . PRO B 1 506 ? -16.391 -3.609 -18.578 1 95.12 506 PRO B N 1
ATOM 8417 C CA . PRO B 1 506 ? -16.938 -3.541 -19.938 1 95.12 506 PRO B CA 1
ATOM 8418 C C . PRO B 1 506 ? -15.961 -4.07 -21 1 95.12 506 PRO B C 1
ATOM 8420 O O . PRO B 1 506 ? -14.75 -3.857 -20.891 1 95.12 506 PRO B O 1
ATOM 8423 N N . THR B 1 507 ? -16.547 -4.789 -21.953 1 96.06 507 THR B N 1
ATOM 8424 C CA . THR B 1 507 ? -15.688 -5.359 -22.984 1 96.06 507 THR B CA 1
ATOM 8425 C C . THR B 1 507 ? -16.234 -5.051 -24.375 1 96.06 507 THR B C 1
ATOM 8427 O O . THR B 1 507 ? -17.422 -4.77 -24.531 1 96.06 507 THR B O 1
ATOM 8430 N N . VAL B 1 508 ? -15.32 -5 -25.359 1 94.12 508 VAL B N 1
ATOM 8431 C CA . VAL B 1 508 ? -15.633 -4.98 -26.781 1 94.12 508 VAL B CA 1
ATOM 8432 C C . VAL B 1 508 ? -14.945 -6.148 -27.469 1 94.12 508 VAL B C 1
ATOM 8434 O O . VAL B 1 508 ? -13.719 -6.25 -27.469 1 94.12 508 VAL B O 1
ATOM 8437 N N . GLY B 1 509 ? -15.828 -6.992 -28.016 1 93.5 509 GLY B N 1
ATOM 8438 C CA . GLY B 1 509 ? -15.297 -8.125 -28.766 1 93.5 509 GLY B CA 1
ATOM 8439 C C . GLY B 1 509 ? -15.398 -7.953 -30.266 1 93.5 509 GLY B C 1
ATOM 8440 O O . GLY B 1 509 ? -16.422 -7.469 -30.781 1 93.5 509 GLY B O 1
ATOM 8441 N N . VAL B 1 510 ? -14.297 -8.266 -30.953 1 91.62 510 VAL B N 1
ATOM 8442 C CA . VAL B 1 510 ? -14.25 -8.258 -32.406 1 91.62 510 VAL B CA 1
ATOM 8443 C C . VAL B 1 510 ? -13.922 -9.656 -32.938 1 91.62 510 VAL B C 1
ATOM 8445 O O . VAL B 1 510 ? -12.906 -10.242 -32.531 1 91.62 510 VAL B O 1
ATOM 8448 N N . TRP B 1 511 ? -14.766 -10.164 -33.781 1 90.88 511 TRP B N 1
ATOM 8449 C CA . TRP B 1 511 ? -14.641 -11.562 -34.188 1 90.88 511 TRP B CA 1
ATOM 8450 C C . TRP B 1 511 ? -14.555 -11.672 -35.719 1 90.88 511 TRP B C 1
ATOM 8452 O O . TRP B 1 511 ? -15.203 -10.914 -36.438 1 90.88 511 TRP B O 1
ATOM 8462 N N . ALA B 1 512 ? -13.695 -12.711 -36.156 1 86.56 512 ALA B N 1
ATOM 8463 C CA . ALA B 1 512 ? -13.617 -13.016 -37.594 1 86.56 512 ALA B CA 1
ATOM 8464 C C . ALA B 1 512 ? -14.875 -13.734 -38.062 1 86.56 512 ALA B C 1
ATOM 8466 O O . ALA B 1 512 ? -15.406 -14.602 -37.375 1 86.56 512 ALA B O 1
ATOM 8467 N N . LYS B 1 513 ? -15.562 -13.094 -39.094 1 70.81 513 LYS B N 1
ATOM 8468 C CA . LYS B 1 513 ? -16.734 -13.742 -39.656 1 70.81 513 LYS B CA 1
ATOM 8469 C C . LYS B 1 513 ? -16.344 -14.852 -40.625 1 70.81 513 LYS B C 1
ATOM 8471 O O . LYS B 1 513 ? -15.383 -14.711 -41.375 1 70.81 513 LYS B O 1
ATOM 8476 N N . LYS B 1 514 ? -16.688 -16.047 -40.5 1 57.72 514 LYS B N 1
ATOM 8477 C CA . LYS B 1 514 ? -16.5 -17.047 -41.531 1 57.72 514 LYS B CA 1
ATOM 8478 C C . LYS B 1 514 ? -17.141 -16.578 -42.844 1 57.72 514 LYS B C 1
ATOM 8480 O O . LYS B 1 514 ? -18.062 -15.758 -42.844 1 57.72 514 LYS B O 1
ATOM 8485 N N . GLY B 1 515 ? -16.625 -16.922 -44.094 1 48.25 515 GLY B N 1
ATOM 8486 C CA . GLY B 1 515 ? -17.047 -16.594 -45.469 1 48.25 515 GLY B CA 1
ATOM 8487 C C . GLY B 1 515 ? -18.547 -16.406 -45.562 1 48.25 515 GLY B C 1
ATOM 8488 O O . GLY B 1 515 ? -19.281 -16.531 -44.594 1 48.25 515 GLY B O 1
ATOM 8489 N N . LYS B 1 516 ? -19.078 -16.375 -47.031 1 43.34 516 LYS B N 1
ATOM 8490 C CA . LYS B 1 516 ? -20.297 -15.938 -47.719 1 43.34 516 LYS B CA 1
ATOM 8491 C C . LYS B 1 516 ? -21.531 -16.531 -47.062 1 43.34 516 LYS B C 1
ATOM 8493 O O . LYS B 1 516 ? -22.672 -16.25 -47.438 1 43.34 516 LYS B O 1
ATOM 8498 N N . ASP B 1 517 ? -21.625 -17.828 -46.719 1 39.28 517 ASP B N 1
ATOM 8499 C CA . ASP B 1 517 ? -23 -18.328 -46.656 1 39.28 517 ASP B CA 1
ATOM 8500 C C . ASP B 1 517 ? -23.719 -17.734 -45.438 1 39.28 517 ASP B C 1
ATOM 8502 O O . ASP B 1 517 ? -23.156 -17.625 -44.375 1 39.28 517 ASP B O 1
ATOM 8506 N N . ALA B 1 518 ? -24.812 -17.047 -45.719 1 39.5 518 ALA B N 1
ATOM 8507 C CA . ALA B 1 518 ? -25.812 -16.438 -44.844 1 39.5 518 ALA B CA 1
ATOM 8508 C C . ALA B 1 518 ? -25.953 -17.234 -43.531 1 39.5 518 ALA B C 1
ATOM 8510 O O . ALA B 1 518 ? -26.094 -18.469 -43.562 1 39.5 518 ALA B O 1
ATOM 8511 N N . PRO B 1 519 ? -25.609 -16.562 -42.469 1 36.72 519 PRO B N 1
ATOM 8512 C CA . PRO B 1 519 ? -25.922 -17.328 -41.25 1 36.72 519 PRO B CA 1
ATOM 8513 C C . PRO B 1 519 ? -27.25 -18.078 -41.375 1 36.72 519 PRO B C 1
ATOM 8515 O O . PRO B 1 519 ? -28.25 -17.516 -41.844 1 36.72 519 PRO B O 1
ATOM 8518 N N . THR B 1 520 ? -27.312 -19.25 -41.875 1 36.75 520 THR B N 1
ATOM 8519 C CA . THR B 1 520 ? -28.609 -19.859 -41.594 1 36.75 520 THR B CA 1
ATOM 8520 C C . THR B 1 520 ? -29.031 -19.609 -40.156 1 36.75 520 THR B C 1
ATOM 8522 O O . THR B 1 520 ? -28.172 -19.406 -39.281 1 36.75 520 THR B O 1
ATOM 8525 N N . GLU B 1 521 ? -30.328 -19.328 -39.906 1 39.84 521 GLU B N 1
ATOM 8526 C CA . GLU B 1 521 ? -31.062 -19.047 -38.656 1 39.84 521 GLU B CA 1
ATOM 8527 C C . GLU B 1 521 ? -30.359 -19.672 -37.469 1 39.84 521 GLU B C 1
ATOM 8529 O O . GLU B 1 521 ? -30.359 -19.094 -36.375 1 39.84 521 GLU B O 1
ATOM 8534 N N . GLU B 1 522 ? -30.078 -20.969 -37.5 1 37.41 522 GLU B N 1
ATOM 8535 C CA . GLU B 1 522 ? -29.688 -21.781 -36.344 1 37.41 522 GLU B CA 1
ATOM 8536 C C . GLU B 1 522 ? -28.188 -21.703 -36.125 1 37.41 522 GLU B C 1
ATOM 8538 O O . GLU B 1 522 ? -27.625 -22.5 -35.344 1 37.41 522 GLU B O 1
ATOM 8543 N N . GLU B 1 523 ? -27.406 -21.094 -36.906 1 41.03 523 GLU B N 1
ATOM 8544 C CA . GLU B 1 523 ? -25.953 -21.266 -36.781 1 41.03 523 GLU B CA 1
ATOM 8545 C C . GLU B 1 523 ? -25.438 -20.609 -35.5 1 41.03 523 GLU B C 1
ATOM 8547 O O . GLU B 1 523 ? -25.609 -19.422 -35.281 1 41.03 523 GLU B O 1
ATOM 8552 N N . THR B 1 524 ? -25.328 -21.391 -34.375 1 48.38 524 THR B N 1
ATOM 8553 C CA . THR B 1 524 ? -24.656 -21.109 -33.125 1 48.38 524 THR B CA 1
ATOM 8554 C C . THR B 1 524 ? -23.422 -20.234 -33.344 1 48.38 524 THR B C 1
ATOM 8556 O O . THR B 1 524 ? -22.641 -20.484 -34.25 1 48.38 524 THR B O 1
ATOM 8559 N N . GLU B 1 525 ? -23.516 -19.031 -33 1 58.72 525 GLU B N 1
ATOM 8560 C CA . GLU B 1 525 ? -22.422 -18.062 -33.031 1 58.72 525 GLU B CA 1
ATOM 8561 C C . GLU B 1 525 ? -21.094 -18.703 -32.688 1 58.72 525 GLU B C 1
ATOM 8563 O O . GLU B 1 525 ? -20.938 -19.266 -31.594 1 58.72 525 GLU B O 1
ATOM 8568 N N . GLU B 1 526 ? -20.25 -19.219 -33.625 1 76.06 526 GLU B N 1
ATOM 8569 C CA . GLU B 1 526 ? -18.938 -19.812 -33.469 1 76.06 526 GLU B CA 1
ATOM 8570 C C . GLU B 1 526 ? -17.859 -18.75 -33.281 1 76.06 526 GLU B C 1
ATOM 8572 O O . GLU B 1 526 ? -17.797 -17.781 -34.031 1 76.06 526 GLU B O 1
ATOM 8577 N N . PHE B 1 527 ? -17.375 -18.781 -32.094 1 85.75 527 PHE B N 1
ATOM 8578 C CA . PHE B 1 527 ? -16.266 -17.891 -31.812 1 85.75 527 PHE B CA 1
ATOM 8579 C C . PHE B 1 527 ? -14.93 -18.562 -32.156 1 85.75 527 PHE B C 1
ATOM 8581 O O . PHE B 1 527 ? -14.289 -19.156 -31.297 1 85.75 527 PHE B O 1
ATOM 8588 N N . GLY B 1 528 ? -14.547 -18.438 -33.469 1 86.94 528 GLY B N 1
ATOM 8589 C CA . GLY B 1 528 ? -13.297 -19.016 -33.938 1 86.94 528 GLY B CA 1
ATOM 8590 C C . GLY B 1 528 ? -12.086 -18.172 -33.562 1 86.94 528 GLY B C 1
ATOM 8591 O O . GLY B 1 528 ? -11.305 -18.531 -32.688 1 86.94 528 GLY B O 1
ATOM 8592 N N . LYS B 1 529 ? -11.953 -17.016 -34.281 1 91.19 529 LYS B N 1
ATOM 8593 C CA . LYS B 1 529 ? -10.859 -16.078 -34.031 1 91.19 529 LYS B CA 1
ATOM 8594 C C . LYS B 1 529 ? -11.391 -14.695 -33.656 1 91.19 529 LYS B C 1
ATOM 8596 O O . LYS B 1 529 ? -12.359 -14.219 -34.25 1 91.19 529 LYS B O 1
ATOM 8601 N N . GLY B 1 530 ? -10.742 -14.102 -32.656 1 93.75 530 GLY B N 1
ATOM 8602 C CA . GLY B 1 530 ? -11.203 -12.789 -32.25 1 93.75 530 GLY B CA 1
ATOM 8603 C C . GLY B 1 530 ? -10.305 -12.125 -31.234 1 93.75 530 GLY B C 1
ATOM 8604 O O . GLY B 1 530 ? -9.266 -12.672 -30.875 1 93.75 530 GLY B O 1
ATOM 8605 N N . VAL B 1 531 ? -10.672 -10.867 -30.953 1 95.19 531 VAL B N 1
ATOM 8606 C CA . VAL B 1 531 ? -9.984 -10.078 -29.922 1 95.19 531 VAL B CA 1
ATOM 8607 C C . VAL B 1 531 ? -11.016 -9.398 -29.016 1 95.19 531 VAL B C 1
ATOM 8609 O O . VAL B 1 531 ? -12.031 -8.891 -29.5 1 95.19 531 VAL B O 1
ATOM 8612 N N . VAL B 1 532 ? -10.805 -9.469 -27.734 1 96.19 532 VAL B N 1
ATOM 8613 C CA . VAL B 1 532 ? -11.672 -8.82 -26.75 1 96.19 532 VAL B CA 1
ATOM 8614 C C . VAL B 1 532 ? -10.891 -7.746 -26 1 96.19 532 VAL B C 1
ATOM 8616 O O . VAL B 1 532 ? -9.828 -8.016 -25.438 1 96.19 532 VAL B O 1
ATOM 8619 N N . PHE B 1 533 ? -11.406 -6.516 -26.016 1 96.19 533 PHE B N 1
ATOM 8620 C CA . PHE B 1 533 ? -10.812 -5.395 -25.281 1 96.19 533 PHE B CA 1
ATOM 8621 C C . PHE B 1 533 ? -11.555 -5.145 -23.984 1 96.19 533 PHE B C 1
ATOM 8623 O O . PHE B 1 533 ? -12.789 -5.055 -23.969 1 96.19 533 PHE B O 1
ATOM 8630 N N . TYR B 1 534 ? -10.836 -5.121 -22.922 1 96.94 534 TYR B N 1
ATOM 8631 C CA . TYR B 1 534 ? -11.375 -4.766 -21.609 1 96.94 534 TYR B CA 1
ATOM 8632 C C . TYR B 1 534 ? -11.141 -3.289 -21.312 1 96.94 534 TYR B C 1
ATOM 8634 O O . TYR B 1 534 ? -10.031 -2.785 -21.469 1 96.94 534 TYR B O 1
ATOM 8642 N N . LEU B 1 535 ? -12.172 -2.629 -20.797 1 95.56 535 LEU B N 1
ATOM 8643 C CA . LEU B 1 535 ? -12.125 -1.177 -20.672 1 95.56 535 LEU B CA 1
ATOM 8644 C C . LEU B 1 535 ? -12.227 -0.75 -19.219 1 95.56 535 LEU B C 1
ATOM 8646 O O . LEU B 1 535 ? -12.953 -1.364 -18.438 1 95.56 535 LEU B O 1
ATOM 8650 N N . SER B 1 536 ? -11.516 0.299 -18.922 1 93.56 536 SER B N 1
ATOM 8651 C CA . SER B 1 536 ? -11.648 0.946 -17.625 1 93.56 536 SER B CA 1
ATOM 8652 C C . SER B 1 536 ? -12.922 1.781 -17.547 1 93.56 536 SER B C 1
ATOM 8654 O O . SER B 1 536 ? -13.656 1.897 -18.531 1 93.56 536 SER B O 1
ATOM 8656 N N . SER B 1 537 ? -13.164 2.357 -16.328 1 90.81 537 SER B N 1
ATOM 8657 C CA . SER B 1 537 ? -14.312 3.232 -16.141 1 90.81 537 SER B CA 1
ATOM 8658 C C . SER B 1 537 ? -14.219 4.477 -17.016 1 90.81 537 SER B C 1
ATOM 8660 O O . SER B 1 537 ? -15.242 5.059 -17.391 1 90.81 537 SER B O 1
ATOM 8662 N N . SER B 1 538 ? -13.039 4.883 -17.359 1 89.75 538 SER B N 1
ATOM 8663 C CA . SER B 1 538 ? -12.828 6.039 -18.219 1 89.75 538 SER B CA 1
ATOM 8664 C C . SER B 1 538 ? -12.75 5.633 -19.688 1 89.75 538 SER B C 1
ATOM 8666 O O . SER B 1 538 ? -12.242 6.391 -20.516 1 89.75 538 SER B O 1
ATOM 8668 N N . LYS B 1 539 ? -13.039 4.406 -19.969 1 91.19 539 LYS B N 1
ATOM 8669 C CA . LYS B 1 539 ? -13.156 3.873 -21.312 1 91.19 539 LYS B CA 1
ATOM 8670 C C . LYS B 1 539 ? -11.789 3.748 -21.984 1 91.19 539 LYS B C 1
ATOM 8672 O O . LYS B 1 539 ? -11.664 3.932 -23.203 1 91.19 539 LYS B O 1
ATOM 8677 N N . LYS B 1 540 ? -10.844 3.521 -21.188 1 93.25 540 LYS B N 1
ATOM 8678 C CA . LYS B 1 540 ? -9.516 3.195 -21.703 1 93.25 540 LYS B CA 1
ATOM 8679 C C . LYS B 1 540 ? -9.297 1.685 -21.75 1 93.25 540 LYS B C 1
ATOM 8681 O O . LYS B 1 540 ? -9.797 0.957 -20.891 1 93.25 540 LYS B O 1
ATOM 8686 N N . VAL B 1 541 ? -8.539 1.248 -22.766 1 94.12 541 VAL B N 1
ATOM 8687 C CA . VAL B 1 541 ? -8.219 -0.172 -22.844 1 94.12 541 VAL B CA 1
ATOM 8688 C C . VAL B 1 541 ? -7.188 -0.535 -21.781 1 94.12 541 VAL B C 1
ATOM 8690 O O . VAL B 1 541 ? -6.074 -0.005 -21.781 1 94.12 541 VAL B O 1
ATOM 8693 N N . ILE B 1 542 ? -7.562 -1.471 -20.906 1 95.31 542 ILE B N 1
ATOM 8694 C CA . ILE B 1 542 ? -6.645 -1.837 -19.828 1 95.31 542 ILE B CA 1
ATOM 8695 C C . ILE B 1 542 ? -6.34 -3.332 -19.906 1 95.31 542 ILE B C 1
ATOM 8697 O O . ILE B 1 542 ? -5.527 -3.842 -19.125 1 95.31 542 ILE B O 1
ATOM 8701 N N . GLY B 1 543 ? -6.988 -4.047 -20.781 1 96.56 543 GLY B N 1
ATOM 8702 C CA . GLY B 1 543 ? -6.754 -5.461 -21.031 1 96.56 543 GLY B CA 1
ATOM 8703 C C . GLY B 1 543 ? -7.105 -5.891 -22.438 1 96.56 543 GLY B C 1
ATOM 8704 O O . GLY B 1 543 ? -8.008 -5.324 -23.062 1 96.56 543 GLY B O 1
ATOM 8705 N N . VAL B 1 544 ? -6.398 -6.883 -22.953 1 96.62 544 VAL B N 1
ATOM 8706 C CA . VAL B 1 544 ? -6.641 -7.422 -24.297 1 96.62 544 VAL B CA 1
ATOM 8707 C C . VAL B 1 544 ? -6.555 -8.945 -24.266 1 96.62 544 VAL B C 1
ATOM 8709 O O . VAL B 1 544 ? -5.57 -9.508 -23.781 1 96.62 544 VAL B O 1
ATOM 8712 N N . LEU B 1 545 ? -7.602 -9.547 -24.719 1 97.31 545 LEU B N 1
ATOM 8713 C CA . LEU B 1 545 ? -7.664 -10.992 -24.859 1 97.31 545 LEU B CA 1
ATOM 8714 C C . LEU B 1 545 ? -7.719 -11.398 -26.328 1 97.31 545 LEU B C 1
ATOM 8716 O O . LEU B 1 545 ? -8.586 -10.93 -27.078 1 97.31 545 LEU B O 1
ATOM 8720 N N . THR B 1 546 ? -6.738 -12.156 -26.75 1 96.31 546 THR B N 1
ATOM 8721 C CA . THR B 1 546 ? -6.766 -12.719 -28.094 1 96.31 546 THR B CA 1
ATOM 8722 C C . THR B 1 546 ? -7.25 -14.164 -28.078 1 96.31 546 THR B C 1
ATOM 8724 O O . THR B 1 546 ? -6.828 -14.953 -27.219 1 96.31 546 THR B O 1
ATOM 8727 N N . TRP B 1 547 ? -8.148 -14.414 -28.922 1 94.88 547 TRP B N 1
ATOM 8728 C CA . TRP B 1 547 ? -8.82 -15.703 -29.016 1 94.88 547 TRP B CA 1
ATOM 8729 C C . TRP B 1 547 ? -8.43 -16.438 -30.297 1 94.88 547 TRP B C 1
ATOM 8731 O O . TRP B 1 547 ? -8.844 -16.047 -31.391 1 94.88 547 TRP B O 1
ATOM 8741 N N . ASN B 1 548 ? -7.625 -17.516 -30.141 1 91.88 548 ASN B N 1
ATOM 8742 C CA . ASN B 1 548 ? -7.102 -18.281 -31.266 1 91.88 548 ASN B CA 1
ATOM 8743 C C . ASN B 1 548 ? -6.289 -17.406 -32.219 1 91.88 548 ASN B C 1
ATOM 8745 O O . ASN B 1 548 ? -6.348 -17.578 -33.438 1 91.88 548 ASN B O 1
ATOM 8749 N N . VAL B 1 549 ? -5.797 -16.312 -31.703 1 90 549 VAL B N 1
ATOM 8750 C CA . VAL B 1 549 ? -4.863 -15.414 -32.375 1 90 549 VAL B CA 1
ATOM 8751 C C . VAL B 1 549 ? -3.578 -15.305 -31.547 1 90 549 VAL B C 1
ATOM 8753 O O . VAL B 1 549 ? -3.611 -14.898 -30.375 1 90 549 VAL B O 1
ATOM 8756 N N . PHE B 1 550 ? -2.465 -15.617 -32.156 1 86.69 550 PHE B N 1
ATOM 8757 C CA . PHE B 1 550 ? -1.249 -15.727 -31.344 1 86.69 550 PHE B CA 1
ATOM 8758 C C . PHE B 1 550 ? -0.19 -14.75 -31.844 1 86.69 550 PHE B C 1
ATOM 8760 O O . PHE B 1 550 ? -0.291 -14.219 -32.938 1 86.69 550 PHE B O 1
ATOM 8767 N N . GLY B 1 551 ? 0.74 -14.453 -30.953 1 86.75 551 GLY B N 1
ATOM 8768 C CA . GLY B 1 551 ? 1.879 -13.617 -31.312 1 86.75 551 GLY B CA 1
ATOM 8769 C C . GLY B 1 551 ? 1.569 -12.133 -31.281 1 86.75 551 GLY B C 1
ATOM 8770 O O . GLY B 1 551 ? 2.26 -11.336 -31.922 1 86.75 551 GLY B O 1
ATOM 8771 N N . LYS B 1 552 ? 0.54 -11.766 -30.594 1 92.12 552 LYS B N 1
ATOM 8772 C CA . LYS B 1 552 ? 0.115 -10.367 -30.656 1 92.12 552 LYS B CA 1
ATOM 8773 C C . LYS B 1 552 ? 0.213 -9.703 -29.281 1 92.12 552 LYS B C 1
ATOM 8775 O O . LYS B 1 552 ? -0.338 -8.625 -29.062 1 92.12 552 LYS B O 1
ATOM 8780 N N . MET B 1 553 ? 0.924 -10.258 -28.375 1 93 553 MET B N 1
ATOM 8781 C CA . MET B 1 553 ? 0.931 -9.742 -27 1 93 553 MET B CA 1
ATOM 8782 C C . MET B 1 553 ? 1.738 -8.445 -26.906 1 93 553 MET B C 1
ATOM 8784 O O . MET B 1 553 ? 1.436 -7.578 -26.094 1 93 553 MET B O 1
ATOM 8788 N N . ASP B 1 554 ? 2.762 -8.273 -27.75 1 93.25 554 ASP B N 1
ATOM 8789 C CA . ASP B 1 554 ? 3.494 -7.016 -27.766 1 93.25 554 ASP B CA 1
ATOM 8790 C C . ASP B 1 554 ? 2.588 -5.859 -28.188 1 93.25 554 ASP B C 1
ATOM 8792 O O . ASP B 1 554 ? 2.666 -4.766 -27.625 1 93.25 554 ASP B O 1
ATOM 8796 N N . LEU B 1 555 ? 1.844 -6.156 -29.188 1 92.44 555 LEU B N 1
ATOM 8797 C CA . LEU B 1 555 ? 0.869 -5.164 -29.625 1 92.44 555 LEU B CA 1
ATOM 8798 C C . LEU B 1 555 ? -0.13 -4.859 -28.516 1 92.44 555 LEU B C 1
ATOM 8800 O O . LEU B 1 555 ? -0.44 -3.693 -28.25 1 92.44 555 LEU B O 1
ATOM 8804 N N . ALA B 1 556 ? -0.63 -5.895 -27.875 1 94.38 556 ALA B N 1
ATOM 8805 C CA . ALA B 1 556 ? -1.566 -5.727 -26.766 1 94.38 556 ALA B CA 1
ATOM 8806 C C . ALA B 1 556 ? -0.973 -4.844 -25.672 1 94.38 556 ALA B C 1
ATOM 8808 O O . ALA B 1 556 ? -1.628 -3.912 -25.203 1 94.38 556 ALA B O 1
ATOM 8809 N N . ARG B 1 557 ? 0.279 -5.105 -25.312 1 94.38 557 ARG B N 1
ATOM 8810 C CA . ARG B 1 557 ? 0.971 -4.344 -24.266 1 94.38 557 ARG B CA 1
ATOM 8811 C C . ARG B 1 557 ? 1.118 -2.881 -24.672 1 94.38 557 ARG B C 1
ATOM 8813 O O . ARG B 1 557 ? 0.96 -1.983 -23.844 1 94.38 557 ARG B O 1
ATOM 8820 N N . LYS B 1 558 ? 1.485 -2.664 -25.891 1 91.38 558 LYS B N 1
ATOM 8821 C CA . LYS B 1 558 ? 1.614 -1.299 -26.391 1 91.38 558 LYS B CA 1
ATOM 8822 C C . LYS B 1 558 ? 0.293 -0.544 -26.266 1 91.38 558 LYS B C 1
ATOM 8824 O O . LYS B 1 558 ? 0.268 0.611 -25.844 1 91.38 558 LYS B O 1
ATOM 8829 N N . ILE B 1 559 ? -0.788 -1.203 -26.656 1 91.19 559 ILE B N 1
ATOM 8830 C CA . ILE B 1 559 ? -2.121 -0.612 -26.609 1 91.19 559 ILE B CA 1
ATOM 8831 C C . ILE B 1 559 ? -2.455 -0.223 -25.172 1 91.19 559 ILE B C 1
ATOM 8833 O O . ILE B 1 559 ? -2.963 0.872 -24.922 1 91.19 559 ILE B O 1
ATOM 8837 N N . ILE B 1 560 ? -2.162 -1.074 -24.234 1 90.88 560 ILE B N 1
ATOM 8838 C CA . ILE B 1 560 ? -2.459 -0.855 -22.828 1 90.88 560 ILE B CA 1
ATOM 8839 C C . ILE B 1 560 ? -1.598 0.285 -22.281 1 90.88 560 ILE B C 1
ATOM 8841 O O . ILE B 1 560 ? -2.096 1.17 -21.578 1 90.88 560 ILE B O 1
ATOM 8845 N N . ARG B 1 561 ? -0.335 0.27 -22.594 1 86.06 561 ARG B N 1
ATOM 8846 C CA . ARG B 1 561 ? 0.603 1.284 -22.125 1 86.06 561 ARG B CA 1
ATOM 8847 C C . ARG B 1 561 ? 0.192 2.674 -22.594 1 86.06 561 ARG B C 1
ATOM 8849 O O . ARG B 1 561 ? 0.33 3.654 -21.859 1 86.06 561 ARG B O 1
ATOM 8856 N N . GLU B 1 562 ? -0.326 2.721 -23.828 1 84.81 562 GLU B N 1
ATOM 8857 C CA . GLU B 1 562 ? -0.692 4.004 -24.406 1 84.81 562 GLU B CA 1
ATOM 8858 C C . GLU B 1 562 ? -2.096 4.426 -23.984 1 84.81 562 GLU B C 1
ATOM 8860 O O . GLU B 1 562 ? -2.566 5.504 -24.359 1 84.81 562 GLU B O 1
ATOM 8865 N N . ALA B 1 563 ? -2.688 3.699 -23.219 1 79.5 563 ALA B N 1
ATOM 8866 C CA . ALA B 1 563 ? -4.023 3.982 -22.703 1 79.5 563 ALA B CA 1
ATOM 8867 C C . ALA B 1 563 ? -4.977 4.371 -23.828 1 79.5 563 ALA B C 1
ATOM 8869 O O . ALA B 1 563 ? -5.668 5.387 -23.75 1 79.5 563 ALA B O 1
ATOM 8870 N N . LYS B 1 564 ? -4.953 3.594 -24.797 1 80.38 564 LYS B N 1
ATOM 8871 C CA . LYS B 1 564 ? -5.832 3.873 -25.922 1 80.38 564 LYS B CA 1
ATOM 8872 C C . LYS B 1 564 ? -7.297 3.789 -25.516 1 80.38 564 LYS B C 1
ATOM 8874 O O . LYS B 1 564 ? -7.645 3.08 -24.562 1 80.38 564 LYS B O 1
ATOM 8879 N N . SER B 1 565 ? -8.102 4.559 -26.266 1 83.62 565 SER B N 1
ATOM 8880 C CA . SER B 1 565 ? -9.5 4.691 -25.875 1 83.62 565 SER B CA 1
ATOM 8881 C C . SER B 1 565 ? -10.391 3.795 -26.734 1 83.62 565 SER B C 1
ATOM 8883 O O . SER B 1 565 ? -9.977 3.307 -27.781 1 83.62 565 SER B O 1
ATOM 8885 N N . HIS B 1 566 ? -11.617 3.676 -26.25 1 79.25 566 HIS B N 1
ATOM 8886 C CA . HIS B 1 566 ? -12.68 2.924 -26.906 1 79.25 566 HIS B CA 1
ATOM 8887 C C . HIS B 1 566 ? -12.898 3.42 -28.344 1 79.25 566 HIS B C 1
ATOM 8889 O O . HIS B 1 566 ? -13.172 2.627 -29.25 1 79.25 566 HIS B O 1
ATOM 8895 N N . ALA B 1 567 ? -12.711 4.629 -28.5 1 75.75 567 ALA B N 1
ATOM 8896 C CA . ALA B 1 567 ? -12.961 5.234 -29.812 1 75.75 567 ALA B CA 1
ATOM 8897 C C . ALA B 1 567 ? -12 4.688 -30.859 1 75.75 567 ALA B C 1
ATOM 8899 O O . ALA B 1 567 ? -12.297 4.723 -32.062 1 75.75 567 ALA B O 1
ATOM 8900 N N . ASP B 1 568 ? -10.969 4.082 -30.422 1 81.06 568 ASP B N 1
ATOM 8901 C CA . ASP B 1 568 ? -9.922 3.617 -31.328 1 81.06 568 ASP B CA 1
ATOM 8902 C C . ASP B 1 568 ? -10.039 2.115 -31.594 1 81.06 568 ASP B C 1
ATOM 8904 O O . ASP B 1 568 ? -9.227 1.536 -32.312 1 81.06 568 ASP B O 1
ATOM 8908 N N . ILE B 1 569 ? -11.07 1.557 -31.109 1 82.75 569 ILE B N 1
ATOM 8909 C CA . ILE B 1 569 ? -11.086 0.101 -31.016 1 82.75 569 ILE B CA 1
ATOM 8910 C C . ILE B 1 569 ? -11.156 -0.511 -32.406 1 82.75 569 ILE B C 1
ATOM 8912 O O . ILE B 1 569 ? -10.516 -1.531 -32.688 1 82.75 569 ILE B O 1
ATOM 8916 N N . ASP B 1 570 ? -11.906 0.143 -33.281 1 77.75 570 ASP B N 1
ATOM 8917 C CA . ASP B 1 570 ? -11.992 -0.401 -34.625 1 77.75 570 ASP B CA 1
ATOM 8918 C C . ASP B 1 570 ? -10.625 -0.431 -35.312 1 77.75 570 ASP B C 1
ATOM 8920 O O . ASP B 1 570 ? -10.25 -1.429 -35.938 1 77.75 570 ASP B O 1
ATOM 8924 N N . GLY B 1 571 ? -9.977 0.653 -35.156 1 80.12 571 GLY B N 1
ATOM 8925 C CA . GLY B 1 571 ? -8.625 0.711 -35.688 1 80.12 571 GLY B CA 1
ATOM 8926 C C . GLY B 1 571 ? -7.672 -0.248 -35 1 80.12 571 GLY B C 1
ATOM 8927 O O . GLY B 1 571 ? -6.844 -0.881 -35.656 1 80.12 571 GLY B O 1
ATOM 8928 N N . LEU B 1 572 ? -7.891 -0.492 -33.812 1 84.19 572 LEU B N 1
ATOM 8929 C CA . LEU B 1 572 ? -7.031 -1.374 -33.031 1 84.19 572 LEU B CA 1
ATOM 8930 C C . LEU B 1 572 ? -7.258 -2.832 -33.406 1 84.19 572 LEU B C 1
ATOM 8932 O O . LEU B 1 572 ? -6.305 -3.604 -33.531 1 84.19 572 LEU B O 1
ATOM 8936 N N . ALA B 1 573 ? -8.469 -3.139 -33.625 1 84.31 573 ALA B N 1
ATOM 8937 C CA . ALA B 1 573 ? -8.82 -4.523 -33.938 1 84.31 573 ALA B CA 1
ATOM 8938 C C . ALA B 1 573 ? -8.172 -4.977 -35.219 1 84.31 573 ALA B C 1
ATOM 8940 O O . ALA B 1 573 ? -7.766 -6.133 -35.375 1 84.31 573 ALA B O 1
ATOM 8941 N N . ARG B 1 574 ? -8.016 -4.168 -36.188 1 84.25 574 ARG B N 1
ATOM 8942 C CA . ARG B 1 574 ? -7.43 -4.492 -37.469 1 84.25 574 ARG B CA 1
ATOM 8943 C C . ARG B 1 574 ? -5.965 -4.887 -37.344 1 84.25 574 ARG B C 1
ATOM 8945 O O . ARG B 1 574 ? -5.449 -5.68 -38.125 1 84.25 574 ARG B O 1
ATOM 8952 N N . MET B 1 575 ? -5.434 -4.406 -36.312 1 86.44 575 MET B N 1
ATOM 8953 C CA . MET B 1 575 ? -4.012 -4.656 -36.094 1 86.44 575 MET B CA 1
ATOM 8954 C C . MET B 1 575 ? -3.773 -6.094 -35.625 1 86.44 575 MET B C 1
ATOM 8956 O O . MET B 1 575 ? -2.648 -6.59 -35.688 1 86.44 575 MET B O 1
ATOM 8960 N N . PHE B 1 576 ? -4.77 -6.793 -35.219 1 89.06 576 PHE B N 1
ATOM 8961 C CA . PHE B 1 576 ? -4.617 -8.141 -34.719 1 89.06 576 PHE B CA 1
ATOM 8962 C C . PHE B 1 576 ? -4.828 -9.18 -35.812 1 89.06 576 PHE B C 1
ATOM 8964 O O . PHE B 1 576 ? -4.719 -10.383 -35.562 1 89.06 576 PHE B O 1
ATOM 8971 N N . ASP B 1 577 ? -5.027 -8.828 -37.031 1 79.56 577 ASP B N 1
ATOM 8972 C CA . ASP B 1 577 ? -5.102 -9.695 -38.219 1 79.56 577 ASP B CA 1
ATOM 8973 C C . ASP B 1 577 ? -6.027 -10.883 -37.969 1 79.56 577 ASP B C 1
ATOM 8975 O O . ASP B 1 577 ? -5.641 -12.031 -38.188 1 79.56 577 ASP B O 1
ATOM 8979 N N . ILE B 1 578 ? -7.238 -10.656 -37.5 1 79.12 578 ILE B N 1
ATOM 8980 C CA . ILE B 1 578 ? -8.125 -11.742 -37.125 1 79.12 578 ILE B CA 1
ATOM 8981 C C . ILE B 1 578 ? -8.68 -12.422 -38.375 1 79.12 578 ILE B C 1
ATOM 8983 O O . ILE B 1 578 ? -9.234 -13.523 -38.281 1 79.12 578 ILE B O 1
ATOM 8987 N N . HIS B 1 579 ? -8.516 -11.789 -39.562 1 70.12 579 HIS B N 1
ATOM 8988 C CA . HIS B 1 579 ? -9.023 -12.352 -40.812 1 70.12 579 HIS B CA 1
ATOM 8989 C C . HIS B 1 579 ? -7.922 -13.094 -41.562 1 70.12 579 HIS B C 1
ATOM 8991 O O . HIS B 1 579 ? -8.195 -13.758 -42.562 1 70.12 579 HIS B O 1
ATOM 8997 N N . SER B 1 580 ? -6.715 -12.898 -41.125 1 55.78 580 SER B N 1
ATOM 8998 C CA . SER B 1 580 ? -5.645 -13.531 -41.906 1 55.78 580 SER B CA 1
ATOM 8999 C C . SER B 1 580 ? -5.637 -15.039 -41.688 1 55.78 580 SER B C 1
ATOM 9001 O O . SER B 1 580 ? -5.844 -15.523 -40.594 1 55.78 580 SER B O 1
ATOM 9003 N N . SER B 1 581 ? -5.992 -15.859 -42.812 1 46.75 581 SER B N 1
ATOM 9004 C CA . SER B 1 581 ? -5.961 -17.312 -42.906 1 46.75 581 SER B CA 1
ATOM 9005 C C . SER B 1 581 ? -4.602 -17.859 -42.469 1 46.75 581 SER B C 1
ATOM 9007 O O . SER B 1 581 ? -3.566 -17.25 -42.719 1 46.75 581 SER B O 1
#

Sequence (1162 aa):
MAWAASQRLGYVLTNHALRNPLRRTVFVRSTPLFNMRLHNGMFHPAASRSVHAPANHNRHGNSDNDSKKNISSGTLIRILAVASLFAFGPFYHLIASDEETKTQTKNTPATVKIKVPTSATASSNQPKPIKGVPFVQYVLIGGGTASYSAMEAIRETQPDAQILIISEEEFVPYQRPPLSKELWFADDTSQQLTFKDWEGNQRSLFYFPKESYRVLSLDQISTLESPCTKIQYLANTKVVKLNPEDQTVVLSSGDRIQYSRVLIATGGTPKSLPVFDGLSEKAKSRVMTFRGIKDFQRLESLAKEAKTIAVIGGGFLGSELAVALAAETGTKIVQTFPEDGNMGLVFPRYLTKWTTAKLREVGVDVKESTVITNAKESGDNIELQFKNGTSVDADLIVLAVGLSPNQELAYSSGLEVDSIRSGIVVNAELEARTNVFAAGDVTSYHDIALGRRRVEHYDHAVMSGRMAGFNMTGVKKPYTHQTMFWSDLGPNISYEAAGIIDSKLPTVGVWAKKGKDAPTEEETEEFGKGVVFYLSSSKKVIGVLTWNVFGKMDLARKIIREAKSHADIDGLARMFDIHSSMAWAASQRLGYVLTNHALRNPLRRTVFVRSTPLFNMRLHNGMFHPAASRSVHAPANHNRHGNSDNDSKKNISSGTLIRILAVASLFAFGPFYHLIASDEETKTQTKNTPATVKIKVPTSATASSNQPKPIKGVPFVQYVLIGGGTASYSAMEAIRETQPDAQILIISEEEFVPYQRPPLSKELWFADDTSQQLTFKDWEGNQRSLFYFPKESYRVLSLDQISTLESPCTKIQYLANTKVVKLNPEDQTVVLSSGDRIQYSRVLIATGGTPKSLPVFDGLSEKAKSRVMTFRGIKDFQRLESLAKEAKTIAVIGGGFLGSELAVALAAETGTKIVQTFPEDGNMGLVFPRYLTKWTTAKLREVGVDVKESTVITNAKESGDNIELQFKNGTSVDADLIVLAVGLSPNQELAYSSGLEVDSIRSGIVVNAELEARTNVFAAGDVTSYHDIALGRRRVEHYDHAVMSGRMAGFNMTGVKKPYTHQTMFWSDLGPNISYEAAGIIDSKLPTVGVWAKKGKDAPTEEETEEFGKGVVFYLSSSKKVIGVLTWNVFGKMDLARKIIREAKSHADIDGLARMFDIHSS